Protein AF-A0A6G1IQ28-F1 (afdb_monomer_lite)

Secondary structure (DSSP, 8-state):
-TTSHHHHHHHHHHHHTTS----STTSSSS-----------S---EEEGGGSPPPPHHHHT-TT-S--THHHHHHTEEEEEEEEETTEEEEEEEEEEHHHHS-TT-STTT-GGG-STTTHHHHHHHHHHHHTTSTT---S-TTTTTTS-----------PPPP-S------------------------TTSHHHHHS--GGGTGGGEE-TTT--------TT----GGGGS-TTS--TTT-TT--EEHHHHHHHHT---GGGSSSHHHHHHHHHHHHHH----TTS---TTGGGGS-B--TTEEETTTSPPPP--SS--TTHHHHHHHHHHHEEEEEETTTT-EEEEEEEHHHHHHH--HHHH----HHHHHHHHHHHHHHTTT-TT---PPTTGGGG--BSSTT-B-HHHHH---GGGGSHHHHHHHHHHHHHHEEEEEEE-TTT-SEEEEEEEE-HHHHHTT--TTTTSTTS--SHHHHHHHHHHHHHHHTTSTT---S-TTHHHHTSPPGGGSSSSS--BS--GGGT--S-HHHHHHHSPPPPPHHHHHHHHHHHHHHHHHHHHHHT-HHHHHHHTTTSS--TT-TTHHHHHHHHHHHHHHHHHHHHHHHHTSTT-TT--HHHHHHHGGGS---GGGGGGGGGGGGGGTTTHHHHHHHHHHHHHHHHHHHHHHHHHHHHHHHTTTTSTTTTTSSTTHHHHHHHHHHHHHHHHHHHHHHHHHHHHHHHS-HHHHHHHHHHHHHHHHHHHHHHHHHHHHHHHHHHGGGB--TTHHHHHHHHHHHHHHHHHHHHH-

Sequence (797 aa):
MIFRSSAVFALQSFIVLTTLPQQADGFIQATIWKRQDDGIPSSPPWVGLGAILPAPECMSNSPDCPYEGSTTLDACSAEKCTMTFIGACMQTGTMVDKSCVCKADLNENTCSACTGTKARTPYLYWLNSTCGDIEGWEGLSADWTEELPEISLIEVGNATYIYGYYSYTACTDLWDVDCIISYYSGYNTSSVSDICTGFNSLLWEPNIYNASEAAAVTPQVDAKNYSSEYLAYPSYYDPLTDHGVFLDLHGYCQNAILPNENICATDASHAKLLFWSLTLCNPVSVWGWPDDWESDIPYLDSGFIEQSNWPALPAATEGHSCSAYINNIEGNCTSERCKGELCSEIVKAISLSCYCKEMDISSKCDSDGLDLTADYLLLNSTCTSVAEFPGLPLGWQDKLLIMNSSYGAPSNFTSWPKCANAANCYSALNGSVTNCAQTLCEVDFATSLCNSTITGVKPECFCSPVSYENTCNTNCKLSWEREEYLNWMNTTCSPVYSWGGLPSNWVDLLQVQDTELLPWSWRIQIAEGAQSAQDPALARTEAGHCPSVAQKLAAFAAVNAAMALLTPILGRRDVMKKITFGVFGKRASMMWLLTGPLTVLLHVASNAIAALLIKRTRGFEGVDVGQLILLWCTRPRLAWMVVILIPFQAADEIYFSVASSTLLAEMVLQGIGAYYMGTATNYARRQKFYEAGRLIRTHKGKDAMVMYAGSIIWLCVIFIAVATCIWSLLGMSLIVLFKKIARVSLAGMMGCFVAQWVWWTGYIKVSDETYCPPQLGKITVIWIIFSVSGAMIGGGL

pLDDT: mean 77.01, std 22.05, range [27.58, 98.44]

Structure (mmCIF, N/CA/C/O backbone):
data_AF-A0A6G1IQ28-F1
#
_entry.id   AF-A0A6G1IQ28-F1
#
loop_
_atom_site.group_PDB
_atom_site.id
_atom_site.type_symbol
_atom_site.label_atom_id
_atom_site.label_alt_id
_atom_site.label_comp_id
_atom_site.label_asym_id
_atom_site.label_entity_id
_atom_site.label_seq_id
_atom_site.pdbx_PDB_ins_code
_atom_site.Cartn_x
_atom_site.Cartn_y
_atom_site.Cartn_z
_atom_site.occupancy
_atom_site.B_iso_or_equiv
_atom_site.auth_seq_id
_atom_site.auth_comp_id
_atom_site.auth_asym_id
_atom_site.auth_atom_id
_atom_site.pdbx_PDB_model_num
ATOM 1 N N . MET A 1 1 ? 39.602 -18.583 -6.680 1.00 33.38 1 MET A N 1
ATOM 2 C CA . MET A 1 1 ? 38.551 -19.623 -6.596 1.00 33.38 1 MET A CA 1
ATOM 3 C C . MET A 1 1 ? 37.171 -19.067 -6.235 1.00 33.38 1 MET A C 1
ATOM 5 O O . MET A 1 1 ? 36.205 -19.565 -6.783 1.00 33.38 1 MET A O 1
ATOM 9 N N . ILE A 1 2 ? 37.060 -17.983 -5.456 1.00 30.66 2 ILE A N 1
ATOM 10 C CA . ILE A 1 2 ? 35.771 -17.372 -5.050 1.00 30.66 2 ILE A CA 1
ATOM 11 C C . ILE A 1 2 ? 34.996 -16.671 -6.199 1.00 30.66 2 ILE A C 1
ATOM 13 O O . ILE A 1 2 ? 33.784 -16.532 -6.129 1.00 30.66 2 ILE A O 1
ATOM 17 N N . PHE A 1 3 ? 35.638 -16.322 -7.321 1.00 33.19 3 PHE A N 1
ATOM 18 C CA . PHE A 1 3 ? 34.973 -15.636 -8.449 1.00 33.19 3 PHE A CA 1
ATOM 19 C C . PHE A 1 3 ? 34.426 -16.546 -9.569 1.00 33.19 3 PHE A C 1
ATOM 21 O O . PHE A 1 3 ? 33.796 -16.043 -10.496 1.00 33.19 3 PHE A O 1
ATOM 28 N N . ARG A 1 4 ? 34.634 -17.873 -9.516 1.00 31.20 4 ARG A N 1
ATOM 29 C CA . ARG A 1 4 ? 34.004 -18.797 -10.486 1.00 31.20 4 ARG A CA 1
ATOM 30 C C . ARG A 1 4 ? 32.547 -19.119 -10.128 1.00 31.20 4 ARG A C 1
ATOM 32 O O . ARG A 1 4 ? 31.772 -19.404 -11.034 1.00 31.20 4 ARG A O 1
ATOM 39 N N . SER A 1 5 ? 32.156 -18.999 -8.857 1.00 32.75 5 SER A N 1
ATOM 40 C CA . SER A 1 5 ? 30.804 -19.351 -8.407 1.00 32.75 5 SER A CA 1
ATOM 41 C C . SER A 1 5 ? 29.736 -18.335 -8.814 1.00 32.75 5 SER A C 1
ATOM 43 O O . SER A 1 5 ? 28.630 -18.744 -9.131 1.00 32.75 5 SER A O 1
ATOM 45 N N . SER A 1 6 ? 30.043 -17.037 -8.911 1.00 34.47 6 SER A N 1
ATOM 46 C CA . SER A 1 6 ? 29.025 -16.010 -9.210 1.00 34.47 6 SER A CA 1
ATOM 47 C C . SER A 1 6 ? 28.509 -16.048 -10.656 1.00 34.47 6 SER A C 1
ATOM 49 O O . SER A 1 6 ? 27.338 -15.771 -10.898 1.00 34.47 6 SER A O 1
ATOM 51 N N . ALA A 1 7 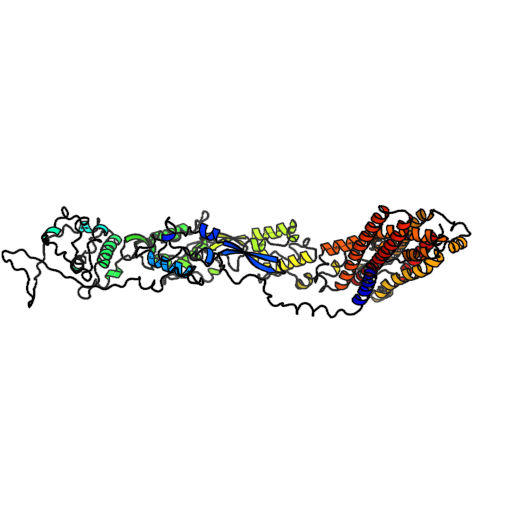? 29.353 -16.435 -11.620 1.00 33.03 7 ALA A N 1
ATOM 52 C CA . ALA A 1 7 ? 28.940 -16.587 -13.019 1.00 33.03 7 ALA A CA 1
ATOM 53 C C . ALA A 1 7 ? 28.144 -17.884 -13.252 1.00 33.03 7 ALA A C 1
ATOM 55 O O . ALA A 1 7 ? 27.224 -17.901 -14.066 1.00 33.03 7 ALA A O 1
ATOM 56 N N . VAL A 1 8 ? 28.461 -18.948 -12.505 1.00 38.06 8 VAL A N 1
ATOM 57 C CA . VAL A 1 8 ? 27.710 -20.214 -12.527 1.00 38.06 8 VAL A CA 1
ATOM 58 C C . VAL A 1 8 ? 26.363 -20.056 -11.822 1.00 38.06 8 VAL A C 1
ATOM 60 O O . VAL A 1 8 ? 25.371 -20.556 -12.336 1.00 38.06 8 VAL A O 1
ATOM 63 N N . PHE A 1 9 ? 26.289 -19.276 -10.738 1.00 35.41 9 PHE A N 1
ATOM 64 C CA . PHE A 1 9 ? 25.026 -18.959 -10.065 1.00 35.41 9 PHE A CA 1
ATOM 65 C C . PHE A 1 9 ? 24.084 -18.154 -10.969 1.00 35.41 9 PHE A C 1
ATOM 67 O O . PHE A 1 9 ? 22.908 -18.474 -11.059 1.00 35.41 9 PHE A O 1
ATOM 74 N N . ALA A 1 10 ? 24.593 -17.165 -11.712 1.00 35.16 10 ALA A N 1
ATOM 75 C CA . ALA A 1 10 ? 23.772 -16.395 -12.650 1.00 35.16 10 ALA A CA 1
ATOM 76 C C . ALA A 1 10 ? 23.247 -17.247 -13.825 1.00 35.16 10 ALA A C 1
ATOM 78 O O . ALA A 1 10 ? 22.113 -17.054 -14.262 1.00 35.16 10 ALA A O 1
ATOM 79 N N . LEU A 1 11 ? 24.038 -18.215 -14.308 1.00 33.91 11 LEU A N 1
ATOM 80 C CA . LEU A 1 11 ? 23.622 -19.138 -15.370 1.00 33.91 11 LEU A CA 1
ATOM 81 C C . LEU A 1 11 ? 22.674 -20.241 -14.857 1.00 33.91 11 LEU A C 1
ATOM 83 O O . LEU A 1 11 ? 21.739 -20.613 -15.559 1.00 33.91 11 LEU A O 1
ATOM 87 N N . GLN A 1 12 ? 22.874 -20.738 -13.629 1.00 33.56 12 GLN A N 1
ATOM 88 C CA . GLN A 1 12 ? 21.980 -21.709 -12.985 1.00 33.56 12 GLN A CA 1
ATOM 89 C C . GLN A 1 12 ? 20.636 -21.081 -12.611 1.00 33.56 12 GLN A C 1
ATOM 91 O O . GLN A 1 12 ? 19.604 -21.700 -12.853 1.00 33.56 12 GLN A O 1
ATOM 96 N N . SER A 1 13 ? 20.613 -19.831 -12.140 1.00 32.72 13 SER A N 1
ATOM 97 C CA . SER A 1 13 ? 19.364 -19.096 -11.910 1.00 32.72 13 SER A CA 1
ATOM 98 C C . SER A 1 13 ? 18.568 -18.883 -13.202 1.00 32.72 13 SER A C 1
ATOM 100 O O . SER A 1 13 ? 17.342 -18.900 -13.168 1.00 32.72 13 SER A O 1
ATOM 102 N N . PHE A 1 14 ? 19.236 -18.755 -14.355 1.00 36.56 14 PHE A N 1
ATOM 103 C CA . PHE A 1 14 ? 18.581 -18.638 -15.664 1.00 36.56 14 PHE A CA 1
ATOM 104 C C . PHE A 1 14 ? 17.910 -19.952 -16.120 1.00 36.56 14 PHE A C 1
ATOM 106 O O . PHE A 1 14 ? 16.869 -19.924 -16.777 1.00 36.56 14 PHE A O 1
ATOM 113 N N . ILE A 1 15 ? 18.464 -21.108 -15.734 1.00 35.69 15 ILE A N 1
ATOM 114 C CA . ILE A 1 15 ? 17.895 -22.434 -16.038 1.00 35.69 15 ILE A CA 1
ATOM 115 C C . ILE A 1 15 ? 16.764 -22.781 -15.056 1.00 35.69 15 ILE A C 1
ATOM 117 O O . ILE A 1 15 ? 15.709 -23.241 -15.477 1.00 35.69 15 ILE A O 1
ATOM 121 N N . VAL A 1 16 ? 16.922 -22.477 -13.764 1.00 35.72 16 VAL A N 1
ATOM 122 C CA . VAL A 1 16 ? 15.906 -22.783 -12.738 1.00 35.72 16 VAL A CA 1
ATOM 123 C C . VAL A 1 16 ? 14.640 -21.926 -12.897 1.00 35.72 16 VAL A C 1
ATOM 125 O O . VAL A 1 16 ? 13.541 -22.419 -12.677 1.00 35.72 16 VAL A O 1
ATOM 128 N N . LEU A 1 17 ? 14.750 -20.676 -13.362 1.00 33.19 17 LEU A N 1
ATOM 129 C CA . LEU A 1 17 ? 13.581 -19.814 -13.608 1.00 33.19 17 LEU A CA 1
ATOM 130 C C . LEU A 1 17 ? 12.795 -20.159 -14.885 1.00 33.19 17 LEU A C 1
ATOM 132 O O . LEU A 1 17 ? 11.683 -19.664 -15.059 1.00 33.19 17 LEU A O 1
ATOM 136 N N . THR A 1 18 ? 13.341 -20.990 -15.779 1.00 36.03 18 THR A N 1
ATOM 137 C CA . THR A 1 18 ? 12.672 -21.365 -17.039 1.00 36.03 18 THR A CA 1
ATOM 138 C C . THR A 1 18 ? 12.049 -22.761 -17.012 1.00 36.03 18 THR A C 1
ATOM 140 O O . THR A 1 18 ? 11.252 -23.080 -17.894 1.00 36.03 18 THR A O 1
ATOM 143 N N . THR A 1 19 ? 12.314 -23.568 -15.978 1.00 33.94 19 THR A N 1
ATOM 144 C CA . THR A 1 19 ? 11.746 -24.914 -15.832 1.00 33.94 19 THR A CA 1
ATOM 145 C C . THR A 1 19 ? 11.196 -25.141 -14.418 1.00 33.94 19 THR A C 1
ATOM 147 O O . THR A 1 19 ? 11.980 -25.318 -13.494 1.00 33.94 19 THR A O 1
ATOM 150 N N . LEU A 1 20 ? 9.860 -25.234 -14.302 1.00 33.59 20 LEU A N 1
ATOM 151 C CA . LEU A 1 20 ? 9.036 -25.709 -13.161 1.00 33.59 20 LEU A CA 1
ATOM 152 C C . LEU A 1 20 ? 8.468 -24.637 -12.194 1.00 33.59 20 LEU A C 1
ATOM 154 O O . LEU A 1 20 ? 9.165 -24.181 -11.295 1.00 33.59 20 LEU A O 1
ATOM 158 N N . PRO A 1 21 ? 7.158 -24.311 -12.288 1.00 31.88 21 PRO A N 1
ATOM 159 C CA . PRO A 1 21 ? 6.468 -23.416 -11.354 1.00 31.88 21 PRO A CA 1
ATOM 160 C C . PRO A 1 21 ? 5.641 -24.135 -10.262 1.00 31.88 21 PRO A C 1
ATOM 162 O O . PRO A 1 21 ? 4.743 -23.521 -9.700 1.00 31.88 21 PRO A O 1
ATOM 165 N N . GLN A 1 22 ? 5.874 -25.421 -9.963 1.00 34.00 22 GLN A N 1
ATOM 166 C CA . GLN A 1 22 ? 4.878 -26.247 -9.248 1.00 34.00 22 GLN A CA 1
ATOM 167 C C . GLN A 1 22 ? 5.291 -26.813 -7.876 1.00 34.00 22 GLN A C 1
ATOM 169 O O . GLN A 1 22 ? 4.616 -27.701 -7.368 1.00 34.00 22 GLN A O 1
ATOM 174 N N . GLN A 1 23 ? 6.369 -26.330 -7.247 1.00 35.47 23 GLN A N 1
ATOM 175 C CA . GLN A 1 23 ? 6.883 -26.958 -6.016 1.00 35.47 23 GLN A CA 1
ATOM 176 C C . GLN A 1 23 ? 7.264 -25.973 -4.897 1.00 35.47 23 GLN A C 1
ATOM 178 O O . GLN A 1 23 ? 8.223 -26.201 -4.167 1.00 35.47 23 GLN A O 1
ATOM 183 N N . ALA A 1 24 ? 6.509 -24.879 -4.752 1.00 33.41 24 ALA A N 1
ATOM 184 C CA . ALA A 1 24 ? 6.680 -23.920 -3.652 1.00 33.41 24 ALA A CA 1
ATOM 185 C C . ALA A 1 24 ? 5.748 -24.183 -2.446 1.00 33.41 24 ALA A C 1
ATOM 187 O O . ALA A 1 24 ? 6.074 -23.777 -1.335 1.00 33.41 24 ALA A O 1
ATOM 188 N N . ASP A 1 25 ? 4.651 -24.929 -2.623 1.00 31.09 25 ASP A N 1
ATOM 189 C CA . ASP A 1 25 ? 3.631 -25.102 -1.571 1.00 31.09 25 ASP A CA 1
ATOM 190 C C . ASP A 1 25 ? 3.946 -26.226 -0.561 1.00 31.09 25 ASP A C 1
ATOM 192 O O . ASP A 1 25 ? 3.363 -26.284 0.517 1.00 31.09 25 ASP A O 1
ATOM 196 N N . GLY A 1 26 ? 4.914 -27.100 -0.857 1.00 31.27 26 GLY A N 1
ATOM 197 C CA . GLY A 1 26 ? 5.258 -28.244 0.001 1.00 31.27 26 GLY A CA 1
ATOM 198 C C . GLY A 1 26 ? 6.251 -27.952 1.134 1.00 31.27 26 GLY A C 1
ATOM 199 O O . GLY A 1 26 ? 6.445 -28.802 1.998 1.00 31.27 26 GLY A O 1
ATOM 200 N N . PHE A 1 27 ? 6.896 -26.781 1.149 1.00 31.62 27 PHE A N 1
ATOM 201 C CA . PHE A 1 27 ? 7.992 -26.495 2.091 1.00 31.62 27 PHE A CA 1
ATOM 202 C C . PHE A 1 27 ? 7.546 -25.735 3.355 1.00 31.62 27 PHE A C 1
ATOM 204 O O . PHE A 1 27 ? 8.325 -25.595 4.293 1.00 31.62 27 PHE A O 1
ATOM 211 N N . ILE A 1 28 ? 6.292 -25.268 3.412 1.00 33.69 28 ILE A N 1
ATOM 212 C CA . ILE A 1 28 ? 5.779 -24.435 4.518 1.00 33.69 28 ILE A CA 1
ATOM 213 C C . ILE A 1 28 ? 5.026 -25.258 5.587 1.00 33.69 28 ILE A C 1
ATOM 215 O O . ILE A 1 28 ? 4.889 -24.802 6.717 1.00 33.69 28 ILE A O 1
ATOM 219 N N . GLN A 1 29 ? 4.622 -26.505 5.308 1.00 30.23 29 GLN A N 1
ATOM 220 C CA . GLN A 1 29 ? 3.875 -27.340 6.271 1.00 30.23 29 GLN A CA 1
ATOM 221 C C . GLN A 1 29 ? 4.706 -28.357 7.080 1.00 30.23 29 GLN A C 1
ATOM 223 O O . GLN A 1 29 ? 4.162 -28.991 7.979 1.00 30.23 29 GLN A O 1
ATOM 228 N N . ALA A 1 30 ? 6.013 -28.510 6.837 1.00 32.44 30 ALA A N 1
ATOM 229 C CA . ALA A 1 30 ? 6.827 -29.558 7.477 1.00 32.44 30 ALA A CA 1
ATOM 230 C C . ALA A 1 30 ? 7.708 -29.080 8.653 1.00 32.44 30 ALA A C 1
ATOM 232 O O . ALA A 1 30 ? 8.622 -29.790 9.070 1.00 32.44 30 ALA A O 1
ATOM 233 N N . THR A 1 31 ? 7.438 -27.898 9.212 1.00 31.27 31 THR A N 1
ATOM 234 C CA . THR A 1 31 ? 8.311 -27.250 10.212 1.00 31.27 31 THR A CA 1
ATOM 235 C C . THR A 1 31 ? 7.554 -26.958 11.513 1.00 31.27 31 THR A C 1
ATOM 237 O O . THR A 1 31 ? 7.715 -25.901 12.110 1.00 31.27 31 THR A O 1
ATOM 240 N N . ILE A 1 32 ? 6.720 -27.899 11.970 1.00 33.06 32 ILE A N 1
ATOM 241 C CA . ILE A 1 32 ? 6.270 -27.959 13.369 1.00 33.06 32 ILE A CA 1
ATOM 242 C C . ILE A 1 32 ? 7.374 -28.696 14.135 1.00 33.06 32 ILE A C 1
ATOM 244 O O . ILE A 1 32 ? 7.412 -29.926 14.172 1.00 33.06 32 ILE A O 1
ATOM 248 N N . TRP A 1 33 ? 8.337 -27.940 14.667 1.00 31.95 33 TRP A N 1
ATOM 249 C CA . TRP A 1 33 ? 9.434 -28.499 15.454 1.00 31.95 33 TRP A CA 1
ATOM 250 C C . TRP A 1 33 ? 9.034 -28.656 16.916 1.00 31.95 33 TRP A C 1
ATOM 252 O O . TRP A 1 33 ? 8.601 -27.717 17.581 1.00 31.95 33 TRP A O 1
ATOM 262 N N . LYS A 1 34 ? 9.220 -29.893 17.382 1.00 32.19 34 LYS A N 1
ATOM 263 C CA . LYS A 1 34 ? 9.357 -30.312 18.776 1.00 32.19 34 LYS A CA 1
ATOM 264 C C . LYS A 1 34 ? 10.107 -29.268 19.611 1.00 32.19 34 LYS A C 1
ATOM 266 O O . LYS A 1 34 ? 11.207 -28.865 19.241 1.00 32.19 34 LYS A O 1
ATOM 271 N N . ARG A 1 35 ? 9.526 -28.936 20.769 1.00 33.06 35 ARG A N 1
ATOM 272 C CA . ARG A 1 35 ? 10.182 -28.288 21.913 1.00 33.06 35 ARG A CA 1
ATOM 273 C C . ARG A 1 35 ? 11.483 -29.049 22.208 1.00 33.06 35 ARG A C 1
ATOM 275 O O . ARG A 1 35 ? 11.436 -30.248 22.481 1.00 33.06 35 ARG A O 1
ATOM 282 N N . GLN A 1 36 ? 12.619 -28.382 22.048 1.00 36.38 36 GLN A N 1
ATOM 283 C CA . GLN A 1 36 ? 13.943 -28.915 22.343 1.00 36.38 36 GLN A CA 1
ATOM 284 C C . GLN A 1 36 ? 14.479 -28.102 23.517 1.00 36.38 36 GLN A C 1
ATOM 286 O O . GLN A 1 36 ? 14.662 -26.900 23.372 1.00 36.38 36 GLN A O 1
ATOM 291 N N . ASP A 1 37 ? 14.637 -28.782 24.654 1.00 42.03 37 ASP A N 1
ATOM 292 C CA . ASP A 1 37 ? 14.897 -28.232 25.986 1.00 42.03 37 ASP A CA 1
ATOM 293 C C . ASP A 1 37 ? 15.917 -27.085 26.007 1.00 42.03 37 ASP A C 1
ATOM 295 O O . ASP A 1 37 ? 17.112 -27.265 25.768 1.00 42.03 37 ASP A O 1
ATOM 299 N N . ASP A 1 38 ? 15.422 -25.904 26.365 1.00 40.91 38 ASP A N 1
ATOM 300 C CA . ASP A 1 38 ? 16.095 -24.606 26.410 1.00 40.91 38 ASP A CA 1
ATOM 301 C C . ASP A 1 38 ? 17.114 -24.476 27.565 1.00 40.91 38 ASP A C 1
ATOM 303 O O . ASP A 1 38 ? 17.585 -23.379 27.860 1.00 40.91 38 ASP A O 1
ATOM 307 N N . GLY A 1 39 ? 17.447 -25.561 28.273 1.00 41.97 39 GLY A N 1
ATOM 308 C CA . GLY A 1 39 ? 18.391 -25.521 29.397 1.00 41.97 39 GLY A CA 1
ATOM 309 C C . GLY A 1 39 ? 17.946 -24.646 30.579 1.00 41.97 39 GLY A C 1
ATOM 310 O O . GLY A 1 39 ? 18.779 -24.278 31.406 1.00 41.97 39 GLY A O 1
ATOM 311 N N . ILE A 1 40 ? 16.653 -24.317 30.677 1.00 41.56 40 ILE A N 1
ATOM 312 C CA . ILE A 1 40 ? 16.066 -23.709 31.875 1.00 41.56 40 ILE A CA 1
ATOM 313 C C . ILE A 1 40 ? 15.956 -24.827 32.924 1.00 41.56 40 ILE A C 1
ATOM 315 O O . ILE A 1 40 ? 15.276 -25.820 32.656 1.00 41.56 40 ILE A O 1
ATOM 319 N N . PRO A 1 41 ? 16.626 -24.724 34.087 1.00 38.00 41 PRO A N 1
ATOM 320 C CA . PRO A 1 41 ? 16.473 -25.713 35.144 1.00 38.00 41 PRO A CA 1
ATOM 321 C C . PRO A 1 41 ? 14.999 -25.806 35.550 1.00 38.00 41 PRO A C 1
ATOM 323 O O . PRO A 1 41 ? 14.304 -24.798 35.675 1.00 38.00 41 PRO A O 1
ATOM 326 N N . SER A 1 42 ? 14.511 -27.028 35.733 1.00 40.00 42 SER A N 1
ATOM 327 C CA . SER A 1 42 ? 13.225 -27.281 36.371 1.00 40.00 42 SER A CA 1
ATOM 328 C C . SER A 1 42 ? 13.241 -26.710 37.800 1.00 40.00 42 SER A C 1
ATOM 330 O O . SER A 1 42 ? 13.909 -27.280 38.657 1.00 40.00 42 SER A O 1
ATOM 332 N N . SER A 1 43 ? 12.475 -25.624 37.994 1.00 45.34 43 SER A N 1
ATOM 333 C CA . SER A 1 43 ? 12.191 -24.841 39.223 1.00 45.34 43 SER A CA 1
ATOM 334 C C . SER A 1 43 ? 13.302 -23.876 39.697 1.00 45.34 43 SER A C 1
ATOM 336 O O . SER A 1 43 ? 14.483 -24.148 39.477 1.00 45.34 43 SER A O 1
ATOM 338 N N . PRO A 1 44 ? 12.955 -22.671 40.218 1.00 54.19 44 PRO A N 1
ATOM 339 C CA . PRO A 1 44 ? 11.990 -22.433 41.308 1.00 54.19 44 PRO A CA 1
ATOM 340 C C . PRO A 1 44 ? 10.536 -22.113 40.880 1.00 54.19 44 PRO A C 1
ATOM 342 O O . PRO A 1 44 ? 10.281 -21.888 39.693 1.00 54.19 44 PRO A O 1
ATOM 345 N N . PRO A 1 45 ? 9.565 -22.133 41.821 1.00 73.88 45 PRO A N 1
ATOM 346 C CA . PRO A 1 45 ? 8.137 -21.908 41.566 1.00 73.88 45 PRO A CA 1
ATOM 347 C C . PRO A 1 45 ? 7.836 -20.425 41.291 1.00 73.88 45 PRO A C 1
ATOM 349 O O . PRO A 1 45 ? 7.472 -19.661 42.186 1.00 73.88 45 PRO A O 1
ATOM 352 N N . TRP A 1 46 ? 7.993 -20.010 40.035 1.00 84.25 46 TRP A N 1
ATOM 353 C CA . TRP A 1 46 ? 7.578 -18.685 39.577 1.00 84.25 46 TRP A CA 1
ATOM 354 C C . TRP A 1 46 ? 6.067 -18.651 39.349 1.00 84.25 46 TRP A C 1
ATOM 356 O O . TRP A 1 46 ? 5.546 -19.419 38.539 1.00 84.25 46 TRP A O 1
ATOM 366 N N . VAL A 1 47 ? 5.372 -17.736 40.020 1.00 87.31 47 VAL A N 1
ATOM 367 C CA . VAL A 1 47 ? 3.933 -17.501 39.834 1.00 87.31 47 VAL A CA 1
ATOM 368 C C . VAL A 1 47 ? 3.661 -16.053 39.434 1.00 87.31 47 VAL A C 1
ATOM 370 O O . VAL A 1 47 ? 4.458 -15.153 39.704 1.00 87.31 47 VAL A O 1
ATOM 373 N N . GLY A 1 48 ? 2.538 -15.811 38.756 1.00 85.44 48 GLY A N 1
ATOM 374 C CA . GLY A 1 48 ? 2.080 -14.447 38.487 1.00 85.44 48 GLY A CA 1
ATOM 375 C C . GLY A 1 48 ? 1.669 -13.740 39.782 1.00 85.44 48 GLY A C 1
ATOM 376 O O . GLY A 1 48 ? 1.200 -14.390 40.713 1.00 85.44 48 GLY A O 1
ATOM 377 N N . LEU A 1 49 ? 1.802 -12.410 39.828 1.00 82.50 49 LEU A N 1
ATOM 378 C CA . LEU A 1 49 ? 1.528 -11.597 41.025 1.00 82.50 49 LEU A CA 1
ATOM 379 C C . LEU A 1 49 ? 0.127 -11.846 41.630 1.00 82.50 49 LEU A C 1
ATOM 381 O O . LEU A 1 49 ? -0.037 -11.823 42.841 1.00 82.50 49 LEU A O 1
ATOM 385 N N . GLY A 1 50 ? -0.873 -12.133 40.787 1.00 80.19 50 GLY A N 1
ATOM 386 C CA . GLY A 1 50 ? -2.255 -12.401 41.210 1.00 80.19 50 GLY A CA 1
ATOM 387 C C . GLY A 1 50 ? -2.516 -13.798 41.789 1.00 80.19 50 GLY A C 1
ATOM 388 O O . GLY A 1 50 ? -3.644 -14.081 42.171 1.00 80.19 50 GLY A O 1
ATOM 389 N N . ALA A 1 51 ? -1.513 -14.679 41.834 1.00 79.38 51 ALA A N 1
ATOM 390 C CA . ALA A 1 51 ? -1.639 -16.019 42.412 1.00 79.38 51 ALA A CA 1
ATOM 391 C C . ALA A 1 51 ? -1.268 -16.079 43.910 1.00 79.38 51 ALA A C 1
ATOM 393 O O . ALA A 1 51 ? -1.373 -17.145 44.510 1.00 79.38 51 ALA A O 1
ATOM 394 N N . ILE A 1 52 ? -0.824 -14.966 44.508 1.00 83.25 52 ILE A N 1
ATOM 395 C CA . ILE A 1 52 ? -0.503 -14.855 45.939 1.00 83.25 52 ILE A CA 1
ATOM 396 C C . ILE A 1 52 ? -1.662 -14.130 46.635 1.00 83.25 52 ILE A C 1
ATOM 398 O O . ILE A 1 52 ? -2.006 -13.011 46.253 1.00 83.25 52 ILE A O 1
ATOM 402 N N . LEU A 1 53 ? -2.279 -14.765 47.638 1.00 81.31 53 LEU A N 1
ATOM 403 C CA . LEU A 1 53 ? -3.365 -14.156 48.413 1.00 81.31 53 LEU A CA 1
ATOM 404 C C . LEU A 1 53 ? -2.840 -12.996 49.285 1.00 81.31 53 LEU A C 1
ATOM 406 O O . LEU A 1 53 ? -1.705 -13.071 49.768 1.00 81.31 53 LEU A O 1
ATOM 410 N N . PRO A 1 54 ? -3.644 -11.942 49.536 1.00 84.50 54 PRO A N 1
ATOM 411 C CA . PRO A 1 54 ? -3.262 -10.862 50.443 1.00 84.50 54 PRO A CA 1
ATOM 412 C C . PRO A 1 54 ? -2.963 -11.401 51.845 1.00 84.50 54 PRO A C 1
ATOM 414 O O . PRO A 1 54 ? -3.705 -12.245 52.351 1.00 84.50 54 PRO A O 1
ATOM 417 N N . ALA A 1 55 ? -1.895 -10.911 52.475 1.00 85.19 55 ALA A N 1
ATOM 418 C CA . ALA A 1 55 ? -1.564 -11.299 53.842 1.00 85.19 55 ALA A CA 1
ATOM 419 C C . ALA A 1 55 ? -2.615 -10.755 54.840 1.00 85.19 55 ALA A C 1
ATOM 421 O O . ALA A 1 55 ? -3.113 -9.643 54.641 1.00 85.19 55 ALA A O 1
ATOM 422 N N . PRO A 1 56 ? -2.957 -11.497 55.911 1.00 83.88 56 PRO A N 1
ATOM 423 C CA . PRO A 1 56 ? -3.866 -11.032 56.957 1.00 83.88 56 PRO A CA 1
ATOM 424 C C . PRO A 1 56 ? -3.376 -9.750 57.640 1.00 83.88 56 PRO A C 1
ATOM 426 O O . PRO A 1 56 ? -2.176 -9.530 57.791 1.00 83.88 56 PRO A O 1
ATOM 429 N N . GLU A 1 57 ? -4.307 -8.941 58.148 1.00 83.75 57 GLU A N 1
ATOM 430 C CA . GLU A 1 57 ? -4.015 -7.636 58.768 1.00 83.75 57 GLU A CA 1
ATOM 431 C C . GLU A 1 57 ? -3.080 -7.729 59.992 1.00 83.75 57 GLU A C 1
ATOM 433 O O . GLU A 1 57 ? -2.311 -6.809 60.276 1.00 83.75 57 GLU A O 1
ATOM 438 N N . CYS A 1 58 ? -3.069 -8.875 60.685 1.00 86.31 58 CYS A N 1
ATOM 439 C CA . CYS A 1 58 ? -2.140 -9.125 61.790 1.00 86.31 58 CYS A CA 1
ATOM 440 C C . CYS A 1 58 ? -0.663 -9.198 61.342 1.00 86.31 58 CYS A C 1
ATOM 442 O O . CYS A 1 58 ? 0.224 -9.033 62.178 1.00 86.31 58 CYS A O 1
ATOM 444 N N . MET A 1 59 ? -0.384 -9.388 60.043 1.00 86.56 59 MET A N 1
ATOM 445 C CA . MET A 1 59 ? 0.971 -9.397 59.477 1.00 86.56 59 MET A CA 1
ATOM 446 C C . MET A 1 59 ? 1.441 -8.018 58.996 1.00 86.56 59 MET A C 1
ATOM 448 O O . MET A 1 59 ? 2.634 -7.744 59.038 1.00 86.56 59 MET A O 1
ATOM 452 N N . SER A 1 60 ? 0.538 -7.136 58.554 1.00 77.69 60 SER A N 1
ATOM 453 C CA . SER A 1 60 ? 0.908 -5.870 57.897 1.00 77.69 60 SER A CA 1
ATOM 454 C C . SER A 1 60 ? 1.418 -4.774 58.840 1.00 77.69 60 SER A C 1
ATOM 456 O O . SER A 1 60 ? 2.008 -3.807 58.369 1.00 77.69 60 SER A O 1
ATOM 458 N N . ASN A 1 61 ? 1.204 -4.908 60.154 1.00 70.69 61 ASN A N 1
ATOM 459 C CA . ASN A 1 61 ? 1.485 -3.854 61.141 1.00 70.69 61 ASN A CA 1
ATOM 460 C C . ASN A 1 61 ? 2.405 -4.293 62.294 1.00 70.69 61 ASN A C 1
ATOM 462 O O . ASN A 1 61 ? 2.584 -3.532 63.247 1.00 70.69 61 ASN A O 1
ATOM 466 N N . SER A 1 62 ? 2.973 -5.504 62.246 1.00 78.06 62 SER A N 1
ATOM 467 C CA . SER A 1 62 ? 3.795 -6.027 63.342 1.00 78.06 62 SER A CA 1
ATOM 468 C C . SER A 1 62 ? 5.289 -6.005 62.999 1.00 78.06 62 SER A C 1
ATOM 470 O O . SER A 1 62 ? 5.680 -6.638 62.018 1.00 78.06 62 SER A O 1
ATOM 472 N N . PRO A 1 63 ? 6.145 -5.351 63.810 1.00 77.88 63 PRO A N 1
ATOM 473 C CA . PRO A 1 63 ? 7.594 -5.326 63.586 1.00 77.88 63 PRO A CA 1
ATOM 474 C C . PRO A 1 63 ? 8.264 -6.702 63.748 1.00 77.88 63 PRO A C 1
ATOM 476 O O . PRO A 1 63 ? 9.404 -6.873 63.324 1.00 77.88 63 PRO A O 1
ATOM 479 N N . ASP A 1 64 ? 7.559 -7.678 64.328 1.00 81.81 64 ASP A N 1
ATOM 480 C CA . ASP A 1 64 ? 8.068 -9.029 64.583 1.00 81.81 64 ASP A CA 1
ATOM 481 C C . ASP A 1 64 ? 7.765 -10.018 63.435 1.00 81.81 64 ASP A C 1
ATOM 483 O O . ASP A 1 64 ? 8.167 -11.177 63.495 1.00 81.81 64 ASP A O 1
ATOM 487 N N . CYS A 1 65 ? 7.063 -9.585 62.381 1.00 86.12 65 CYS A N 1
ATOM 488 C CA . CYS A 1 65 ? 6.759 -10.411 61.212 1.00 86.12 65 CYS A CA 1
ATOM 489 C C . CYS A 1 65 ? 7.784 -10.174 60.084 1.00 86.12 65 CYS A C 1
ATOM 491 O O . CYS A 1 65 ? 7.892 -9.051 59.598 1.00 86.12 65 CYS A O 1
ATOM 493 N N . PRO A 1 66 ? 8.484 -11.204 59.568 1.00 79.19 66 PRO A N 1
ATOM 494 C CA . PRO A 1 66 ? 9.493 -11.064 58.507 1.00 79.19 66 PRO A CA 1
ATOM 495 C C . PRO A 1 66 ? 8.904 -10.816 57.102 1.00 79.19 66 PRO A C 1
ATOM 497 O O . PRO A 1 66 ? 9.589 -11.003 56.096 1.00 79.19 66 PRO A O 1
ATOM 500 N N . TYR A 1 67 ? 7.635 -10.411 57.021 1.00 82.31 67 TYR A N 1
ATOM 501 C CA . T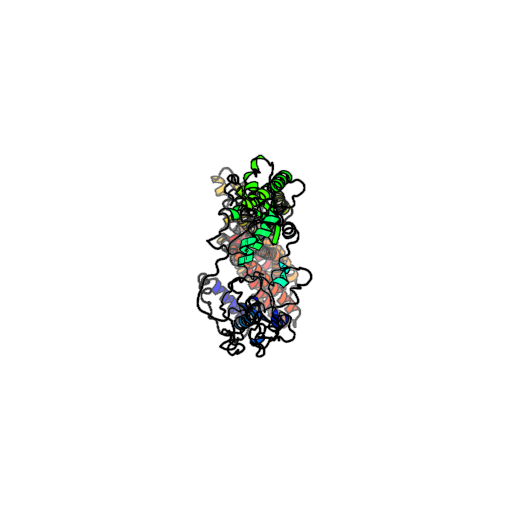YR A 1 67 ? 6.901 -10.167 55.786 1.00 82.31 67 TYR A CA 1
ATOM 502 C C . TYR A 1 67 ? 6.415 -8.713 55.757 1.00 82.31 67 TYR A C 1
ATOM 504 O O . TYR A 1 67 ? 5.456 -8.360 56.436 1.00 82.31 67 TYR A O 1
ATOM 512 N N . GLU A 1 68 ? 7.056 -7.873 54.943 1.00 80.31 68 GLU A N 1
ATOM 513 C CA . GLU A 1 68 ? 6.738 -6.443 54.804 1.00 80.31 68 GLU A CA 1
ATOM 514 C C . GLU A 1 68 ? 5.841 -6.170 53.576 1.00 80.31 68 GLU A C 1
ATOM 516 O O . GLU A 1 68 ? 6.001 -5.186 52.854 1.00 80.31 68 GLU A O 1
ATOM 521 N N . GLY A 1 69 ? 4.888 -7.060 53.283 1.00 77.00 69 GLY A N 1
ATOM 522 C CA . GLY A 1 69 ? 3.917 -6.845 52.206 1.00 77.00 69 GLY A CA 1
ATOM 523 C C . GLY A 1 69 ? 4.571 -6.588 50.840 1.00 77.00 69 GLY A C 1
ATOM 524 O O . GLY A 1 69 ? 5.217 -7.469 50.268 1.00 77.00 69 GLY A O 1
ATOM 525 N N . SER A 1 70 ? 4.390 -5.377 50.301 1.00 74.12 70 SER A N 1
ATOM 526 C CA . SER A 1 70 ? 4.849 -5.003 48.957 1.00 74.12 70 SER A CA 1
ATOM 527 C C . SER A 1 70 ? 6.372 -5.032 48.790 1.00 74.12 70 SER A C 1
ATOM 529 O O . SER A 1 70 ? 6.841 -5.428 47.728 1.00 74.12 70 SER A O 1
ATOM 531 N N . THR A 1 71 ? 7.165 -4.692 49.815 1.00 82.31 71 THR A N 1
ATOM 532 C CA . THR A 1 71 ? 8.639 -4.694 49.701 1.00 82.31 71 THR A CA 1
ATOM 533 C C . THR A 1 71 ? 9.206 -6.106 49.573 1.00 82.31 71 THR A C 1
ATOM 535 O O . THR A 1 71 ? 10.147 -6.325 48.808 1.00 82.31 71 THR A O 1
ATOM 538 N N . THR A 1 72 ? 8.617 -7.088 50.261 1.00 85.38 72 THR A N 1
ATOM 539 C CA . THR A 1 72 ? 9.002 -8.502 50.131 1.00 85.38 72 THR A CA 1
ATOM 540 C C . THR A 1 72 ? 8.624 -9.061 48.756 1.00 85.38 72 THR A C 1
ATOM 542 O O . THR A 1 72 ? 9.419 -9.778 48.149 1.00 85.38 72 THR A O 1
ATOM 545 N N . LEU A 1 73 ? 7.448 -8.704 48.228 1.00 86.81 73 LEU A N 1
ATOM 546 C CA . LEU A 1 73 ? 7.013 -9.129 46.892 1.00 86.81 73 LEU A CA 1
ATOM 547 C C . LEU A 1 73 ? 7.879 -8.527 45.779 1.00 86.81 73 LEU A C 1
ATOM 549 O O . LEU A 1 73 ? 8.287 -9.258 44.877 1.00 86.81 73 LEU A O 1
ATOM 553 N N . ASP A 1 74 ? 8.229 -7.243 45.875 1.00 86.19 74 ASP A N 1
ATOM 554 C CA . ASP A 1 74 ? 9.098 -6.575 44.902 1.00 86.19 74 ASP A CA 1
ATOM 555 C C . ASP A 1 74 ? 10.504 -7.192 44.892 1.00 86.19 74 ASP A C 1
ATOM 557 O O . ASP A 1 74 ? 11.037 -7.504 43.824 1.00 86.19 74 ASP A O 1
ATOM 561 N N . ALA A 1 75 ? 11.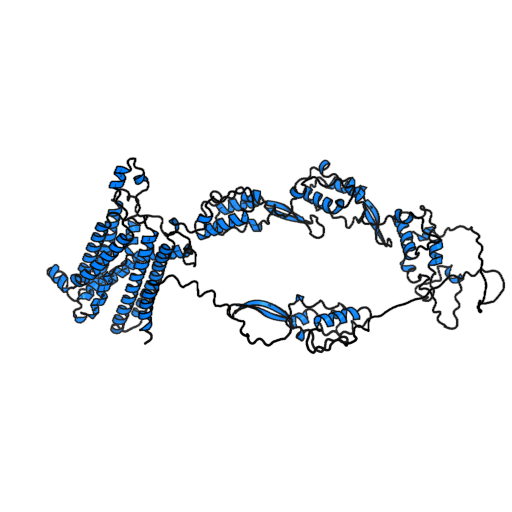077 -7.455 46.074 1.00 88.69 75 ALA A N 1
ATOM 562 C CA . ALA A 1 75 ? 12.396 -8.075 46.220 1.00 88.69 75 ALA A CA 1
ATOM 563 C C . ALA A 1 75 ? 12.459 -9.522 45.695 1.00 88.69 75 ALA A C 1
ATOM 565 O O . ALA A 1 75 ? 13.531 -9.990 45.305 1.00 88.69 75 ALA A O 1
ATOM 566 N N . CYS A 1 76 ? 11.322 -10.221 45.672 1.00 91.75 76 CYS A N 1
ATOM 567 C CA . CYS A 1 76 ? 11.191 -11.591 45.177 1.00 91.75 76 CYS A CA 1
ATOM 568 C C . CYS A 1 76 ? 10.644 -11.680 43.744 1.00 91.75 76 CYS A C 1
ATOM 570 O O . CYS A 1 76 ? 10.390 -12.780 43.244 1.00 91.75 76 CYS A O 1
ATOM 572 N N . SER A 1 77 ? 10.467 -10.541 43.072 1.00 91.31 77 SER A N 1
ATOM 573 C CA . SER A 1 77 ? 9.976 -10.475 41.701 1.00 91.31 77 SER A CA 1
ATOM 574 C C . SER A 1 77 ? 11.115 -10.358 40.683 1.00 91.31 77 SER A C 1
ATOM 576 O O . SER A 1 77 ? 12.165 -9.772 40.945 1.00 91.31 77 SER A O 1
ATOM 578 N N . ALA A 1 78 ? 10.924 -10.923 39.491 1.00 90.69 78 ALA A N 1
ATOM 579 C CA . ALA A 1 78 ? 11.832 -10.729 38.366 1.00 90.69 78 ALA A CA 1
ATOM 580 C C . ALA A 1 78 ? 11.070 -10.684 37.040 1.00 90.69 78 ALA A C 1
ATOM 582 O O . ALA A 1 78 ? 10.087 -11.402 36.837 1.00 90.69 78 ALA A O 1
ATOM 583 N N . GLU A 1 79 ? 11.567 -9.876 36.104 1.00 88.94 79 GLU A N 1
ATOM 584 C CA . GLU A 1 79 ? 11.054 -9.843 34.739 1.00 88.94 79 GLU A CA 1
ATOM 585 C C . GLU A 1 79 ? 11.524 -11.100 33.988 1.00 88.94 79 GLU A C 1
ATOM 587 O O . GLU A 1 79 ? 12.723 -11.351 33.822 1.00 88.94 79 GLU A O 1
ATOM 592 N N . LYS A 1 80 ? 10.572 -11.937 33.568 1.00 86.19 80 LYS A N 1
ATOM 593 C CA . LYS A 1 80 ? 10.830 -13.196 32.861 1.00 86.19 80 LYS A CA 1
ATOM 594 C C . LYS A 1 80 ? 10.189 -13.165 31.484 1.00 86.19 80 LYS A C 1
ATOM 596 O O . LYS A 1 80 ? 9.138 -12.561 31.284 1.00 86.19 80 LYS A O 1
ATOM 601 N N . CYS A 1 81 ? 10.817 -13.846 30.530 1.00 78.56 81 CYS A N 1
ATOM 602 C CA . CYS A 1 81 ? 10.231 -14.015 29.212 1.00 78.56 81 CYS A CA 1
ATOM 603 C C . CYS A 1 81 ? 9.068 -15.007 29.281 1.00 78.56 81 CYS A C 1
ATOM 605 O O . CYS A 1 81 ? 9.275 -16.174 29.605 1.00 78.56 81 CYS A O 1
ATOM 607 N N . THR A 1 82 ? 7.862 -14.551 28.969 1.00 79.31 82 THR A N 1
ATOM 608 C CA . THR A 1 82 ? 6.644 -15.368 28.982 1.00 79.31 82 THR A CA 1
ATOM 609 C C . THR A 1 82 ? 6.288 -15.903 27.590 1.00 79.31 82 THR A C 1
ATOM 611 O O . THR A 1 82 ? 5.511 -16.850 27.489 1.00 79.31 82 THR A O 1
ATOM 614 N N . MET A 1 83 ? 6.896 -15.368 26.516 1.00 62.91 83 MET A N 1
ATOM 615 C CA . MET A 1 83 ? 6.722 -15.847 25.135 1.00 62.91 83 MET A CA 1
ATOM 616 C C . MET A 1 83 ? 7.972 -15.600 24.268 1.00 62.91 83 MET A C 1
ATOM 618 O O . MET A 1 83 ? 8.469 -14.475 24.205 1.00 62.91 83 MET A O 1
ATOM 622 N N . THR A 1 84 ? 8.460 -16.617 23.545 1.00 54.28 84 THR A N 1
ATOM 623 C CA . THR A 1 84 ? 9.612 -16.514 22.620 1.00 54.28 84 THR A CA 1
ATOM 624 C C . THR A 1 84 ? 9.240 -16.847 21.169 1.00 54.28 84 THR A C 1
ATOM 626 O O . THR A 1 84 ? 8.387 -17.693 20.903 1.00 54.28 84 THR A O 1
ATOM 629 N N . PHE A 1 85 ? 9.911 -16.198 20.209 1.00 50.19 85 PHE A N 1
ATOM 630 C CA . PHE A 1 85 ? 9.828 -16.503 18.775 1.00 50.19 85 PHE A CA 1
ATOM 631 C C . PHE A 1 85 ? 11.223 -16.421 18.149 1.00 50.19 85 PHE A C 1
ATOM 633 O O . PHE A 1 85 ? 11.889 -15.390 18.227 1.00 50.19 85 PHE A O 1
ATOM 640 N N . ILE A 1 86 ? 11.678 -17.521 17.539 1.00 48.06 86 ILE A N 1
ATOM 641 C CA . ILE A 1 86 ? 12.992 -17.623 16.871 1.00 48.06 86 ILE A CA 1
ATOM 642 C C . ILE A 1 86 ? 14.140 -17.168 17.798 1.00 48.06 86 ILE A C 1
ATOM 644 O O . ILE A 1 86 ? 14.984 -16.350 17.441 1.00 48.06 86 ILE A O 1
ATOM 648 N N . GLY A 1 87 ? 14.153 -17.668 19.034 1.00 55.03 87 GLY A N 1
ATOM 649 C CA . GLY A 1 87 ? 15.223 -17.382 19.996 1.00 55.03 87 GLY A CA 1
ATOM 650 C C . GLY A 1 87 ? 15.251 -15.952 20.550 1.00 55.03 87 GLY A C 1
ATOM 651 O O . GLY A 1 87 ? 16.156 -15.635 21.317 1.00 55.03 87 GLY A O 1
ATOM 652 N N . ALA A 1 88 ? 14.278 -15.099 20.208 1.00 48.44 88 ALA A N 1
ATOM 653 C CA . ALA A 1 88 ? 14.097 -13.779 20.805 1.00 48.44 88 ALA A CA 1
ATOM 654 C C . ALA A 1 88 ? 12.860 -13.753 21.717 1.00 48.44 88 ALA A C 1
ATOM 656 O O . ALA A 1 88 ? 11.831 -14.359 21.405 1.00 48.44 88 ALA A O 1
ATOM 657 N N . CYS A 1 89 ? 12.958 -13.042 22.843 1.00 73.88 89 CYS A N 1
ATOM 658 C CA . CYS A 1 89 ? 11.828 -12.821 23.740 1.00 73.88 89 CYS A CA 1
ATOM 659 C C . CYS A 1 89 ? 10.847 -11.817 23.125 1.00 73.88 89 CYS A C 1
ATOM 661 O O . CYS A 1 89 ? 11.246 -10.702 22.795 1.00 73.88 89 CYS A O 1
ATOM 663 N N . MET A 1 90 ? 9.583 -12.211 22.956 1.00 62.34 90 MET A N 1
ATOM 664 C CA . MET A 1 90 ? 8.530 -11.355 22.397 1.00 62.34 90 MET A CA 1
ATOM 665 C C . MET A 1 90 ? 7.650 -10.711 23.467 1.00 62.34 90 MET A C 1
ATOM 667 O O . MET A 1 90 ? 7.089 -9.648 23.218 1.00 62.34 90 MET A O 1
ATOM 671 N N . GLN A 1 91 ? 7.531 -11.333 24.641 1.00 75.19 91 GLN A N 1
ATOM 672 C CA . GLN A 1 91 ? 6.738 -10.810 25.748 1.00 75.19 91 GLN A CA 1
ATOM 673 C C . GLN A 1 91 ? 7.436 -11.106 27.074 1.00 75.19 91 GLN A C 1
ATOM 675 O O . GLN A 1 91 ? 7.853 -12.242 27.318 1.00 75.19 91 GLN A O 1
ATOM 680 N N . THR A 1 92 ? 7.562 -10.083 27.914 1.00 84.19 92 THR A N 1
ATOM 681 C CA . THR A 1 92 ? 8.033 -10.197 29.294 1.00 84.19 92 THR A CA 1
ATOM 682 C C . THR A 1 92 ? 6.873 -10.023 30.271 1.00 84.19 92 THR A C 1
ATOM 684 O O . THR A 1 92 ? 5.875 -9.367 29.970 1.00 84.19 92 THR A O 1
ATOM 687 N N . GLY A 1 93 ? 6.979 -10.655 31.437 1.00 84.56 93 GLY A N 1
ATOM 688 C CA . GLY A 1 93 ? 6.054 -10.484 32.551 1.00 84.56 93 GLY A CA 1
ATOM 689 C C . GLY A 1 93 ? 6.792 -10.570 33.882 1.00 84.56 93 GLY A C 1
ATOM 690 O O . GLY A 1 93 ? 7.770 -11.311 34.007 1.00 84.56 93 GLY A O 1
ATOM 691 N N . THR A 1 94 ? 6.332 -9.807 34.871 1.00 90.19 94 THR A N 1
ATOM 692 C CA . THR A 1 94 ? 6.845 -9.876 36.243 1.00 90.19 94 THR A CA 1
ATOM 693 C C . THR A 1 94 ? 6.301 -11.130 36.914 1.00 90.19 94 THR A C 1
ATOM 695 O O . THR A 1 94 ? 5.087 -11.282 37.060 1.00 90.19 94 THR A O 1
ATOM 698 N N . MET A 1 95 ? 7.190 -12.036 37.310 1.00 90.00 95 MET A N 1
ATOM 699 C CA . MET A 1 95 ? 6.835 -13.229 38.080 1.00 90.00 95 MET A CA 1
ATOM 700 C C . MET A 1 95 ? 7.481 -13.168 39.462 1.00 90.00 95 MET A C 1
ATOM 702 O O . MET A 1 95 ? 8.545 -12.570 39.609 1.00 90.00 95 MET A O 1
ATOM 706 N N . VAL A 1 96 ? 6.846 -13.782 40.460 1.00 91.50 96 VAL A N 1
ATOM 707 C CA . VAL A 1 96 ? 7.326 -13.851 41.849 1.00 91.50 96 VAL A CA 1
ATOM 708 C C . VAL A 1 96 ? 7.834 -15.254 42.138 1.00 91.50 96 VAL A C 1
ATOM 710 O O . VAL A 1 96 ? 7.156 -16.233 41.824 1.00 91.50 96 VAL A O 1
ATOM 713 N N . ASP A 1 97 ? 9.015 -15.353 42.737 1.00 91.81 97 ASP A N 1
ATOM 714 C CA . ASP A 1 97 ? 9.568 -16.617 43.214 1.00 91.81 97 ASP A CA 1
ATOM 715 C C . ASP A 1 97 ? 8.962 -16.969 44.584 1.00 91.81 97 ASP A C 1
ATOM 717 O O . ASP A 1 97 ? 9.307 -16.347 45.595 1.00 91.81 97 ASP A O 1
ATOM 721 N N . LYS A 1 98 ? 8.071 -17.975 44.643 1.00 87.62 98 LYS A N 1
ATOM 722 C CA . LYS A 1 98 ? 7.457 -18.384 45.923 1.00 87.62 98 LYS A CA 1
ATOM 723 C C . LYS A 1 98 ? 8.497 -18.849 46.949 1.00 87.62 98 LYS A C 1
ATOM 725 O O . LYS A 1 98 ? 8.286 -18.648 48.138 1.00 87.62 98 LYS A O 1
ATOM 730 N N . SER A 1 99 ? 9.637 -19.403 46.526 1.00 87.50 99 SER A N 1
ATOM 731 C CA . SER A 1 99 ? 10.695 -19.834 47.456 1.00 87.50 99 SER A CA 1
ATOM 732 C C . SER A 1 99 ? 11.429 -18.657 48.110 1.00 87.50 99 SER A C 1
ATOM 734 O O . SER A 1 99 ? 11.918 -18.767 49.233 1.00 87.50 99 SER A O 1
ATOM 736 N N . CYS A 1 100 ? 11.455 -17.501 47.440 1.00 90.38 100 CYS A N 1
ATOM 737 C CA . CYS A 1 100 ? 11.959 -16.256 48.012 1.00 90.38 100 CYS A CA 1
ATOM 738 C C . CYS A 1 100 ? 10.980 -15.656 49.035 1.00 90.38 100 CYS A C 1
ATOM 740 O O . CYS A 1 100 ? 11.425 -15.097 50.039 1.00 90.38 100 CYS A O 1
ATOM 742 N N . VAL A 1 101 ? 9.668 -15.793 48.797 1.00 88.12 101 VAL A N 1
ATOM 743 C CA . VAL A 1 101 ? 8.607 -15.329 49.710 1.00 88.12 101 VAL A CA 1
ATOM 744 C C . VAL A 1 101 ? 8.516 -16.224 50.951 1.00 88.12 101 VAL A C 1
ATOM 746 O O . VAL A 1 101 ? 8.474 -15.730 52.074 1.00 88.12 101 VAL A O 1
ATOM 749 N N . CYS A 1 102 ? 8.550 -17.541 50.761 1.00 89.44 102 CYS A N 1
ATOM 750 C CA . CYS A 1 102 ? 8.403 -18.552 51.807 1.00 89.44 102 CYS A CA 1
ATOM 751 C C . CYS A 1 102 ? 9.757 -18.999 52.377 1.00 89.44 102 CYS A C 1
ATOM 753 O O . CYS A 1 102 ? 10.059 -20.193 52.440 1.00 89.44 102 CYS A O 1
ATOM 755 N N . LYS A 1 103 ? 10.605 -18.039 52.769 1.00 81.69 103 LYS A N 1
ATOM 756 C CA . LYS A 1 103 ? 11.877 -18.343 53.444 1.00 81.69 103 LYS A CA 1
ATOM 757 C C . LYS A 1 103 ? 11.641 -19.167 54.713 1.00 81.69 103 LYS A C 1
ATOM 759 O O . LYS A 1 103 ? 10.592 -19.057 55.340 1.00 81.69 103 LYS A O 1
ATOM 764 N N . ALA A 1 104 ? 12.661 -19.930 55.112 1.00 62.25 104 ALA A N 1
ATOM 765 C CA . ALA A 1 104 ? 12.634 -20.846 56.259 1.00 62.25 104 ALA A CA 1
ATOM 766 C C . ALA A 1 104 ? 12.184 -20.208 57.591 1.00 62.25 104 ALA A C 1
ATOM 768 O O . ALA A 1 104 ? 11.772 -20.917 58.503 1.00 62.25 104 ALA A O 1
ATOM 769 N N . ASP A 1 105 ? 12.226 -18.880 57.693 1.00 79.00 105 ASP A N 1
ATOM 770 C CA . ASP A 1 105 ? 11.845 -18.147 58.897 1.00 79.00 105 ASP A CA 1
ATOM 771 C C . ASP A 1 105 ? 10.330 -17.882 58.999 1.00 79.00 105 ASP A C 1
ATOM 773 O O . ASP A 1 105 ? 9.872 -17.435 60.046 1.00 79.00 105 ASP A O 1
ATOM 777 N N . LEU A 1 106 ? 9.537 -18.152 57.952 1.00 88.69 106 LEU A N 1
ATOM 778 C CA . LEU A 1 106 ? 8.083 -17.947 57.931 1.00 88.69 106 LEU A CA 1
ATOM 779 C C . LEU A 1 106 ? 7.337 -19.258 58.266 1.00 88.69 106 LEU A C 1
ATOM 781 O O . LEU A 1 106 ? 7.251 -20.156 57.429 1.00 88.69 106 LEU A O 1
ATOM 785 N N . ASN A 1 107 ? 6.804 -19.360 59.487 1.00 91.12 107 ASN A N 1
ATOM 786 C CA . ASN A 1 107 ? 6.081 -20.514 60.037 1.00 91.12 107 ASN A CA 1
ATOM 787 C C . ASN A 1 107 ? 4.911 -20.076 60.944 1.00 91.12 107 ASN A C 1
ATOM 789 O O . ASN A 1 107 ? 4.771 -18.896 61.243 1.00 91.12 107 ASN A O 1
ATOM 793 N N . GLU A 1 108 ? 4.098 -21.023 61.415 1.00 89.62 108 GLU A N 1
ATOM 794 C CA . GLU A 1 108 ? 2.904 -20.826 62.263 1.00 89.62 108 GLU A CA 1
ATOM 795 C C . GLU A 1 108 ? 3.117 -20.033 63.568 1.00 89.62 108 GLU A C 1
ATOM 797 O O . GLU A 1 108 ? 2.152 -19.555 64.168 1.00 89.62 108 GLU A O 1
ATOM 802 N N . ASN A 1 109 ? 4.367 -19.869 64.009 1.00 89.12 109 ASN A N 1
ATOM 803 C CA . ASN A 1 109 ? 4.733 -19.175 65.243 1.00 89.12 109 ASN A CA 1
ATOM 804 C C . ASN A 1 109 ? 5.546 -17.896 64.999 1.00 89.12 109 ASN A C 1
ATOM 806 O O . ASN A 1 109 ? 5.838 -17.169 65.948 1.00 89.12 109 ASN A O 1
ATOM 810 N N . THR A 1 110 ? 5.908 -17.598 63.750 1.00 86.56 110 THR A N 1
ATOM 811 C CA . THR A 1 110 ? 6.774 -16.462 63.419 1.00 86.56 110 THR A CA 1
ATOM 812 C C . THR A 1 110 ? 6.113 -15.120 63.738 1.00 86.56 110 THR A C 1
ATOM 814 O O . THR A 1 110 ? 6.781 -14.199 64.196 1.00 86.56 110 THR A O 1
ATOM 817 N N . CYS A 1 111 ? 4.800 -14.995 63.529 1.00 89.00 111 CYS A N 1
ATOM 818 C CA . CYS A 1 111 ? 4.064 -13.753 63.768 1.00 89.00 111 CYS A CA 1
ATOM 819 C C . CYS A 1 111 ? 3.322 -13.761 65.111 1.00 89.00 111 CYS A C 1
ATOM 821 O O . CYS A 1 111 ? 2.158 -14.160 65.198 1.00 89.00 111 CYS A O 1
ATOM 823 N N . SER A 1 112 ? 3.964 -13.230 66.155 1.00 87.44 112 SER A N 1
ATOM 824 C CA . SER A 1 112 ? 3.395 -13.085 67.510 1.00 87.44 112 SER A CA 1
ATOM 825 C C . SER A 1 112 ? 2.070 -12.303 67.542 1.00 87.44 112 SER A C 1
ATOM 827 O O . SER A 1 112 ? 1.177 -12.617 68.331 1.00 87.44 112 SER A O 1
ATOM 829 N N . ALA A 1 113 ? 1.896 -11.334 66.639 1.00 86.38 113 ALA A N 1
ATOM 830 C CA . ALA A 1 113 ? 0.677 -10.536 66.497 1.00 86.38 113 ALA A CA 1
ATOM 831 C C . ALA A 1 113 ? -0.552 -11.343 66.029 1.00 86.38 113 ALA A C 1
ATOM 833 O O . ALA A 1 113 ? -1.682 -10.882 66.179 1.00 86.38 113 ALA A O 1
ATOM 834 N N . CYS A 1 114 ? -0.354 -12.558 65.508 1.00 86.25 114 CYS A N 1
ATOM 835 C CA . CYS A 1 114 ? -1.422 -13.443 65.045 1.00 86.25 114 CYS A CA 1
ATOM 836 C C . CYS A 1 114 ? -1.753 -14.563 66.062 1.00 86.25 114 CYS A C 1
ATOM 838 O O . CYS A 1 114 ? -2.317 -15.583 65.687 1.00 86.25 114 CYS A O 1
ATOM 840 N N . THR A 1 115 ? -1.411 -14.420 67.350 1.00 78.56 115 THR A N 1
ATOM 841 C CA . THR A 1 115 ? -1.567 -15.491 68.368 1.00 78.56 115 THR A CA 1
ATOM 842 C C . THR A 1 115 ? -2.928 -15.541 69.075 1.00 78.56 115 THR A C 1
ATOM 844 O O . THR A 1 115 ? -3.252 -16.552 69.694 1.00 78.56 115 THR A O 1
ATOM 847 N N . GLY A 1 116 ? -3.753 -14.492 68.988 1.00 76.88 116 GLY A N 1
ATOM 848 C CA . GLY A 1 116 ? -5.088 -14.478 69.600 1.00 76.88 116 GLY A CA 1
ATOM 849 C C . GLY A 1 116 ? -6.073 -15.413 68.889 1.00 76.88 116 GLY A C 1
ATOM 850 O O . GLY A 1 116 ? -6.035 -15.531 67.664 1.00 76.88 116 GLY A O 1
ATOM 851 N N . THR A 1 117 ? -7.010 -16.009 69.634 1.00 60.06 117 THR A N 1
ATOM 852 C CA . THR A 1 117 ? -8.029 -16.954 69.117 1.00 60.06 117 THR A CA 1
ATOM 853 C C . THR A 1 117 ? -8.828 -16.412 67.924 1.00 60.06 117 THR A C 1
ATOM 855 O O . THR A 1 117 ? -9.270 -17.183 67.083 1.00 60.06 117 THR A O 1
ATOM 858 N N . LYS A 1 118 ? -8.955 -15.084 67.793 1.00 60.16 118 LYS A N 1
ATOM 859 C CA . LYS A 1 118 ? -9.612 -14.409 66.659 1.00 60.16 118 LYS A CA 1
ATOM 860 C C . LYS A 1 118 ? -8.711 -14.204 65.422 1.00 60.16 118 LYS A C 1
ATOM 862 O O . LYS A 1 118 ? -9.228 -14.140 64.313 1.00 60.16 118 LYS A O 1
ATOM 867 N N . ALA A 1 119 ? -7.390 -14.074 65.589 1.00 73.44 119 ALA A N 1
ATOM 868 C CA . ALA A 1 119 ? -6.438 -13.716 64.520 1.00 73.44 119 ALA A CA 1
ATOM 869 C C . ALA A 1 119 ? -5.588 -14.899 64.014 1.00 73.44 119 ALA A C 1
ATOM 871 O O . ALA A 1 119 ? -5.023 -14.830 62.923 1.00 73.44 119 ALA A O 1
ATOM 872 N N . ARG A 1 120 ? -5.521 -15.989 64.786 1.00 81.25 120 ARG A N 1
ATOM 873 C CA . ARG A 1 120 ? -4.692 -17.169 64.500 1.00 81.25 120 ARG A CA 1
ATOM 874 C C . ARG A 1 120 ? -5.208 -17.995 63.323 1.00 81.25 120 ARG A C 1
ATOM 876 O O . ARG A 1 120 ? -4.442 -18.345 62.432 1.00 81.25 120 ARG A O 1
ATOM 883 N N . THR A 1 121 ? -6.516 -18.215 63.247 1.00 76.44 121 THR A N 1
ATOM 884 C CA . THR A 1 121 ? -7.155 -18.993 62.173 1.00 76.44 121 THR A CA 1
ATOM 885 C C . THR A 1 121 ? -6.894 -18.452 60.751 1.00 76.44 121 THR A C 1
ATOM 887 O O . THR A 1 121 ? -6.448 -19.228 59.905 1.00 76.44 121 THR A O 1
ATOM 890 N N . PRO A 1 122 ? -7.101 -17.152 60.436 1.00 77.38 122 PRO A N 1
ATOM 891 C CA . PRO A 1 122 ? -6.833 -16.630 59.088 1.00 77.38 122 PRO A CA 1
ATOM 892 C C . PRO A 1 122 ? -5.340 -16.626 58.712 1.00 77.38 122 PRO A C 1
ATOM 894 O O . PRO A 1 122 ? -5.004 -16.721 57.532 1.00 77.38 122 PRO A O 1
ATOM 897 N N . TYR A 1 123 ? -4.443 -16.560 59.698 1.00 87.06 123 TYR A N 1
ATOM 898 C CA . TYR A 1 123 ? -2.996 -16.623 59.491 1.00 87.06 123 TYR A CA 1
ATOM 899 C C . TYR A 1 123 ? -2.511 -18.012 59.058 1.00 87.06 123 TYR A C 1
ATOM 901 O O . TYR A 1 123 ? -1.815 -18.128 58.046 1.00 87.06 123 TYR A O 1
ATOM 909 N N . LEU A 1 124 ? -2.942 -19.067 59.757 1.00 86.50 124 LEU A N 1
ATOM 910 C CA . LEU A 1 124 ? -2.594 -20.451 59.409 1.00 86.50 124 LEU A CA 1
ATOM 911 C C . LEU A 1 124 ? -3.134 -20.841 58.022 1.00 86.50 124 LEU A C 1
ATOM 913 O O . LEU A 1 124 ? -2.446 -21.497 57.238 1.00 86.50 124 LEU A O 1
ATOM 917 N N . TYR A 1 125 ? -4.326 -20.351 57.669 1.00 81.00 125 TYR A N 1
ATOM 918 C CA . TYR A 1 125 ? -4.917 -20.564 56.347 1.00 81.00 125 TYR A CA 1
ATOM 919 C C . TYR A 1 125 ? -4.108 -19.896 55.218 1.00 81.00 125 TYR A C 1
ATOM 921 O O . TYR A 1 125 ? -3.833 -20.521 54.189 1.00 81.00 125 TYR A O 1
ATOM 929 N N . TRP A 1 126 ? -3.682 -18.641 55.409 1.00 90.88 126 TRP A N 1
ATOM 930 C CA . TRP A 1 126 ? -2.865 -17.923 54.427 1.00 90.88 126 TRP A CA 1
ATOM 931 C C . TRP A 1 126 ? -1.499 -18.594 54.207 1.00 90.88 126 TRP A C 1
ATOM 933 O O . TRP A 1 126 ? -1.099 -18.791 53.054 1.00 90.88 126 TRP A O 1
ATOM 943 N N . LEU A 1 127 ? -0.831 -19.018 55.288 1.00 88.44 127 LEU A N 1
ATOM 944 C CA . LEU A 1 127 ? 0.445 -19.744 55.241 1.00 88.44 127 LEU A CA 1
ATOM 945 C C . LEU A 1 127 ? 0.348 -21.023 54.398 1.00 88.44 127 LEU A C 1
ATOM 947 O O . LEU A 1 127 ? 1.178 -21.246 53.515 1.00 88.44 127 LEU A O 1
ATOM 951 N N . ASN A 1 128 ? -0.705 -21.817 54.609 1.00 88.56 128 ASN A N 1
ATOM 952 C CA . ASN A 1 128 ? -0.926 -23.056 53.866 1.00 88.56 128 ASN A CA 1
ATOM 953 C C . ASN A 1 128 ? -1.139 -22.785 52.368 1.00 88.56 128 ASN A C 1
ATOM 955 O O . ASN A 1 128 ? -0.535 -23.424 51.512 1.00 88.56 128 ASN A O 1
ATOM 959 N N . SER A 1 129 ? -1.957 -21.782 52.038 1.00 83.75 129 SER A N 1
ATOM 960 C CA . SER A 1 129 ? -2.273 -21.446 50.643 1.00 83.75 129 SER A CA 1
ATOM 961 C C . SER A 1 129 ? -1.089 -20.875 49.847 1.00 83.75 129 SER A C 1
ATOM 963 O O . SER A 1 129 ? -1.000 -21.080 48.635 1.00 83.75 129 SER A O 1
ATOM 965 N N . THR A 1 130 ? -0.180 -20.159 50.514 1.00 86.38 130 THR A N 1
ATOM 966 C CA . THR A 1 130 ? 0.923 -19.441 49.858 1.00 86.38 130 THR A CA 1
ATOM 967 C C . THR A 1 130 ? 2.190 -20.291 49.769 1.00 86.38 130 THR A C 1
ATOM 969 O O . THR A 1 130 ? 2.878 -20.237 48.746 1.00 86.38 130 THR A O 1
ATOM 972 N N . CYS A 1 131 ? 2.477 -21.081 50.810 1.00 91.19 131 CYS A N 1
ATOM 973 C CA . CYS A 1 131 ? 3.739 -21.806 50.973 1.00 91.19 131 CYS A CA 1
ATOM 974 C C . CYS A 1 131 ? 3.589 -23.333 51.052 1.00 91.19 131 CYS A C 1
ATOM 976 O O . CYS A 1 131 ? 4.581 -24.041 50.884 1.00 91.19 131 CYS A O 1
ATOM 978 N N . GLY A 1 132 ? 2.376 -23.854 51.268 1.00 85.25 132 GLY A N 1
ATOM 979 C CA . GLY A 1 132 ? 2.135 -25.286 51.476 1.00 85.25 132 GLY A CA 1
ATOM 980 C C . GLY A 1 132 ? 2.399 -26.171 50.253 1.00 85.25 132 GLY A C 1
ATOM 981 O O . GLY A 1 132 ? 2.514 -27.384 50.395 1.00 85.25 132 GLY A O 1
ATOM 982 N N . ASP A 1 133 ? 2.528 -25.589 49.055 1.00 84.38 133 ASP A N 1
ATOM 983 C CA . ASP A 1 133 ? 2.866 -26.301 47.817 1.00 84.38 133 ASP A CA 1
ATOM 984 C C . ASP A 1 133 ? 4.375 -26.343 47.507 1.00 84.38 133 ASP A C 1
ATOM 986 O O . ASP A 1 133 ? 4.781 -26.935 46.504 1.00 84.38 133 ASP A O 1
ATOM 990 N N . ILE A 1 134 ? 5.222 -25.737 48.347 1.00 86.50 134 ILE A N 1
ATOM 991 C CA . ILE A 1 134 ? 6.676 -25.716 48.157 1.00 86.50 134 ILE A CA 1
ATOM 992 C C . ILE A 1 134 ? 7.295 -26.993 48.729 1.00 86.50 134 ILE A C 1
ATOM 994 O O . ILE A 1 134 ? 7.223 -27.266 49.927 1.00 86.50 134 ILE A O 1
ATOM 998 N N . GLU A 1 135 ? 7.955 -27.765 47.865 1.00 82.56 135 GLU A N 1
ATOM 999 C CA . GLU A 1 135 ? 8.642 -29.000 48.248 1.00 82.56 135 GLU A CA 1
ATOM 1000 C C . GLU A 1 135 ? 9.710 -28.725 49.325 1.00 82.56 135 GLU A C 1
ATOM 1002 O O . GLU A 1 135 ? 10.666 -27.983 49.096 1.00 82.56 135 GLU A O 1
ATOM 1007 N N . GLY A 1 136 ? 9.536 -29.324 50.509 1.00 84.31 136 GLY A N 1
ATOM 1008 C CA . GLY A 1 136 ? 10.453 -29.189 51.647 1.00 84.31 136 GLY A CA 1
ATOM 1009 C C . GLY A 1 136 ? 10.185 -28.007 52.589 1.00 84.31 136 GLY A C 1
ATOM 1010 O O . GLY A 1 136 ? 11.017 -27.744 53.454 1.00 84.31 136 GLY A O 1
ATOM 1011 N N . TRP A 1 137 ? 9.064 -27.290 52.448 1.00 90.38 137 TRP A N 1
ATOM 1012 C CA . TRP A 1 137 ? 8.651 -26.270 53.419 1.00 90.38 137 TRP A CA 1
ATOM 1013 C C . TRP A 1 137 ? 7.895 -26.906 54.604 1.00 90.38 137 TRP A C 1
ATOM 1015 O O . TRP A 1 137 ? 6.882 -27.570 54.412 1.00 90.38 137 TRP A O 1
ATOM 1025 N N . GLU A 1 138 ? 8.386 -26.699 55.832 1.00 88.00 138 GLU A N 1
ATOM 1026 C CA . GLU A 1 138 ? 7.865 -27.302 57.081 1.00 88.00 138 GLU A CA 1
ATOM 1027 C C . GLU A 1 138 ? 7.258 -26.247 58.036 1.00 88.00 138 GLU A C 1
ATOM 1029 O O . GLU A 1 138 ? 7.329 -26.371 59.256 1.00 88.00 138 GLU A O 1
ATOM 1034 N N . GLY A 1 139 ? 6.708 -25.152 57.499 1.00 84.75 139 GLY A N 1
ATOM 1035 C CA . GLY A 1 139 ? 6.266 -24.004 58.303 1.00 84.75 139 GLY A CA 1
ATOM 1036 C C . GLY A 1 139 ? 4.905 -24.147 59.001 1.00 84.75 139 GLY A C 1
ATOM 1037 O O . GLY A 1 139 ? 4.529 -23.248 59.749 1.00 84.75 139 GLY A O 1
ATOM 1038 N N . LEU A 1 140 ? 4.166 -25.238 58.786 1.00 90.00 140 LEU A N 1
ATOM 1039 C CA . LEU A 1 140 ? 2.914 -25.559 59.485 1.00 90.00 140 LEU A CA 1
ATOM 1040 C C . LEU A 1 140 ? 3.043 -26.917 60.177 1.00 90.00 140 LEU A C 1
ATOM 1042 O O . LEU A 1 140 ? 3.542 -27.870 59.575 1.00 90.00 140 LEU A O 1
ATOM 1046 N N . SER A 1 141 ? 2.572 -27.014 61.420 1.00 89.00 141 SER A N 1
ATOM 1047 C CA . SER A 1 141 ? 2.443 -28.292 62.123 1.00 89.00 141 SER A CA 1
ATOM 1048 C C . SER A 1 141 ? 1.438 -29.202 61.413 1.00 89.00 141 SER A C 1
ATOM 1050 O O . SER A 1 141 ? 0.533 -28.731 60.732 1.00 89.00 141 SER A O 1
ATOM 1052 N N . ALA A 1 142 ? 1.573 -30.523 61.558 1.00 81.81 142 ALA A N 1
ATOM 1053 C CA . ALA A 1 142 ? 0.639 -31.475 60.946 1.00 81.81 142 ALA A CA 1
ATOM 1054 C C . ALA A 1 142 ? -0.791 -31.377 61.524 1.00 81.81 142 ALA A C 1
ATOM 1056 O O . ALA A 1 142 ? -1.745 -31.767 60.851 1.00 81.81 142 ALA A O 1
ATOM 1057 N N . ASP A 1 143 ? -0.925 -30.794 62.720 1.00 81.12 143 ASP A N 1
ATOM 1058 C CA . ASP A 1 143 ? -2.138 -30.810 63.544 1.00 81.12 143 ASP A CA 1
ATOM 1059 C C . ASP A 1 143 ? -2.778 -29.412 63.659 1.00 81.12 143 ASP A C 1
ATOM 1061 O O . ASP A 1 143 ? -3.666 -29.188 64.480 1.00 81.12 143 ASP A O 1
ATOM 1065 N N . TRP A 1 144 ? -2.355 -28.453 62.824 1.00 82.81 144 TRP A N 1
ATOM 1066 C CA . TRP A 1 144 ? -2.772 -27.043 62.892 1.00 82.81 144 TRP A CA 1
ATOM 1067 C C . TRP A 1 144 ? -4.298 -26.825 62.834 1.00 82.81 144 TRP A C 1
ATOM 1069 O O . TRP A 1 144 ? -4.795 -25.767 63.218 1.00 82.81 144 TRP A O 1
ATOM 1079 N N . THR A 1 145 ? -5.060 -27.818 62.364 1.00 72.44 145 THR A N 1
ATOM 1080 C CA . THR A 1 145 ? -6.528 -27.804 62.320 1.00 72.44 145 THR A CA 1
ATOM 1081 C C . THR A 1 145 ? -7.210 -28.185 63.642 1.00 72.44 145 THR A C 1
ATOM 1083 O O . THR A 1 145 ? -8.396 -27.908 63.787 1.00 72.44 145 THR A O 1
ATOM 1086 N N . GLU A 1 146 ? -6.508 -28.805 64.599 1.00 68.75 146 GLU A N 1
ATOM 1087 C CA . GLU A 1 146 ? -7.059 -29.215 65.908 1.00 68.75 146 GLU A CA 1
ATOM 1088 C C . GLU A 1 146 ? -7.146 -28.054 66.921 1.00 68.75 146 GLU A C 1
ATOM 1090 O O . GLU A 1 146 ? -7.847 -28.152 67.924 1.00 68.75 146 GLU A O 1
ATOM 1095 N N . GLU A 1 147 ? -6.494 -26.917 66.652 1.00 59.94 147 GLU A N 1
ATOM 1096 C CA . GLU A 1 147 ? -6.507 -25.719 67.512 1.00 59.94 147 GLU A CA 1
ATOM 1097 C C . GLU A 1 147 ? -7.794 -24.859 67.378 1.00 59.94 147 GLU A C 1
ATOM 1099 O O . GLU A 1 147 ? -7.834 -23.708 67.822 1.00 59.94 147 GLU A O 1
ATOM 1104 N N . LEU A 1 148 ? -8.860 -25.389 66.767 1.00 53.44 148 LEU A N 1
ATOM 1105 C CA . LEU A 1 148 ? -10.126 -24.687 66.496 1.00 53.44 148 LEU A CA 1
ATOM 1106 C C . LEU A 1 148 ? -11.231 -25.125 67.514 1.00 53.44 148 LEU A C 1
ATOM 1108 O O . LEU A 1 148 ? -11.499 -26.319 67.592 1.00 53.44 148 LEU A O 1
ATOM 1112 N N . PRO A 1 149 ? -11.873 -24.231 68.317 1.00 44.00 149 PRO A N 1
ATOM 1113 C CA . PRO A 1 149 ? -12.710 -24.618 69.489 1.00 44.00 149 PRO A CA 1
ATOM 1114 C C . PRO A 1 149 ? -14.195 -25.030 69.232 1.00 44.00 149 PRO A C 1
ATOM 1116 O O . PRO A 1 149 ? -14.841 -24.462 68.354 1.00 44.00 149 PRO A O 1
ATOM 1119 N N . GLU A 1 150 ? -14.760 -25.924 70.085 1.00 36.53 150 GLU A N 1
ATOM 1120 C CA . GLU A 1 150 ? -16.180 -26.416 70.149 1.00 36.53 150 GLU A CA 1
ATOM 1121 C C . GLU A 1 150 ? -16.897 -26.106 71.518 1.00 36.53 150 GLU A C 1
ATOM 1123 O O . GLU A 1 150 ? -16.212 -25.966 72.530 1.00 36.53 150 GLU A O 1
ATOM 1128 N N . ILE A 1 151 ? -18.252 -25.984 71.599 1.00 30.83 151 ILE A N 1
ATOM 1129 C CA . ILE A 1 151 ? -19.023 -25.312 72.716 1.00 30.83 151 ILE A CA 1
ATOM 1130 C C . ILE A 1 151 ? -20.352 -26.049 73.170 1.00 30.83 151 ILE A C 1
ATOM 1132 O O . ILE A 1 151 ? -21.018 -26.601 72.298 1.00 30.83 151 ILE A O 1
ATOM 1136 N N . SER A 1 152 ? -20.792 -26.031 74.478 1.00 35.53 152 SER A N 1
ATOM 1137 C CA . SER A 1 152 ? -22.139 -26.512 75.021 1.00 35.53 152 SER A CA 1
ATOM 1138 C C . SER A 1 152 ? -22.586 -26.005 76.467 1.00 35.53 152 SER A C 1
ATOM 1140 O O . SER A 1 152 ? -21.700 -25.551 77.186 1.00 35.53 152 SER A O 1
ATOM 1142 N N . LEU A 1 153 ? -23.891 -26.076 76.918 1.00 31.45 153 LEU A N 1
ATOM 1143 C CA . LEU A 1 153 ? -24.591 -25.142 77.908 1.00 31.45 153 LEU A CA 1
ATOM 1144 C C . LEU A 1 153 ? -25.806 -25.655 78.841 1.00 31.45 153 LEU A C 1
ATOM 1146 O O . LEU A 1 153 ? -26.401 -26.655 78.440 1.00 31.45 153 LEU A O 1
ATOM 1150 N N . ILE A 1 154 ? -26.216 -24.990 80.000 1.00 33.97 154 ILE A N 1
ATOM 1151 C CA . ILE A 1 154 ? -27.425 -25.209 80.947 1.00 33.97 154 ILE A CA 1
ATOM 1152 C C . ILE A 1 154 ? -27.975 -23.925 81.760 1.00 33.97 154 ILE A C 1
ATOM 1154 O O . ILE A 1 154 ? -27.193 -23.004 81.972 1.00 33.97 154 ILE A O 1
ATOM 1158 N N . GLU A 1 155 ? -29.248 -23.938 82.293 1.00 29.52 155 GLU A N 1
ATOM 1159 C CA . GLU A 1 155 ? -30.359 -22.928 82.617 1.00 29.52 155 GLU A CA 1
ATOM 1160 C C . GLU A 1 155 ? -30.775 -22.523 84.119 1.00 29.52 155 GLU A C 1
ATOM 1162 O O . GLU A 1 155 ? -30.467 -23.264 85.055 1.00 29.52 155 GLU A O 1
ATOM 1167 N N . VAL A 1 156 ? -31.541 -21.406 84.365 1.00 32.22 156 VAL A N 1
ATOM 1168 C CA . VAL A 1 156 ? -32.035 -20.730 85.640 1.00 32.22 156 VAL A CA 1
ATOM 1169 C C . VAL A 1 156 ? -33.521 -20.314 85.645 1.00 32.22 156 VAL A C 1
ATOM 1171 O O . VAL A 1 156 ? -34.065 -19.913 84.625 1.00 32.22 156 VAL A O 1
ATOM 1174 N N . GLY A 1 157 ? -34.148 -20.283 86.844 1.00 32.38 157 GLY A N 1
ATOM 1175 C CA . GLY A 1 157 ? -35.475 -19.689 87.116 1.00 32.38 157 GLY A CA 1
ATOM 1176 C C . GLY A 1 157 ? -35.647 -18.966 88.481 1.00 32.38 157 GLY A C 1
ATOM 1177 O O . GLY A 1 157 ? -34.770 -18.998 89.343 1.00 32.38 157 GLY A O 1
ATOM 1178 N N . ASN A 1 158 ? -36.809 -18.307 88.639 1.00 28.48 158 ASN A N 1
ATOM 1179 C CA . ASN A 1 158 ? -37.220 -17.239 89.582 1.00 28.48 158 ASN A CA 1
ATOM 1180 C C . ASN A 1 158 ? -37.514 -17.661 91.054 1.00 28.48 158 ASN A C 1
ATOM 1182 O O . ASN A 1 158 ? -38.252 -18.617 91.293 1.00 28.48 158 ASN A O 1
ATOM 1186 N N . ALA A 1 159 ? -37.037 -16.887 92.048 1.00 30.50 159 ALA A N 1
ATOM 1187 C CA . ALA A 1 159 ? -37.410 -17.008 93.468 1.00 30.50 159 ALA A CA 1
ATOM 1188 C C . ALA A 1 159 ? -37.806 -15.641 94.071 1.00 30.50 159 ALA A C 1
ATOM 1190 O O . ALA A 1 159 ? -36.965 -14.770 94.287 1.00 30.50 159 ALA A O 1
ATOM 1191 N N . THR A 1 160 ? -39.091 -15.451 94.381 1.00 34.50 160 THR A N 1
ATOM 1192 C CA . THR A 1 160 ? -39.628 -14.224 94.999 1.00 34.50 160 THR A CA 1
ATOM 1193 C C . THR A 1 160 ? -39.748 -14.374 96.521 1.00 34.50 160 THR A C 1
ATOM 1195 O O . THR A 1 160 ? -40.418 -15.275 97.020 1.00 34.50 160 THR A O 1
ATOM 1198 N N . TYR A 1 161 ? -39.106 -13.471 97.273 1.00 32.84 161 TYR A N 1
ATOM 1199 C CA . TYR A 1 161 ? -39.119 -13.422 98.742 1.00 32.84 161 TYR A CA 1
ATOM 1200 C C . TYR A 1 161 ? -40.175 -12.410 99.231 1.00 32.84 161 TYR A C 1
ATOM 1202 O O . TYR A 1 161 ? -40.103 -11.229 98.898 1.00 32.84 161 TYR A O 1
ATOM 1210 N N . ILE A 1 162 ? -41.163 -12.860 100.015 1.00 34.66 162 ILE A N 1
ATOM 1211 C CA . ILE A 1 162 ? -42.250 -12.030 100.571 1.00 34.66 162 ILE A CA 1
ATOM 1212 C C . ILE A 1 162 ? -41.966 -11.760 102.058 1.00 34.66 162 ILE A C 1
ATOM 1214 O O . ILE A 1 162 ? -41.837 -12.691 102.851 1.00 34.66 162 ILE A O 1
ATOM 1218 N N . TYR A 1 163 ? -41.889 -10.488 102.464 1.00 35.72 163 TYR A N 1
ATOM 1219 C CA . TYR A 1 163 ? -41.701 -10.102 103.868 1.00 35.72 163 TYR A CA 1
ATOM 1220 C C . TYR A 1 163 ? -42.993 -10.287 104.683 1.00 35.72 163 TYR A C 1
ATOM 1222 O O . TYR A 1 163 ? -43.989 -9.600 104.463 1.00 35.72 163 TYR A O 1
ATOM 1230 N N . GLY A 1 164 ? -42.946 -11.171 105.684 1.00 37.47 164 GLY A N 1
ATOM 1231 C CA . GLY A 1 164 ? -44.022 -11.365 106.656 1.00 37.47 164 GLY A CA 1
ATOM 1232 C C . GLY A 1 164 ? -43.603 -12.202 107.868 1.00 37.47 164 GLY A C 1
ATOM 1233 O O . GLY A 1 164 ? -43.957 -13.364 107.956 1.00 37.47 164 GLY A O 1
ATOM 1234 N N . TYR A 1 165 ? -42.845 -11.588 108.784 1.00 44.28 165 TYR A N 1
ATOM 1235 C CA . TYR A 1 165 ? -42.614 -11.954 110.196 1.00 44.28 165 TYR A CA 1
ATOM 1236 C C . TYR A 1 165 ? -42.360 -13.439 110.581 1.00 44.28 165 TYR A C 1
ATOM 1238 O O . TYR A 1 165 ? -43.276 -14.226 110.788 1.00 44.28 165 TYR A O 1
ATOM 1246 N N . TYR A 1 166 ? -41.075 -13.715 110.862 1.00 40.72 166 TYR A N 1
ATOM 1247 C CA . TYR A 1 166 ? -40.462 -14.866 111.556 1.00 40.72 166 TYR A CA 1
ATOM 1248 C C . TYR A 1 166 ? -40.642 -16.275 110.958 1.00 40.72 166 TYR A C 1
ATOM 1250 O O . TYR A 1 166 ? -41.517 -17.025 111.370 1.00 40.72 166 TYR A O 1
ATOM 1258 N N . SER A 1 167 ? -39.661 -16.708 110.158 1.00 28.50 167 SER A N 1
ATOM 1259 C CA . SER A 1 167 ? -38.964 -17.989 110.370 1.00 28.50 167 SER A CA 1
ATOM 1260 C C . SER A 1 167 ? -37.690 -18.044 109.525 1.00 28.50 167 SER A C 1
ATOM 1262 O O . SER A 1 167 ? -37.740 -17.917 108.306 1.00 28.50 167 SER A O 1
ATOM 1264 N N . TYR A 1 168 ? -36.545 -18.243 110.176 1.00 39.91 168 TYR A N 1
ATOM 1265 C CA . TYR A 1 168 ? -35.353 -18.770 109.521 1.00 39.91 168 TYR A CA 1
ATOM 1266 C C . TYR A 1 168 ? -35.640 -20.212 109.112 1.00 39.91 168 TYR A C 1
ATOM 1268 O O . TYR A 1 168 ? -35.778 -21.054 109.990 1.00 39.91 168 TYR A O 1
ATOM 1276 N N . THR A 1 169 ? -35.645 -20.501 107.818 1.00 32.28 169 THR A N 1
ATOM 1277 C CA . THR A 1 169 ? -35.268 -21.819 107.294 1.00 32.28 169 THR A CA 1
ATOM 1278 C C . THR A 1 169 ? -34.888 -21.631 105.838 1.00 32.28 169 THR A C 1
ATOM 1280 O O . THR A 1 169 ? -35.737 -21.349 104.998 1.00 32.28 169 THR A O 1
ATOM 1283 N N . ALA A 1 170 ? -33.589 -21.740 105.567 1.00 35.56 170 ALA A N 1
ATOM 1284 C CA . ALA A 1 170 ? -33.094 -21.976 104.225 1.00 35.56 170 ALA A CA 1
ATOM 1285 C C . ALA A 1 170 ? -33.762 -23.245 103.681 1.00 35.56 170 ALA A C 1
ATOM 1287 O O . ALA A 1 170 ? -33.900 -24.228 104.412 1.00 35.56 170 ALA A O 1
ATOM 1288 N N . CYS A 1 171 ? -34.151 -23.230 102.408 1.00 32.69 171 CYS A N 1
ATOM 1289 C CA . CYS A 1 171 ? -34.498 -24.439 101.672 1.00 32.69 171 CYS A CA 1
ATOM 1290 C C . CYS A 1 171 ? -33.217 -25.250 101.428 1.00 32.69 171 CYS A C 1
ATOM 1292 O O . CYS A 1 171 ? -32.667 -25.273 100.334 1.00 32.69 171 CYS A O 1
ATOM 1294 N N . THR A 1 172 ? -32.708 -25.873 102.485 1.00 38.25 172 THR A N 1
ATOM 1295 C CA . THR A 1 172 ? -31.718 -26.945 102.434 1.00 38.25 172 THR A CA 1
ATOM 1296 C C . THR A 1 172 ? -32.416 -28.184 102.955 1.00 38.25 172 THR A C 1
ATOM 1298 O O . THR A 1 172 ? -32.308 -28.518 104.128 1.00 38.25 172 THR A O 1
ATOM 1301 N N . ASP A 1 173 ? -33.280 -28.756 102.135 1.00 34.72 173 ASP A N 1
ATOM 1302 C CA . ASP A 1 173 ? -33.203 -30.169 101.799 1.00 34.72 173 ASP A CA 1
ATOM 1303 C C . ASP A 1 173 ? -34.318 -30.503 100.815 1.00 34.72 173 ASP A C 1
ATOM 1305 O O . ASP A 1 173 ? -35.416 -29.951 100.841 1.00 34.72 173 ASP A O 1
ATOM 1309 N N . LEU A 1 174 ? -33.935 -31.363 99.879 1.00 44.03 174 LEU A N 1
ATOM 1310 C CA . LEU A 1 174 ? -34.746 -31.897 98.801 1.00 44.03 174 LEU A CA 1
ATOM 1311 C C . LEU A 1 174 ? -36.021 -32.574 99.353 1.00 44.03 174 LEU A C 1
ATOM 1313 O O . LEU A 1 174 ? -36.099 -32.890 100.539 1.00 44.03 174 LEU A O 1
ATOM 1317 N N . TRP A 1 175 ? -36.927 -32.926 98.438 1.00 37.19 175 TRP A N 1
ATOM 1318 C CA . TRP A 1 175 ? -38.102 -33.796 98.615 1.00 37.19 175 TRP A CA 1
ATOM 1319 C C . TRP A 1 175 ? -39.407 -33.062 99.014 1.00 37.19 175 TRP A C 1
ATOM 1321 O O . TRP A 1 175 ? -39.701 -32.923 100.195 1.00 37.19 175 TRP A O 1
ATOM 1331 N N . ASP A 1 176 ? -40.205 -32.711 97.981 1.00 35.00 176 ASP A N 1
ATOM 1332 C CA . ASP A 1 176 ? -41.648 -32.347 97.989 1.00 35.00 176 ASP A CA 1
ATOM 1333 C C . ASP A 1 176 ? -42.007 -31.022 98.731 1.00 35.00 176 ASP A C 1
ATOM 1335 O O . ASP A 1 176 ? -41.620 -30.819 99.871 1.00 35.00 176 ASP A O 1
ATOM 1339 N N . VAL A 1 177 ? -42.726 -30.008 98.211 1.00 34.06 177 VAL A N 1
ATOM 1340 C CA . VAL A 1 177 ? -44.031 -29.929 97.512 1.00 34.06 177 VAL A CA 1
ATOM 1341 C C . VAL A 1 177 ? -44.237 -28.485 96.967 1.00 34.06 177 VAL A C 1
ATOM 1343 O O . VAL A 1 177 ? -43.654 -27.541 97.495 1.00 34.06 177 VAL A O 1
ATOM 1346 N N . ASP A 1 178 ? -45.111 -28.335 95.961 1.00 40.66 178 ASP A N 1
ATOM 1347 C CA . ASP A 1 178 ? -45.847 -27.141 95.481 1.00 40.66 178 ASP A CA 1
ATOM 1348 C C . ASP A 1 178 ? -45.729 -25.808 96.260 1.00 40.66 178 ASP A C 1
ATOM 1350 O O . ASP A 1 178 ? -46.181 -25.678 97.400 1.00 40.66 178 ASP A O 1
ATOM 1354 N N . CYS A 1 179 ? -45.317 -24.748 95.550 1.00 28.91 179 CYS A N 1
ATOM 1355 C CA . CYS A 1 179 ? -45.515 -23.348 95.945 1.00 28.91 179 CYS A CA 1
ATOM 1356 C C . CYS A 1 179 ? -46.593 -22.697 95.059 1.00 28.91 179 CYS A C 1
ATOM 1358 O O . CYS A 1 179 ? -46.320 -22.257 93.945 1.00 28.91 179 CYS A O 1
ATOM 1360 N N . ILE A 1 180 ? -47.831 -22.622 95.555 1.00 28.44 180 ILE A N 1
ATOM 1361 C CA . ILE A 1 180 ? -48.942 -21.905 94.907 1.00 28.44 180 ILE A CA 1
ATOM 1362 C C . ILE A 1 180 ? -48.892 -20.423 95.317 1.00 28.44 180 ILE A C 1
ATOM 1364 O O . ILE A 1 180 ? -49.048 -20.102 96.495 1.00 28.44 180 ILE A O 1
ATOM 1368 N N . ILE A 1 181 ? -48.732 -19.513 94.348 1.00 28.98 181 ILE A N 1
ATOM 1369 C CA . ILE A 1 181 ? -48.778 -18.051 94.541 1.00 28.98 181 ILE A CA 1
ATOM 1370 C C . ILE A 1 181 ? -50.121 -17.505 94.023 1.00 28.98 181 ILE A C 1
ATOM 1372 O O . ILE A 1 181 ? -50.557 -17.830 92.922 1.00 28.98 181 ILE A O 1
ATOM 1376 N N . SER A 1 182 ? -50.791 -16.677 94.834 1.00 29.78 182 SER A N 1
ATOM 1377 C CA . SER A 1 182 ? -52.095 -16.049 94.548 1.00 29.78 182 SER A CA 1
ATOM 1378 C C . SER A 1 182 ? -51.927 -14.571 94.149 1.00 29.78 182 SER A C 1
ATOM 1380 O O . SER A 1 182 ? -51.191 -13.847 94.814 1.00 29.78 182 SER A O 1
ATOM 1382 N N . TYR A 1 183 ? -52.631 -14.114 93.104 1.00 28.19 183 TYR A N 1
ATOM 1383 C CA . TYR A 1 183 ? -52.579 -12.748 92.543 1.00 28.19 183 TYR A CA 1
ATOM 1384 C C . TYR A 1 183 ? -53.470 -11.733 93.293 1.00 28.19 183 TYR A C 1
ATOM 1386 O O . TYR A 1 183 ? -54.642 -12.012 93.535 1.00 28.19 183 TYR A O 1
ATOM 1394 N N . TYR A 1 184 ? -52.967 -10.514 93.539 1.00 27.58 184 TYR A N 1
ATOM 1395 C CA . TYR A 1 184 ? -53.794 -9.315 93.767 1.00 27.58 184 TYR A CA 1
ATOM 1396 C C . TYR A 1 184 ? -53.167 -8.074 93.111 1.00 27.58 184 TYR A C 1
ATOM 1398 O O . TYR A 1 184 ? -52.015 -7.732 93.365 1.00 27.58 184 TYR A O 1
ATOM 1406 N N . SER A 1 185 ? -53.952 -7.405 92.263 1.00 36.03 185 SER A N 1
ATOM 1407 C CA . SER A 1 185 ? -53.581 -6.242 91.451 1.00 36.03 185 SER A CA 1
ATOM 1408 C C . SER A 1 185 ? -54.058 -4.923 92.066 1.00 36.03 185 SER A C 1
ATOM 1410 O O . SER A 1 185 ? -55.236 -4.802 92.410 1.00 36.03 185 SER A O 1
ATOM 1412 N N . GLY A 1 186 ? -53.196 -3.903 92.055 1.00 37.09 186 GLY A N 1
ATOM 1413 C CA . GLY A 1 186 ? -53.626 -2.505 91.992 1.00 37.09 186 GLY A CA 1
ATOM 1414 C C . GLY A 1 186 ? -52.802 -1.539 92.834 1.00 37.09 186 GLY A C 1
ATOM 1415 O O . GLY A 1 186 ? -53.127 -1.370 93.997 1.00 37.09 186 GLY A O 1
ATOM 1416 N N . TYR A 1 187 ? -51.817 -0.861 92.225 1.00 28.56 187 TYR A N 1
ATOM 1417 C CA . TYR A 1 187 ? -51.405 0.521 92.537 1.00 28.56 187 TYR A CA 1
ATOM 1418 C C . TYR A 1 187 ? -50.627 1.141 91.350 1.00 28.56 187 TYR A C 1
ATOM 1420 O O . TYR A 1 187 ? -49.943 0.440 90.611 1.00 28.56 187 TYR A O 1
ATOM 1428 N N . ASN A 1 188 ? -50.804 2.458 91.171 1.00 34.47 188 ASN A N 1
ATOM 1429 C CA . ASN A 1 188 ? -50.347 3.341 90.081 1.00 34.47 188 ASN A CA 1
ATOM 1430 C C . ASN A 1 188 ? -48.889 3.158 89.604 1.00 34.47 188 ASN A C 1
ATOM 1432 O O . ASN A 1 188 ? -47.953 3.347 90.377 1.00 34.47 188 ASN A O 1
ATOM 1436 N N . THR A 1 189 ? -48.713 2.973 88.291 1.00 38.25 189 THR A N 1
ATOM 1437 C CA . THR A 1 189 ? -47.434 2.961 87.558 1.00 38.25 189 THR A CA 1
ATOM 1438 C C . THR A 1 189 ? -47.124 4.334 86.941 1.00 38.25 189 THR A C 1
ATOM 1440 O O . THR A 1 189 ? -47.164 4.512 85.726 1.00 38.25 189 THR A O 1
ATOM 1443 N N . SER A 1 190 ? -46.816 5.344 87.754 1.00 33.97 190 SER A N 1
ATOM 1444 C CA . SER A 1 190 ? -46.344 6.656 87.265 1.00 33.97 190 SER A CA 1
ATOM 1445 C C . SER A 1 190 ? -44.825 6.704 87.018 1.00 33.97 190 SER A C 1
ATOM 1447 O O . SER A 1 190 ? -44.215 7.754 87.164 1.00 33.97 190 SER A O 1
ATOM 1449 N N . SER A 1 191 ? -44.202 5.575 86.668 1.00 44.78 191 SER A N 1
ATOM 1450 C CA . SER A 1 191 ? -42.747 5.455 86.464 1.00 44.78 191 SER A CA 1
ATOM 1451 C C . SER A 1 191 ? -42.348 4.788 85.138 1.00 44.78 191 SER A C 1
ATOM 1453 O O . SER A 1 191 ? -41.181 4.460 84.962 1.00 44.78 191 SER A O 1
ATOM 1455 N N . VAL A 1 192 ? -43.294 4.564 84.210 1.00 40.00 192 VAL A N 1
ATOM 1456 C CA . VAL A 1 192 ? -43.058 3.770 82.982 1.00 40.00 192 VAL A CA 1
ATOM 1457 C C . VAL A 1 192 ? -42.946 4.627 81.706 1.00 40.00 192 VAL A C 1
ATOM 1459 O O . VAL A 1 192 ? -42.233 4.232 80.790 1.00 40.00 192 VAL A O 1
ATOM 1462 N N . SER A 1 193 ? -43.545 5.828 81.621 1.00 38.97 193 SER A N 1
ATOM 1463 C CA . SER A 1 193 ? -43.442 6.655 80.393 1.00 38.97 193 SER A CA 1
ATOM 1464 C C . SER A 1 193 ? -42.034 7.200 80.127 1.00 38.97 193 SER A C 1
ATOM 1466 O O . SER A 1 193 ? -41.686 7.443 78.976 1.00 38.97 193 SER A O 1
ATOM 1468 N N . ASP A 1 194 ? -41.205 7.342 81.164 1.00 46.53 194 ASP A N 1
ATOM 1469 C CA . ASP A 1 194 ? -39.804 7.770 81.034 1.00 46.53 194 ASP A CA 1
ATOM 1470 C C . ASP A 1 194 ? -38.890 6.660 80.486 1.00 46.53 194 ASP A C 1
ATOM 1472 O O . ASP A 1 194 ? -37.749 6.924 80.108 1.00 46.53 194 ASP A O 1
ATOM 1476 N N . ILE A 1 195 ? -39.389 5.420 80.397 1.00 48.97 195 ILE A N 1
ATOM 1477 C CA . ILE A 1 195 ? -38.629 4.306 79.828 1.00 48.97 195 ILE A CA 1
ATOM 1478 C C . ILE A 1 195 ? -38.462 4.502 78.318 1.00 48.97 195 ILE A C 1
ATOM 1480 O O . ILE A 1 195 ? -37.375 4.270 77.815 1.00 48.97 195 ILE A O 1
ATOM 1484 N N . CYS A 1 196 ? -39.470 4.996 77.589 1.00 49.12 196 CYS A N 1
ATOM 1485 C CA . CYS A 1 196 ? -39.438 5.038 76.118 1.00 49.12 196 CYS A CA 1
ATOM 1486 C C . CYS A 1 196 ? -38.585 6.186 75.550 1.00 49.12 196 CYS A C 1
ATOM 1488 O O . CYS A 1 196 ? -37.932 6.032 74.522 1.00 49.12 196 CYS A O 1
ATOM 1490 N N . THR A 1 197 ? -38.574 7.346 76.210 1.00 44.03 197 THR A N 1
ATOM 1491 C CA . THR A 1 197 ? -37.883 8.564 75.741 1.00 44.03 197 THR A CA 1
ATOM 1492 C C . THR A 1 197 ? -36.416 8.652 76.176 1.00 44.03 197 THR A C 1
ATOM 1494 O O . THR A 1 197 ? -35.699 9.539 75.714 1.00 44.03 197 THR A O 1
ATOM 1497 N N . GLY A 1 198 ? -35.949 7.722 77.017 1.00 46.22 198 GLY A N 1
ATOM 1498 C CA . GLY A 1 198 ? -34.566 7.636 77.505 1.00 46.22 198 GLY A CA 1
ATOM 1499 C C . GLY A 1 198 ? -33.961 6.230 77.450 1.00 46.22 198 GLY A C 1
ATOM 1500 O O . GLY A 1 198 ? -32.913 6.003 78.057 1.00 46.22 198 GLY A O 1
ATOM 1501 N N . PHE A 1 199 ? -34.605 5.287 76.754 1.00 50.12 199 PHE A N 1
ATOM 1502 C CA . PHE A 1 199 ? -34.134 3.910 76.650 1.00 50.12 199 PHE A CA 1
ATOM 1503 C C . PHE A 1 199 ? -32.749 3.841 75.979 1.00 50.12 199 PHE A C 1
ATOM 1505 O O . PHE A 1 199 ? -32.596 4.218 74.816 1.00 50.12 199 PHE A O 1
ATOM 1512 N N . ASN A 1 200 ? -31.736 3.346 76.699 1.00 52.31 200 ASN A N 1
ATOM 1513 C CA . ASN A 1 200 ? -30.393 3.111 76.168 1.00 52.31 200 ASN A CA 1
ATOM 1514 C C . ASN A 1 200 ? -30.006 1.648 76.402 1.00 52.31 200 ASN A C 1
ATOM 1516 O O . ASN A 1 200 ? -29.697 1.258 77.529 1.00 52.31 200 ASN A O 1
ATOM 1520 N N . SER A 1 201 ? -30.020 0.850 75.333 1.00 50.06 201 SER A N 1
ATOM 1521 C CA . SER A 1 201 ? -29.717 -0.585 75.372 1.00 50.06 201 SER A CA 1
ATOM 1522 C C . SER A 1 201 ? -28.337 -0.887 75.969 1.00 50.06 201 SER A C 1
ATOM 1524 O O . SER A 1 201 ? -28.203 -1.851 76.716 1.00 50.06 201 SER A O 1
ATOM 1526 N N . LEU A 1 202 ? -27.348 -0.010 75.754 1.00 45.09 202 LEU A N 1
ATOM 1527 C CA . LEU A 1 202 ? -25.960 -0.188 76.207 1.00 45.09 202 LEU A CA 1
ATOM 1528 C C . LEU A 1 202 ? -25.798 -0.191 77.736 1.00 45.09 202 LEU A C 1
ATOM 1530 O O . LEU A 1 202 ? -24.809 -0.703 78.251 1.00 45.09 202 LEU A O 1
ATOM 1534 N N . LEU A 1 203 ? -26.746 0.402 78.469 1.00 46.03 203 LEU A N 1
ATOM 1535 C CA . LEU A 1 203 ? -26.745 0.411 79.938 1.00 46.03 203 LEU A CA 1
ATOM 1536 C C . LEU A 1 203 ? -27.228 -0.921 80.536 1.00 46.03 203 LEU A C 1
ATOM 1538 O O . LEU A 1 203 ? -26.912 -1.214 81.687 1.00 46.03 203 LEU A O 1
ATOM 1542 N N . TRP A 1 204 ? -27.976 -1.715 79.766 1.00 50.22 204 TRP A N 1
ATOM 1543 C CA . TRP A 1 204 ? -28.667 -2.919 80.239 1.00 50.22 204 TRP A CA 1
ATOM 1544 C C . TRP A 1 204 ? -28.145 -4.212 79.598 1.00 50.22 204 TRP A C 1
ATOM 1546 O O . TRP A 1 204 ? -28.150 -5.250 80.257 1.00 50.22 204 TRP A O 1
ATOM 1556 N N . GLU A 1 205 ? -27.626 -4.145 78.367 1.00 48.81 205 GLU A N 1
ATOM 1557 C CA . GLU A 1 205 ? -27.002 -5.264 77.635 1.00 48.81 205 GLU A CA 1
ATOM 1558 C C . GLU A 1 205 ? -25.965 -6.074 78.436 1.00 48.81 205 GLU A C 1
ATOM 1560 O O . GLU A 1 205 ? -25.987 -7.297 78.325 1.00 48.81 205 GLU A O 1
ATOM 1565 N N . PRO A 1 206 ? -25.093 -5.480 79.280 1.00 43.06 206 PRO A N 1
ATOM 1566 C CA . PRO A 1 206 ? -24.090 -6.262 80.009 1.00 43.06 206 PRO A CA 1
ATOM 1567 C C . PRO A 1 206 ? -24.664 -7.223 81.067 1.00 43.06 206 PRO A C 1
ATOM 1569 O O . PRO A 1 206 ? -23.942 -8.105 81.536 1.00 43.06 206 PRO A O 1
ATOM 1572 N N . ASN A 1 207 ? -25.933 -7.045 81.466 1.00 42.19 207 ASN A N 1
ATOM 1573 C CA . ASN A 1 207 ? -26.512 -7.653 82.672 1.00 42.19 207 ASN A CA 1
ATOM 1574 C C . ASN A 1 207 ? -27.792 -8.481 82.428 1.00 42.19 207 ASN A C 1
ATOM 1576 O O . ASN A 1 207 ? -28.360 -9.008 83.389 1.00 42.19 207 ASN A O 1
ATOM 1580 N N . ILE A 1 208 ? -28.261 -8.613 81.181 1.00 44.94 208 ILE A N 1
ATOM 1581 C CA . ILE A 1 208 ? -29.444 -9.415 80.819 1.00 44.94 208 ILE A CA 1
ATOM 1582 C C . ILE A 1 208 ? -28.978 -10.718 80.168 1.00 44.94 208 ILE A C 1
ATOM 1584 O O . ILE A 1 208 ? -28.270 -10.689 79.167 1.00 44.94 208 ILE A O 1
ATOM 1588 N N . TYR A 1 209 ? -29.372 -11.859 80.734 1.00 42.81 209 TYR A N 1
ATOM 1589 C CA . TYR A 1 209 ? -28.950 -13.178 80.262 1.00 42.81 209 TYR A CA 1
ATOM 1590 C C . TYR A 1 209 ? -30.180 -14.014 79.952 1.00 42.81 209 TYR A C 1
ATOM 1592 O O . TYR A 1 209 ? -31.152 -13.993 80.708 1.00 42.81 209 TYR A O 1
ATOM 1600 N N . ASN A 1 210 ? -30.144 -14.765 78.849 1.00 39.59 210 ASN A N 1
ATOM 1601 C CA . ASN A 1 210 ? -31.197 -15.723 78.554 1.00 39.59 210 ASN A CA 1
ATOM 1602 C C . ASN A 1 210 ? -31.249 -16.733 79.691 1.00 39.59 210 ASN A C 1
ATOM 1604 O O . ASN A 1 210 ? -30.214 -17.267 80.081 1.00 39.59 210 ASN A O 1
ATOM 1608 N N . ALA A 1 211 ? -32.430 -16.962 80.258 1.00 40.66 211 ALA A N 1
ATOM 1609 C CA . ALA A 1 211 ? -32.587 -17.822 81.423 1.00 40.66 211 ALA A CA 1
ATOM 1610 C C . ALA A 1 211 ? -32.066 -19.248 81.156 1.00 40.66 211 ALA A C 1
ATOM 1612 O O . ALA A 1 211 ? -31.792 -19.966 82.098 1.00 40.66 211 ALA A O 1
ATOM 1613 N N . SER A 1 212 ? -31.813 -19.635 79.899 1.00 36.69 212 SER A N 1
ATOM 1614 C CA . SER A 1 212 ? -31.112 -20.875 79.538 1.00 36.69 212 SER A CA 1
ATOM 1615 C C . SER A 1 212 ? -29.572 -20.849 79.645 1.00 36.69 212 SER A C 1
ATOM 1617 O O . SER A 1 212 ? -28.988 -21.921 79.746 1.00 36.69 212 SER A O 1
ATOM 1619 N N . GLU A 1 213 ? -28.923 -19.676 79.682 1.00 33.56 213 GLU A N 1
ATOM 1620 C CA . GLU A 1 213 ? -27.465 -19.448 79.868 1.00 33.56 213 GLU A CA 1
ATOM 1621 C C . GLU A 1 213 ? -27.116 -18.873 81.252 1.00 33.56 213 GLU A C 1
ATOM 1623 O O . GLU A 1 213 ? -26.008 -19.038 81.767 1.00 33.56 213 GLU A O 1
ATOM 1628 N N . ALA A 1 214 ? -28.083 -18.205 81.870 1.00 34.03 214 ALA A N 1
ATOM 1629 C CA . ALA A 1 214 ? -28.160 -17.993 83.300 1.00 34.03 214 ALA A CA 1
ATOM 1630 C C . ALA A 1 214 ? -28.118 -19.326 84.048 1.00 34.03 214 ALA A C 1
ATOM 1632 O O . ALA A 1 214 ? -29.160 -19.933 84.104 1.00 34.03 214 ALA A O 1
ATOM 1633 N N . ALA A 1 215 ? -27.008 -19.817 84.598 1.00 30.30 215 ALA A N 1
ATOM 1634 C CA . ALA A 1 215 ? -27.001 -20.776 85.717 1.00 30.30 215 ALA A CA 1
ATOM 1635 C C . ALA A 1 215 ? -25.703 -20.707 86.495 1.00 30.30 215 ALA A C 1
ATOM 1637 O O . ALA A 1 215 ? -24.832 -21.561 86.397 1.00 30.30 215 ALA A O 1
ATOM 1638 N N . ALA A 1 216 ? -25.617 -19.623 87.264 1.00 35.22 216 ALA A N 1
ATOM 1639 C CA . ALA A 1 216 ? -24.860 -19.472 88.497 1.00 35.22 216 ALA A CA 1
ATOM 1640 C C . ALA A 1 216 ? -23.613 -20.364 88.652 1.00 35.22 216 ALA A C 1
ATOM 1642 O O . ALA A 1 216 ? -23.677 -21.485 89.152 1.00 35.22 216 ALA A O 1
ATOM 1643 N N . VAL A 1 217 ? -22.441 -19.767 88.437 1.00 32.50 217 VAL A N 1
ATOM 1644 C CA . VAL A 1 217 ? -21.344 -19.982 89.385 1.00 32.50 217 VAL A CA 1
ATOM 1645 C C . VAL A 1 217 ? -21.417 -18.838 90.388 1.00 32.50 217 VAL A C 1
ATOM 1647 O O . VAL A 1 217 ? -20.974 -17.729 90.107 1.00 32.50 217 VAL A O 1
ATOM 1650 N N . THR A 1 218 ? -21.971 -19.088 91.575 1.00 33.12 218 THR A N 1
ATOM 1651 C CA . THR A 1 218 ? -21.591 -18.273 92.732 1.00 33.12 218 THR A CA 1
ATOM 1652 C C . THR A 1 218 ? -20.119 -18.556 93.005 1.00 33.12 218 THR A C 1
ATOM 1654 O O . THR A 1 218 ? -19.768 -19.726 93.200 1.00 33.12 218 THR A O 1
ATOM 1657 N N . PRO A 1 219 ? -19.243 -17.545 93.083 1.00 30.89 219 PRO A N 1
ATOM 1658 C CA . PRO A 1 219 ? -17.970 -17.747 93.738 1.00 30.89 219 PRO A CA 1
ATOM 1659 C C . PRO A 1 219 ? -18.282 -18.188 95.168 1.00 30.89 219 PRO A C 1
ATOM 1661 O O . PRO A 1 219 ? -18.973 -17.479 95.900 1.00 30.89 219 PRO A O 1
ATOM 1664 N N . GLN A 1 220 ? -17.774 -19.346 95.583 1.00 34.94 220 GLN A N 1
ATOM 1665 C CA . GLN A 1 220 ? -17.630 -19.645 97.002 1.00 34.94 220 GLN A CA 1
ATOM 1666 C C . GLN A 1 220 ? -16.525 -18.720 97.535 1.00 34.94 220 GLN A C 1
ATOM 1668 O O . GLN A 1 220 ? -15.375 -19.111 97.705 1.00 34.94 220 GLN A O 1
ATOM 1673 N N . VAL A 1 221 ? -16.858 -17.441 97.691 1.00 36.19 221 VAL A N 1
ATOM 1674 C CA . VAL A 1 221 ? -16.067 -16.471 98.433 1.00 36.19 221 VAL A CA 1
ATOM 1675 C C . VAL A 1 221 ? -16.877 -16.197 99.681 1.00 36.19 221 VAL A C 1
ATOM 1677 O O . VAL A 1 221 ? -17.971 -15.636 99.623 1.00 36.19 221 VAL A O 1
ATOM 1680 N N . ASP A 1 222 ? -16.351 -16.653 100.809 1.00 41.88 222 ASP A N 1
ATOM 1681 C CA . ASP A 1 222 ? -16.926 -16.392 102.116 1.00 41.88 222 ASP A CA 1
ATOM 1682 C C . ASP A 1 222 ? -17.222 -14.880 102.269 1.00 41.88 222 ASP A C 1
ATOM 1684 O O . ASP A 1 222 ? -16.318 -14.049 102.173 1.00 41.88 222 ASP A O 1
ATOM 1688 N N . ALA A 1 223 ? -18.496 -14.547 102.534 1.00 39.59 223 ALA A N 1
ATOM 1689 C CA . ALA A 1 223 ? -19.004 -13.276 103.085 1.00 39.59 223 ALA A CA 1
ATOM 1690 C C . ALA A 1 223 ? -19.616 -12.171 102.180 1.00 39.59 223 ALA A C 1
ATOM 1692 O O . ALA A 1 223 ? -19.552 -10.999 102.557 1.00 39.59 223 ALA A O 1
ATOM 1693 N N . LYS A 1 224 ? -20.347 -12.481 101.096 1.00 36.78 224 LYS A N 1
ATOM 1694 C CA . LYS A 1 224 ? -21.347 -11.528 100.546 1.00 36.78 224 LYS A CA 1
ATOM 1695 C C . LYS A 1 224 ? -22.686 -12.200 100.214 1.00 36.78 224 LYS A C 1
ATOM 1697 O O . LYS A 1 224 ? -22.813 -12.862 99.194 1.00 36.78 224 LYS A O 1
ATOM 1702 N N . ASN A 1 225 ? -23.693 -11.985 101.064 1.00 36.94 225 ASN A N 1
ATOM 1703 C CA . ASN A 1 225 ? -25.087 -12.334 100.775 1.00 36.94 225 ASN A CA 1
ATOM 1704 C C . ASN A 1 225 ? -25.769 -11.126 100.120 1.00 36.94 225 ASN A C 1
ATOM 1706 O O . ASN A 1 225 ? -25.939 -10.098 100.774 1.00 36.94 225 ASN A O 1
ATOM 1710 N N . TYR A 1 226 ? -26.170 -11.248 98.859 1.00 37.47 226 TYR A N 1
ATOM 1711 C CA . TYR A 1 226 ? -27.025 -10.267 98.191 1.00 37.47 226 TYR A CA 1
ATOM 1712 C C . TYR A 1 226 ? -28.498 -10.628 98.454 1.00 37.47 226 TYR A C 1
ATOM 1714 O O . TYR A 1 226 ? -28.881 -11.787 98.302 1.00 37.47 226 TYR A O 1
ATOM 1722 N N . SER A 1 227 ? -29.320 -9.656 98.872 1.00 38.53 227 SER A N 1
ATOM 1723 C CA . SER A 1 227 ? -30.785 -9.797 98.944 1.00 38.53 227 SER A CA 1
ATOM 1724 C C . SER A 1 227 ? -31.445 -9.014 97.804 1.00 38.53 227 SER A C 1
ATOM 1726 O O . SER A 1 227 ? -30.908 -8.009 97.334 1.00 38.53 227 SER A O 1
ATOM 1728 N N . SER A 1 228 ? -32.630 -9.449 97.373 1.00 38.88 228 SER A N 1
ATOM 1729 C CA . SER A 1 228 ? -33.396 -8.848 96.270 1.00 38.88 228 SER A CA 1
ATOM 1730 C C . SER A 1 228 ? -33.848 -7.398 96.513 1.00 38.88 228 SER A C 1
ATOM 1732 O O . SER A 1 228 ? -34.280 -6.733 95.576 1.00 38.88 228 SER A O 1
ATOM 1734 N N . GLU A 1 229 ? -33.741 -6.873 97.739 1.00 37.22 229 GLU A N 1
ATOM 1735 C CA . GLU A 1 229 ? -34.113 -5.486 98.072 1.00 37.22 229 GLU A CA 1
ATOM 1736 C C . GLU A 1 229 ? -33.114 -4.437 97.549 1.00 37.22 229 GLU A C 1
ATOM 1738 O O . GLU A 1 229 ? -33.458 -3.261 97.448 1.00 37.22 229 GLU A O 1
ATOM 1743 N N . TYR A 1 230 ? -31.895 -4.835 97.166 1.00 39.12 230 TYR A N 1
ATOM 1744 C CA . TYR A 1 230 ? -30.841 -3.896 96.755 1.00 39.12 230 TYR A CA 1
ATOM 1745 C C . TYR A 1 230 ? -31.005 -3.311 95.336 1.00 39.12 230 TYR A C 1
ATOM 1747 O O . TYR A 1 230 ? -30.351 -2.323 95.014 1.00 39.12 230 TYR A O 1
ATOM 1755 N N . LEU A 1 231 ? -31.895 -3.864 94.501 1.00 39.97 231 LEU A N 1
ATOM 1756 C CA . LEU A 1 231 ? -32.096 -3.449 93.099 1.00 39.97 231 LEU A CA 1
ATOM 1757 C C . LEU A 1 231 ? -33.157 -2.343 92.900 1.00 39.97 231 LEU A C 1
ATOM 1759 O O . LEU A 1 231 ? -33.297 -1.821 91.799 1.00 39.97 231 LEU A O 1
ATOM 1763 N N . ALA A 1 232 ? -33.899 -1.948 93.941 1.00 38.62 232 ALA A N 1
ATOM 1764 C CA . ALA A 1 232 ? -35.028 -1.011 93.819 1.00 38.62 232 ALA A CA 1
ATOM 1765 C C . ALA A 1 232 ? -34.659 0.489 93.933 1.00 38.62 232 ALA A C 1
ATOM 1767 O O . ALA A 1 232 ? -35.535 1.345 93.800 1.00 38.62 232 ALA A O 1
ATOM 1768 N N . TYR A 1 233 ? -33.386 0.834 94.170 1.00 40.81 233 TYR A N 1
ATOM 1769 C CA . TYR A 1 233 ? -32.924 2.222 94.322 1.00 40.81 233 TYR A CA 1
ATOM 1770 C C . TYR A 1 233 ? -31.823 2.561 93.291 1.00 40.81 233 TYR A C 1
ATOM 1772 O O . TYR A 1 233 ? -30.682 2.132 93.466 1.00 40.81 233 TYR A O 1
ATOM 1780 N N . PRO A 1 234 ? -32.107 3.377 92.248 1.00 40.34 234 PRO A N 1
ATOM 1781 C CA . PRO A 1 234 ? -31.189 3.615 91.120 1.00 40.34 234 PRO A CA 1
ATOM 1782 C C . PRO A 1 234 ? -29.866 4.308 91.479 1.00 40.34 234 PRO A C 1
ATOM 1784 O O . PRO A 1 234 ? -28.959 4.370 90.661 1.00 40.34 234 PRO A O 1
ATOM 1787 N N . SER A 1 235 ? -29.747 4.883 92.679 1.00 40.25 235 SER A N 1
ATOM 1788 C CA . SER A 1 235 ? -28.609 5.728 93.057 1.00 40.25 235 SER A CA 1
ATOM 1789 C C . SER A 1 235 ? -27.425 4.980 93.680 1.00 40.25 235 SER A C 1
ATOM 1791 O O . SER A 1 235 ? -26.442 5.627 94.028 1.00 40.25 235 SER A O 1
ATOM 1793 N N . TYR A 1 236 ? -27.516 3.660 93.880 1.00 42.16 236 TYR A N 1
ATOM 1794 C CA . TYR A 1 236 ? -26.479 2.871 94.568 1.00 42.16 236 TYR A CA 1
ATOM 1795 C C . TYR A 1 236 ? -26.035 1.604 93.824 1.00 42.16 236 TYR A C 1
ATOM 1797 O O . TYR A 1 236 ? -25.141 0.912 94.306 1.00 42.16 236 TYR A O 1
ATOM 1805 N N . TYR A 1 237 ? -26.612 1.323 92.657 1.00 42.38 237 TYR A N 1
ATOM 1806 C CA . TYR A 1 237 ? -26.186 0.237 91.781 1.00 42.38 237 TYR A CA 1
ATOM 1807 C C . TYR A 1 237 ? -25.429 0.828 90.587 1.00 42.38 237 TYR A C 1
ATOM 1809 O O . TYR A 1 237 ? -26.023 1.513 89.757 1.00 42.38 237 TYR A O 1
ATOM 1817 N N . ASP A 1 238 ? -24.114 0.600 90.535 1.00 46.62 238 ASP A N 1
ATOM 1818 C CA . ASP A 1 238 ? -23.272 0.937 89.384 1.00 46.62 238 ASP A CA 1
ATOM 1819 C C . ASP A 1 238 ? -22.895 -0.365 88.651 1.00 46.62 238 ASP A C 1
ATOM 1821 O O . ASP A 1 238 ? -22.007 -1.093 89.119 1.00 46.62 238 ASP A O 1
ATOM 1825 N N . PRO A 1 239 ? -23.555 -0.676 87.519 1.00 44.75 239 PRO A N 1
ATOM 1826 C CA . PRO A 1 239 ? -23.337 -1.913 86.772 1.00 44.75 239 PRO A CA 1
ATOM 1827 C C . PRO A 1 239 ? -21.911 -2.056 86.218 1.00 44.75 239 PRO A C 1
ATOM 1829 O O . PRO A 1 239 ? -21.525 -3.153 85.827 1.00 44.75 239 PRO A O 1
ATOM 1832 N N . LEU A 1 240 ? -21.099 -0.990 86.210 1.00 40.41 240 LEU A N 1
ATOM 1833 C CA . LEU A 1 240 ? -19.687 -1.064 85.822 1.00 40.41 240 LEU A CA 1
ATOM 1834 C C . LEU A 1 240 ? -18.777 -1.605 86.939 1.00 40.41 240 LEU A C 1
ATOM 1836 O O . LEU A 1 240 ? -17.608 -1.885 86.675 1.00 40.41 240 LEU A O 1
ATOM 1840 N N . THR A 1 241 ? -19.277 -1.744 88.174 1.00 41.22 241 THR A N 1
ATOM 1841 C CA . THR A 1 241 ? -18.455 -2.084 89.354 1.00 41.22 241 THR A CA 1
ATOM 1842 C C . THR A 1 241 ? -18.848 -3.375 90.079 1.00 41.22 241 THR A C 1
ATOM 1844 O O . THR A 1 241 ? -18.083 -3.827 90.933 1.00 41.22 241 THR A O 1
ATOM 1847 N N . ASP A 1 242 ? -19.980 -4.005 89.739 1.00 45.69 242 ASP A N 1
ATOM 1848 C CA . ASP A 1 242 ? -20.459 -5.235 90.392 1.00 45.69 242 ASP A CA 1
ATOM 1849 C C . ASP A 1 242 ? -20.678 -6.361 89.361 1.00 45.69 242 ASP A C 1
ATOM 1851 O O . ASP A 1 242 ? -21.739 -6.503 88.761 1.00 45.69 242 ASP A O 1
ATOM 1855 N N . HIS A 1 243 ? -19.635 -7.165 89.131 1.00 39.25 243 HIS A N 1
ATOM 1856 C CA . HIS A 1 243 ? -19.539 -8.169 88.056 1.00 39.25 243 HIS A CA 1
ATOM 1857 C C . HIS A 1 243 ? -20.363 -9.462 88.275 1.00 39.25 243 HIS A C 1
ATOM 1859 O O . HIS A 1 243 ? -19.983 -10.515 87.764 1.00 39.25 243 HIS A O 1
ATOM 1865 N N . GLY A 1 244 ? -21.436 -9.435 89.075 1.00 39.78 244 GLY A N 1
ATOM 1866 C CA . GLY A 1 244 ? -22.049 -10.665 89.605 1.00 39.78 244 GLY A CA 1
ATOM 1867 C C . GLY A 1 244 ? -23.574 -10.742 89.659 1.00 39.78 244 GLY A C 1
ATOM 1868 O O . GLY A 1 244 ? -24.077 -11.656 90.309 1.00 39.78 244 GLY A O 1
ATOM 1869 N N . VAL A 1 245 ? -24.321 -9.826 89.032 1.00 39.69 245 VAL A N 1
ATOM 1870 C CA . VAL A 1 245 ? -25.798 -9.846 89.062 1.00 39.69 245 VAL A CA 1
ATOM 1871 C C . VAL A 1 245 ? -26.359 -9.936 87.647 1.00 39.69 245 VAL A C 1
ATOM 1873 O O . VAL A 1 245 ? -26.032 -9.114 86.799 1.00 39.69 245 VAL A O 1
ATOM 1876 N N . PHE A 1 246 ? -27.233 -10.918 87.422 1.00 44.62 246 PHE A N 1
ATOM 1877 C CA . PHE A 1 246 ? -27.825 -11.223 86.121 1.00 44.62 246 PHE A CA 1
ATOM 1878 C C . PHE A 1 246 ? -29.356 -11.232 86.218 1.00 44.62 246 PHE A C 1
ATOM 1880 O O . PHE A 1 246 ? -29.913 -11.766 87.179 1.00 44.62 246 PHE A O 1
ATOM 1887 N N . LEU A 1 247 ? -30.031 -10.613 85.245 1.00 43.50 247 LEU A N 1
ATOM 1888 C CA . LEU A 1 247 ? -31.493 -10.511 85.170 1.00 43.50 247 LEU A CA 1
ATOM 1889 C C . LEU A 1 247 ? -32.107 -11.704 84.422 1.00 43.50 247 LEU A C 1
ATOM 1891 O O . LEU A 1 247 ? -31.678 -12.020 83.313 1.00 43.50 247 LEU A O 1
ATOM 1895 N N . ASP A 1 248 ? -33.139 -12.315 85.022 1.00 44.28 248 ASP A N 1
ATOM 1896 C CA . ASP A 1 248 ? -33.966 -13.365 84.412 1.00 44.28 248 ASP A CA 1
ATOM 1897 C C . ASP A 1 248 ? -34.838 -12.775 83.298 1.00 44.28 248 ASP A C 1
ATOM 1899 O O . ASP A 1 248 ? -35.796 -12.027 83.532 1.00 44.28 248 ASP A O 1
ATOM 1903 N N . LEU A 1 249 ? -34.485 -13.161 82.078 1.00 48.72 249 LEU A N 1
ATOM 1904 C CA . LEU A 1 249 ? -35.158 -12.811 80.842 1.00 48.72 249 LEU A CA 1
ATOM 1905 C C . LEU A 1 249 ? -36.672 -13.071 80.891 1.00 48.72 249 LEU A C 1
ATOM 1907 O O . LEU A 1 249 ? -37.455 -12.245 80.434 1.00 48.72 249 LEU A O 1
ATOM 1911 N N . HIS A 1 250 ? -37.116 -14.171 81.506 1.00 47.22 250 HIS A N 1
ATOM 1912 C CA . HIS A 1 250 ? -38.517 -14.595 81.458 1.00 47.22 250 HIS A CA 1
ATOM 1913 C C . HIS A 1 250 ? -39.459 -13.640 82.214 1.00 47.22 250 HIS A C 1
ATOM 1915 O O . HIS A 1 250 ? -40.560 -13.334 81.749 1.00 47.22 250 HIS A O 1
ATOM 1921 N N . GLY A 1 251 ? -39.016 -13.120 83.364 1.00 49.84 251 GLY A N 1
ATOM 1922 C CA . GLY A 1 251 ? -39.785 -12.168 84.175 1.00 49.84 251 GLY A CA 1
ATOM 1923 C C . GLY A 1 251 ? -39.861 -10.761 83.571 1.00 49.84 251 GLY A C 1
ATOM 1924 O O . GLY A 1 251 ? -40.873 -10.071 83.734 1.00 49.84 251 GLY A O 1
ATOM 1925 N N . TYR A 1 252 ? -38.819 -10.348 82.842 1.00 57.06 252 TYR A N 1
ATOM 1926 C CA . TYR A 1 252 ? -38.823 -9.117 82.048 1.00 57.06 252 TYR A CA 1
ATOM 1927 C C . TYR A 1 252 ? -39.852 -9.215 80.908 1.00 57.06 252 TYR A C 1
ATOM 1929 O O . TYR A 1 252 ? -40.705 -8.338 80.743 1.00 57.06 252 TYR A O 1
ATOM 1937 N N . CYS A 1 253 ? -39.859 -10.350 80.210 1.00 57.62 253 CYS A N 1
ATOM 1938 C CA . CYS A 1 253 ? -40.723 -10.592 79.062 1.00 57.62 253 CYS A CA 1
ATOM 1939 C C . CYS A 1 253 ? -42.214 -10.651 79.377 1.00 57.62 253 CYS A C 1
ATOM 1941 O O . CYS A 1 253 ? -43.016 -10.151 78.597 1.00 57.62 253 CYS A O 1
ATOM 1943 N N . GLN A 1 254 ? -42.612 -11.172 80.539 1.00 51.59 254 GLN A N 1
ATOM 1944 C CA . GLN A 1 254 ? -44.023 -11.155 80.944 1.00 51.59 254 GLN A CA 1
ATOM 1945 C C . GLN A 1 254 ? -44.597 -9.743 81.175 1.00 51.59 254 GLN A C 1
ATOM 1947 O O . GLN A 1 254 ? -45.809 -9.568 81.068 1.00 51.59 254 GLN A O 1
ATOM 1952 N N . ASN A 1 255 ? -43.768 -8.743 81.501 1.00 50.84 255 ASN A N 1
ATOM 1953 C CA . ASN A 1 255 ? -44.230 -7.401 81.887 1.00 50.84 255 ASN A CA 1
ATOM 1954 C C . ASN A 1 255 ? -43.988 -6.323 80.818 1.00 50.84 255 ASN A C 1
ATOM 1956 O O . ASN A 1 255 ? -44.676 -5.303 80.827 1.00 50.84 255 ASN A O 1
ATOM 1960 N N . ALA A 1 256 ? -43.049 -6.537 79.890 1.00 52.41 256 ALA A N 1
ATOM 1961 C CA . ALA A 1 256 ? -42.776 -5.613 78.784 1.00 52.41 256 ALA A CA 1
ATOM 1962 C C . ALA A 1 256 ? -43.925 -5.536 77.748 1.00 52.41 256 ALA A C 1
ATOM 1964 O O . ALA A 1 256 ? -44.014 -4.564 77.004 1.00 52.41 256 ALA A O 1
ATOM 1965 N N . ILE A 1 257 ? -44.831 -6.524 77.736 1.00 55.06 257 ILE A N 1
ATOM 1966 C CA . ILE A 1 257 ? -45.845 -6.763 76.684 1.00 55.06 257 ILE A CA 1
ATOM 1967 C C . ILE A 1 257 ? -47.171 -5.993 76.909 1.00 55.06 257 ILE A C 1
ATOM 1969 O O . ILE A 1 257 ? -48.137 -6.164 76.174 1.00 55.06 257 ILE A O 1
ATOM 1973 N N . LEU A 1 258 ? -47.247 -5.081 77.884 1.00 49.06 258 LEU A N 1
ATOM 1974 C CA . LEU A 1 258 ? -48.434 -4.229 78.066 1.00 49.06 258 LEU A CA 1
ATOM 1975 C C . LEU A 1 258 ? -48.142 -2.722 77.966 1.00 49.06 258 LEU A C 1
ATOM 1977 O O . LEU A 1 258 ? -48.337 -2.001 78.950 1.00 49.06 258 LEU A O 1
ATOM 1981 N N . PRO A 1 259 ? -47.799 -2.182 76.781 1.00 49.03 259 PRO A N 1
ATOM 1982 C CA . PRO A 1 259 ? -48.127 -0.812 76.462 1.00 49.03 259 PRO A CA 1
ATOM 1983 C C . PRO A 1 259 ? -49.354 -0.769 75.541 1.00 49.03 259 PRO A C 1
ATOM 1985 O O . PRO A 1 259 ? -49.348 -1.231 74.409 1.00 49.03 259 PRO A O 1
ATOM 1988 N N . ASN A 1 260 ? -50.427 -0.167 76.039 1.00 52.34 260 ASN A N 1
ATOM 1989 C CA . ASN A 1 260 ? -51.500 0.381 75.214 1.00 52.34 260 ASN A CA 1
ATOM 1990 C C . ASN A 1 260 ? -50.864 1.295 74.131 1.00 52.34 260 ASN A C 1
ATOM 1992 O O . ASN A 1 260 ? -50.018 2.114 74.493 1.00 52.34 260 ASN A O 1
ATOM 1996 N N . GLU A 1 261 ? -51.259 1.192 72.853 1.00 51.56 261 GLU A N 1
ATOM 1997 C CA . GLU A 1 261 ? -50.646 1.859 71.670 1.00 51.56 261 GLU A CA 1
ATOM 1998 C C . GLU A 1 261 ? -50.378 3.375 71.820 1.00 51.56 261 GLU A C 1
ATOM 2000 O O . GLU A 1 261 ? -49.555 3.952 71.120 1.00 51.56 261 GLU A O 1
ATOM 2005 N N . ASN A 1 262 ? -51.022 4.039 72.782 1.00 54.84 262 ASN A N 1
ATOM 2006 C CA . ASN A 1 262 ? -50.914 5.478 73.032 1.00 54.84 262 ASN A CA 1
ATOM 2007 C C . ASN A 1 262 ? -49.729 5.911 73.924 1.00 54.84 262 ASN A C 1
ATOM 2009 O O . ASN A 1 262 ? -49.681 7.069 74.342 1.00 54.84 262 ASN A O 1
ATOM 2013 N N . ILE A 1 263 ? -48.812 5.009 74.293 1.00 56.44 263 ILE A N 1
ATOM 2014 C CA . ILE A 1 263 ? -47.736 5.311 75.262 1.00 56.44 263 ILE A CA 1
ATOM 2015 C C . ILE A 1 263 ? -46.452 5.835 74.583 1.00 56.44 263 ILE A C 1
ATOM 2017 O O . ILE A 1 263 ? -45.683 6.554 75.223 1.00 56.44 263 ILE A O 1
ATOM 2021 N N . CYS A 1 264 ? -46.236 5.559 73.290 1.00 52.41 264 CYS A N 1
ATOM 2022 C CA . CYS A 1 264 ? -45.063 6.011 72.525 1.00 52.41 264 CYS A CA 1
ATOM 2023 C C . CYS A 1 264 ? -45.416 7.155 71.549 1.00 52.41 264 CYS A C 1
ATOM 2025 O O . CYS A 1 264 ? -46.475 7.146 70.935 1.00 52.41 264 CYS A O 1
ATOM 2027 N N . ALA A 1 265 ? -44.535 8.154 71.393 1.00 54.44 265 ALA A N 1
ATOM 2028 C CA . ALA A 1 265 ? -44.829 9.390 70.645 1.00 54.44 265 ALA A CA 1
ATOM 2029 C C . ALA A 1 265 ? -44.790 9.261 69.104 1.00 54.44 265 ALA A C 1
ATOM 2031 O O . ALA A 1 265 ? -45.340 10.120 68.416 1.00 54.44 265 ALA A O 1
ATOM 2032 N N . THR A 1 266 ? -44.125 8.232 68.566 1.00 63.75 266 THR A N 1
ATOM 2033 C CA . THR A 1 266 ? -44.067 7.912 67.127 1.00 63.75 266 THR A CA 1
ATOM 2034 C C . THR A 1 266 ? -44.059 6.395 66.926 1.00 63.75 266 THR A C 1
ATOM 2036 O O . THR A 1 266 ? -43.495 5.678 67.760 1.00 63.75 266 THR A O 1
ATOM 2039 N N . ASP A 1 267 ? -44.617 5.908 65.811 1.00 65.81 267 ASP A N 1
ATOM 2040 C CA . ASP A 1 267 ? -44.681 4.472 65.470 1.00 65.81 267 ASP A CA 1
ATOM 2041 C C . ASP A 1 267 ? -43.290 3.813 65.474 1.00 65.81 267 ASP A C 1
ATOM 2043 O O . ASP A 1 267 ? -43.110 2.673 65.895 1.00 65.81 267 ASP A O 1
ATOM 2047 N N . ALA A 1 268 ? -42.264 4.573 65.093 1.00 60.91 268 ALA A N 1
ATOM 2048 C CA . ALA A 1 268 ? -40.881 4.118 65.081 1.00 60.91 268 ALA A CA 1
ATOM 2049 C C . ALA A 1 268 ? -40.256 4.012 66.491 1.00 60.91 268 ALA A C 1
ATOM 2051 O O . ALA A 1 268 ? -39.450 3.119 66.752 1.00 60.91 268 ALA A O 1
ATOM 2052 N N . SER A 1 269 ? -40.654 4.873 67.436 1.00 61.94 269 SER A N 1
ATOM 2053 C CA . SER A 1 269 ? -40.218 4.764 68.841 1.00 61.94 269 SER A CA 1
ATOM 2054 C C . SER A 1 269 ? -40.894 3.586 69.547 1.00 61.94 269 SER A C 1
ATOM 2056 O O . SER A 1 269 ? -40.277 2.920 70.377 1.00 61.94 269 SER A O 1
ATOM 2058 N N . HIS A 1 270 ? -42.147 3.307 69.177 1.00 69.00 270 HIS A N 1
ATOM 2059 C CA . HIS A 1 270 ? -42.892 2.140 69.638 1.00 69.00 270 HIS A CA 1
ATOM 2060 C C . HIS A 1 270 ? -42.242 0.840 69.147 1.00 69.00 270 HIS A C 1
ATOM 2062 O O . HIS A 1 270 ? -41.938 -0.045 69.946 1.00 69.00 270 HIS A O 1
ATOM 2068 N N . ALA A 1 271 ? -41.926 0.772 67.852 1.00 67.25 271 ALA A N 1
ATOM 2069 C CA . ALA A 1 271 ? -41.239 -0.362 67.253 1.00 67.25 271 ALA A CA 1
ATOM 2070 C C . ALA A 1 271 ? -39.840 -0.597 67.849 1.00 67.25 271 ALA A C 1
ATOM 2072 O O . ALA A 1 271 ? -39.460 -1.744 68.050 1.00 67.25 271 ALA A O 1
ATOM 2073 N N . LYS A 1 272 ? -39.090 0.452 68.218 1.00 64.81 272 LYS A N 1
ATOM 2074 C CA . LYS A 1 272 ? -37.782 0.308 68.886 1.00 64.81 272 LYS A CA 1
ATOM 2075 C C . LYS A 1 272 ? -37.864 -0.359 70.257 1.00 64.81 272 LYS A C 1
ATOM 2077 O O . LYS A 1 272 ? -37.030 -1.202 70.581 1.00 64.81 272 LYS A O 1
ATOM 2082 N N . LEU A 1 273 ? -38.880 -0.015 71.043 1.00 66.38 273 LEU A N 1
ATOM 2083 C CA . LEU A 1 273 ? -39.138 -0.670 72.322 1.00 66.38 273 LEU A CA 1
ATOM 2084 C C . LEU A 1 273 ? -39.585 -2.128 72.126 1.00 66.38 273 LEU A C 1
ATOM 2086 O O . LEU A 1 273 ? -39.091 -3.011 72.826 1.00 66.38 273 LEU A O 1
ATOM 2090 N N . LEU A 1 274 ? -40.477 -2.379 71.161 1.00 66.69 274 LEU A N 1
ATOM 2091 C CA . LEU A 1 274 ? -40.967 -3.717 70.809 1.00 66.69 274 LEU A CA 1
ATOM 2092 C C . LEU A 1 274 ? -39.835 -4.630 70.322 1.00 66.69 274 LEU A C 1
ATOM 2094 O O . LEU A 1 274 ? -39.719 -5.749 70.802 1.00 66.69 274 LEU A O 1
ATOM 2098 N N . PHE A 1 275 ? -38.955 -4.142 69.446 1.00 64.88 275 PHE A N 1
ATOM 2099 C CA . PHE A 1 275 ? -37.813 -4.893 68.921 1.00 64.88 275 PHE A CA 1
ATOM 2100 C C . PHE A 1 275 ? -36.737 -5.190 69.954 1.00 64.88 275 PHE A C 1
ATOM 2102 O O . PHE A 1 275 ? -36.260 -6.322 70.040 1.00 64.88 275 PHE A O 1
ATOM 2109 N N . TRP A 1 276 ? -36.382 -4.208 70.780 1.00 67.19 276 TRP A N 1
ATOM 2110 C CA . TRP A 1 276 ? -35.486 -4.480 71.896 1.00 67.19 276 TRP A CA 1
ATOM 2111 C C . TRP A 1 276 ? -36.096 -5.527 72.843 1.00 67.19 276 TRP A C 1
ATOM 2113 O O . TRP A 1 276 ? -35.421 -6.483 73.223 1.00 67.19 276 TRP A O 1
ATOM 2123 N N . SER A 1 277 ? -37.401 -5.427 73.118 1.00 64.81 277 SER A N 1
ATOM 2124 C CA . SER A 1 277 ? -38.125 -6.439 73.893 1.00 64.81 277 SER A CA 1
ATOM 2125 C C . SER A 1 277 ? -38.129 -7.804 73.192 1.00 64.81 277 SER A C 1
ATOM 2127 O O . SER A 1 277 ? -37.910 -8.801 73.858 1.00 64.81 277 SER A O 1
ATOM 2129 N N . LEU A 1 278 ? -38.281 -7.883 71.865 1.00 61.47 278 LEU A N 1
ATOM 2130 C CA . LEU A 1 278 ? -38.244 -9.128 71.076 1.00 61.47 278 LEU A CA 1
ATOM 2131 C C . LEU A 1 278 ? -36.907 -9.850 71.129 1.00 61.47 278 LEU A C 1
ATOM 2133 O O . LEU A 1 278 ? -36.880 -11.069 71.273 1.00 61.47 278 LEU A O 1
ATOM 2137 N N . THR A 1 279 ? -35.798 -9.115 71.050 1.00 57.44 279 THR A N 1
ATOM 2138 C CA . THR A 1 279 ? -34.467 -9.739 71.161 1.00 57.44 279 THR A CA 1
ATOM 2139 C C . THR A 1 279 ? -34.190 -10.329 72.525 1.00 57.44 279 THR A C 1
ATOM 2141 O O . THR A 1 279 ? -33.360 -11.224 72.664 1.00 57.44 279 THR A O 1
ATOM 2144 N N . LEU A 1 280 ? -34.915 -9.846 73.525 1.00 58.16 280 LEU A N 1
ATOM 2145 C CA . LEU A 1 280 ? -34.873 -10.378 74.864 1.00 58.16 280 LEU A CA 1
ATOM 2146 C C . LEU A 1 280 ? -35.991 -11.412 75.076 1.00 58.16 280 LEU A C 1
ATOM 2148 O O . LEU A 1 280 ? -35.845 -12.311 75.877 1.00 58.16 280 LEU A O 1
ATOM 2152 N N . CYS A 1 281 ? -37.099 -11.385 74.348 1.00 60.84 281 CYS A N 1
ATOM 2153 C CA . CYS A 1 281 ? -38.287 -12.164 74.686 1.00 60.84 281 CYS A CA 1
ATOM 2154 C C . CYS A 1 281 ? -38.656 -13.149 73.593 1.00 60.84 281 CYS A C 1
ATOM 2156 O O . CYS A 1 281 ? -39.472 -12.860 72.722 1.00 60.84 281 CYS A O 1
ATOM 2158 N N . ASN A 1 282 ? -38.083 -14.352 73.671 1.00 55.06 282 ASN A N 1
ATOM 2159 C CA . ASN A 1 282 ? -38.428 -15.426 72.747 1.00 55.06 282 ASN A CA 1
ATOM 2160 C C . ASN A 1 282 ? -39.901 -15.846 72.972 1.00 55.06 282 ASN A C 1
ATOM 2162 O O . ASN A 1 282 ? -40.262 -16.171 74.110 1.00 55.06 282 ASN A O 1
ATOM 2166 N N . PRO A 1 283 ? -40.777 -15.840 71.949 1.00 50.28 283 PRO A N 1
ATOM 2167 C CA . PRO A 1 283 ? -42.196 -16.123 72.130 1.00 50.28 283 PRO A CA 1
ATOM 2168 C C . PRO A 1 283 ? -42.444 -17.560 72.590 1.00 50.28 283 PRO A C 1
ATOM 2170 O O . PRO A 1 283 ? -42.285 -18.517 71.834 1.00 50.28 283 PRO A O 1
ATOM 2173 N N . VAL A 1 284 ? -42.888 -17.728 73.836 1.00 44.38 284 VAL A N 1
ATOM 2174 C CA . VAL A 1 284 ? -43.342 -19.023 74.354 1.00 44.38 284 VAL A CA 1
ATOM 2175 C C . VAL A 1 284 ? -44.835 -19.179 74.073 1.00 44.38 284 VAL A C 1
ATOM 2177 O O . VAL A 1 284 ? -45.641 -18.334 74.454 1.00 44.38 284 VAL A O 1
ATOM 2180 N N . SER A 1 285 ? -45.205 -20.304 73.456 1.00 48.25 285 SER A N 1
ATOM 2181 C CA . SER A 1 285 ? -46.560 -20.683 72.996 1.00 48.25 285 SER A CA 1
ATOM 2182 C C . SER A 1 285 ? -47.716 -20.615 74.016 1.00 48.25 285 SER A C 1
ATOM 2184 O O . SER A 1 285 ? -48.858 -20.885 73.656 1.00 48.25 285 SER A O 1
ATOM 2186 N N . VAL A 1 286 ? -47.459 -20.258 75.276 1.00 46.09 286 VAL A N 1
ATOM 2187 C CA . VAL A 1 286 ? -48.474 -20.185 76.341 1.00 46.09 286 VAL A CA 1
ATOM 2188 C C . VAL A 1 286 ? -48.981 -18.746 76.565 1.00 46.09 286 VAL A C 1
ATOM 2190 O O . VAL A 1 286 ? -50.069 -18.573 77.104 1.00 46.09 286 VAL A O 1
ATOM 2193 N N . TRP A 1 287 ? -48.247 -17.726 76.092 1.00 47.56 287 TRP A N 1
ATOM 2194 C CA . TRP A 1 287 ? -48.584 -16.292 76.201 1.00 47.56 287 TRP A CA 1
ATOM 2195 C C . TRP A 1 287 ? -48.159 -15.513 74.943 1.00 47.56 287 TRP A C 1
ATOM 2197 O O . TRP A 1 287 ? -47.573 -14.438 75.043 1.00 47.56 287 TRP A O 1
ATOM 2207 N N . GLY A 1 288 ? -48.369 -16.112 73.767 1.00 48.97 288 GLY A N 1
ATOM 2208 C CA . GLY A 1 288 ? -47.893 -15.588 72.487 1.00 48.97 288 GLY A CA 1
ATOM 2209 C C . GLY A 1 288 ? -48.321 -14.143 72.234 1.00 48.97 288 GLY A C 1
ATOM 2210 O O . GLY A 1 288 ? -49.393 -13.714 72.663 1.00 48.97 288 GLY A O 1
ATOM 2211 N N . TRP A 1 289 ? -47.454 -13.411 71.538 1.00 50.38 289 TRP A N 1
ATOM 2212 C CA . TRP A 1 289 ? -47.773 -12.116 70.955 1.00 50.38 289 TRP A CA 1
ATOM 2213 C C . TRP A 1 289 ? -49.142 -12.163 70.240 1.00 50.38 289 TRP A C 1
ATOM 2215 O O . TRP A 1 289 ? -49.489 -13.221 69.710 1.00 50.38 289 TRP A O 1
ATOM 2225 N N . PRO A 1 290 ? -49.927 -11.068 70.214 1.00 55.12 290 PRO A N 1
ATOM 2226 C CA . PRO A 1 290 ? -51.158 -11.003 69.416 1.00 55.12 290 PRO A CA 1
ATOM 2227 C C . PRO A 1 290 ? -50.865 -11.458 67.988 1.00 55.12 290 PRO A C 1
ATOM 2229 O O . PRO A 1 290 ? -49.891 -10.972 67.451 1.00 55.12 290 PRO A O 1
ATOM 2232 N N . ASP A 1 291 ? -51.633 -12.364 67.375 1.00 50.97 291 ASP A N 1
ATOM 2233 C CA . ASP A 1 291 ? -51.266 -13.013 66.093 1.00 50.97 291 ASP A CA 1
ATOM 2234 C C . ASP A 1 291 ? -50.937 -12.040 64.923 1.00 50.97 291 ASP A C 1
ATOM 2236 O O . ASP A 1 291 ? -50.409 -12.465 63.897 1.00 50.97 291 ASP A O 1
ATOM 2240 N N . ASP A 1 292 ? -51.233 -10.745 65.060 1.00 58.19 292 ASP A N 1
ATOM 2241 C CA . ASP A 1 292 ? -51.023 -9.652 64.107 1.00 58.19 292 ASP A CA 1
ATOM 2242 C C . ASP A 1 292 ? -49.935 -8.630 64.499 1.00 58.19 292 ASP A C 1
ATOM 2244 O O . ASP A 1 292 ? -49.635 -7.736 63.708 1.00 58.19 292 ASP A O 1
ATOM 2248 N N . TRP A 1 293 ? -49.279 -8.772 65.652 1.00 63.03 293 TRP A N 1
ATOM 2249 C CA . TRP A 1 293 ? -48.302 -7.797 66.162 1.00 63.03 293 TRP A CA 1
ATOM 2250 C C . TRP A 1 293 ? -47.146 -7.480 65.196 1.00 63.03 293 TRP A C 1
ATOM 2252 O O . TRP A 1 293 ? -46.685 -6.341 65.135 1.00 63.03 293 TRP A O 1
ATOM 2262 N N . GLU A 1 294 ? -46.681 -8.467 64.421 1.00 54.81 294 GLU A N 1
ATOM 2263 C CA . GLU A 1 294 ? -45.618 -8.291 63.417 1.00 54.81 294 GLU A CA 1
ATOM 2264 C C . GLU A 1 294 ? -46.058 -7.371 62.272 1.00 54.81 294 GLU A C 1
ATOM 2266 O O . GLU A 1 294 ? -45.224 -6.704 61.663 1.00 54.81 294 GLU A O 1
ATOM 2271 N N . SER A 1 295 ? -47.363 -7.316 61.982 1.00 57.34 295 SER A N 1
ATOM 2272 C CA . SER A 1 295 ? -47.915 -6.520 60.882 1.00 57.34 295 SER A CA 1
ATOM 2273 C C . SER A 1 295 ? -48.040 -5.028 61.203 1.00 57.34 295 SER A C 1
ATOM 2275 O O . SER A 1 295 ? -48.053 -4.209 60.283 1.00 57.34 295 SER A O 1
ATOM 2277 N N . ASP A 1 296 ? -48.040 -4.672 62.491 1.00 59.56 296 ASP A N 1
ATOM 2278 C CA . ASP A 1 296 ? -48.121 -3.288 62.967 1.00 59.56 296 ASP A CA 1
ATOM 2279 C C . ASP A 1 296 ? -46.750 -2.636 63.178 1.00 59.56 296 ASP A C 1
ATOM 2281 O O . ASP A 1 296 ? -46.661 -1.435 63.441 1.00 59.56 296 ASP A O 1
ATOM 2285 N N . ILE A 1 297 ? -45.655 -3.390 63.037 1.00 64.31 297 ILE A N 1
ATOM 2286 C CA . ILE A 1 297 ? -44.308 -2.835 63.150 1.00 64.31 297 ILE A CA 1
ATOM 2287 C C . ILE A 1 297 ? -43.902 -2.232 61.801 1.00 64.31 297 ILE A C 1
ATOM 2289 O O . ILE A 1 297 ? -43.710 -2.960 60.824 1.00 64.31 297 ILE A O 1
ATOM 2293 N N . PRO A 1 298 ? -43.676 -0.907 61.720 1.00 70.12 298 PRO A N 1
ATOM 2294 C CA . PRO A 1 298 ? -43.202 -0.258 60.508 1.00 70.12 298 PRO A CA 1
ATOM 2295 C C . PRO A 1 298 ? -41.710 -0.550 60.268 1.00 70.12 298 PRO A C 1
ATOM 2297 O O . PRO A 1 298 ? -40.848 0.321 60.413 1.00 70.12 298 PRO A O 1
ATOM 2300 N N . TYR A 1 299 ? -41.391 -1.788 59.894 1.00 78.81 299 TYR A N 1
ATOM 2301 C CA . TYR A 1 299 ? -40.046 -2.210 59.521 1.00 78.81 299 TYR A CA 1
ATOM 2302 C C . TYR A 1 299 ? -39.686 -1.768 58.097 1.00 78.81 299 TYR A C 1
ATOM 2304 O O . TYR A 1 299 ? -40.554 -1.620 57.234 1.00 78.81 299 TYR A O 1
ATOM 2312 N N . LEU A 1 300 ? -38.394 -1.552 57.848 1.00 80.69 300 LEU A N 1
ATOM 2313 C CA . LEU A 1 300 ? -37.835 -1.409 56.506 1.00 80.69 300 LEU A CA 1
ATOM 2314 C C . LEU A 1 300 ? -37.741 -2.794 55.840 1.00 80.69 300 LEU A C 1
ATOM 2316 O O . LEU A 1 300 ? -36.680 -3.417 55.822 1.00 80.69 300 LEU A O 1
ATOM 2320 N N . ASP A 1 301 ? -38.871 -3.303 55.353 1.00 84.00 301 ASP A N 1
ATOM 2321 C CA . ASP A 1 301 ? -38.932 -4.563 54.606 1.00 84.00 301 ASP A CA 1
ATOM 2322 C C . ASP A 1 301 ? -38.618 -4.365 53.107 1.00 84.00 301 ASP A C 1
ATOM 2324 O O . ASP A 1 301 ? -38.304 -3.265 52.650 1.00 84.00 301 ASP A O 1
ATOM 2328 N N . SER A 1 302 ? -38.704 -5.437 52.313 1.00 82.75 302 SER A N 1
ATOM 2329 C CA . SER A 1 302 ? -38.438 -5.397 50.866 1.00 82.75 302 SER A CA 1
ATOM 2330 C C . SER A 1 302 ? -39.384 -4.494 50.058 1.00 82.75 302 SER A C 1
ATOM 2332 O O . SER A 1 302 ? -39.113 -4.225 48.890 1.00 82.75 302 SER A O 1
ATOM 2334 N N . GLY A 1 303 ? -40.503 -4.057 50.636 1.00 87.69 303 GLY A N 1
ATOM 2335 C CA . GLY A 1 303 ? -41.443 -3.103 50.053 1.00 87.69 303 GLY A CA 1
ATOM 2336 C C . GLY A 1 303 ? -41.061 -1.638 50.279 1.00 87.69 303 GLY A C 1
ATOM 2337 O O . GLY A 1 303 ? -41.749 -0.754 49.759 1.00 87.69 303 GLY A O 1
ATOM 2338 N N . PHE A 1 304 ? -39.981 -1.361 51.018 1.00 90.38 304 PHE A N 1
ATOM 2339 C CA . PHE A 1 304 ? -39.494 -0.014 51.303 1.00 90.38 304 PHE A CA 1
ATOM 2340 C C . PHE A 1 304 ? -38.017 0.157 50.934 1.00 90.38 304 PHE A C 1
ATOM 2342 O O . PHE A 1 304 ? -37.205 -0.753 51.069 1.00 90.38 304 PHE A O 1
ATOM 2349 N N . ILE A 1 305 ? -37.649 1.367 50.508 1.00 90.25 305 ILE A N 1
ATOM 2350 C CA . ILE A 1 305 ? -36.251 1.759 50.284 1.00 90.25 305 ILE A CA 1
ATOM 2351 C C . ILE A 1 305 ? -35.942 2.977 51.145 1.00 90.25 305 ILE A C 1
ATOM 2353 O O . ILE A 1 305 ? -36.685 3.955 51.140 1.00 90.25 305 ILE A O 1
ATOM 2357 N N . GLU A 1 306 ? -34.842 2.925 51.892 1.00 91.88 306 GLU A N 1
ATOM 2358 C CA . GLU A 1 306 ? -34.359 4.062 52.675 1.00 91.88 306 GLU A CA 1
ATOM 2359 C C . GLU A 1 306 ? -34.089 5.265 51.758 1.00 91.88 306 GLU A C 1
ATOM 2361 O O . GLU A 1 306 ? -33.401 5.128 50.752 1.00 91.88 306 GLU A O 1
ATOM 2366 N N . GLN A 1 307 ? -34.586 6.453 52.105 1.00 90.75 307 GLN A N 1
ATOM 2367 C CA . GLN A 1 307 ? -34.480 7.654 51.270 1.00 90.75 307 GLN A CA 1
ATOM 2368 C C . GLN A 1 307 ? -33.019 8.056 50.999 1.00 90.75 307 GLN A C 1
ATOM 2370 O O . GLN A 1 307 ? -32.711 8.590 49.941 1.00 90.75 307 GLN A O 1
ATOM 2375 N N . SER A 1 308 ? -32.102 7.769 51.927 1.00 88.56 308 SER A N 1
ATOM 2376 C CA . SER A 1 308 ? -30.657 7.983 51.749 1.00 88.56 308 SER A CA 1
ATOM 2377 C C . SER A 1 308 ? -30.032 7.046 50.704 1.00 88.56 308 SER A C 1
ATOM 2379 O O . SER A 1 308 ? -29.043 7.413 50.073 1.00 88.56 308 SER A O 1
ATOM 2381 N N . ASN A 1 309 ? -30.624 5.864 50.509 1.00 88.44 309 ASN A N 1
ATOM 2382 C CA . ASN A 1 309 ? -30.253 4.879 49.494 1.00 88.44 309 ASN A CA 1
ATOM 2383 C C . ASN A 1 309 ? -31.131 4.994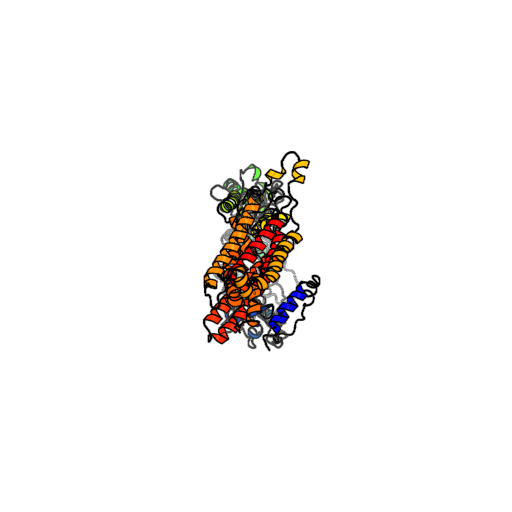 48.240 1.00 88.44 309 ASN A C 1
ATOM 2385 O O . ASN A 1 309 ? -30.926 4.247 47.281 1.00 88.44 309 ASN A O 1
ATOM 2389 N N . TRP A 1 310 ? -32.122 5.895 48.246 1.00 87.75 310 TRP A N 1
ATOM 2390 C CA . TRP A 1 310 ? -32.932 6.164 47.074 1.00 87.75 310 TRP A CA 1
ATOM 2391 C C . TRP A 1 310 ? -32.020 6.729 45.993 1.00 87.75 310 TRP A C 1
ATOM 2393 O O . TRP A 1 310 ? -31.236 7.644 46.276 1.00 87.75 310 TRP A O 1
ATOM 2403 N N . PRO A 1 311 ? -32.067 6.191 44.768 1.00 81.81 311 PRO A N 1
ATOM 2404 C CA . PRO A 1 311 ? -31.158 6.655 43.752 1.00 81.81 311 PRO A CA 1
ATOM 2405 C C . PRO A 1 311 ? -31.408 8.129 43.486 1.00 81.81 311 PRO A C 1
ATOM 2407 O O . PRO A 1 311 ? -32.528 8.532 43.165 1.00 81.81 311 PRO A O 1
ATOM 2410 N N . ALA A 1 312 ? -30.361 8.939 43.635 1.00 76.50 312 ALA A N 1
ATOM 2411 C CA . ALA A 1 312 ? -30.452 10.341 43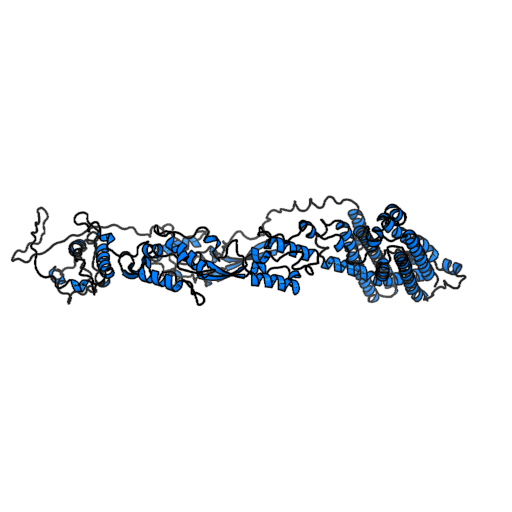.286 1.00 76.50 312 ALA A CA 1
ATOM 2412 C C . ALA A 1 312 ? -30.887 10.423 41.821 1.00 76.50 312 ALA A C 1
ATOM 2414 O O . ALA A 1 312 ? -30.256 9.813 40.952 1.00 76.50 312 ALA A O 1
ATOM 2415 N N . LEU A 1 313 ? -31.967 11.162 41.552 1.00 70.88 313 LEU A N 1
ATOM 2416 C CA . LEU A 1 313 ? -32.336 11.472 40.178 1.00 70.88 313 LEU A CA 1
ATOM 2417 C C . LEU A 1 313 ? -31.097 12.080 39.510 1.00 70.88 313 LEU A C 1
ATOM 2419 O O . LEU A 1 313 ? -30.502 12.994 40.099 1.00 70.88 313 LEU A O 1
ATOM 2423 N N . PRO A 1 314 ? -30.665 11.560 38.344 1.00 63.97 314 PRO A N 1
ATOM 2424 C CA . PRO A 1 314 ? -29.474 12.060 37.680 1.00 63.97 314 PRO A CA 1
ATOM 2425 C C . PRO A 1 314 ? -29.582 13.576 37.587 1.00 63.97 314 PRO A C 1
ATOM 2427 O O . PRO A 1 314 ? -30.639 14.099 37.234 1.00 63.97 314 PRO A O 1
ATOM 2430 N N . ALA A 1 315 ? -28.517 14.270 38.003 1.00 58.03 315 ALA A N 1
ATOM 2431 C CA . ALA A 1 315 ? -28.477 15.723 38.074 1.00 58.03 315 ALA A CA 1
ATOM 2432 C C . ALA A 1 315 ? -28.748 16.283 36.676 1.00 58.03 315 ALA A C 1
ATOM 2434 O O . ALA A 1 315 ? -27.857 16.380 35.834 1.00 58.03 315 ALA A O 1
ATOM 2435 N N . ALA A 1 316 ? -30.018 16.571 36.425 1.00 50.81 316 ALA A N 1
ATOM 2436 C CA . ALA A 1 316 ? -30.502 16.976 35.134 1.00 50.81 316 ALA A CA 1
ATOM 2437 C C . ALA A 1 316 ? -29.777 18.242 34.705 1.00 50.81 316 ALA A C 1
ATOM 2439 O O . ALA A 1 316 ? -29.714 19.223 35.451 1.00 50.81 316 ALA A O 1
ATOM 2440 N N . THR A 1 317 ? -29.273 18.238 33.478 1.00 54.41 317 THR A N 1
ATOM 2441 C CA . THR A 1 317 ? -28.995 19.475 32.758 1.00 54.41 317 THR A CA 1
ATOM 2442 C C . THR A 1 317 ? -30.258 20.333 32.818 1.00 54.41 317 THR A C 1
ATOM 2444 O O . THR A 1 317 ? -31.308 19.887 32.372 1.00 54.41 317 THR A O 1
ATOM 2447 N N . GLU A 1 318 ? -30.162 21.493 33.470 1.00 50.41 318 GLU A N 1
ATOM 2448 C CA . GLU A 1 318 ? -31.228 22.463 33.766 1.00 50.41 318 GLU A CA 1
ATOM 2449 C C . GLU A 1 318 ? -32.520 22.288 32.934 1.00 50.41 318 GLU A C 1
ATOM 2451 O O . GLU A 1 318 ? -32.588 22.745 31.794 1.00 50.41 318 GLU A O 1
ATOM 2456 N N . GLY A 1 319 ? -33.558 21.654 33.506 1.00 59.81 319 GLY A N 1
ATOM 2457 C CA . GLY A 1 319 ? -34.890 21.608 32.879 1.00 59.81 319 GLY A CA 1
ATOM 2458 C C . GLY A 1 319 ? -35.651 20.277 32.846 1.00 59.81 319 GLY A C 1
ATOM 2459 O O . GLY A 1 319 ? -36.614 20.206 32.090 1.00 59.81 319 GLY A O 1
ATOM 2460 N N . HIS A 1 320 ? -35.296 19.254 33.640 1.00 65.12 320 HIS A N 1
ATOM 2461 C CA . HIS A 1 320 ? -36.030 17.972 33.665 1.00 65.12 320 HIS A CA 1
ATOM 2462 C C . HIS A 1 320 ? -37.531 18.190 33.922 1.00 65.12 320 HIS A C 1
ATOM 2464 O O . HIS A 1 320 ? -37.942 18.529 35.042 1.00 65.12 320 HIS A O 1
ATOM 2470 N N . SER A 1 321 ? -38.356 17.953 32.901 1.00 71.00 321 SER A N 1
ATOM 2471 C CA . SER A 1 321 ? -39.804 18.202 32.943 1.00 71.00 321 SER A CA 1
ATOM 2472 C C . SER A 1 321 ? -40.526 17.387 34.027 1.00 71.00 321 SER A C 1
ATOM 2474 O O . SER A 1 321 ? -41.595 17.797 34.478 1.00 71.00 321 SER A O 1
ATOM 2476 N N . CYS A 1 322 ? -39.965 16.249 34.454 1.00 81.94 322 CYS A N 1
ATOM 2477 C CA . CYS A 1 322 ? -40.592 15.336 35.420 1.00 81.94 322 CYS A CA 1
ATOM 2478 C C . CYS A 1 322 ? -40.147 15.515 36.867 1.00 81.94 322 CYS A C 1
ATOM 2480 O O . CYS A 1 322 ? -40.790 14.970 37.762 1.00 81.94 322 CYS A O 1
ATOM 2482 N N . SER A 1 323 ? -39.064 16.252 37.121 1.00 83.00 323 SER A N 1
ATOM 2483 C CA . SER A 1 323 ? -38.440 16.310 38.451 1.00 83.00 323 SER A CA 1
ATOM 2484 C C . SER A 1 323 ? -39.430 16.720 39.549 1.00 83.00 323 SER A C 1
ATOM 2486 O O . SER A 1 323 ? -39.503 16.085 40.596 1.00 83.00 323 SER A O 1
ATOM 2488 N N . ALA A 1 324 ? -40.274 17.721 39.283 1.00 85.06 324 ALA A N 1
ATOM 2489 C CA . ALA A 1 324 ? -41.303 18.166 40.222 1.00 85.06 324 ALA A CA 1
ATOM 2490 C C . ALA A 1 324 ? -42.394 17.109 40.481 1.00 85.06 324 ALA A C 1
ATOM 2492 O O . ALA A 1 324 ? -42.871 16.993 41.608 1.00 85.06 324 ALA A O 1
ATOM 2493 N N . TYR A 1 325 ? -42.789 16.341 39.460 1.00 88.88 325 TYR A N 1
ATOM 2494 C CA . TYR A 1 325 ? -43.791 15.280 39.594 1.00 88.88 325 TYR A CA 1
ATOM 2495 C C . TYR A 1 325 ? -43.233 14.091 40.385 1.00 88.88 325 TYR A C 1
ATOM 2497 O O . TYR A 1 325 ? -43.876 13.647 41.337 1.00 88.88 325 TYR A O 1
ATOM 2505 N N . ILE A 1 326 ? -42.012 13.653 40.063 1.00 88.12 326 ILE A N 1
ATOM 2506 C CA . ILE A 1 326 ? -41.340 12.548 40.754 1.00 88.12 326 ILE A CA 1
ATOM 2507 C C . ILE A 1 326 ? -41.090 12.902 42.225 1.00 88.12 326 ILE A C 1
ATOM 2509 O O . ILE A 1 326 ? -41.489 12.137 43.099 1.00 88.12 326 ILE A O 1
ATOM 2513 N N . ASN A 1 327 ? -40.536 14.085 42.512 1.00 88.88 327 ASN A N 1
ATOM 2514 C CA . ASN A 1 327 ? -40.276 14.528 43.888 1.00 88.88 327 ASN A CA 1
ATOM 2515 C C . ASN A 1 327 ? -41.567 14.663 44.714 1.00 88.88 327 ASN A C 1
ATOM 2517 O O . ASN A 1 327 ? -41.564 14.422 45.920 1.00 88.88 327 ASN A O 1
ATOM 2521 N N . ASN A 1 328 ? -42.683 15.049 44.084 1.00 91.62 328 ASN A N 1
ATOM 2522 C CA . ASN A 1 328 ? -43.979 15.122 44.758 1.00 91.62 328 ASN A CA 1
ATOM 2523 C C . ASN A 1 328 ? -44.505 13.726 45.135 1.00 91.62 328 ASN A C 1
ATOM 2525 O O . ASN A 1 328 ? -45.003 13.545 46.243 1.00 91.62 328 ASN A O 1
ATOM 2529 N N . ILE A 1 329 ? -44.376 12.732 44.248 1.00 91.06 329 ILE A N 1
ATOM 2530 C CA . ILE A 1 329 ? -44.748 11.343 44.570 1.00 91.06 329 ILE A CA 1
ATOM 2531 C C . ILE A 1 329 ? -43.812 10.771 45.637 1.00 91.06 329 ILE A C 1
ATOM 2533 O O . ILE A 1 329 ? -44.295 10.177 46.598 1.00 91.06 329 ILE A O 1
ATOM 2537 N N . GLU A 1 330 ? -42.500 10.997 45.519 1.00 92.00 330 GLU A N 1
ATOM 2538 C CA . GLU A 1 330 ? -41.514 10.582 46.524 1.00 92.00 330 GLU A CA 1
ATOM 2539 C C . GLU A 1 330 ? -41.894 11.115 47.912 1.00 92.00 330 GLU A C 1
ATOM 2541 O O . GLU A 1 330 ? -42.010 10.343 48.864 1.00 92.00 330 GLU A O 1
ATOM 2546 N N . GLY A 1 331 ? -42.186 12.416 48.015 1.00 90.25 331 GLY A N 1
ATOM 2547 C CA . GLY A 1 331 ? -42.618 13.043 49.263 1.00 90.25 331 GLY A CA 1
ATOM 2548 C C . GLY A 1 331 ? -43.920 12.460 49.820 1.00 90.25 331 GLY A C 1
ATOM 2549 O O . GLY A 1 331 ? -44.009 12.226 51.023 1.00 90.25 331 GLY A O 1
ATOM 2550 N N . ASN A 1 332 ? -44.904 12.174 48.961 1.00 92.00 332 ASN A N 1
ATOM 2551 C CA . ASN A 1 332 ? -46.189 11.597 49.376 1.00 92.00 332 ASN A CA 1
ATOM 2552 C C . ASN A 1 332 ? -46.086 10.124 49.804 1.00 92.00 332 ASN A C 1
ATOM 2554 O O . ASN A 1 332 ? -46.908 9.666 50.593 1.00 92.00 332 ASN A O 1
ATOM 2558 N N . CYS A 1 333 ? -45.092 9.391 49.299 1.00 93.50 333 CYS A N 1
ATOM 2559 C CA . CYS A 1 333 ? -44.878 7.975 49.599 1.00 93.50 333 CYS A CA 1
ATOM 2560 C C . CYS A 1 333 ? -43.768 7.722 50.637 1.00 93.50 333 CYS A C 1
ATOM 2562 O O . CYS A 1 333 ? -43.454 6.562 50.918 1.00 93.50 333 CYS A O 1
ATOM 2564 N N . THR A 1 334 ? -43.175 8.773 51.215 1.00 93.19 334 THR A N 1
ATOM 2565 C CA . THR A 1 334 ? -42.147 8.664 52.261 1.00 93.19 334 THR A CA 1
ATOM 2566 C C . THR A 1 334 ? -42.782 8.557 53.650 1.00 93.19 334 THR A C 1
ATOM 2568 O O . THR A 1 334 ? -43.632 9.362 54.022 1.00 93.19 334 THR A O 1
ATOM 2571 N N . SER A 1 335 ? -42.327 7.594 54.451 1.00 90.31 335 SER A N 1
ATOM 2572 C CA . SER A 1 335 ? -42.713 7.400 55.858 1.00 90.31 335 SER A CA 1
ATOM 2573 C C . SER A 1 335 ? -41.486 7.071 56.718 1.00 90.31 335 SER A C 1
ATOM 2575 O O . SER A 1 335 ? -40.462 6.648 56.187 1.00 90.31 335 SER A O 1
ATOM 2577 N N . GLU A 1 336 ? -41.546 7.283 58.033 1.00 87.62 336 GLU A N 1
ATOM 2578 C CA . GLU A 1 336 ? -40.468 6.870 58.947 1.00 87.62 336 GLU A CA 1
ATOM 2579 C C . GLU A 1 336 ? -40.576 5.368 59.250 1.00 87.62 336 GLU A C 1
ATOM 2581 O O . GLU A 1 336 ? -41.663 4.867 59.536 1.00 87.62 336 GLU A O 1
ATOM 2586 N N . ARG A 1 337 ? -39.455 4.645 59.156 1.00 85.19 337 ARG A N 1
ATOM 2587 C CA . ARG A 1 337 ? -39.361 3.188 59.319 1.00 85.19 337 ARG A CA 1
ATOM 2588 C C . ARG A 1 337 ? -38.175 2.801 60.194 1.00 85.19 337 ARG A C 1
ATOM 2590 O O . ARG A 1 337 ? -37.169 3.506 60.262 1.00 85.19 337 ARG A O 1
ATOM 2597 N N . CYS A 1 338 ? -38.292 1.650 60.837 1.00 81.81 338 CYS A N 1
ATOM 2598 C CA . CYS A 1 338 ? -37.232 1.035 61.625 1.00 81.81 338 CYS A CA 1
ATOM 2599 C C . CYS A 1 338 ? -36.240 0.269 60.741 1.00 81.81 338 CYS A C 1
ATOM 2601 O O . CYS A 1 338 ? -36.650 -0.595 59.967 1.00 81.81 338 CYS A O 1
ATOM 2603 N N . LYS A 1 339 ? -34.938 0.552 60.876 1.00 83.06 339 LYS A N 1
ATOM 2604 C CA . LYS A 1 339 ? -33.856 -0.115 60.133 1.00 83.06 339 LYS A CA 1
ATOM 2605 C C . LYS A 1 339 ? -33.159 -1.175 60.995 1.00 83.06 339 LYS A C 1
ATOM 2607 O O . LYS A 1 339 ? -32.650 -0.861 62.071 1.00 83.06 339 LYS A O 1
ATOM 2612 N N . GLY A 1 340 ? -33.097 -2.408 60.485 1.00 77.00 340 GLY A N 1
ATOM 2613 C CA . GLY A 1 340 ? -32.494 -3.566 61.162 1.00 77.00 340 GLY A CA 1
ATOM 2614 C C . GLY A 1 340 ? -33.424 -4.190 62.205 1.00 77.00 340 GLY A C 1
ATOM 2615 O O . GLY A 1 340 ? -34.211 -3.462 62.803 1.00 77.00 340 GLY A O 1
ATOM 2616 N N . GLU A 1 341 ? -33.314 -5.507 62.446 1.00 67.56 341 GLU A N 1
ATOM 2617 C CA . GLU A 1 341 ? -34.196 -6.363 63.291 1.00 67.56 341 GLU A CA 1
ATOM 2618 C C . GLU A 1 341 ? -34.372 -5.888 64.745 1.00 67.56 341 GLU A C 1
ATOM 2620 O O . GLU A 1 341 ? -35.088 -6.491 65.529 1.00 67.56 341 GLU A O 1
ATOM 2625 N N . LEU A 1 342 ? -33.697 -4.803 65.111 1.00 70.69 342 LEU A N 1
ATOM 2626 C CA . LEU A 1 342 ? -33.674 -4.193 66.428 1.00 70.69 342 LEU A CA 1
ATOM 2627 C C . LEU A 1 342 ? -34.159 -2.734 66.452 1.00 70.69 342 LEU A C 1
ATOM 2629 O O . LEU A 1 342 ? -34.143 -2.096 67.502 1.00 70.69 342 LEU A O 1
ATOM 2633 N N . CYS A 1 343 ? -34.530 -2.176 65.294 1.00 76.31 343 CYS A N 1
ATOM 2634 C CA . CYS A 1 343 ? -34.771 -0.747 65.086 1.00 76.31 343 CYS A CA 1
ATOM 2635 C C . CYS A 1 343 ? -33.682 0.127 65.736 1.00 76.31 343 CYS A C 1
ATOM 2637 O O . CYS A 1 343 ? -33.940 1.059 66.508 1.00 76.31 343 CYS A O 1
ATOM 2639 N N . SER A 1 344 ? -32.419 -0.198 65.456 1.00 74.88 344 SER A N 1
ATOM 2640 C CA . SER A 1 344 ? -31.285 0.564 65.985 1.00 74.88 344 SER A CA 1
ATOM 2641 C C . SER A 1 344 ? -31.343 2.026 65.520 1.00 74.88 344 SER A C 1
ATOM 2643 O O . SER A 1 344 ? -31.029 2.935 66.298 1.00 74.88 344 SER A O 1
ATOM 2645 N N . GLU A 1 345 ? -31.860 2.249 64.308 1.00 83.12 345 GLU A N 1
ATOM 2646 C CA . GLU A 1 345 ? -32.017 3.541 63.645 1.00 83.12 345 GLU A CA 1
ATOM 2647 C C . GLU A 1 345 ? -33.443 3.720 63.080 1.00 83.12 345 GLU A C 1
ATOM 2649 O O . GLU A 1 345 ? -34.032 2.784 62.533 1.00 83.12 345 GLU A O 1
ATOM 2654 N N . ILE A 1 346 ? -33.988 4.937 63.201 1.00 81.19 346 ILE A N 1
ATOM 2655 C CA . ILE A 1 346 ? -35.224 5.357 62.526 1.00 81.19 346 ILE A CA 1
ATOM 2656 C C . ILE A 1 346 ? -34.816 6.116 61.268 1.00 81.19 346 ILE A C 1
ATOM 2658 O O . ILE A 1 346 ? -34.118 7.127 61.356 1.00 81.19 346 ILE A O 1
ATOM 2662 N N . VAL A 1 347 ? -35.264 5.646 60.110 1.00 89.19 347 VAL A N 1
ATOM 2663 C CA . VAL A 1 347 ? -34.911 6.216 58.808 1.00 89.19 347 VAL A CA 1
ATOM 2664 C C . VAL A 1 347 ? -36.159 6.612 58.032 1.00 89.19 347 VAL A C 1
ATOM 2666 O O . VAL A 1 347 ? -37.217 6.005 58.173 1.00 89.19 347 VAL A O 1
ATOM 2669 N N . LYS A 1 348 ? -36.052 7.630 57.176 1.00 91.44 348 LYS A N 1
ATOM 2670 C CA . LYS A 1 348 ? -37.097 7.904 56.183 1.00 91.44 348 LYS A CA 1
ATOM 2671 C C . LYS A 1 348 ? -36.995 6.871 55.075 1.00 91.44 348 LYS A C 1
ATOM 2673 O O . LYS A 1 348 ? -35.905 6.652 54.554 1.00 91.44 348 LYS A O 1
ATOM 2678 N N . ALA A 1 349 ? -38.110 6.261 54.707 1.00 90.44 349 ALA A N 1
ATOM 2679 C CA . ALA A 1 349 ? -38.169 5.253 53.664 1.00 90.44 349 ALA A CA 1
ATOM 2680 C C . ALA A 1 349 ? -39.380 5.458 52.752 1.00 90.44 349 ALA A C 1
ATOM 2682 O O . ALA A 1 349 ? -40.463 5.842 53.198 1.00 90.44 349 ALA A O 1
ATOM 2683 N N . ILE A 1 350 ? -39.186 5.186 51.468 1.00 93.44 350 ILE A N 1
ATOM 2684 C CA . ILE A 1 350 ? -40.187 5.329 50.415 1.00 93.44 350 ILE A CA 1
ATOM 2685 C C . ILE A 1 350 ? -40.879 3.981 50.223 1.00 93.44 350 ILE A C 1
ATOM 2687 O O . ILE A 1 350 ? -40.214 2.966 50.021 1.00 93.44 350 ILE A O 1
ATOM 2691 N N . SER A 1 351 ? -42.212 3.970 50.280 1.00 93.69 351 SER A N 1
ATOM 2692 C CA . SER A 1 351 ? -43.022 2.791 49.955 1.00 93.69 351 SER A CA 1
ATOM 2693 C C . SER A 1 351 ? -43.015 2.540 48.445 1.00 93.69 351 SER A C 1
ATOM 2695 O O . SER A 1 351 ? -43.535 3.358 47.682 1.00 93.69 351 SER A O 1
ATOM 2697 N N . LEU A 1 352 ? -42.477 1.396 48.012 1.00 91.81 352 LEU A N 1
ATOM 2698 C CA . LEU A 1 352 ? -42.420 1.011 46.598 1.00 91.81 352 LEU A CA 1
ATOM 2699 C C . LEU A 1 352 ? -43.816 0.804 46.004 1.00 91.81 352 LEU A C 1
ATOM 2701 O O . LEU A 1 352 ? -44.079 1.253 44.893 1.00 91.81 352 LEU A O 1
ATOM 2705 N N . SER A 1 353 ? -44.740 0.187 46.746 1.00 91.44 353 SER A N 1
ATOM 2706 C CA . SER A 1 353 ? -46.116 -0.025 46.275 1.00 91.44 353 SER A CA 1
ATOM 2707 C C . SER A 1 353 ? -46.880 1.288 46.093 1.00 91.44 353 SER A C 1
ATOM 2709 O O . SER A 1 353 ? -47.566 1.453 45.087 1.00 91.44 353 SER A O 1
ATOM 2711 N N . CYS A 1 354 ? -46.721 2.253 47.007 1.00 93.75 354 CYS A N 1
ATOM 2712 C CA . CYS A 1 354 ? -47.265 3.605 46.849 1.00 93.75 354 CYS A CA 1
ATOM 2713 C C . CYS A 1 354 ? -46.650 4.308 45.634 1.00 93.75 354 CYS A C 1
ATOM 2715 O O . CYS A 1 354 ? -47.372 4.781 44.755 1.00 93.75 354 CYS A O 1
ATOM 2717 N N . TYR A 1 355 ? -45.316 4.332 45.568 1.00 93.69 355 TYR A N 1
ATOM 2718 C CA . TYR A 1 355 ? -44.576 5.064 44.547 1.00 93.69 355 TYR A CA 1
ATOM 2719 C C . TYR A 1 355 ? -44.875 4.527 43.144 1.00 93.69 355 TYR A C 1
ATOM 2721 O O . TYR A 1 355 ? -45.294 5.279 42.269 1.00 93.69 355 TYR A O 1
ATOM 2729 N N . CYS A 1 356 ? -44.736 3.217 42.937 1.00 93.75 356 CYS A N 1
ATOM 2730 C CA . CYS A 1 356 ? -44.890 2.584 41.629 1.00 93.75 356 CYS A CA 1
ATOM 2731 C C . CYS A 1 356 ? -46.341 2.563 41.133 1.00 93.75 356 CYS A C 1
ATOM 2733 O O . CYS A 1 356 ? -46.572 2.599 39.928 1.00 93.75 356 CYS A O 1
ATOM 2735 N N . LYS A 1 357 ? -47.327 2.537 42.036 1.00 92.50 357 LYS A N 1
ATOM 2736 C CA . LYS A 1 357 ? -48.748 2.599 41.669 1.00 92.50 357 LYS A CA 1
ATOM 2737 C C . LYS A 1 357 ? -49.165 3.980 41.159 1.00 92.50 357 LYS A C 1
ATOM 2739 O O . LYS A 1 357 ? -49.964 4.070 40.231 1.00 92.50 357 LYS A O 1
ATOM 2744 N N . GLU A 1 358 ? -48.659 5.044 41.777 1.00 90.12 358 GLU A N 1
ATOM 2745 C CA . GLU A 1 358 ? -49.003 6.433 41.427 1.00 90.12 358 GLU A CA 1
ATOM 2746 C C . GLU A 1 358 ? -48.173 6.981 40.254 1.00 90.12 358 GLU A C 1
ATOM 2748 O O . GLU A 1 358 ? -48.477 8.050 39.715 1.00 90.12 358 GLU A O 1
ATOM 2753 N N . MET A 1 359 ? -47.124 6.261 39.853 1.00 88.88 359 MET A N 1
ATOM 2754 C CA . MET A 1 359 ? -46.197 6.698 38.821 1.00 88.88 359 MET A CA 1
ATOM 2755 C C . MET A 1 359 ? -46.723 6.421 37.408 1.00 88.88 359 MET A C 1
ATOM 2757 O O . MET A 1 359 ? -46.723 5.286 36.936 1.00 88.88 359 MET A O 1
ATOM 2761 N N . ASP A 1 360 ? -47.093 7.485 36.691 1.00 86.81 360 ASP A N 1
ATOM 2762 C CA . ASP A 1 360 ? -47.459 7.431 35.271 1.00 86.81 360 ASP A CA 1
ATOM 2763 C C . ASP A 1 360 ? -46.714 8.504 34.468 1.00 86.81 360 ASP A C 1
ATOM 2765 O O . ASP A 1 360 ? -47.248 9.554 34.101 1.00 86.81 360 ASP A O 1
ATOM 2769 N N . ILE A 1 361 ? -45.444 8.218 34.176 1.00 83.75 361 ILE A N 1
ATOM 2770 C CA . ILE A 1 361 ? -44.574 9.117 33.404 1.00 83.75 361 ILE A CA 1
ATOM 2771 C C . ILE A 1 361 ? -45.144 9.345 31.999 1.00 83.75 361 ILE A C 1
ATOM 2773 O O . ILE A 1 361 ? -45.111 10.460 31.491 1.00 83.75 361 ILE A O 1
ATOM 2777 N N . SER A 1 362 ? -45.741 8.319 31.386 1.00 80.12 362 SER A N 1
ATOM 2778 C CA . SER A 1 362 ? -46.189 8.377 29.992 1.00 80.12 362 SER A CA 1
ATOM 2779 C C . SER A 1 362 ? -47.321 9.373 29.730 1.00 80.12 362 SER A C 1
ATOM 2781 O O . SER A 1 362 ? -47.415 9.903 28.624 1.00 80.12 362 SER A O 1
ATOM 2783 N N . SER A 1 363 ? -48.180 9.628 30.725 1.00 83.19 363 SER A N 1
ATOM 2784 C CA . SER A 1 363 ? -49.312 10.551 30.585 1.00 83.19 363 SER A CA 1
ATOM 2785 C C . SER A 1 363 ? -49.099 11.904 31.266 1.00 83.19 363 SER A C 1
ATOM 2787 O O . SER A 1 363 ? -49.814 12.862 30.956 1.00 83.19 363 SER A O 1
ATOM 2789 N N . LYS A 1 364 ? -48.149 11.993 32.206 1.00 85.56 364 LYS A N 1
ATOM 2790 C CA . LYS A 1 364 ? -47.928 13.183 33.046 1.00 85.56 364 LYS A CA 1
ATOM 2791 C C . LYS A 1 364 ? -46.668 13.961 32.702 1.00 85.56 364 LYS A C 1
ATOM 2793 O O . LYS A 1 364 ? -46.576 15.123 33.094 1.00 85.56 364 LYS A O 1
ATOM 2798 N N . CYS A 1 365 ? -45.749 13.357 31.956 1.00 84.69 365 CYS A N 1
ATOM 2799 C CA . CYS A 1 365 ? -44.519 13.987 31.520 1.00 84.69 365 CYS A CA 1
ATOM 2800 C C . CYS A 1 365 ? -44.411 14.068 30.001 1.00 84.69 365 CYS A C 1
ATOM 2802 O O . CYS A 1 365 ? -44.666 13.095 29.299 1.00 84.69 365 CYS A O 1
ATOM 2804 N N . ASP A 1 366 ? -43.938 15.213 29.513 1.00 81.75 366 ASP A N 1
ATOM 2805 C CA . ASP A 1 366 ? -43.456 15.381 28.140 1.00 81.75 366 ASP A CA 1
ATOM 2806 C C . ASP A 1 366 ? -41.924 15.246 28.138 1.00 81.75 366 ASP A C 1
ATOM 2808 O O . ASP A 1 366 ? -41.199 16.174 27.787 1.00 81.75 366 ASP A O 1
ATOM 2812 N N . SER A 1 367 ? -41.416 14.130 28.679 1.00 80.62 367 SER A N 1
ATOM 2813 C CA . SER A 1 367 ? -39.981 13.840 28.670 1.00 80.62 367 SER A CA 1
ATOM 2814 C C . SER A 1 367 ? -39.590 13.160 27.361 1.00 80.62 367 SER A C 1
ATOM 2816 O O . SER A 1 367 ? -40.238 12.218 26.897 1.00 80.62 367 SER A O 1
ATOM 2818 N N . ASP A 1 368 ? -38.503 13.632 26.757 1.00 83.75 368 ASP A N 1
ATOM 2819 C CA . ASP A 1 368 ? -37.890 13.032 25.583 1.00 83.75 368 ASP A CA 1
ATOM 2820 C C . ASP A 1 368 ? -36.400 12.740 25.820 1.00 83.75 368 ASP A C 1
ATOM 2822 O O . ASP A 1 368 ? -35.798 13.106 26.830 1.00 83.75 368 ASP A O 1
ATOM 2826 N N . GLY A 1 369 ? -35.813 11.963 24.909 1.00 88.19 369 GLY A N 1
ATOM 2827 C CA . GLY A 1 369 ? -34.381 11.685 24.893 1.00 88.19 369 GLY A CA 1
ATOM 2828 C C . GLY A 1 369 ? -33.816 11.062 26.178 1.00 88.19 369 GLY A C 1
ATOM 2829 O O . GLY A 1 369 ? -34.147 9.929 26.541 1.00 88.19 369 GLY A O 1
ATOM 2830 N N . LEU A 1 370 ? -32.864 11.767 26.797 1.00 88.19 370 LEU A N 1
ATOM 2831 C CA . LEU A 1 370 ? -32.063 11.257 27.912 1.00 88.19 370 LEU A CA 1
ATOM 2832 C C . LEU A 1 370 ? -32.868 11.217 29.215 1.00 88.19 370 LEU A C 1
ATOM 2834 O O . LEU A 1 370 ? -32.768 10.237 29.949 1.00 88.19 370 LEU A O 1
ATOM 2838 N N . ASP A 1 371 ? -33.707 12.225 29.443 1.00 86.81 371 ASP A N 1
ATOM 2839 C CA . ASP A 1 371 ? -34.566 12.332 30.622 1.00 86.81 371 ASP A CA 1
ATOM 2840 C C . ASP A 1 371 ? -35.539 11.147 30.671 1.00 86.81 371 ASP A C 1
ATOM 2842 O O . ASP A 1 371 ? -35.618 10.428 31.666 1.00 86.81 371 ASP A O 1
ATOM 2846 N N . LEU A 1 372 ? -36.176 10.845 29.532 1.00 89.19 372 LEU A N 1
ATOM 2847 C CA . LEU A 1 372 ? -37.048 9.676 29.384 1.00 89.19 372 LEU A CA 1
ATOM 2848 C C . LEU A 1 372 ? -36.295 8.350 29.596 1.00 89.19 372 LEU A C 1
ATOM 2850 O O . LEU A 1 372 ? -36.846 7.391 30.133 1.00 89.19 372 LEU A O 1
ATOM 2854 N N . THR A 1 373 ? -35.030 8.285 29.169 1.00 90.50 373 THR A N 1
ATOM 2855 C CA . THR A 1 373 ? -34.179 7.098 29.343 1.00 90.50 373 THR A CA 1
ATOM 2856 C C . THR A 1 373 ? -33.852 6.870 30.817 1.00 90.50 373 THR A C 1
ATOM 2858 O O . THR A 1 373 ? -33.989 5.747 31.299 1.00 90.50 373 THR A O 1
ATOM 2861 N N . ALA A 1 374 ? -33.445 7.919 31.535 1.00 89.62 374 ALA A N 1
ATOM 2862 C CA . ALA A 1 374 ? -33.158 7.852 32.963 1.00 89.62 374 ALA A CA 1
ATOM 2863 C C . ALA A 1 374 ? -34.402 7.450 33.767 1.00 89.62 374 ALA A C 1
ATOM 2865 O O . ALA A 1 374 ? -34.328 6.546 34.599 1.00 89.62 374 ALA A O 1
ATOM 2866 N N . ASP A 1 375 ? -35.547 8.051 33.443 1.00 89.19 375 ASP A N 1
ATOM 2867 C CA . ASP A 1 375 ? -36.840 7.760 34.054 1.00 89.19 375 ASP A CA 1
ATOM 2868 C C . ASP A 1 375 ? -37.260 6.292 33.837 1.00 89.19 375 ASP A C 1
ATOM 2870 O O . ASP A 1 375 ? -37.616 5.591 34.784 1.00 89.19 375 ASP A O 1
ATOM 2874 N N . TYR A 1 376 ? -37.171 5.776 32.605 1.00 92.38 376 TYR A N 1
ATOM 2875 C CA . TYR A 1 376 ? -37.496 4.373 32.320 1.00 92.38 376 TYR A CA 1
ATOM 2876 C C . TYR A 1 376 ? -36.535 3.383 32.980 1.00 92.38 376 TYR A C 1
ATOM 2878 O O . TYR A 1 376 ? -36.985 2.332 33.436 1.00 92.38 376 TYR A O 1
ATOM 2886 N N . LEU A 1 377 ? -35.237 3.692 33.058 1.00 92.00 377 LEU A N 1
ATOM 2887 C CA . LEU A 1 377 ? -34.271 2.846 33.764 1.00 92.00 377 LEU A CA 1
ATOM 2888 C C . LEU A 1 377 ? -34.550 2.812 35.269 1.00 92.00 377 LEU A C 1
ATOM 2890 O O . LEU A 1 377 ? -34.534 1.728 35.851 1.00 92.00 377 LEU A O 1
ATOM 2894 N N . LEU A 1 378 ? -34.875 3.962 35.871 1.00 90.81 378 LEU A N 1
ATOM 2895 C CA . LEU A 1 378 ? -35.269 4.052 37.276 1.00 90.81 378 LEU A CA 1
ATOM 2896 C C . LEU A 1 378 ? -36.515 3.210 37.558 1.00 90.81 378 LEU A C 1
ATOM 2898 O O . LEU A 1 378 ? -36.513 2.402 38.484 1.00 90.81 378 LEU A O 1
ATOM 2902 N N . LEU A 1 379 ? -37.568 3.340 36.747 1.00 91.69 379 LEU A N 1
ATOM 2903 C CA . LEU A 1 379 ? -38.783 2.540 36.931 1.00 91.69 379 LEU A CA 1
ATOM 2904 C C . LEU A 1 379 ? -38.551 1.053 36.679 1.00 91.69 379 LEU A C 1
ATOM 2906 O O . LEU A 1 379 ? -39.099 0.219 37.395 1.00 91.69 379 LEU A O 1
ATOM 2910 N N . ASN A 1 380 ? -37.724 0.698 35.696 1.00 93.69 380 ASN A N 1
ATOM 2911 C CA . ASN A 1 380 ? -37.410 -0.699 35.433 1.00 93.69 380 ASN A CA 1
ATOM 2912 C C . ASN A 1 380 ? -36.624 -1.340 36.590 1.00 93.69 380 ASN A C 1
ATOM 2914 O O . ASN A 1 380 ? -36.852 -2.510 36.899 1.00 93.69 380 ASN A O 1
ATOM 2918 N N . SER A 1 381 ? -35.712 -0.605 37.232 1.00 90.69 381 SER A N 1
ATOM 2919 C CA . SER A 1 381 ? -34.929 -1.130 38.356 1.00 90.69 381 SER A CA 1
ATOM 2920 C C . SER A 1 381 ? -35.717 -1.166 39.667 1.00 90.69 381 SER A C 1
ATOM 2922 O O . SER A 1 381 ? -35.533 -2.094 40.450 1.00 90.69 381 SER A O 1
ATOM 2924 N N . THR A 1 382 ? -36.619 -0.204 39.894 1.00 90.75 382 THR A N 1
ATOM 2925 C CA . THR A 1 382 ? -37.340 -0.059 41.173 1.00 90.75 382 THR A CA 1
ATOM 2926 C C . THR A 1 382 ? -38.736 -0.684 41.183 1.00 90.75 382 THR A C 1
ATOM 2928 O O . THR A 1 382 ? -39.129 -1.263 42.192 1.00 90.75 382 THR A O 1
ATOM 2931 N N . CYS A 1 383 ? -39.490 -0.606 40.081 1.00 93.50 383 CYS A N 1
ATOM 2932 C CA . CYS A 1 383 ? -40.925 -0.910 40.069 1.00 93.50 383 CYS A CA 1
ATOM 2933 C C . CYS A 1 383 ? -41.308 -2.232 39.400 1.00 93.50 383 CYS A C 1
ATOM 2935 O O . CYS A 1 383 ? -42.427 -2.702 39.587 1.00 93.50 383 CYS A O 1
ATOM 2937 N N . THR A 1 384 ? -40.413 -2.873 38.645 1.00 90.50 384 THR A N 1
ATOM 2938 C CA . THR A 1 384 ? -40.750 -4.098 37.888 1.00 90.50 384 THR A CA 1
ATOM 2939 C C . THR A 1 384 ? -41.120 -5.289 38.781 1.00 90.50 384 THR A C 1
ATOM 2941 O O . THR A 1 384 ? -41.827 -6.191 38.337 1.00 90.50 384 THR A O 1
ATOM 2944 N N . SER A 1 385 ? -40.667 -5.304 40.037 1.00 89.50 385 SER A N 1
ATOM 2945 C CA . SER A 1 385 ? -41.019 -6.329 41.030 1.00 89.50 385 SER A CA 1
ATOM 2946 C C . SER A 1 385 ? -42.337 -6.054 41.767 1.00 89.50 385 SER A C 1
ATOM 2948 O O . SER A 1 385 ? -42.822 -6.934 42.477 1.00 89.50 385 SER A O 1
ATOM 2950 N N . VAL A 1 386 ? -42.924 -4.864 41.610 1.00 93.06 386 VAL A N 1
ATOM 2951 C CA . VAL A 1 386 ? -44.138 -4.439 42.318 1.00 93.06 386 VAL A CA 1
ATOM 2952 C C . VAL A 1 386 ? -45.371 -4.853 41.516 1.00 93.06 386 VAL A C 1
ATOM 2954 O O . VAL A 1 386 ? -45.537 -4.452 40.365 1.00 93.06 386 VAL A O 1
ATOM 2957 N N . ALA A 1 387 ? -46.258 -5.645 42.121 1.00 90.69 387 ALA A N 1
ATOM 2958 C CA . ALA A 1 387 ? -47.418 -6.222 41.437 1.00 90.69 387 ALA A CA 1
ATOM 2959 C C . ALA A 1 387 ? -48.414 -5.165 40.921 1.00 90.69 387 ALA A C 1
ATOM 2961 O O . ALA A 1 387 ? -49.102 -5.391 39.927 1.00 90.69 387 ALA A O 1
ATOM 2962 N N . GLU A 1 388 ? -48.490 -4.011 41.585 1.00 90.81 388 GLU A N 1
ATOM 2963 C CA . GLU A 1 388 ? -49.377 -2.897 41.249 1.00 90.81 388 GLU A CA 1
ATOM 2964 C C . GLU A 1 388 ? -48.801 -1.943 40.192 1.00 90.81 388 GLU A C 1
ATOM 2966 O O . GLU A 1 388 ? -49.500 -1.016 39.776 1.00 90.81 388 GLU A O 1
ATOM 2971 N N . PHE A 1 389 ? -47.553 -2.140 39.751 1.00 92.12 389 PHE A N 1
ATOM 2972 C CA . PHE A 1 389 ? -46.953 -1.303 38.718 1.00 92.12 389 PHE A CA 1
ATOM 2973 C C . PHE A 1 389 ? -47.644 -1.570 37.366 1.00 92.12 389 PHE A C 1
ATOM 2975 O O . PHE A 1 389 ? -47.623 -2.708 36.888 1.00 92.12 389 PHE A O 1
ATOM 2982 N N . PRO A 1 390 ? -48.233 -0.554 36.697 1.00 87.44 390 PRO A N 1
ATOM 2983 C CA . PRO A 1 390 ? -48.928 -0.734 35.415 1.00 87.44 390 PRO A CA 1
ATOM 2984 C C . PRO A 1 390 ? -48.015 -1.219 34.275 1.00 87.44 390 PRO A C 1
ATOM 2986 O O . PRO A 1 390 ? -48.506 -1.614 33.216 1.00 87.44 390 PRO A O 1
ATOM 2989 N N . GLY A 1 391 ? -46.698 -1.220 34.501 1.00 87.94 391 GLY A N 1
ATOM 2990 C CA . GLY A 1 391 ? -45.685 -1.633 33.546 1.00 87.94 391 GLY A CA 1
ATOM 2991 C C . GLY A 1 391 ? -45.194 -0.476 32.681 1.00 87.94 391 GLY A C 1
ATOM 2992 O O . GLY A 1 391 ? -45.811 0.585 32.583 1.00 87.94 391 GLY A O 1
ATOM 2993 N N . LEU A 1 392 ? -44.053 -0.692 32.030 1.00 92.12 392 LEU A N 1
ATOM 2994 C CA . LEU A 1 392 ? -43.512 0.252 31.056 1.00 92.12 392 LEU A CA 1
ATOM 2995 C C . LEU A 1 392 ? -44.218 0.101 29.694 1.00 92.12 392 LEU A C 1
ATOM 2997 O O . LEU A 1 392 ? -44.664 -1.000 29.353 1.00 92.12 392 LEU A O 1
ATOM 3001 N N . PRO A 1 393 ? -44.306 1.171 28.878 1.00 91.00 393 PRO A N 1
ATOM 3002 C CA . PRO A 1 393 ? -44.926 1.101 27.556 1.00 91.00 393 PRO A CA 1
ATOM 3003 C C . PRO A 1 393 ? -44.302 0.019 26.663 1.00 91.00 393 PRO A C 1
ATOM 3005 O O . PRO A 1 393 ? -43.092 -0.197 26.683 1.00 91.00 393 PRO A O 1
ATOM 3008 N N . LEU A 1 394 ? -45.104 -0.634 25.817 1.00 89.44 394 LEU A N 1
ATOM 3009 C CA . LEU A 1 394 ? -44.590 -1.609 24.846 1.00 89.44 394 LEU A CA 1
ATOM 3010 C C . LEU A 1 394 ? -43.501 -0.978 23.956 1.00 89.44 394 LEU A C 1
ATOM 3012 O O . LEU A 1 394 ? -43.721 0.074 23.356 1.00 89.44 394 LEU A O 1
ATOM 3016 N N . GLY A 1 395 ? -42.336 -1.631 23.870 1.00 87.44 395 GLY A N 1
ATOM 3017 C CA . GLY A 1 395 ? -41.184 -1.150 23.095 1.00 87.44 395 GLY A CA 1
ATOM 3018 C C . GLY A 1 395 ? -40.404 -0.004 23.751 1.00 87.44 395 GLY A C 1
ATOM 3019 O O . GLY A 1 395 ? -39.668 0.702 23.066 1.00 87.44 395 GLY A O 1
ATOM 3020 N N . TRP A 1 396 ? -40.554 0.223 25.061 1.00 90.56 396 TRP A N 1
ATOM 3021 C CA . TRP A 1 396 ? -39.793 1.258 25.772 1.00 90.56 396 TRP A CA 1
ATOM 3022 C C . TRP A 1 396 ? -38.272 1.076 25.641 1.00 90.56 396 TRP A C 1
ATOM 3024 O O . TRP A 1 396 ? -37.562 2.075 25.551 1.00 90.56 396 TRP A O 1
ATOM 3034 N N . GLN A 1 397 ? -37.775 -0.168 25.551 1.00 90.00 397 GLN A N 1
ATOM 3035 C CA . GLN A 1 397 ? -36.343 -0.440 25.378 1.00 90.00 397 GLN A CA 1
ATOM 3036 C C . GLN A 1 397 ? -35.780 0.151 24.079 1.00 90.00 397 GLN A C 1
ATOM 3038 O O . GLN A 1 397 ? -34.637 0.601 24.057 1.00 90.00 397 GLN A O 1
ATOM 3043 N N . ASP A 1 398 ? -36.589 0.217 23.018 1.00 86.31 398 ASP A N 1
ATOM 3044 C CA . ASP A 1 398 ? -36.180 0.769 21.720 1.00 86.31 398 ASP A CA 1
ATOM 3045 C C . ASP A 1 398 ? -36.024 2.298 21.758 1.00 86.31 398 ASP A C 1
ATOM 3047 O O . ASP A 1 398 ? -35.416 2.892 20.865 1.00 86.31 398 ASP A O 1
ATOM 3051 N N . LYS A 1 399 ? -36.579 2.943 22.792 1.00 88.12 399 LYS A N 1
ATOM 3052 C CA . LYS A 1 399 ? -36.477 4.388 23.028 1.00 88.12 399 LYS A CA 1
ATOM 3053 C C . LYS A 1 399 ? -35.318 4.764 23.953 1.00 88.12 399 LYS A C 1
ATOM 3055 O O . LYS A 1 399 ? -35.055 5.954 24.101 1.00 88.12 399 LYS A O 1
ATOM 3060 N N . LEU A 1 400 ? -34.639 3.790 24.567 1.00 90.88 400 LEU A N 1
ATOM 3061 C CA . LEU A 1 400 ? -33.526 4.059 25.473 1.00 90.88 400 LEU A CA 1
ATOM 3062 C C . LEU A 1 400 ? -32.309 4.580 24.710 1.00 90.88 400 LEU A C 1
ATOM 3064 O O . LEU A 1 400 ? -31.782 3.924 23.808 1.00 90.88 400 LEU A O 1
ATOM 3068 N N . LEU A 1 401 ? -31.806 5.731 25.142 1.00 92.50 401 LEU A N 1
ATOM 3069 C CA . LEU A 1 401 ? -30.540 6.297 24.694 1.00 92.50 401 LEU A CA 1
ATOM 3070 C C . LEU A 1 401 ? -29.382 5.721 25.514 1.00 92.50 401 LEU A C 1
ATOM 3072 O O . LEU A 1 401 ? -28.732 6.440 26.263 1.00 92.50 401 LEU A O 1
ATOM 3076 N N . ILE A 1 402 ? -29.128 4.419 25.398 1.00 92.06 402 ILE A N 1
ATOM 3077 C CA . ILE A 1 402 ? -28.013 3.727 26.068 1.00 92.06 402 ILE A CA 1
ATOM 3078 C C . ILE A 1 402 ? -27.022 3.181 25.039 1.00 92.06 402 ILE A C 1
ATOM 3080 O O . ILE A 1 402 ? -27.381 2.930 23.888 1.00 92.06 402 ILE A O 1
ATOM 3084 N N . MET A 1 403 ? -25.771 2.960 25.448 1.00 88.00 403 MET A N 1
ATOM 3085 C CA . MET A 1 403 ? -24.790 2.287 24.593 1.00 88.00 403 MET A CA 1
ATOM 3086 C C . MET A 1 403 ? -25.205 0.822 24.392 1.00 88.00 403 MET A C 1
ATOM 3088 O O . MET A 1 403 ? -25.145 0.010 25.313 1.00 88.00 403 MET A O 1
ATOM 3092 N N . ASN A 1 404 ? -25.660 0.485 23.190 1.00 87.25 404 ASN A N 1
ATOM 3093 C CA . ASN A 1 404 ? -26.151 -0.843 22.825 1.00 87.25 404 ASN A CA 1
ATOM 3094 C C . ASN A 1 404 ? -25.830 -1.136 21.348 1.00 87.25 404 ASN A C 1
ATOM 3096 O O . ASN A 1 404 ? -24.997 -0.471 20.744 1.00 87.25 404 ASN A O 1
ATOM 3100 N N . SER A 1 405 ? -26.487 -2.115 20.723 1.00 82.00 405 SER A N 1
ATOM 3101 C CA . SER A 1 405 ? -26.292 -2.398 19.291 1.00 82.00 405 SER A CA 1
ATOM 3102 C C . SER A 1 405 ? -26.681 -1.242 18.356 1.00 82.00 405 SER A C 1
ATOM 3104 O O . SER A 1 405 ? -26.219 -1.208 17.219 1.00 82.00 405 SER A O 1
ATOM 3106 N N . SER A 1 406 ? -27.516 -0.309 18.817 1.00 87.62 406 SER A N 1
ATOM 3107 C CA . SER A 1 406 ? -28.019 0.842 18.056 1.00 87.62 406 SER A CA 1
ATOM 3108 C C . SER A 1 406 ? -27.113 2.074 18.153 1.00 87.62 406 SER A C 1
ATOM 3110 O O . SER A 1 406 ? -27.342 3.050 17.441 1.00 87.62 406 SER A O 1
ATOM 3112 N N . TYR A 1 407 ? -26.091 2.055 19.016 1.00 92.38 407 TYR A N 1
ATOM 3113 C CA . TYR A 1 407 ? -25.146 3.158 19.193 1.00 92.38 407 TYR A CA 1
ATOM 3114 C C . TYR A 1 407 ? -23.716 2.642 19.347 1.00 92.38 407 TYR A C 1
ATOM 3116 O O . TYR A 1 407 ? -23.444 1.754 20.144 1.00 92.38 407 TYR A O 1
ATOM 3124 N N . GLY A 1 408 ? -22.768 3.224 18.613 1.00 91.50 408 GLY A N 1
ATOM 3125 C CA . GLY A 1 408 ? -21.349 2.906 18.774 1.00 91.50 408 GLY A CA 1
ATOM 3126 C C . GLY A 1 408 ? -20.564 4.045 19.421 1.00 91.50 408 GLY A C 1
ATOM 3127 O O . GLY A 1 408 ? -20.929 5.217 19.310 1.00 91.50 408 GLY A O 1
ATOM 3128 N N . ALA A 1 409 ? -19.437 3.709 20.049 1.00 92.44 409 ALA A N 1
ATOM 3129 C CA . ALA A 1 409 ? -18.502 4.707 20.558 1.00 92.44 409 ALA A CA 1
ATOM 3130 C C . ALA A 1 409 ? -17.961 5.593 19.410 1.00 92.44 409 ALA A C 1
ATOM 3132 O O . ALA A 1 409 ? -17.644 5.066 18.340 1.00 92.44 409 ALA A O 1
ATOM 3133 N N . PRO A 1 410 ? -17.772 6.913 19.608 1.00 92.50 410 PRO A N 1
ATOM 3134 C CA . PRO A 1 410 ? -17.262 7.819 18.575 1.00 92.50 410 PRO A CA 1
ATOM 3135 C C . PRO A 1 410 ? -15.912 7.385 17.987 1.00 92.50 410 PRO A C 1
ATOM 3137 O O . PRO A 1 410 ? -15.649 7.595 16.805 1.00 92.50 410 PRO A O 1
ATOM 3140 N N . SER A 1 411 ? -15.065 6.730 18.785 1.00 92.06 411 SER A N 1
ATOM 3141 C CA . SER A 1 411 ? -13.784 6.152 18.353 1.00 92.06 411 SER A CA 1
ATOM 3142 C C . SER A 1 411 ? -13.926 5.096 17.246 1.00 92.06 411 SER A C 1
ATOM 3144 O O . SER A 1 411 ? -13.051 4.984 16.383 1.00 92.06 411 SER A O 1
ATOM 3146 N N . ASN A 1 412 ? -15.045 4.367 17.208 1.00 90.94 412 ASN A N 1
ATOM 3147 C CA . ASN A 1 412 ? -15.327 3.376 16.165 1.00 90.94 412 ASN A CA 1
ATOM 3148 C C . ASN A 1 412 ? -15.630 4.034 14.810 1.00 90.94 412 ASN A C 1
ATOM 3150 O O . ASN A 1 412 ? -15.482 3.399 13.768 1.00 90.94 412 ASN A O 1
ATOM 3154 N N . PHE A 1 413 ? -16.023 5.312 14.816 1.00 91.44 413 PHE A N 1
ATOM 3155 C CA . PHE A 1 413 ? -16.364 6.070 13.613 1.00 91.44 413 PHE A CA 1
ATOM 3156 C C . PHE A 1 413 ? -15.287 7.070 13.203 1.00 91.44 413 PHE A C 1
ATOM 3158 O O . PHE A 1 413 ? -15.302 7.497 12.058 1.00 91.44 413 PHE A O 1
ATOM 3165 N N . THR A 1 414 ? -14.345 7.420 14.085 1.00 90.44 414 THR A N 1
ATOM 3166 C CA . THR A 1 414 ? -13.238 8.356 13.797 1.00 90.44 414 THR A CA 1
ATOM 3167 C C . THR A 1 414 ? -11.929 7.670 13.388 1.00 90.44 414 THR A C 1
ATOM 3169 O O . THR A 1 414 ? -10.964 8.338 13.021 1.00 90.44 414 THR A O 1
ATOM 3172 N N . SER A 1 415 ? -11.887 6.336 13.398 1.00 91.19 415 SER A N 1
ATOM 3173 C CA . SER A 1 415 ? -10.726 5.513 13.028 1.00 91.19 415 SER A CA 1
ATOM 3174 C C . SER A 1 415 ? -10.694 5.140 11.536 1.00 91.19 415 SER A C 1
ATOM 3176 O O . SER A 1 415 ? -10.420 4.001 11.163 1.00 91.19 415 SER A O 1
ATOM 3178 N N . TRP A 1 416 ? -10.971 6.101 10.653 1.00 91.62 416 TRP A N 1
ATOM 3179 C CA . TRP A 1 416 ? -10.898 5.881 9.206 1.00 91.62 416 TRP A CA 1
ATOM 3180 C C . TRP A 1 416 ? -9.449 5.875 8.673 1.00 91.62 416 TRP A C 1
ATOM 3182 O O . TRP A 1 416 ? -8.534 6.417 9.306 1.00 91.62 416 TRP A O 1
ATOM 3192 N N . PRO A 1 417 ? -9.215 5.309 7.473 1.00 93.94 417 PRO A N 1
ATOM 3193 C CA . PRO A 1 417 ? -7.893 5.248 6.853 1.00 93.94 417 PRO A CA 1
ATOM 3194 C C . PRO A 1 417 ? -7.238 6.615 6.667 1.00 93.94 417 PRO A C 1
ATOM 3196 O O . PRO A 1 417 ? -7.902 7.625 6.430 1.00 93.94 417 PRO A O 1
ATOM 3199 N N . LYS A 1 418 ? -5.901 6.656 6.651 1.00 92.88 418 LYS A N 1
ATOM 3200 C CA . LYS A 1 418 ? -5.149 7.920 6.494 1.00 92.88 418 LYS A CA 1
ATOM 3201 C C . LYS A 1 418 ? -5.510 8.685 5.221 1.00 92.88 418 LYS A C 1
ATOM 3203 O O . LYS A 1 418 ? -5.478 9.913 5.224 1.00 92.88 418 LYS A O 1
ATOM 3208 N N . CYS A 1 419 ? -5.860 7.981 4.149 1.00 91.75 419 CYS A N 1
ATOM 3209 C CA . CYS A 1 419 ? -6.273 8.598 2.893 1.00 91.75 419 CYS A CA 1
ATOM 3210 C C . CYS A 1 419 ? -7.599 9.379 3.017 1.00 91.75 419 CYS A C 1
ATOM 3212 O O . CYS A 1 419 ? -7.818 10.321 2.256 1.00 91.75 419 CYS A O 1
ATOM 3214 N N . ALA A 1 420 ? -8.442 9.051 4.003 1.00 92.00 420 ALA A N 1
ATOM 3215 C CA . ALA A 1 420 ? -9.691 9.748 4.295 1.00 92.00 420 ALA A CA 1
ATOM 3216 C C . ALA A 1 420 ? -9.489 11.056 5.090 1.00 92.00 420 ALA A C 1
ATOM 3218 O O . ALA A 1 420 ? -10.382 11.898 5.126 1.00 92.00 420 ALA A O 1
ATOM 3219 N N . ASN A 1 421 ? -8.289 11.305 5.636 1.00 89.19 421 ASN A N 1
ATOM 3220 C CA . ASN A 1 421 ? -7.961 12.554 6.346 1.00 89.19 421 ASN A CA 1
ATOM 3221 C C . ASN A 1 421 ? -7.751 13.769 5.426 1.00 89.19 421 ASN A C 1
ATOM 3223 O O . ASN A 1 421 ? -7.444 14.865 5.895 1.00 89.19 421 ASN A O 1
ATOM 3227 N N . ALA A 1 422 ? -7.886 13.608 4.111 1.00 86.94 422 ALA A N 1
ATOM 3228 C CA . ALA A 1 422 ? -7.860 14.739 3.194 1.00 86.94 422 ALA A CA 1
ATOM 3229 C C . ALA A 1 422 ? -9.061 15.670 3.447 1.00 86.94 422 ALA A C 1
ATOM 3231 O O . ALA A 1 422 ? -10.177 15.202 3.670 1.00 86.94 422 ALA A O 1
ATOM 3232 N N . ALA A 1 423 ? -8.836 16.988 3.368 1.00 77.06 423 ALA A N 1
ATOM 3233 C CA . ALA A 1 423 ? -9.740 18.025 3.885 1.00 77.06 423 ALA A CA 1
ATOM 3234 C C . ALA A 1 423 ? -11.225 17.860 3.501 1.00 77.06 423 ALA A C 1
ATOM 3236 O O . ALA A 1 423 ? -12.090 18.083 4.341 1.00 77.06 423 ALA A O 1
ATOM 3237 N N . ASN A 1 424 ? -11.523 17.430 2.269 1.00 84.44 424 ASN A N 1
ATOM 3238 C CA . ASN A 1 424 ? -12.901 17.267 1.785 1.00 84.44 424 ASN A CA 1
ATOM 3239 C C . ASN A 1 424 ? -13.597 15.997 2.311 1.00 84.44 424 ASN A C 1
ATOM 3241 O O . ASN A 1 424 ? -14.804 16.002 2.504 1.00 84.44 424 ASN A O 1
ATOM 3245 N N . CYS A 1 425 ? -12.851 14.909 2.520 1.00 91.06 425 CYS A N 1
ATOM 3246 C CA . CYS A 1 425 ? -13.398 13.647 3.032 1.00 91.06 425 CYS A CA 1
ATOM 3247 C C . CYS A 1 425 ? -13.498 13.702 4.560 1.00 91.06 425 CYS A C 1
ATOM 3249 O O . CYS A 1 425 ? -14.533 13.360 5.125 1.00 91.06 425 CYS A O 1
ATOM 3251 N N . TYR A 1 426 ? -12.473 14.253 5.216 1.00 92.19 426 TYR A N 1
ATOM 3252 C CA . TYR A 1 426 ? -12.467 14.468 6.658 1.00 92.19 426 TYR A CA 1
ATOM 3253 C C . TYR A 1 426 ? -13.639 15.342 7.113 1.00 92.19 426 TYR A C 1
ATOM 3255 O O . TYR A 1 426 ? -14.320 14.990 8.068 1.00 92.19 426 TYR A O 1
ATOM 3263 N N . SER A 1 427 ? -13.913 16.462 6.434 1.00 90.94 427 SER A N 1
ATOM 3264 C CA . SER A 1 427 ? -15.024 17.342 6.813 1.00 90.94 427 SER A CA 1
ATOM 3265 C C . SER A 1 427 ? -16.388 16.665 6.661 1.00 90.94 427 SER A C 1
ATOM 3267 O O . SER A 1 427 ? -17.241 16.837 7.528 1.00 90.94 427 SER A O 1
ATOM 3269 N N . ALA A 1 428 ? -16.581 15.856 5.614 1.00 91.75 428 ALA A N 1
ATOM 3270 C CA . ALA A 1 428 ? -17.812 15.099 5.397 1.00 91.75 428 ALA A CA 1
ATOM 3271 C C . ALA A 1 428 ? -18.010 13.997 6.454 1.00 91.75 428 ALA A C 1
ATOM 3273 O O . ALA A 1 428 ? -19.094 13.881 7.030 1.00 91.75 428 ALA A O 1
ATOM 3274 N N . LEU A 1 429 ? -16.963 13.217 6.744 1.00 94.69 429 LEU A N 1
ATOM 3275 C CA . LEU A 1 429 ? -17.013 12.144 7.740 1.00 94.69 429 LEU A CA 1
ATOM 3276 C C . LEU A 1 429 ? -17.150 12.701 9.158 1.00 94.69 429 LEU A C 1
ATOM 3278 O O . LEU A 1 429 ? -18.058 12.305 9.881 1.00 94.69 429 LEU A O 1
ATOM 3282 N N . ASN A 1 430 ? -16.318 13.672 9.536 1.00 94.88 430 ASN A N 1
ATOM 3283 C CA . ASN A 1 430 ? -16.379 14.298 10.853 1.00 94.88 430 ASN A CA 1
ATOM 3284 C C . ASN A 1 430 ? -17.695 15.058 11.057 1.00 94.88 430 ASN A C 1
ATOM 3286 O O . ASN A 1 430 ? -18.293 14.958 12.120 1.00 94.88 430 ASN A O 1
ATOM 3290 N N . GLY A 1 431 ? -18.190 15.753 10.027 1.00 94.38 431 GLY A N 1
ATOM 3291 C CA . GLY A 1 431 ? -19.515 16.370 10.057 1.00 94.38 431 GLY A CA 1
ATOM 3292 C C . GLY A 1 431 ? -20.624 15.342 10.278 1.00 94.38 431 GLY A C 1
ATOM 3293 O O . GLY A 1 431 ? -21.527 15.587 11.070 1.00 94.38 431 GLY A O 1
ATOM 3294 N N . SER A 1 432 ? -20.526 14.162 9.657 1.00 94.94 432 SER A N 1
ATOM 3295 C CA . SER A 1 432 ? -21.473 13.062 9.888 1.00 94.94 432 SER A CA 1
ATOM 3296 C C . SER A 1 432 ? -21.375 12.517 11.315 1.00 94.94 432 SER A C 1
ATOM 3298 O O . SER A 1 432 ? -22.405 12.318 11.948 1.00 94.94 432 SER A O 1
ATOM 3300 N N . VAL A 1 433 ? -20.164 12.344 11.865 1.00 95.94 433 VAL A N 1
ATOM 3301 C CA . VAL A 1 433 ? -19.973 11.954 13.276 1.00 95.94 433 VAL A CA 1
ATOM 3302 C C . VAL A 1 433 ? -20.614 12.977 14.209 1.00 95.94 433 VAL A C 1
ATOM 3304 O O . VAL A 1 433 ? -21.381 12.590 15.079 1.00 95.94 433 VAL A O 1
ATOM 3307 N N . THR A 1 434 ? -20.347 14.273 14.023 1.00 95.12 434 THR A N 1
ATOM 3308 C CA . THR A 1 434 ? -20.901 15.333 14.881 1.00 95.12 434 THR A CA 1
ATOM 3309 C C . THR A 1 434 ? -22.422 15.431 14.767 1.00 95.12 434 THR A C 1
ATOM 3311 O O . THR A 1 434 ? -23.094 15.545 15.784 1.00 95.12 434 THR A O 1
ATOM 3314 N N . ASN A 1 435 ? -22.978 15.338 13.556 1.00 96.00 435 ASN A N 1
ATOM 3315 C CA . ASN A 1 435 ? -24.425 15.428 13.334 1.00 96.00 435 ASN A CA 1
ATOM 3316 C C . ASN A 1 435 ? -25.189 14.197 13.843 1.00 96.00 435 ASN A C 1
ATOM 3318 O O . ASN A 1 435 ? -26.378 14.292 14.131 1.00 96.00 435 ASN A O 1
ATOM 3322 N N . CYS A 1 436 ? -24.520 13.046 13.922 1.00 96.25 436 CYS A N 1
ATOM 3323 C CA . CYS A 1 436 ? -25.102 11.784 14.378 1.00 96.25 436 CYS A CA 1
ATOM 3324 C C . CYS A 1 436 ? -24.694 11.404 15.805 1.00 96.25 436 CYS A C 1
ATOM 3326 O O . CYS A 1 436 ? -25.085 10.336 16.285 1.00 96.25 436 CYS A O 1
ATOM 3328 N N . ALA A 1 437 ? -23.902 12.250 16.466 1.00 96.00 437 ALA A N 1
ATOM 3329 C CA . ALA A 1 437 ? -23.560 12.105 17.865 1.00 96.00 437 ALA A CA 1
ATOM 3330 C C . ALA A 1 437 ? -24.777 12.458 18.724 1.00 96.00 437 ALA A C 1
ATOM 3332 O O . ALA A 1 437 ? -25.417 13.491 18.535 1.00 96.00 437 ALA A O 1
ATOM 3333 N N . GLN A 1 438 ? -25.080 11.594 19.681 1.00 94.62 438 GLN A N 1
ATOM 3334 C CA . GLN A 1 438 ? -26.089 11.809 20.703 1.00 94.62 438 GLN A CA 1
ATOM 3335 C C . GLN A 1 438 ? -25.466 11.586 22.075 1.00 94.62 438 GLN A C 1
ATOM 3337 O O . GLN A 1 438 ? -24.576 10.750 22.251 1.00 94.62 438 GLN A O 1
ATOM 3342 N N . THR A 1 439 ? -25.938 12.354 23.048 1.00 93.44 439 THR A N 1
ATOM 3343 C CA . THR A 1 439 ? -25.637 12.109 24.454 1.00 93.44 439 THR A CA 1
ATOM 3344 C C . THR A 1 439 ? -26.460 10.910 24.904 1.00 93.44 439 THR A C 1
ATOM 3346 O O . THR A 1 439 ? -27.683 10.914 24.793 1.00 93.44 439 THR A O 1
ATOM 3349 N N . LEU A 1 440 ? -25.771 9.876 25.362 1.00 93.81 440 LEU A N 1
ATOM 3350 C CA . LEU A 1 440 ? -26.331 8.633 25.854 1.00 93.81 440 LEU A CA 1
ATOM 3351 C C . LEU A 1 440 ? -26.115 8.529 27.353 1.00 93.81 440 LEU A C 1
ATOM 3353 O O . LEU A 1 440 ? -25.196 9.116 27.922 1.00 93.81 440 LEU A O 1
ATOM 3357 N N . CYS A 1 441 ? -26.951 7.713 27.956 1.00 92.38 441 CYS A N 1
ATOM 3358 C CA . CYS A 1 441 ? -26.854 7.286 29.322 1.00 92.38 441 CYS A CA 1
ATOM 3359 C C . CYS A 1 441 ? -25.828 6.149 29.467 1.00 92.38 441 CYS A C 1
ATOM 3361 O O . CYS A 1 441 ? -25.907 5.128 28.775 1.00 92.38 441 CYS A O 1
ATOM 3363 N N . GLU A 1 442 ? -24.872 6.318 30.376 1.00 92.62 442 GLU A N 1
ATOM 3364 C CA . GLU A 1 442 ? -23.973 5.262 30.831 1.00 92.62 442 GLU A CA 1
ATOM 3365 C C . GLU A 1 442 ? -24.632 4.530 32.002 1.00 92.62 442 GLU A C 1
ATOM 3367 O O . GLU A 1 442 ? -24.792 5.074 33.098 1.00 92.62 442 GLU A O 1
ATOM 3372 N N . VAL A 1 443 ? -25.068 3.301 31.723 1.00 90.88 443 VAL A N 1
ATOM 3373 C CA . VAL A 1 443 ? -25.765 2.461 32.694 1.00 90.88 443 VAL A CA 1
ATOM 3374 C C . VAL A 1 443 ? -24.744 1.841 33.640 1.00 90.88 443 VAL A C 1
ATOM 3376 O O . VAL A 1 443 ? -23.846 1.122 33.202 1.00 90.88 443 VAL A O 1
ATOM 3379 N N . ASP A 1 444 ? -24.897 2.086 34.936 1.00 88.88 444 ASP A N 1
ATOM 3380 C CA . ASP A 1 444 ? -24.135 1.384 35.961 1.00 88.88 444 ASP A CA 1
ATOM 3381 C C . ASP A 1 444 ? -24.639 -0.061 36.074 1.00 88.88 444 ASP A C 1
ATOM 3383 O O . ASP A 1 444 ? -25.812 -0.307 36.347 1.00 88.88 444 ASP A O 1
ATOM 3387 N N . PHE A 1 445 ? -23.751 -1.035 35.868 1.00 86.81 445 PHE A N 1
ATOM 3388 C CA . PHE A 1 445 ? -24.096 -2.456 35.922 1.00 86.81 445 PHE A CA 1
ATOM 3389 C C . PHE A 1 445 ? -24.580 -2.914 37.304 1.00 86.81 445 PHE A C 1
ATOM 3391 O O . PHE A 1 445 ? -25.315 -3.897 37.374 1.00 86.81 445 PHE A O 1
ATOM 3398 N N . ALA A 1 446 ? -24.183 -2.237 38.388 1.00 87.56 446 ALA A N 1
ATOM 3399 C CA . ALA A 1 446 ? -24.607 -2.601 39.737 1.00 87.56 446 ALA A CA 1
ATOM 3400 C C . ALA A 1 446 ? -26.049 -2.160 40.024 1.00 87.56 446 ALA A C 1
ATOM 3402 O O . ALA A 1 446 ? -26.818 -2.906 40.625 1.00 87.56 446 ALA A O 1
ATOM 3403 N N . THR A 1 447 ? -26.422 -0.961 39.577 1.00 86.25 447 THR A N 1
ATOM 3404 C CA . THR A 1 447 ? -27.718 -0.341 39.900 1.00 86.25 447 THR A CA 1
ATOM 3405 C C . THR A 1 447 ? -28.723 -0.379 38.748 1.00 86.25 447 THR A C 1
ATOM 3407 O O . THR A 1 447 ? -29.917 -0.185 38.962 1.00 86.25 447 THR A O 1
ATOM 3410 N N . SER A 1 448 ? -28.270 -0.658 37.522 1.00 88.62 448 SER A N 1
ATOM 3411 C CA . SER A 1 448 ? -29.031 -0.500 36.272 1.00 88.62 448 SER A CA 1
ATOM 3412 C C . SER A 1 448 ? -29.544 0.928 36.031 1.00 88.62 448 SER A C 1
ATOM 3414 O O . SER A 1 448 ? -30.517 1.122 35.302 1.00 88.62 448 SER A O 1
ATOM 3416 N N . LEU A 1 449 ? -28.894 1.932 36.627 1.00 89.19 449 LEU A N 1
ATOM 3417 C CA . LEU A 1 449 ? -29.288 3.338 36.546 1.00 89.19 449 LEU A CA 1
ATOM 3418 C C . LEU A 1 449 ? -28.351 4.162 35.675 1.00 89.19 449 LEU A C 1
ATOM 3420 O O . LEU A 1 449 ? -27.218 3.775 35.395 1.00 89.19 449 LEU A O 1
ATOM 3424 N N . CYS A 1 450 ? -28.834 5.341 35.291 1.00 88.44 450 CYS A N 1
ATOM 3425 C CA . CYS A 1 450 ? -28.048 6.328 34.574 1.00 88.44 450 CYS A CA 1
ATOM 3426 C C . CYS A 1 450 ? -27.116 7.094 35.513 1.00 88.44 450 CYS A C 1
ATOM 3428 O O . CYS A 1 450 ? -27.563 8.009 36.201 1.00 88.44 450 CYS A O 1
ATOM 3430 N N . ASN A 1 451 ? -25.833 6.735 35.548 1.00 86.00 451 ASN A N 1
ATOM 3431 C CA . ASN A 1 451 ? -24.877 7.378 36.455 1.00 86.00 451 ASN A CA 1
ATOM 3432 C C . ASN A 1 451 ? -24.170 8.576 35.799 1.00 86.00 451 ASN A C 1
ATOM 3434 O O . ASN A 1 451 ? -23.996 9.636 36.399 1.00 86.00 451 ASN A O 1
ATOM 3438 N N . SER A 1 452 ? -23.788 8.420 34.534 1.00 88.12 452 SER A N 1
ATOM 3439 C CA . SER A 1 452 ? -23.058 9.419 33.751 1.00 88.12 452 SER A CA 1
ATOM 3440 C C . SER A 1 452 ? -23.602 9.502 32.331 1.00 88.12 452 SER A C 1
ATOM 3442 O O . SER A 1 452 ? -24.374 8.657 31.876 1.00 88.12 452 SER A O 1
ATOM 3444 N N . THR A 1 453 ? -23.210 10.557 31.618 1.00 90.94 453 THR A N 1
ATOM 3445 C CA . THR A 1 453 ? -23.506 10.690 30.194 1.00 90.94 453 THR A CA 1
ATOM 3446 C C . THR A 1 453 ? -22.257 10.458 29.363 1.00 90.94 453 THR A C 1
ATOM 3448 O O . THR A 1 453 ? -21.170 10.933 29.692 1.00 90.94 453 THR A O 1
ATOM 3451 N N . ILE A 1 454 ? -22.420 9.739 28.259 1.00 93.62 454 ILE A N 1
ATOM 3452 C CA . ILE A 1 454 ? -21.368 9.469 27.281 1.00 93.62 454 ILE A CA 1
ATOM 3453 C C . ILE A 1 454 ? -21.858 9.850 25.892 1.00 93.62 454 ILE A C 1
ATOM 3455 O O . ILE A 1 454 ? -23.041 9.774 25.589 1.00 93.62 454 ILE A O 1
ATOM 3459 N N . THR A 1 455 ? -20.960 10.264 25.007 1.00 94.69 455 THR A N 1
ATOM 3460 C CA . THR A 1 455 ? -21.334 10.508 23.610 1.00 94.69 455 THR A CA 1
ATOM 3461 C C . THR A 1 455 ? -21.308 9.192 22.845 1.00 94.69 455 THR A C 1
ATOM 3463 O O . THR A 1 455 ? -20.283 8.515 22.832 1.00 94.69 455 THR A O 1
ATOM 3466 N N . GLY A 1 456 ? -22.401 8.845 22.170 1.00 95.00 456 GLY A N 1
ATOM 3467 C CA . GLY A 1 456 ? -22.454 7.744 21.209 1.00 95.00 456 GLY A CA 1
ATOM 3468 C C . GLY A 1 456 ? -22.903 8.226 19.836 1.00 95.00 456 GLY A C 1
ATOM 3469 O O . GLY A 1 456 ? -23.483 9.297 19.697 1.00 95.00 456 GLY A O 1
ATOM 3470 N N . VAL A 1 457 ? -22.610 7.452 18.798 1.00 96.38 457 VAL A N 1
ATOM 3471 C CA . VAL A 1 457 ? -22.968 7.771 17.412 1.00 96.38 457 VAL A CA 1
ATOM 3472 C C . VAL A 1 457 ? -23.932 6.714 16.906 1.00 96.38 457 VAL A C 1
ATOM 3474 O O . VAL A 1 457 ? -23.648 5.519 17.003 1.00 96.38 457 VAL A O 1
ATOM 3477 N N . LYS A 1 458 ? -25.059 7.154 16.343 1.00 94.88 458 LYS A N 1
ATOM 3478 C CA . LYS A 1 458 ? -26.044 6.250 15.746 1.00 94.88 458 LYS A CA 1
ATOM 3479 C C . LYS A 1 458 ? -25.546 5.740 14.380 1.00 94.88 458 LYS A C 1
ATOM 3481 O O . LYS A 1 458 ? -25.431 6.564 13.461 1.00 94.88 458 LYS A O 1
ATOM 3486 N N . PRO A 1 459 ? -25.268 4.431 14.202 1.00 94.94 459 PRO A N 1
ATOM 3487 C CA . PRO A 1 459 ? -24.709 3.888 12.966 1.00 94.94 459 PRO A CA 1
ATOM 3488 C C . PRO A 1 459 ? -25.587 4.169 11.744 1.00 94.94 459 PRO A C 1
ATOM 3490 O O . PRO A 1 459 ? -25.063 4.544 10.699 1.00 94.94 459 PRO A O 1
ATOM 3493 N N . GLU A 1 460 ? -26.918 4.073 11.865 1.00 94.50 460 GLU A N 1
ATOM 3494 C CA . GLU A 1 460 ? -27.842 4.321 10.747 1.00 94.50 460 GLU A CA 1
ATOM 3495 C C . GLU A 1 460 ? -27.729 5.761 10.236 1.00 94.50 460 GLU A C 1
ATOM 3497 O O . GLU A 1 460 ? -27.708 6.001 9.029 1.00 94.50 460 GLU A O 1
ATOM 3502 N N . CYS A 1 461 ? -27.621 6.720 11.160 1.00 95.88 461 CYS A N 1
ATOM 3503 C CA . CYS A 1 461 ? -27.454 8.132 10.831 1.00 95.88 461 CYS A CA 1
ATOM 3504 C C . CYS A 1 461 ? -26.100 8.373 10.158 1.00 95.88 461 CYS A C 1
ATOM 3506 O O . CYS A 1 461 ? -26.044 9.016 9.110 1.00 95.88 461 CYS A O 1
ATOM 3508 N N . PHE A 1 462 ? -25.019 7.830 10.730 1.00 96.44 462 PHE A N 1
ATOM 3509 C CA . PHE A 1 462 ? -23.665 8.025 10.213 1.00 96.44 462 PHE A CA 1
ATOM 3510 C C . PHE A 1 462 ? -23.476 7.382 8.836 1.00 96.44 462 PHE A C 1
ATOM 3512 O O . PHE A 1 462 ? -22.905 7.998 7.940 1.00 96.44 462 PHE A O 1
ATOM 3519 N N . CYS A 1 463 ? -23.967 6.156 8.646 1.00 96.88 463 CYS A N 1
ATOM 3520 C CA . CYS A 1 463 ? -23.751 5.387 7.426 1.00 96.88 463 CYS A CA 1
ATOM 3521 C C . CYS A 1 463 ? -24.658 5.822 6.268 1.00 96.88 463 CYS A C 1
ATOM 3523 O O . CYS A 1 463 ? -24.275 5.657 5.113 1.00 96.88 463 CYS A O 1
ATOM 3525 N N . SER A 1 464 ? -25.822 6.424 6.537 1.00 95.19 464 SER A N 1
ATOM 3526 C CA . SER A 1 464 ? -26.754 6.895 5.499 1.00 95.19 464 SER A CA 1
ATOM 3527 C C . SER A 1 464 ? -26.113 7.824 4.442 1.00 95.19 464 SER A C 1
ATOM 3529 O O . SER A 1 464 ? -26.302 7.574 3.251 1.00 95.19 464 SER A O 1
ATOM 3531 N N . PRO A 1 465 ? -25.353 8.881 4.801 1.00 94.38 465 PRO A N 1
ATOM 3532 C CA . PRO A 1 465 ? -24.662 9.732 3.825 1.00 94.38 465 PRO A CA 1
ATOM 3533 C C . PRO A 1 465 ? -23.324 9.155 3.325 1.00 94.38 465 PRO A C 1
ATOM 3535 O O . PRO A 1 465 ? -22.724 9.707 2.397 1.00 94.38 465 PRO A O 1
ATOM 3538 N N . VAL A 1 466 ? -22.824 8.075 3.934 1.00 94.56 466 VAL A N 1
ATOM 3539 C CA . VAL A 1 466 ? -21.502 7.512 3.640 1.00 94.56 466 VAL A CA 1
ATOM 3540 C C . VAL A 1 466 ? -21.601 6.513 2.488 1.00 94.56 466 VAL A C 1
ATOM 3542 O O . VAL A 1 466 ? -22.137 5.417 2.622 1.00 94.56 466 VAL A O 1
ATOM 3545 N N . SER A 1 467 ? -21.048 6.876 1.334 1.00 94.88 467 SER A N 1
ATOM 3546 C CA . SER A 1 467 ? -20.994 6.026 0.142 1.00 94.88 467 SER A CA 1
ATOM 3547 C C . SER A 1 467 ? -19.655 6.166 -0.573 1.00 94.88 467 SER A C 1
ATOM 3549 O O . SER A 1 467 ? -19.050 7.242 -0.594 1.00 94.88 467 SER A O 1
ATOM 3551 N N . TYR A 1 468 ? -19.202 5.070 -1.182 1.00 92.44 468 TYR A N 1
ATOM 3552 C CA . TYR A 1 468 ? -17.907 5.004 -1.854 1.00 92.44 468 TYR A CA 1
ATOM 3553 C C . TYR A 1 468 ? -17.798 6.041 -2.985 1.00 92.44 468 TYR A C 1
ATOM 3555 O O . TYR A 1 468 ? -16.758 6.676 -3.157 1.00 92.44 468 TYR A O 1
ATOM 3563 N N . GLU A 1 469 ? -18.891 6.264 -3.720 1.00 88.69 469 GLU A N 1
ATOM 3564 C CA . GLU A 1 469 ? -18.914 7.168 -4.873 1.00 88.69 469 GLU A CA 1
ATOM 3565 C C . GLU A 1 469 ? -19.027 8.652 -4.509 1.00 88.69 469 GLU A C 1
ATOM 3567 O O . GLU A 1 469 ? -18.531 9.485 -5.266 1.00 88.69 469 GLU A O 1
ATOM 3572 N N . ASN A 1 470 ? -19.651 9.005 -3.377 1.00 90.00 470 ASN A N 1
ATOM 3573 C CA . ASN A 1 470 ? -19.986 10.405 -3.084 1.00 90.00 470 ASN A CA 1
ATOM 3574 C C . ASN A 1 470 ? -19.175 11.014 -1.937 1.00 90.00 470 ASN A C 1
ATOM 3576 O O . ASN A 1 470 ? -18.897 12.210 -1.970 1.00 90.00 470 ASN A O 1
ATOM 3580 N N . THR A 1 471 ? -18.769 10.230 -0.935 1.00 89.94 471 THR A N 1
ATOM 3581 C CA . THR A 1 471 ? -18.169 10.793 0.287 1.00 89.94 471 THR A CA 1
ATOM 3582 C C . THR A 1 471 ? -16.698 11.154 0.096 1.00 89.94 471 THR A C 1
ATOM 3584 O O . THR A 1 471 ? -16.266 12.235 0.492 1.00 89.94 471 THR A O 1
ATOM 3587 N N . CYS A 1 472 ? -15.914 10.276 -0.539 1.00 88.19 472 CYS A N 1
ATOM 3588 C CA . CYS A 1 472 ? -14.459 10.440 -0.667 1.00 88.19 472 CYS A CA 1
ATOM 3589 C C . CYS A 1 472 ? -13.956 10.185 -2.097 1.00 88.19 472 CYS A C 1
ATOM 3591 O O . CYS A 1 472 ? -12.849 9.695 -2.297 1.00 88.19 472 CYS A O 1
ATOM 3593 N N . ASN A 1 473 ? -14.744 10.586 -3.098 1.00 81.50 473 ASN A N 1
ATOM 3594 C CA . ASN A 1 473 ? -14.545 10.305 -4.530 1.00 81.50 473 ASN A CA 1
ATOM 3595 C C . ASN A 1 473 ? -13.179 10.703 -5.133 1.00 81.50 473 ASN A C 1
ATOM 3597 O O . ASN A 1 473 ? -12.768 10.210 -6.185 1.00 81.50 473 ASN A O 1
ATOM 3601 N N . THR A 1 474 ? -12.472 11.631 -4.495 1.00 83.19 474 THR A N 1
ATOM 3602 C CA . THR A 1 474 ? -11.186 12.164 -4.957 1.00 83.19 474 THR A CA 1
ATOM 3603 C C . THR A 1 474 ? -9.999 11.622 -4.170 1.00 83.19 474 THR A C 1
ATOM 3605 O O . THR A 1 474 ? -8.865 11.762 -4.637 1.00 83.19 474 THR A O 1
ATOM 3608 N N . ASN A 1 475 ? -10.250 10.967 -3.038 1.00 87.31 475 ASN A N 1
ATOM 3609 C CA . ASN A 1 475 ? -9.241 10.473 -2.110 1.00 87.31 475 ASN A CA 1
ATOM 3610 C C . ASN A 1 475 ? -9.135 8.943 -2.186 1.00 87.31 475 ASN A C 1
ATOM 3612 O O . ASN A 1 475 ? -9.924 8.297 -2.867 1.00 87.31 475 ASN A O 1
ATOM 3616 N N . CYS A 1 476 ? -8.127 8.364 -1.528 1.00 89.38 476 CYS A N 1
ATOM 3617 C CA . CYS A 1 476 ? -7.921 6.909 -1.475 1.00 89.38 476 CYS A CA 1
ATOM 3618 C C . CYS A 1 476 ? -7.788 6.234 -2.856 1.00 89.38 476 CYS A C 1
ATOM 3620 O O . CYS A 1 476 ? -8.304 5.144 -3.089 1.00 89.38 476 CYS A O 1
ATOM 3622 N N . LYS A 1 477 ? -7.108 6.896 -3.803 1.00 85.75 477 LYS A N 1
ATOM 3623 C CA . LYS A 1 477 ? -6.978 6.405 -5.187 1.00 85.75 477 LYS A CA 1
ATOM 3624 C C . LYS A 1 477 ? -5.920 5.323 -5.359 1.00 85.75 477 LYS A C 1
ATOM 3626 O O . LYS A 1 477 ? -5.923 4.652 -6.386 1.00 85.75 477 LYS A O 1
ATOM 3631 N N . LEU A 1 478 ? -4.976 5.189 -4.426 1.00 90.19 478 LEU A N 1
ATOM 3632 C CA . LEU A 1 478 ? -4.007 4.099 -4.503 1.00 90.19 478 LEU A CA 1
ATOM 3633 C C . LEU A 1 478 ? -4.725 2.777 -4.239 1.00 90.19 478 LEU A C 1
ATOM 3635 O O . LEU A 1 478 ? -5.618 2.710 -3.402 1.00 90.19 478 LEU A O 1
ATOM 3639 N N . SER A 1 479 ? -4.305 1.715 -4.920 1.00 90.94 479 SER A N 1
ATOM 3640 C CA . SER A 1 479 ? -4.989 0.419 -4.836 1.00 90.94 479 SER A CA 1
ATOM 3641 C C . SER A 1 479 ? -5.104 -0.113 -3.399 1.00 90.94 479 SER A C 1
ATOM 3643 O O . SER A 1 479 ? -6.118 -0.700 -3.039 1.00 90.94 479 SER A O 1
ATOM 3645 N N . TRP A 1 480 ? -4.089 0.119 -2.563 1.00 90.06 480 TRP A N 1
ATOM 3646 C CA . TRP A 1 480 ? -4.091 -0.280 -1.152 1.00 90.06 480 TRP A CA 1
ATOM 3647 C C . TRP A 1 480 ? -4.871 0.679 -0.246 1.00 90.06 480 TRP A C 1
ATOM 3649 O O . TRP A 1 480 ? -5.470 0.230 0.722 1.00 90.06 480 TRP A O 1
ATOM 3659 N N . GLU A 1 481 ? -4.909 1.975 -0.567 1.00 93.62 481 GLU A N 1
ATOM 3660 C CA . GLU A 1 481 ? -5.740 2.948 0.156 1.00 93.62 481 GLU A CA 1
ATOM 3661 C C . GLU A 1 481 ? -7.225 2.684 -0.100 1.00 93.62 481 GLU A C 1
ATOM 3663 O O . GLU A 1 481 ? -8.035 2.751 0.819 1.00 93.62 481 GLU A O 1
ATOM 3668 N N . ARG A 1 482 ? -7.576 2.349 -1.348 1.00 92.88 482 ARG A N 1
ATOM 3669 C CA . ARG A 1 482 ? -8.928 1.949 -1.735 1.00 92.88 482 ARG A CA 1
ATOM 3670 C C . ARG A 1 482 ? -9.368 0.701 -0.983 1.00 92.88 482 ARG A C 1
ATOM 3672 O O . ARG A 1 482 ? -10.484 0.668 -0.487 1.00 92.88 482 ARG A O 1
ATOM 3679 N N . GLU A 1 483 ? -8.509 -0.309 -0.899 1.00 93.38 483 GLU A N 1
ATOM 3680 C CA . GLU A 1 483 ? -8.798 -1.525 -0.136 1.00 93.38 483 GLU A CA 1
ATOM 3681 C C . GLU A 1 483 ? -9.025 -1.227 1.351 1.00 93.38 483 GLU A C 1
ATOM 3683 O O . GLU A 1 483 ? -10.014 -1.686 1.913 1.00 93.38 483 GLU A O 1
ATOM 3688 N N . GLU A 1 484 ? -8.155 -0.427 1.978 1.00 93.50 484 GLU A N 1
ATOM 3689 C CA . GLU A 1 484 ? -8.305 -0.011 3.380 1.00 93.50 484 GLU A CA 1
ATOM 3690 C C . GLU A 1 484 ? -9.627 0.743 3.593 1.00 93.50 484 GLU A C 1
ATOM 3692 O O . GLU A 1 484 ? -10.352 0.475 4.549 1.00 93.50 484 GLU A O 1
ATOM 3697 N N . TYR A 1 485 ? -9.979 1.632 2.660 1.00 94.44 485 TYR A N 1
ATOM 3698 C CA . TYR A 1 485 ? -11.225 2.395 2.681 1.00 94.44 485 TYR A CA 1
ATOM 3699 C C . TYR A 1 485 ? -12.466 1.519 2.511 1.00 94.44 485 TYR A C 1
ATOM 3701 O O . TYR A 1 485 ? -13.394 1.627 3.305 1.00 94.44 485 TYR A O 1
ATOM 3709 N N . LEU A 1 486 ? -12.475 0.612 1.533 1.00 95.06 486 LEU A N 1
ATOM 3710 C CA . LEU A 1 486 ? -13.581 -0.321 1.309 1.00 95.06 486 LEU A CA 1
ATOM 3711 C C . LEU A 1 486 ? -13.764 -1.277 2.490 1.00 95.06 486 LEU A C 1
ATOM 3713 O O . LEU A 1 486 ? -14.895 -1.505 2.913 1.00 95.06 486 LEU A O 1
ATOM 3717 N N . ASN A 1 487 ? -12.667 -1.801 3.045 1.00 95.19 487 ASN A N 1
ATOM 3718 C CA . ASN A 1 487 ? -12.716 -2.658 4.226 1.00 95.19 487 ASN A CA 1
ATOM 3719 C C . ASN A 1 487 ? -13.258 -1.897 5.432 1.00 95.19 487 ASN A C 1
ATOM 3721 O O . ASN A 1 487 ? -14.161 -2.409 6.080 1.00 95.19 487 ASN A O 1
ATOM 3725 N N . TRP A 1 488 ? -12.778 -0.675 5.684 1.00 95.38 488 TRP A N 1
ATOM 3726 C CA . TRP A 1 488 ? -13.302 0.180 6.749 1.00 95.38 488 TRP A CA 1
ATOM 3727 C C . TRP A 1 488 ? -14.802 0.449 6.573 1.00 95.38 488 TRP A C 1
ATOM 3729 O O . TRP A 1 488 ? -15.577 0.183 7.487 1.00 95.38 488 TRP A O 1
ATOM 3739 N N . MET A 1 489 ? -15.238 0.887 5.384 1.00 95.19 489 MET A N 1
ATOM 3740 C CA . MET A 1 489 ? -16.660 1.122 5.102 1.00 95.19 489 MET A CA 1
ATOM 3741 C C . MET A 1 489 ? -17.488 -0.141 5.344 1.00 95.19 489 MET A C 1
ATOM 3743 O O . MET A 1 489 ? -18.531 -0.079 5.988 1.00 95.19 489 MET A O 1
ATOM 3747 N N . ASN A 1 490 ? -17.016 -1.294 4.864 1.00 95.88 490 ASN A N 1
ATOM 3748 C CA . ASN A 1 490 ? -17.688 -2.569 5.074 1.00 95.88 490 ASN A CA 1
ATOM 3749 C C . ASN A 1 490 ? -17.760 -2.916 6.568 1.00 95.88 490 ASN A C 1
ATOM 3751 O O . ASN A 1 490 ? -18.833 -3.221 7.069 1.00 95.88 490 ASN A O 1
ATOM 3755 N N . THR A 1 491 ? -16.666 -2.822 7.321 1.00 94.69 491 THR A N 1
ATOM 3756 C CA . THR A 1 491 ? -16.673 -3.151 8.755 1.00 94.69 491 THR A CA 1
ATOM 3757 C C . THR A 1 491 ? -17.521 -2.192 9.584 1.00 94.69 491 THR A C 1
ATOM 3759 O O . THR A 1 491 ? -18.175 -2.626 10.525 1.00 94.69 491 THR A O 1
ATOM 3762 N N . THR A 1 492 ? -17.535 -0.905 9.234 1.00 94.94 492 THR A N 1
ATOM 3763 C CA . THR A 1 492 ? -18.231 0.136 10.001 1.00 94.94 492 THR A CA 1
ATOM 3764 C C . THR A 1 492 ? -19.716 0.211 9.654 1.00 94.94 492 THR A C 1
ATOM 3766 O O . THR A 1 492 ? -20.528 0.426 10.547 1.00 94.94 492 THR A O 1
ATOM 3769 N N . CYS A 1 493 ? -20.085 0.024 8.383 1.00 96.19 493 CYS A N 1
ATOM 3770 C CA . CYS A 1 493 ? -21.444 0.281 7.908 1.00 96.19 493 CYS A CA 1
ATOM 3771 C C . CYS A 1 493 ? -22.206 -0.943 7.386 1.00 96.19 493 CYS A C 1
ATOM 3773 O O . CYS A 1 493 ? -23.428 -0.868 7.299 1.00 96.19 493 CYS A O 1
ATOM 3775 N N . SER A 1 494 ? -21.562 -2.084 7.099 1.00 94.06 494 SER A N 1
ATOM 3776 C CA . SER A 1 494 ? -22.304 -3.299 6.699 1.00 94.06 494 SER A CA 1
ATOM 3777 C C . SER A 1 494 ? -23.280 -3.853 7.744 1.00 94.06 494 SER A C 1
ATOM 3779 O O . SER A 1 494 ? -24.266 -4.459 7.322 1.00 94.06 494 SER A O 1
ATOM 3781 N N . PRO A 1 495 ? -23.097 -3.642 9.069 1.00 94.00 495 PRO A N 1
ATOM 3782 C CA . PRO A 1 495 ? -24.112 -4.041 10.044 1.00 94.00 495 PRO A CA 1
ATOM 3783 C C . PRO A 1 495 ? -25.439 -3.279 9.896 1.00 94.00 495 PRO A C 1
ATOM 3785 O O . PRO A 1 495 ? -26.473 -3.753 10.362 1.00 94.00 495 PRO A O 1
ATOM 3788 N N . VAL A 1 496 ? -25.435 -2.114 9.237 1.00 95.00 496 VAL A N 1
ATOM 3789 C CA . VAL A 1 496 ? -26.629 -1.292 9.022 1.00 95.00 496 VAL A CA 1
ATOM 3790 C C . VAL A 1 496 ? -27.430 -1.849 7.844 1.00 95.00 496 VAL A C 1
ATOM 3792 O O . VAL A 1 496 ? -27.051 -1.684 6.687 1.00 95.00 496 VAL A O 1
ATOM 3795 N N . TYR A 1 497 ? -28.580 -2.470 8.123 1.00 93.12 497 TYR A N 1
ATOM 3796 C CA . TYR A 1 497 ? -29.406 -3.166 7.121 1.00 93.12 497 TYR A CA 1
ATOM 3797 C C . TYR A 1 497 ? -29.800 -2.304 5.907 1.00 93.12 497 TYR A C 1
ATOM 3799 O O . TYR A 1 497 ? -29.889 -2.803 4.787 1.00 93.12 497 TYR A O 1
ATOM 3807 N N . SER A 1 498 ? -30.035 -1.005 6.108 1.00 93.06 498 SER A N 1
ATOM 3808 C CA . SER A 1 498 ? -30.433 -0.074 5.044 1.00 93.06 498 SER A CA 1
ATOM 3809 C C . SER A 1 498 ? -29.258 0.526 4.268 1.00 93.06 498 SER A C 1
ATOM 3811 O O . SER A 1 498 ? -29.473 1.350 3.377 1.00 93.06 498 SER A O 1
ATOM 3813 N N . TRP A 1 499 ? -28.016 0.183 4.614 1.00 95.81 499 TRP A N 1
ATOM 3814 C CA . TRP A 1 499 ? -26.846 0.789 4.000 1.00 95.81 499 TRP A CA 1
ATOM 3815 C C . TRP A 1 499 ? -26.465 0.097 2.687 1.00 95.81 499 TRP A C 1
ATOM 3817 O O . TRP A 1 499 ? -26.086 -1.069 2.650 1.00 95.81 499 TRP A O 1
ATOM 3827 N N . GLY A 1 500 ? -26.530 0.858 1.593 1.00 93.62 500 GLY A N 1
ATOM 3828 C CA . GLY A 1 500 ? -26.123 0.446 0.245 1.00 93.62 500 GLY A CA 1
ATOM 3829 C C . GLY A 1 500 ? -24.958 1.271 -0.303 1.00 93.62 500 GLY A C 1
ATOM 3830 O O . GLY A 1 500 ? -24.919 1.556 -1.496 1.00 93.62 500 GLY A O 1
ATOM 3831 N N . GLY A 1 501 ? -24.046 1.735 0.560 1.00 94.12 501 GLY A N 1
ATOM 3832 C CA . GLY A 1 501 ? -22.979 2.667 0.174 1.00 94.12 501 GLY A CA 1
ATOM 3833 C C . GLY A 1 501 ? -21.834 2.055 -0.644 1.00 94.12 501 GLY A C 1
ATOM 3834 O O . GLY A 1 501 ? -21.018 2.806 -1.184 1.00 94.12 501 GLY A O 1
ATOM 3835 N N . LEU A 1 502 ? -21.760 0.722 -0.738 1.00 95.81 502 LEU A N 1
ATOM 3836 C CA . LEU A 1 502 ? -20.789 -0.002 -1.562 1.00 95.81 502 LEU A CA 1
ATOM 3837 C C . LEU A 1 502 ? -21.412 -0.428 -2.900 1.00 95.81 502 LEU A C 1
ATOM 3839 O O . LEU A 1 502 ? -22.538 -0.927 -2.915 1.00 95.81 502 LEU A O 1
ATOM 3843 N N . PRO A 1 503 ? -20.686 -0.302 -4.025 1.00 94.12 503 PRO A N 1
ATOM 3844 C CA . PRO A 1 503 ? -21.162 -0.802 -5.310 1.00 94.12 503 PRO A CA 1
ATOM 3845 C C . PRO A 1 503 ? -21.240 -2.335 -5.304 1.00 94.12 503 PRO A C 1
ATOM 3847 O O . PRO A 1 503 ? -20.495 -3.005 -4.591 1.00 94.12 503 PRO A O 1
ATOM 3850 N N . SER A 1 504 ? -22.094 -2.927 -6.141 1.00 93.81 504 SER A N 1
ATOM 3851 C CA . SER A 1 504 ? -22.302 -4.388 -6.171 1.00 93.81 504 SER A CA 1
ATOM 3852 C C . SER A 1 504 ? -21.034 -5.196 -6.485 1.00 93.81 504 SER A C 1
ATOM 3854 O O . SER A 1 504 ? -20.937 -6.360 -6.110 1.00 93.81 504 SER A O 1
ATOM 3856 N N . ASN A 1 505 ? -20.056 -4.586 -7.155 1.00 92.88 505 ASN A N 1
ATOM 3857 C CA . ASN A 1 505 ? -18.757 -5.166 -7.496 1.00 92.88 505 ASN A CA 1
ATOM 3858 C C . ASN A 1 505 ? -17.614 -4.671 -6.586 1.00 92.88 505 ASN A C 1
ATOM 3860 O O . ASN A 1 505 ? -16.452 -4.695 -6.987 1.00 92.88 505 ASN A O 1
ATOM 3864 N N . TRP A 1 506 ? -17.900 -4.198 -5.369 1.00 93.81 506 TRP A N 1
ATOM 3865 C CA . TRP A 1 506 ? -16.867 -3.649 -4.479 1.00 93.81 506 TRP A CA 1
ATOM 3866 C C . TRP A 1 506 ? -15.748 -4.650 -4.146 1.00 93.81 506 TRP A C 1
ATOM 3868 O O . TRP A 1 506 ? -14.604 -4.247 -3.953 1.00 93.81 506 TRP A O 1
ATOM 3878 N N . VAL A 1 507 ? -16.044 -5.953 -4.142 1.00 92.88 507 VAL A N 1
ATOM 3879 C CA . VAL A 1 507 ? -15.040 -7.011 -3.938 1.00 92.88 507 VAL A CA 1
ATOM 3880 C C . VAL A 1 507 ? -13.997 -7.014 -5.060 1.00 92.88 507 VAL A C 1
ATOM 3882 O O . VAL A 1 507 ? -12.815 -7.244 -4.804 1.00 92.88 507 VAL A O 1
ATOM 3885 N N . ASP A 1 508 ? -14.397 -6.692 -6.292 1.00 91.50 508 ASP A N 1
ATOM 3886 C CA . ASP A 1 508 ? -13.459 -6.534 -7.407 1.00 91.50 508 ASP A CA 1
ATOM 3887 C C . ASP A 1 508 ? -12.603 -5.280 -7.218 1.00 91.50 508 ASP A C 1
ATOM 3889 O O . ASP A 1 508 ? -11.416 -5.292 -7.540 1.00 91.50 508 ASP A O 1
ATOM 3893 N N . LEU A 1 509 ? -13.165 -4.219 -6.625 1.00 91.94 509 LEU A N 1
ATOM 3894 C CA . LEU A 1 509 ? -12.432 -2.995 -6.292 1.00 91.94 509 LEU A CA 1
ATOM 3895 C C . LEU A 1 509 ? -11.378 -3.207 -5.194 1.00 91.94 509 LEU A C 1
ATOM 3897 O O . LEU A 1 509 ? -10.419 -2.438 -5.142 1.00 91.94 509 LEU A O 1
ATOM 3901 N N . LEU A 1 510 ? -11.483 -4.248 -4.359 1.00 92.44 510 LEU A N 1
ATOM 3902 C CA . LEU A 1 510 ? -10.402 -4.616 -3.429 1.00 92.44 510 LEU A CA 1
ATOM 3903 C C . LEU A 1 510 ? -9.128 -5.044 -4.170 1.00 92.44 510 LEU A C 1
ATOM 3905 O O . LEU A 1 510 ? -8.026 -4.957 -3.630 1.00 92.44 510 LEU A O 1
ATOM 3909 N N . GLN A 1 511 ? -9.262 -5.510 -5.412 1.00 93.56 511 GLN A N 1
ATOM 3910 C CA . GLN A 1 511 ? -8.131 -5.930 -6.225 1.00 93.56 511 GLN A CA 1
ATOM 3911 C C . GLN A 1 511 ? -7.503 -4.735 -6.949 1.00 93.56 511 GLN A C 1
ATOM 3913 O O . GLN A 1 511 ? -8.156 -3.727 -7.252 1.00 93.56 511 GLN A O 1
ATOM 3918 N N . VAL A 1 512 ? -6.205 -4.856 -7.248 1.00 95.25 512 VAL A N 1
ATOM 3919 C CA . VAL A 1 512 ? -5.523 -3.921 -8.152 1.00 95.25 512 VAL A CA 1
ATOM 3920 C C . VAL A 1 512 ? -6.177 -4.052 -9.525 1.00 95.25 512 VAL A C 1
ATOM 3922 O O . VAL A 1 512 ? -6.328 -5.169 -10.020 1.00 95.25 512 VAL A O 1
ATOM 3925 N N . GLN A 1 513 ? -6.567 -2.929 -10.119 1.00 94.12 513 GLN A N 1
ATOM 3926 C CA . GLN A 1 513 ? -7.208 -2.891 -11.430 1.00 94.12 513 GLN A CA 1
ATOM 3927 C C . GLN A 1 513 ? -6.159 -2.867 -12.543 1.00 94.12 513 GLN A C 1
ATOM 3929 O O . GLN A 1 513 ? -5.078 -2.298 -12.383 1.00 94.12 513 GLN A O 1
ATOM 3934 N N . ASP A 1 514 ? -6.503 -3.393 -13.718 1.00 93.06 514 ASP A N 1
ATOM 3935 C CA . ASP A 1 514 ? -5.621 -3.396 -14.896 1.00 93.06 514 ASP A CA 1
ATOM 3936 C C . ASP A 1 514 ? -5.142 -1.984 -15.272 1.00 93.06 514 ASP A C 1
ATOM 3938 O O . ASP A 1 514 ? -3.998 -1.780 -15.688 1.00 93.06 514 ASP A O 1
ATOM 3942 N N . THR A 1 515 ? -6.001 -0.981 -15.081 1.00 92.06 515 THR A N 1
ATOM 3943 C CA . THR A 1 515 ? -5.699 0.429 -15.364 1.00 92.06 515 THR A CA 1
ATOM 3944 C C . THR A 1 515 ? -4.646 1.019 -14.420 1.00 92.06 515 THR A C 1
ATOM 3946 O O . THR A 1 515 ? -4.008 2.013 -14.777 1.00 92.06 515 THR A O 1
ATOM 3949 N N . GLU A 1 516 ? -4.413 0.385 -13.269 1.00 94.56 516 GLU A N 1
ATOM 3950 C CA . GLU A 1 516 ? -3.450 0.775 -12.233 1.00 94.56 516 GLU A CA 1
ATOM 3951 C C . GLU A 1 516 ? -2.108 0.044 -12.350 1.00 94.56 516 GLU A C 1
ATOM 3953 O O . GLU A 1 516 ? -1.167 0.349 -11.624 1.00 94.56 516 GLU A O 1
ATOM 3958 N N . LEU A 1 517 ? -1.981 -0.929 -13.256 1.00 96.44 517 LEU A N 1
ATOM 3959 C CA . LEU A 1 517 ? -0.734 -1.683 -13.426 1.00 96.44 517 LEU A CA 1
ATOM 3960 C C . LEU A 1 517 ? 0.351 -0.904 -14.176 1.00 96.44 517 LEU A C 1
ATOM 3962 O O . LEU A 1 517 ? 1.502 -1.336 -14.224 1.00 96.44 517 LEU A O 1
ATOM 3966 N N . LEU A 1 518 ? 0.003 0.225 -14.799 1.00 96.81 518 LEU A N 1
ATOM 3967 C CA . LEU A 1 518 ? 0.937 1.044 -15.564 1.00 96.81 518 LEU A CA 1
ATOM 3968 C C . LEU A 1 518 ? 1.253 2.358 -14.832 1.00 96.81 518 LEU A C 1
ATOM 3970 O O . LEU A 1 518 ? 0.332 3.051 -14.405 1.00 96.81 518 LEU A O 1
ATOM 3974 N N . PRO A 1 519 ? 2.536 2.766 -14.735 1.00 96.12 519 PRO A N 1
ATOM 3975 C CA . PRO A 1 519 ? 2.924 3.959 -13.971 1.00 96.12 519 PRO A CA 1
ATOM 3976 C C . PRO A 1 519 ? 2.479 5.290 -14.579 1.00 96.12 519 PRO A C 1
ATOM 3978 O O . PRO A 1 519 ? 2.535 6.328 -13.923 1.00 96.12 519 PRO A O 1
ATOM 3981 N N . TRP A 1 520 ? 2.135 5.284 -15.861 1.00 95.31 520 TRP A N 1
ATOM 3982 C CA . TRP A 1 520 ? 1.786 6.468 -16.634 1.00 95.31 520 TRP A CA 1
ATOM 3983 C C . TRP A 1 520 ? 0.347 6.374 -17.122 1.00 95.31 520 TRP A C 1
ATOM 3985 O O . TRP A 1 520 ? -0.210 5.283 -17.190 1.00 95.31 520 TRP A O 1
ATOM 3995 N N . SER A 1 521 ? -0.259 7.511 -17.467 1.00 93.12 521 SER A N 1
ATOM 3996 C CA . SER A 1 521 ? -1.651 7.609 -17.938 1.00 93.12 521 SER A CA 1
ATOM 3997 C C . SER A 1 521 ? -1.794 7.577 -19.462 1.00 93.12 521 SER A C 1
ATOM 3999 O O . SER A 1 521 ? -2.850 7.215 -19.969 1.00 93.12 521 SER A O 1
ATOM 4001 N N . TRP A 1 522 ? -0.742 7.909 -20.214 1.00 94.00 522 TRP A N 1
ATOM 4002 C CA . TRP A 1 522 ? -0.778 7.874 -21.677 1.00 94.00 522 TRP A CA 1
ATOM 4003 C C . TRP A 1 522 ? -0.793 6.430 -22.203 1.00 94.00 522 TRP A C 1
ATOM 4005 O O . TRP A 1 522 ? -0.270 5.520 -21.554 1.00 94.00 522 TRP A O 1
ATOM 4015 N N . ARG A 1 523 ? -1.396 6.207 -23.375 1.00 93.69 523 ARG A N 1
ATOM 4016 C CA . ARG A 1 523 ? -1.502 4.899 -24.049 1.00 93.69 523 ARG A CA 1
ATOM 4017 C C . ARG A 1 523 ? -1.191 5.049 -25.539 1.00 93.69 523 ARG A C 1
ATOM 4019 O O . ARG A 1 523 ? -1.359 6.129 -26.101 1.00 93.69 523 ARG A O 1
ATOM 4026 N N . ILE A 1 524 ? -0.742 3.972 -26.179 1.00 93.50 524 ILE A N 1
ATOM 4027 C CA . ILE A 1 524 ? -0.594 3.883 -27.639 1.00 93.50 524 ILE A CA 1
ATOM 4028 C C . ILE A 1 524 ? -1.747 3.028 -28.149 1.00 93.50 524 ILE A C 1
ATOM 4030 O O . ILE A 1 524 ? -1.564 1.868 -28.501 1.00 93.50 524 ILE A O 1
ATOM 4034 N N . GLN A 1 525 ? -2.946 3.591 -28.137 1.00 92.06 525 GLN A N 1
ATOM 4035 C CA . GLN A 1 525 ? -4.157 2.920 -28.595 1.00 92.06 525 GLN A CA 1
ATOM 4036 C C . GLN A 1 525 ? -4.893 3.807 -29.591 1.00 92.06 525 GLN A C 1
ATOM 4038 O O . GLN A 1 525 ? -4.675 5.020 -29.629 1.00 92.06 525 GLN A O 1
ATOM 4043 N N . ILE A 1 526 ? -5.754 3.189 -30.393 1.00 87.25 526 ILE A N 1
ATOM 4044 C CA . ILE A 1 526 ? -6.630 3.907 -31.316 1.00 87.25 526 ILE A CA 1
ATOM 4045 C C . ILE A 1 526 ? -7.613 4.731 -30.473 1.00 87.25 526 ILE A C 1
ATOM 4047 O O . ILE A 1 526 ? -8.242 4.184 -29.568 1.00 87.25 526 ILE A O 1
ATOM 4051 N N . ALA A 1 527 ? -7.735 6.032 -30.742 1.00 84.44 527 ALA A N 1
ATOM 4052 C CA . ALA A 1 527 ? -8.661 6.914 -30.037 1.00 84.44 527 ALA A CA 1
ATOM 4053 C C . ALA A 1 527 ? -10.094 6.357 -30.103 1.00 84.44 527 ALA A C 1
ATOM 4055 O O . ALA A 1 527 ? -10.583 6.034 -31.186 1.00 84.44 527 ALA A O 1
ATOM 4056 N N . GLU A 1 528 ? -10.773 6.267 -28.957 1.00 78.50 528 GLU A N 1
ATOM 4057 C CA . GLU A 1 528 ? -12.087 5.612 -28.817 1.00 78.50 528 GLU A CA 1
ATOM 4058 C C . GLU A 1 528 ? -13.141 6.173 -29.789 1.00 78.50 528 GLU A C 1
ATOM 4060 O O . GLU A 1 528 ? -13.928 5.425 -30.367 1.00 78.50 528 GLU A O 1
ATOM 4065 N N . GLY A 1 529 ? -13.087 7.478 -30.085 1.00 69.31 529 GLY A N 1
ATOM 4066 C CA . GLY A 1 529 ? -13.980 8.127 -31.052 1.00 69.31 529 GLY A CA 1
ATOM 4067 C C . GLY A 1 529 ? -13.830 7.642 -32.502 1.00 69.31 529 GLY A C 1
ATOM 4068 O O . GLY A 1 529 ? -14.758 7.795 -33.292 1.00 69.31 529 GLY A O 1
ATOM 4069 N N . ALA A 1 530 ? -12.707 7.016 -32.867 1.00 62.78 530 ALA A N 1
ATOM 4070 C CA . ALA A 1 530 ? -12.513 6.451 -34.202 1.00 62.78 530 ALA A CA 1
ATOM 4071 C C . ALA A 1 530 ? -13.239 5.105 -34.396 1.00 62.78 530 ALA A C 1
ATOM 4073 O O . ALA A 1 530 ? -13.454 4.697 -35.535 1.00 62.78 530 ALA A O 1
ATOM 4074 N N . GLN A 1 531 ? -13.645 4.430 -33.312 1.00 61.44 531 GLN A N 1
ATOM 4075 C CA . GLN A 1 531 ? -14.356 3.144 -33.375 1.00 61.44 531 GLN A CA 1
ATOM 4076 C C . GLN A 1 531 ? -15.876 3.300 -33.539 1.00 61.44 531 GLN A C 1
ATOM 4078 O O . GLN A 1 531 ? -16.544 2.361 -33.961 1.00 61.44 531 GLN A O 1
ATOM 4083 N N . SER A 1 532 ? -16.425 4.486 -33.254 1.00 62.22 532 SER A N 1
ATOM 4084 C CA . SER A 1 532 ? -17.868 4.772 -33.323 1.00 62.22 532 SER A CA 1
ATOM 4085 C C . SER A 1 532 ? -18.348 5.228 -34.716 1.00 62.22 532 SER A C 1
ATOM 4087 O O . SER A 1 532 ? -19.517 5.561 -34.902 1.00 62.22 532 SER A O 1
ATOM 4089 N N . ALA A 1 533 ? -17.470 5.242 -35.727 1.00 60.34 533 ALA A N 1
ATOM 4090 C CA . ALA A 1 533 ? -17.871 5.571 -37.094 1.00 60.34 533 ALA A CA 1
ATOM 4091 C C . ALA A 1 533 ? -18.901 4.545 -37.617 1.00 60.34 533 ALA A C 1
ATOM 4093 O O . ALA A 1 533 ? -18.647 3.342 -37.600 1.00 60.34 533 ALA A O 1
ATOM 4094 N N . GLN A 1 534 ? -20.049 5.048 -38.089 1.00 62.38 534 GLN A N 1
ATOM 4095 C CA . GLN A 1 534 ? -21.314 4.349 -38.397 1.00 62.38 534 GLN A CA 1
ATOM 4096 C C . GLN A 1 534 ? -21.259 3.199 -39.420 1.00 62.38 534 GLN A C 1
ATOM 4098 O O . GLN A 1 534 ? -22.296 2.601 -39.699 1.00 62.38 534 GLN A O 1
ATOM 4103 N N . ASP A 1 535 ? -20.088 2.851 -39.951 1.00 66.06 535 ASP A N 1
ATOM 4104 C CA . ASP A 1 535 ? -19.935 1.741 -40.888 1.00 66.06 535 ASP A CA 1
ATOM 4105 C C . ASP A 1 535 ? -18.875 0.735 -40.388 1.00 66.06 535 ASP A C 1
ATOM 4107 O O . ASP A 1 535 ? -17.692 0.809 -40.754 1.00 66.06 535 ASP A O 1
ATOM 4111 N N . PRO A 1 536 ? -19.264 -0.212 -39.508 1.00 62.50 536 PRO A N 1
ATOM 4112 C CA . PRO A 1 536 ? -18.349 -1.181 -38.903 1.00 62.50 536 PRO A CA 1
ATOM 4113 C C . PRO A 1 536 ? -17.709 -2.129 -39.928 1.00 62.50 536 PRO A C 1
ATOM 4115 O O . PRO A 1 536 ? -16.727 -2.796 -39.600 1.00 62.50 536 PRO A O 1
ATOM 4118 N N . ALA A 1 537 ? -18.230 -2.192 -41.160 1.00 65.25 537 ALA A N 1
ATOM 4119 C CA . ALA A 1 537 ? -17.646 -2.972 -42.244 1.00 65.25 537 ALA A CA 1
ATOM 4120 C C . ALA A 1 537 ? -16.447 -2.258 -42.890 1.00 65.25 537 ALA A C 1
ATOM 4122 O O . ALA A 1 537 ? -15.429 -2.898 -43.145 1.00 65.25 537 ALA A O 1
ATOM 4123 N N . LEU A 1 538 ? -16.512 -0.936 -43.095 1.00 59.75 538 LEU A N 1
ATOM 4124 C CA . LEU A 1 538 ? -15.414 -0.184 -43.712 1.00 59.75 538 LEU A CA 1
ATOM 4125 C C . LEU A 1 538 ? -14.281 0.095 -42.708 1.00 59.75 538 LEU A C 1
ATOM 4127 O O . LEU A 1 538 ? -13.107 -0.078 -43.036 1.00 59.75 538 LEU A O 1
ATOM 4131 N N . ALA A 1 539 ? -14.626 0.431 -41.458 1.00 56.28 539 ALA A N 1
ATOM 4132 C CA . ALA A 1 539 ? -13.653 0.738 -40.404 1.00 56.28 539 ALA A CA 1
ATOM 4133 C C . ALA A 1 539 ? -12.779 -0.470 -40.011 1.00 56.28 539 ALA A C 1
ATOM 4135 O O . ALA A 1 539 ? -11.604 -0.311 -39.678 1.00 56.28 539 ALA A O 1
ATOM 4136 N N . ARG A 1 540 ? -13.319 -1.693 -40.100 1.00 56.47 540 ARG A N 1
ATOM 4137 C CA . ARG A 1 540 ? -12.611 -2.929 -39.724 1.00 56.47 540 ARG A CA 1
ATOM 4138 C C . ARG A 1 540 ? -11.550 -3.356 -40.749 1.00 56.47 540 ARG A C 1
ATOM 4140 O O . ARG A 1 540 ? -10.658 -4.125 -40.404 1.00 56.47 540 ARG A O 1
ATOM 4147 N N . THR A 1 541 ? -11.611 -2.838 -41.977 1.00 57.62 541 THR A N 1
ATOM 4148 C CA . THR A 1 541 ? -10.641 -3.160 -43.042 1.00 57.62 541 THR A CA 1
ATOM 4149 C C . THR A 1 541 ? -9.414 -2.242 -43.036 1.00 57.62 541 THR A C 1
ATOM 4151 O O . THR A 1 541 ? -8.357 -2.650 -43.511 1.00 57.62 541 THR A O 1
ATOM 4154 N N . GLU A 1 542 ? -9.516 -1.033 -42.468 1.00 57.78 542 GLU A N 1
ATOM 4155 C CA . GLU A 1 542 ? -8.404 -0.065 -42.410 1.00 57.78 542 GLU A CA 1
ATOM 4156 C C . GLU A 1 542 ? -7.805 0.137 -41.010 1.00 57.78 542 GLU A C 1
ATOM 4158 O O . GLU A 1 542 ? -6.638 0.528 -40.902 1.00 57.78 542 GLU A O 1
ATOM 4163 N N . ALA A 1 543 ? -8.541 -0.159 -39.931 1.00 61.28 543 ALA A N 1
ATOM 4164 C CA . ALA A 1 543 ? -7.988 -0.155 -38.579 1.00 61.28 543 ALA A CA 1
ATOM 4165 C C . ALA A 1 543 ? -7.064 -1.372 -38.403 1.00 61.28 543 ALA A C 1
ATOM 4167 O O . ALA A 1 543 ? -7.486 -2.451 -37.991 1.00 61.28 543 ALA A O 1
ATOM 4168 N N . GLY A 1 544 ? -5.798 -1.208 -38.800 1.00 70.19 544 GLY A N 1
ATOM 4169 C CA . GLY A 1 544 ? -4.790 -2.263 -38.790 1.00 70.19 544 GLY A CA 1
ATOM 4170 C C . GLY A 1 544 ? -4.756 -3.027 -37.464 1.00 70.19 544 GLY A C 1
ATOM 4171 O O . GLY A 1 544 ? -4.647 -2.429 -36.396 1.00 70.19 544 GLY A O 1
ATOM 4172 N N . HIS A 1 545 ? -4.841 -4.355 -37.558 1.00 86.56 545 HIS A N 1
ATOM 4173 C CA . HIS A 1 545 ? -4.790 -5.272 -36.422 1.00 86.56 545 HIS A CA 1
ATOM 4174 C C . HIS A 1 545 ? -3.580 -4.986 -35.522 1.00 86.56 545 HIS A C 1
ATOM 4176 O O . HIS A 1 545 ? -2.457 -4.808 -36.013 1.00 86.56 545 HIS A O 1
ATOM 4182 N N . CYS A 1 546 ? -3.805 -4.957 -34.205 1.00 92.44 546 CYS A N 1
ATOM 4183 C CA . CYS A 1 546 ? -2.734 -4.709 -33.255 1.00 92.44 546 CYS A CA 1
ATOM 4184 C C . CYS A 1 546 ? -1.671 -5.810 -33.341 1.00 92.44 546 CYS A C 1
ATOM 4186 O O . CYS A 1 546 ? -2.030 -6.986 -33.292 1.00 92.44 546 CYS A O 1
ATOM 4188 N N . PRO A 1 547 ? -0.367 -5.485 -33.444 1.00 95.94 547 PRO A N 1
ATOM 4189 C CA . PRO A 1 547 ? 0.657 -6.518 -33.452 1.00 95.94 547 PRO A CA 1
ATOM 4190 C C . PRO A 1 547 ? 0.569 -7.383 -32.190 1.00 95.94 547 PRO A C 1
ATOM 4192 O O . PRO A 1 547 ? 0.428 -6.866 -31.081 1.00 95.94 547 PRO A O 1
ATOM 4195 N N . SER A 1 548 ? 0.708 -8.697 -32.343 1.00 96.56 548 SER A N 1
ATOM 4196 C CA . SER A 1 548 ? 0.763 -9.610 -31.197 1.00 96.56 548 SER A CA 1
ATOM 4197 C C . SER A 1 548 ? 1.970 -9.309 -30.297 1.00 96.56 548 SER A C 1
ATOM 4199 O O . SER A 1 548 ? 2.989 -8.770 -30.745 1.00 96.56 548 SER A O 1
ATOM 4201 N N . VAL A 1 549 ? 1.900 -9.711 -29.022 1.00 96.25 549 VAL A N 1
ATOM 4202 C CA . VAL A 1 549 ? 3.022 -9.623 -28.063 1.00 96.25 549 VAL A CA 1
ATOM 4203 C C . VAL A 1 549 ? 4.313 -10.208 -28.653 1.00 96.25 549 VAL A C 1
ATOM 4205 O O . VAL A 1 549 ? 5.376 -9.591 -28.563 1.00 96.25 549 VAL A O 1
ATOM 4208 N N . ALA A 1 550 ? 4.217 -11.361 -29.323 1.00 96.75 550 ALA A N 1
ATOM 4209 C CA . ALA A 1 550 ? 5.354 -12.012 -29.966 1.00 96.75 550 ALA A CA 1
ATOM 4210 C C . ALA A 1 550 ? 5.952 -11.160 -31.097 1.00 96.75 550 ALA A C 1
ATOM 4212 O O . ALA A 1 550 ? 7.170 -11.028 -31.171 1.00 96.75 550 ALA A O 1
ATOM 4213 N N . GLN A 1 551 ? 5.126 -10.525 -31.938 1.00 97.38 551 GLN A N 1
ATOM 4214 C CA . GLN A 1 551 ? 5.603 -9.627 -32.999 1.00 97.38 551 GLN A CA 1
ATOM 4215 C C . GLN A 1 551 ? 6.306 -8.386 -32.431 1.00 97.38 551 GLN A C 1
ATOM 4217 O O . GLN A 1 551 ? 7.355 -7.993 -32.946 1.00 97.38 551 GLN A O 1
ATOM 4222 N N . LYS A 1 552 ? 5.776 -7.794 -31.349 1.00 97.00 552 LYS A N 1
ATOM 4223 C CA . LYS A 1 552 ? 6.395 -6.652 -30.648 1.00 97.00 552 LYS A CA 1
ATOM 4224 C C . LYS A 1 552 ? 7.790 -7.011 -30.118 1.00 97.00 552 LYS A C 1
ATOM 4226 O O . LYS A 1 552 ? 8.742 -6.268 -30.350 1.00 97.00 552 LYS A O 1
ATOM 4231 N N . LEU A 1 553 ? 7.934 -8.169 -29.471 1.00 96.62 553 LEU A N 1
ATOM 4232 C CA . LEU A 1 553 ? 9.227 -8.651 -28.963 1.00 96.62 553 LEU A CA 1
ATOM 4233 C C . LEU A 1 553 ? 10.179 -9.080 -30.092 1.00 96.62 553 LEU A C 1
ATOM 4235 O O . LEU A 1 553 ? 11.373 -8.780 -30.039 1.00 96.62 553 LEU A O 1
ATOM 4239 N N . ALA A 1 554 ? 9.658 -9.716 -31.144 1.00 97.19 554 ALA A N 1
ATOM 4240 C CA . ALA A 1 554 ? 10.433 -10.111 -32.317 1.00 97.19 554 ALA A CA 1
ATOM 4241 C C . ALA A 1 554 ? 11.035 -8.900 -33.042 1.00 97.19 554 ALA A C 1
ATOM 4243 O O . ALA A 1 554 ? 12.175 -8.972 -33.491 1.00 97.19 554 ALA A O 1
ATOM 4244 N N . ALA A 1 555 ? 10.329 -7.766 -33.095 1.00 97.31 555 ALA A N 1
ATOM 4245 C CA . ALA A 1 555 ? 10.873 -6.518 -33.627 1.00 97.31 555 ALA A CA 1
ATOM 4246 C C . ALA A 1 555 ? 12.129 -6.063 -32.860 1.00 97.31 555 ALA A C 1
ATOM 4248 O O . ALA A 1 555 ? 13.138 -5.715 -33.475 1.00 97.31 555 ALA A O 1
ATOM 4249 N N . PHE A 1 556 ? 12.123 -6.120 -31.523 1.00 96.44 556 PHE A N 1
ATOM 4250 C CA . PHE A 1 556 ? 13.311 -5.796 -30.721 1.00 96.44 556 PHE A CA 1
ATOM 4251 C C . PHE A 1 556 ? 14.443 -6.802 -30.914 1.00 96.44 556 PHE A C 1
ATOM 4253 O O . PHE A 1 556 ? 15.610 -6.410 -30.997 1.00 96.44 556 PHE A O 1
ATOM 4260 N N . ALA A 1 557 ? 14.113 -8.090 -31.012 1.00 96.75 557 ALA A N 1
ATOM 4261 C CA . ALA A 1 557 ? 15.095 -9.133 -31.275 1.00 96.75 557 ALA A CA 1
ATOM 4262 C C . ALA A 1 557 ? 15.741 -8.944 -32.656 1.00 96.75 557 ALA A C 1
ATOM 4264 O O . ALA A 1 557 ? 16.959 -9.039 -32.773 1.00 96.75 557 ALA A O 1
ATOM 4265 N N . ALA A 1 558 ? 14.956 -8.583 -33.676 1.00 97.06 558 ALA A N 1
ATOM 4266 C CA . ALA A 1 558 ? 15.435 -8.323 -35.029 1.00 97.06 558 ALA A CA 1
ATOM 4267 C C . ALA A 1 558 ? 16.405 -7.134 -35.087 1.00 97.06 558 ALA A C 1
ATOM 4269 O O . ALA A 1 558 ? 17.467 -7.253 -35.697 1.00 97.06 558 ALA A O 1
ATOM 4270 N N . VAL A 1 559 ? 16.098 -6.017 -34.409 1.00 96.00 559 VAL A N 1
ATOM 4271 C CA . VAL A 1 559 ? 17.030 -4.874 -34.308 1.00 96.00 559 VAL A CA 1
ATOM 4272 C C . VAL A 1 559 ? 18.344 -5.313 -33.662 1.00 96.00 559 VAL A C 1
ATOM 4274 O O . VAL A 1 559 ? 19.419 -5.020 -34.180 1.00 96.00 559 VAL A O 1
ATOM 4277 N N . ASN A 1 560 ? 18.270 -6.047 -32.552 1.00 95.88 560 ASN A N 1
ATOM 4278 C CA . ASN A 1 560 ? 19.450 -6.506 -31.824 1.00 95.88 560 ASN A CA 1
ATOM 4279 C C . ASN A 1 560 ? 20.286 -7.524 -32.613 1.00 95.88 560 ASN A C 1
ATOM 4281 O O . ASN A 1 560 ? 21.511 -7.428 -32.609 1.00 95.88 560 ASN A O 1
ATOM 4285 N N . ALA A 1 561 ? 19.648 -8.449 -33.332 1.00 96.12 561 ALA A N 1
ATOM 4286 C CA . ALA A 1 561 ? 20.324 -9.402 -34.208 1.00 96.12 561 ALA A CA 1
ATOM 4287 C C . ALA A 1 561 ? 21.019 -8.693 -35.379 1.00 96.12 561 ALA A C 1
ATOM 4289 O O . ALA A 1 561 ? 22.188 -8.962 -35.653 1.00 96.12 561 ALA A O 1
ATOM 4290 N N . ALA A 1 562 ? 20.341 -7.736 -36.023 1.00 95.69 562 ALA A N 1
ATOM 4291 C CA . ALA A 1 562 ? 20.938 -6.924 -37.079 1.00 95.69 562 ALA A CA 1
ATOM 4292 C C . ALA A 1 562 ? 22.169 -6.161 -36.566 1.00 95.69 562 ALA A C 1
ATOM 4294 O O . ALA A 1 562 ? 23.208 -6.166 -37.221 1.00 95.69 562 ALA A O 1
ATOM 4295 N N . MET A 1 563 ? 22.094 -5.573 -35.369 1.00 94.50 563 MET A N 1
ATOM 4296 C CA . MET A 1 563 ? 23.234 -4.891 -34.749 1.00 94.50 563 MET A CA 1
ATOM 4297 C C . MET A 1 563 ? 24.382 -5.847 -34.415 1.00 94.50 563 MET A C 1
ATOM 4299 O O . MET A 1 563 ? 25.529 -5.560 -34.751 1.00 94.50 563 MET A O 1
ATOM 4303 N N . ALA A 1 564 ? 24.092 -7.011 -33.831 1.00 92.81 564 ALA A N 1
ATOM 4304 C CA . ALA A 1 564 ? 25.110 -8.011 -33.516 1.00 92.81 564 ALA A CA 1
ATOM 4305 C C . ALA A 1 564 ? 25.857 -8.516 -34.766 1.00 92.81 564 ALA A C 1
ATOM 4307 O O . ALA A 1 564 ? 27.049 -8.806 -34.686 1.00 92.81 564 ALA A O 1
ATOM 4308 N N . LEU A 1 565 ? 25.184 -8.583 -35.921 1.00 94.44 565 LEU A N 1
ATOM 4309 C CA . LEU A 1 565 ? 25.777 -9.009 -37.193 1.00 94.44 565 LEU A CA 1
ATOM 4310 C C . LEU A 1 565 ? 26.518 -7.880 -37.921 1.00 94.44 565 LEU A C 1
ATOM 4312 O O . LEU A 1 565 ? 27.622 -8.083 -38.427 1.00 94.44 565 LEU A O 1
ATOM 4316 N N . LEU A 1 566 ? 25.921 -6.688 -37.995 1.00 94.62 566 LEU A N 1
ATOM 4317 C CA . LEU A 1 566 ? 26.424 -5.595 -38.827 1.00 94.62 566 LEU A CA 1
ATOM 4318 C C . LEU A 1 566 ? 27.492 -4.754 -38.123 1.00 94.62 566 LEU A C 1
ATOM 4320 O O . LEU A 1 566 ? 28.422 -4.291 -38.783 1.00 94.62 566 LEU A O 1
ATOM 4324 N N . THR A 1 567 ? 27.416 -4.570 -36.802 1.00 92.94 567 THR A N 1
ATOM 4325 C CA . THR A 1 567 ? 28.382 -3.746 -36.056 1.00 92.94 567 THR A CA 1
ATOM 4326 C C . THR A 1 567 ? 29.817 -4.285 -36.109 1.00 92.94 567 THR A C 1
ATOM 4328 O O . THR A 1 567 ? 30.712 -3.473 -36.327 1.00 92.94 567 THR A O 1
ATOM 4331 N N . PRO A 1 568 ? 30.102 -5.598 -35.992 1.00 92.06 568 PRO A N 1
ATOM 4332 C CA . PRO A 1 568 ? 31.465 -6.113 -36.163 1.00 92.06 568 PRO A CA 1
ATOM 4333 C C . PRO A 1 568 ? 32.059 -5.833 -37.551 1.00 92.06 568 PRO A C 1
ATOM 4335 O O . PRO A 1 568 ? 33.256 -5.591 -37.678 1.00 92.06 568 PRO A O 1
ATOM 4338 N N . ILE A 1 569 ? 31.224 -5.844 -38.594 1.00 93.50 569 ILE A N 1
ATOM 4339 C CA . ILE A 1 569 ? 31.654 -5.639 -39.983 1.00 93.50 569 ILE A CA 1
ATOM 4340 C C . ILE A 1 569 ? 31.858 -4.147 -40.256 1.00 93.50 569 ILE A C 1
ATOM 4342 O O . ILE A 1 569 ? 32.923 -3.727 -40.703 1.00 93.50 569 ILE A O 1
ATOM 4346 N N . LEU A 1 570 ? 30.833 -3.343 -39.977 1.00 92.62 570 LEU A N 1
ATOM 4347 C CA . LEU A 1 570 ? 30.786 -1.920 -40.312 1.00 92.62 570 LEU A CA 1
ATOM 4348 C C . LEU A 1 570 ? 31.491 -1.039 -39.279 1.00 92.62 570 LEU A C 1
ATOM 4350 O O . LEU A 1 570 ? 31.958 0.040 -39.613 1.00 92.62 570 LEU A O 1
ATOM 4354 N N . GLY A 1 571 ? 31.617 -1.499 -38.037 1.00 90.19 571 GLY A N 1
ATOM 4355 C CA . GLY A 1 571 ? 32.406 -0.838 -36.999 1.00 90.19 571 GLY A CA 1
ATOM 4356 C C . GLY A 1 571 ? 33.913 -1.025 -37.178 1.00 90.19 571 GLY A C 1
ATOM 4357 O O . GLY A 1 571 ? 34.697 -0.369 -36.494 1.00 90.19 571 GLY A O 1
ATOM 4358 N N . ARG A 1 572 ? 34.343 -1.905 -38.095 1.00 91.88 572 ARG A N 1
ATOM 4359 C CA . ARG A 1 572 ? 35.758 -2.121 -38.391 1.00 91.88 572 ARG A CA 1
ATOM 4360 C C . ARG A 1 572 ? 36.331 -0.912 -39.129 1.00 91.88 572 ARG A C 1
ATOM 4362 O O . ARG A 1 572 ? 35.920 -0.590 -40.245 1.00 91.88 572 ARG A O 1
ATOM 4369 N N . ARG A 1 573 ? 37.366 -0.302 -38.551 1.00 89.88 573 ARG A N 1
ATOM 4370 C CA . ARG A 1 573 ? 38.018 0.896 -39.100 1.00 89.88 573 ARG A CA 1
ATOM 4371 C C . ARG A 1 573 ? 38.498 0.744 -40.553 1.00 89.88 573 ARG A C 1
ATOM 4373 O O . ARG A 1 573 ? 38.337 1.674 -41.336 1.00 89.88 573 ARG A O 1
ATOM 4380 N N . ASP A 1 574 ? 39.033 -0.417 -40.943 1.00 91.44 574 ASP A N 1
ATOM 4381 C CA . ASP A 1 574 ? 39.494 -0.672 -42.324 1.00 91.44 574 ASP A CA 1
ATOM 4382 C C . ASP A 1 574 ? 38.351 -0.626 -43.344 1.00 91.44 574 ASP A C 1
ATOM 4384 O O . ASP A 1 574 ? 38.497 -0.089 -44.446 1.00 91.44 574 ASP A O 1
ATOM 4388 N N . VAL A 1 575 ? 37.202 -1.190 -42.961 1.00 92.38 575 VAL A N 1
ATOM 4389 C CA . VAL A 1 575 ? 35.992 -1.203 -43.784 1.00 92.38 575 VAL A CA 1
ATOM 4390 C C . VAL A 1 575 ? 35.494 0.226 -43.940 1.00 92.38 575 VAL A C 1
ATOM 4392 O O . VAL A 1 575 ? 35.256 0.664 -45.064 1.00 92.38 575 VAL A O 1
ATOM 4395 N N . MET A 1 576 ? 35.453 0.989 -42.846 1.00 91.62 576 MET A N 1
ATOM 4396 C CA . MET A 1 576 ? 35.065 2.396 -42.896 1.00 91.62 576 MET A CA 1
ATOM 4397 C C . MET A 1 576 ? 36.018 3.235 -43.738 1.00 91.62 576 MET A C 1
ATOM 4399 O O . MET A 1 576 ? 35.550 3.959 -44.609 1.00 91.62 576 MET A O 1
ATOM 4403 N N . LYS A 1 577 ? 37.336 3.065 -43.589 1.00 91.44 577 LYS A N 1
ATOM 4404 C CA . LYS A 1 577 ? 38.337 3.741 -44.426 1.00 91.44 577 LYS A CA 1
ATOM 4405 C C . LYS A 1 577 ? 38.091 3.487 -45.913 1.00 91.44 577 LYS A C 1
ATOM 4407 O O . LYS A 1 577 ? 38.218 4.410 -46.716 1.00 91.44 577 LYS A O 1
ATOM 4412 N N . LYS A 1 578 ? 37.722 2.257 -46.283 1.00 93.50 578 LYS A N 1
ATOM 4413 C CA . LYS A 1 578 ? 37.405 1.893 -47.669 1.00 93.50 578 LYS A CA 1
ATOM 4414 C C . LYS A 1 578 ? 36.089 2.517 -48.143 1.00 93.50 578 LYS A C 1
ATOM 4416 O O . LYS A 1 578 ? 36.060 3.071 -49.235 1.00 93.50 578 LYS A O 1
ATOM 4421 N N . ILE A 1 579 ? 35.035 2.461 -47.327 1.00 91.81 579 ILE A N 1
ATOM 4422 C CA . ILE A 1 579 ? 33.716 3.037 -47.645 1.00 91.81 579 ILE A CA 1
ATOM 4423 C C . ILE A 1 579 ? 33.800 4.561 -47.794 1.00 91.81 579 ILE A C 1
ATOM 4425 O O . ILE A 1 579 ? 33.149 5.139 -48.657 1.00 91.81 579 ILE A O 1
ATOM 4429 N N . THR A 1 580 ? 34.622 5.221 -46.980 1.00 90.38 580 THR A N 1
ATOM 4430 C CA . THR A 1 580 ? 34.703 6.686 -46.914 1.00 90.38 580 THR A CA 1
ATOM 4431 C C . THR A 1 580 ? 35.860 7.245 -47.738 1.00 90.38 580 THR A C 1
ATOM 4433 O O . THR A 1 580 ? 36.283 8.371 -47.497 1.00 90.38 580 THR A O 1
ATOM 4436 N N . PHE A 1 581 ? 36.446 6.444 -48.637 1.00 92.75 581 PHE A N 1
ATOM 4437 C CA . PHE A 1 581 ? 37.585 6.827 -49.484 1.00 92.75 581 PHE A CA 1
ATOM 4438 C C . PHE A 1 581 ? 38.752 7.475 -48.709 1.00 92.75 581 PHE A C 1
ATOM 4440 O O . PHE A 1 581 ? 39.390 8.416 -49.170 1.00 92.75 581 PHE A O 1
ATOM 4447 N N . GLY A 1 582 ? 39.029 6.984 -47.498 1.00 86.81 582 GLY A N 1
ATOM 4448 C CA . GLY A 1 582 ? 40.113 7.468 -46.641 1.00 86.81 582 GLY A CA 1
ATOM 4449 C C . GLY A 1 582 ? 39.842 8.766 -45.872 1.00 86.81 582 GLY A C 1
ATOM 4450 O O . GLY A 1 582 ? 40.719 9.192 -45.119 1.00 86.81 582 GLY A O 1
ATOM 4451 N N . VAL A 1 583 ? 38.657 9.375 -46.015 1.00 86.75 583 VAL A N 1
ATOM 4452 C CA . VAL A 1 583 ? 38.263 10.571 -45.247 1.00 86.75 583 VAL A CA 1
ATOM 4453 C C . VAL A 1 583 ? 38.150 10.240 -43.757 1.00 86.75 583 VAL A C 1
ATOM 4455 O O . VAL A 1 583 ? 38.702 10.954 -42.918 1.00 86.75 583 VAL A O 1
ATOM 4458 N N . PHE A 1 584 ? 37.506 9.117 -43.439 1.00 87.12 584 PHE A N 1
ATOM 4459 C CA . PHE A 1 584 ? 37.391 8.574 -42.091 1.00 87.12 584 PHE A CA 1
ATOM 4460 C C . PHE A 1 584 ? 38.271 7.319 -41.927 1.00 87.12 584 PHE A C 1
ATOM 4462 O O . PHE A 1 584 ? 38.786 6.751 -42.892 1.00 87.12 584 PHE A O 1
ATOM 4469 N N . GLY A 1 585 ? 38.498 6.902 -40.686 1.00 81.44 585 GLY A N 1
ATOM 4470 C CA . GLY A 1 585 ? 39.194 5.668 -40.322 1.00 81.44 585 GLY A CA 1
ATOM 4471 C C . GLY A 1 585 ? 40.689 5.840 -40.055 1.00 81.44 585 GLY A C 1
ATOM 4472 O O . GLY A 1 585 ? 41.459 4.885 -40.187 1.00 81.44 585 GLY A O 1
ATOM 4473 N N . LYS A 1 586 ? 41.134 7.053 -39.702 1.00 85.38 586 LYS A N 1
ATOM 4474 C CA . LYS A 1 586 ? 42.534 7.316 -39.337 1.00 85.38 586 LYS A CA 1
ATOM 4475 C C . LYS A 1 586 ? 42.853 6.696 -37.972 1.00 85.38 586 LYS A C 1
ATOM 4477 O O . LYS A 1 586 ? 42.069 6.814 -37.032 1.00 85.38 586 LYS A O 1
ATOM 4482 N N . ARG A 1 587 ? 44.011 6.033 -37.861 1.00 84.06 587 ARG A N 1
ATOM 4483 C CA . ARG A 1 587 ? 44.510 5.480 -36.588 1.00 84.06 587 ARG A CA 1
ATOM 4484 C C . ARG A 1 587 ? 44.721 6.608 -35.568 1.00 84.06 587 ARG A C 1
ATOM 4486 O O . ARG A 1 587 ? 45.032 7.725 -35.970 1.00 84.06 587 ARG A O 1
ATOM 4493 N N . ALA A 1 588 ? 44.521 6.312 -34.282 1.00 79.00 588 ALA A N 1
ATOM 4494 C CA . ALA A 1 588 ? 44.637 7.264 -33.168 1.00 79.00 588 ALA A CA 1
ATOM 4495 C C . ALA A 1 588 ? 43.730 8.523 -33.232 1.00 79.00 588 ALA A C 1
ATOM 4497 O O . ALA A 1 588 ? 43.976 9.503 -32.533 1.00 79.00 588 ALA A O 1
ATOM 4498 N N . SER A 1 589 ? 42.663 8.515 -34.043 1.00 82.50 589 SER A N 1
ATOM 4499 C CA . SER A 1 589 ? 41.660 9.592 -34.050 1.00 82.50 589 SER A CA 1
ATOM 4500 C C . SER A 1 589 ? 40.915 9.672 -32.706 1.00 82.50 589 SER A C 1
ATOM 4502 O O . SER A 1 589 ? 40.335 8.681 -32.262 1.00 82.50 589 SER A O 1
ATOM 4504 N N . MET A 1 590 ? 40.891 10.857 -32.083 1.00 85.12 590 MET A N 1
ATOM 4505 C CA . MET A 1 590 ? 40.092 11.162 -30.879 1.00 85.12 590 MET A CA 1
ATOM 4506 C C . MET A 1 590 ? 38.624 11.491 -31.194 1.00 85.12 590 MET A C 1
ATOM 4508 O O . MET A 1 590 ? 37.863 11.874 -30.306 1.00 85.12 590 MET A O 1
ATOM 4512 N N . MET A 1 591 ? 38.194 11.351 -32.451 1.00 86.12 591 MET A N 1
ATOM 4513 C CA . MET A 1 591 ? 36.828 11.701 -32.846 1.00 86.12 591 MET A CA 1
ATOM 4514 C C . MET A 1 591 ? 35.764 10.789 -32.223 1.00 86.12 591 MET A C 1
ATOM 4516 O O . MET A 1 591 ? 34.586 11.132 -32.287 1.00 86.12 591 MET A O 1
ATOM 4520 N N . TRP A 1 592 ? 36.148 9.703 -31.541 1.00 85.69 592 TRP A N 1
ATOM 4521 C CA . TRP A 1 592 ? 35.232 8.900 -30.729 1.00 85.69 592 TRP A CA 1
ATOM 4522 C C . TRP A 1 592 ? 34.446 9.737 -29.694 1.00 85.69 592 TRP A C 1
ATOM 4524 O O . TRP A 1 592 ? 33.277 9.457 -29.422 1.00 85.69 592 TRP A O 1
ATOM 4534 N N . LEU A 1 593 ? 35.041 10.831 -29.190 1.00 89.00 593 LEU A N 1
ATOM 4535 C CA . LEU A 1 593 ? 34.376 11.799 -28.305 1.00 89.00 593 LEU A CA 1
ATOM 4536 C C . LEU A 1 593 ? 33.233 12.565 -28.986 1.00 89.00 593 LEU A C 1
ATOM 4538 O O . LEU A 1 593 ? 32.277 12.951 -28.320 1.00 89.00 593 LEU A O 1
ATOM 4542 N N . LEU A 1 594 ? 33.315 12.780 -30.301 1.00 92.06 594 LEU A N 1
ATOM 4543 C CA . LEU A 1 594 ? 32.268 13.428 -31.096 1.00 92.06 594 LEU A CA 1
ATOM 4544 C C . LEU A 1 594 ? 31.236 12.409 -31.597 1.00 92.06 594 LEU A C 1
ATOM 4546 O O . LEU A 1 594 ? 30.037 12.693 -31.645 1.00 92.06 594 LEU A O 1
ATOM 4550 N N . THR A 1 595 ? 31.682 11.206 -31.960 1.00 92.12 595 THR A N 1
ATOM 4551 C CA . THR A 1 595 ? 30.805 10.175 -32.526 1.00 92.12 595 THR A CA 1
ATOM 4552 C C . THR A 1 595 ? 29.906 9.516 -31.499 1.00 92.12 595 THR A C 1
ATOM 4554 O O . THR A 1 595 ? 28.813 9.093 -31.867 1.00 92.12 595 THR A O 1
ATOM 4557 N N . GLY A 1 596 ? 30.304 9.452 -30.225 1.00 92.94 596 GLY A N 1
ATOM 4558 C CA . GLY A 1 596 ? 29.422 9.007 -29.143 1.00 92.94 596 GLY A CA 1
ATOM 4559 C C . GLY A 1 596 ? 28.154 9.869 -29.047 1.00 92.94 596 GLY A C 1
ATOM 4560 O O . GLY A 1 596 ? 27.063 9.347 -29.279 1.00 92.94 596 GLY A O 1
ATOM 4561 N N . PRO A 1 597 ? 28.260 11.191 -28.807 1.00 95.31 597 PRO A N 1
ATOM 4562 C CA . PRO A 1 597 ? 27.118 12.106 -28.824 1.00 95.31 597 PRO A CA 1
ATOM 4563 C C . PRO A 1 597 ? 26.326 12.072 -30.135 1.00 95.31 597 PRO A C 1
ATOM 4565 O O . PRO A 1 597 ? 25.098 12.062 -30.108 1.00 95.31 597 PRO A O 1
ATOM 4568 N N . LEU A 1 598 ? 26.996 11.983 -31.288 1.00 95.00 598 LEU A N 1
ATOM 4569 C CA . LEU A 1 598 ? 26.306 11.861 -32.575 1.00 95.00 598 LEU A CA 1
ATOM 4570 C C . LEU A 1 598 ? 25.497 10.555 -32.682 1.00 95.00 598 LEU A C 1
ATOM 4572 O O . LEU A 1 598 ? 24.387 10.554 -33.208 1.00 95.00 598 LEU A O 1
ATOM 4576 N N . THR A 1 599 ? 26.009 9.456 -32.126 1.00 94.69 599 THR A N 1
ATOM 4577 C CA . THR A 1 599 ? 25.290 8.176 -32.036 1.00 94.69 599 THR A CA 1
ATOM 4578 C C . THR A 1 599 ? 24.064 8.301 -31.128 1.00 94.69 599 THR A C 1
ATOM 4580 O O . THR A 1 599 ? 22.990 7.823 -31.489 1.00 94.69 599 THR A O 1
ATOM 4583 N N . VAL A 1 600 ? 24.174 9.010 -29.996 1.00 96.31 600 VAL A N 1
ATOM 4584 C CA . VAL A 1 600 ? 23.017 9.342 -29.140 1.00 96.31 600 VAL A CA 1
ATOM 4585 C C . VAL A 1 600 ? 21.969 10.121 -29.932 1.00 96.31 600 VAL A C 1
ATOM 4587 O O . VAL A 1 600 ? 20.799 9.739 -29.925 1.00 96.31 600 VAL A O 1
ATOM 4590 N N . LEU A 1 601 ? 22.381 11.172 -30.650 1.00 97.06 601 LEU A N 1
ATOM 4591 C CA . LEU A 1 601 ? 21.485 11.986 -31.474 1.00 97.06 601 LEU A CA 1
ATOM 4592 C C . LEU A 1 601 ? 20.773 11.144 -32.533 1.00 97.06 601 LEU A C 1
ATOM 4594 O O . LEU A 1 601 ? 19.569 11.297 -32.710 1.00 97.06 601 LEU A O 1
ATOM 4598 N N . LEU A 1 602 ? 21.475 10.217 -33.191 1.00 96.19 602 LEU A N 1
ATOM 4599 C CA . LEU A 1 602 ? 20.861 9.304 -34.155 1.00 96.19 602 LEU A CA 1
ATOM 4600 C C . LEU A 1 602 ? 19.847 8.362 -33.508 1.00 96.19 602 LEU A C 1
ATOM 4602 O O . LEU A 1 602 ? 18.768 8.164 -34.063 1.00 96.19 602 LEU A O 1
ATOM 4606 N N . HIS A 1 603 ? 20.138 7.804 -32.333 1.00 96.12 603 HIS A N 1
ATOM 4607 C CA . HIS A 1 603 ? 19.175 6.956 -31.628 1.00 96.12 603 HIS A CA 1
ATOM 4608 C C . HIS A 1 603 ? 17.930 7.735 -31.190 1.00 96.12 603 HIS A C 1
ATOM 4610 O O . HIS A 1 603 ? 16.810 7.259 -31.385 1.00 96.12 603 HIS A O 1
ATOM 4616 N N . VAL A 1 604 ? 18.107 8.944 -30.652 1.00 97.56 604 VAL A N 1
ATOM 4617 C CA . VAL A 1 604 ? 16.992 9.819 -30.263 1.00 97.56 604 VAL A CA 1
ATOM 4618 C C . VAL A 1 604 ? 16.191 10.252 -31.493 1.00 97.56 604 VAL A C 1
ATOM 4620 O O . VAL A 1 604 ? 14.965 10.182 -31.468 1.00 97.56 604 VAL A O 1
ATOM 4623 N N . ALA A 1 605 ? 16.852 10.611 -32.597 1.00 97.88 605 ALA A N 1
ATOM 4624 C CA . ALA A 1 605 ? 16.197 10.949 -33.859 1.00 97.88 605 ALA A CA 1
ATOM 4625 C C . ALA A 1 605 ? 15.410 9.762 -34.431 1.00 97.88 605 ALA A C 1
ATOM 4627 O O . ALA A 1 605 ? 14.277 9.930 -34.872 1.00 97.88 605 ALA A O 1
ATOM 4628 N N . SER A 1 606 ? 15.966 8.551 -34.365 1.00 97.69 606 SER A N 1
ATOM 4629 C CA . SER A 1 606 ? 15.286 7.320 -34.775 1.00 97.69 606 SER A CA 1
ATOM 4630 C C . SER A 1 606 ? 14.000 7.092 -33.973 1.00 97.69 606 SER A C 1
ATOM 4632 O O . SER A 1 606 ? 12.941 6.837 -34.550 1.00 97.69 606 SER A O 1
ATOM 4634 N N . ASN A 1 607 ? 14.065 7.263 -32.648 1.00 97.75 607 ASN A N 1
ATOM 4635 C CA . ASN A 1 607 ? 12.891 7.208 -31.777 1.00 97.75 607 ASN A CA 1
ATOM 4636 C C . ASN A 1 607 ? 11.884 8.322 -32.115 1.00 97.75 607 ASN A C 1
ATOM 4638 O O . ASN A 1 607 ? 10.687 8.061 -32.169 1.00 97.75 607 ASN A O 1
ATOM 4642 N N . ALA A 1 608 ? 12.348 9.542 -32.397 1.00 98.31 608 ALA A N 1
ATOM 4643 C CA . ALA A 1 608 ? 11.484 10.670 -32.739 1.00 98.31 608 ALA A CA 1
ATOM 4644 C C . ALA A 1 608 ? 10.744 10.457 -34.064 1.00 98.31 608 ALA A C 1
ATOM 4646 O O . ALA A 1 608 ? 9.535 10.659 -34.129 1.00 98.31 608 ALA A O 1
ATOM 4647 N N . ILE A 1 609 ? 11.437 9.988 -35.104 1.00 98.31 609 ILE A N 1
ATOM 4648 C CA . ILE A 1 609 ? 10.828 9.677 -36.404 1.00 98.31 609 ILE A CA 1
ATOM 4649 C C . ILE A 1 609 ? 9.788 8.567 -36.247 1.00 98.31 609 ILE A C 1
ATOM 4651 O O . ILE A 1 609 ? 8.678 8.696 -36.759 1.00 98.31 609 ILE A O 1
ATOM 4655 N N . ALA A 1 610 ? 10.113 7.501 -35.511 1.00 97.94 610 ALA A N 1
ATOM 4656 C CA . ALA A 1 610 ? 9.168 6.424 -35.240 1.00 97.94 610 ALA A CA 1
ATOM 4657 C C . ALA A 1 610 ? 7.932 6.918 -34.463 1.00 97.94 610 ALA A C 1
ATOM 4659 O O . ALA A 1 610 ? 6.812 6.540 -34.793 1.00 97.94 610 ALA A O 1
ATOM 4660 N N . ALA A 1 611 ? 8.103 7.809 -33.484 1.00 97.69 611 ALA A N 1
ATOM 4661 C CA . ALA A 1 611 ? 7.000 8.330 -32.680 1.00 97.69 611 ALA A CA 1
ATOM 4662 C C . ALA A 1 611 ? 6.114 9.284 -33.495 1.00 97.69 611 ALA A C 1
ATOM 4664 O O . ALA A 1 611 ? 4.889 9.223 -33.412 1.00 97.69 611 ALA A O 1
ATOM 4665 N N . LEU A 1 612 ? 6.721 10.111 -34.352 1.00 98.06 612 LEU A N 1
ATOM 4666 C CA . LEU A 1 612 ? 6.004 10.957 -35.307 1.00 98.06 612 LEU A CA 1
ATOM 4667 C C . LEU A 1 612 ? 5.256 10.133 -36.360 1.00 98.06 612 LEU A C 1
ATOM 4669 O O . LEU A 1 612 ? 4.168 10.530 -36.767 1.00 98.06 612 LEU A O 1
ATOM 4673 N N . LEU A 1 613 ? 5.803 8.991 -36.788 1.00 97.69 613 LEU A N 1
ATOM 4674 C CA . LEU A 1 613 ? 5.112 8.066 -37.688 1.00 97.69 613 LEU A CA 1
ATOM 4675 C C . LEU A 1 613 ? 3.847 7.496 -37.029 1.00 97.69 613 LEU A C 1
ATOM 4677 O O . LEU A 1 613 ? 2.799 7.449 -37.672 1.00 97.69 613 LEU A O 1
ATOM 4681 N N . ILE A 1 614 ? 3.927 7.126 -35.746 1.00 96.31 614 ILE A N 1
ATOM 4682 C CA . ILE A 1 614 ? 2.759 6.684 -34.971 1.00 96.31 614 ILE A CA 1
ATOM 4683 C C . ILE A 1 614 ? 1.742 7.816 -34.861 1.00 96.31 614 ILE A C 1
ATOM 4685 O O . ILE A 1 614 ? 0.608 7.631 -35.278 1.00 96.31 614 ILE A O 1
ATOM 4689 N N . LYS A 1 615 ? 2.153 9.006 -34.408 1.00 96.38 615 LYS A N 1
ATOM 4690 C CA . LYS A 1 615 ? 1.246 10.153 -34.242 1.00 96.38 615 LYS A CA 1
ATOM 4691 C C . LYS A 1 615 ? 0.562 10.594 -35.542 1.00 96.38 615 LYS A C 1
ATOM 4693 O O . LYS A 1 615 ? -0.546 11.114 -35.506 1.00 96.38 615 LYS A O 1
ATOM 4698 N N . ARG A 1 616 ? 1.219 10.410 -36.693 1.00 96.62 616 ARG A N 1
ATOM 4699 C CA . ARG A 1 616 ? 0.653 10.695 -38.026 1.00 96.62 616 ARG A CA 1
ATOM 4700 C C . ARG A 1 616 ? -0.266 9.592 -38.554 1.00 96.62 616 ARG A C 1
ATOM 4702 O O . ARG A 1 616 ? -0.898 9.791 -39.587 1.00 96.62 616 ARG A O 1
ATOM 4709 N N . THR A 1 617 ? -0.314 8.430 -37.908 1.00 94.31 617 THR A N 1
ATOM 4710 C CA . THR A 1 617 ? -1.243 7.364 -38.286 1.00 94.31 617 THR A CA 1
ATOM 4711 C C . THR A 1 617 ? -2.635 7.717 -37.765 1.00 94.31 617 THR A C 1
ATOM 4713 O O . THR A 1 617 ? -2.784 8.049 -36.591 1.00 94.31 617 THR A O 1
ATOM 4716 N N . ARG A 1 618 ? -3.647 7.644 -38.639 1.00 91.62 618 ARG A N 1
ATOM 4717 C CA . ARG A 1 618 ? -5.040 7.971 -38.302 1.00 91.62 618 ARG A CA 1
ATOM 4718 C C . ARG A 1 618 ? -5.499 7.174 -37.075 1.00 91.62 618 ARG A C 1
ATOM 4720 O O . ARG A 1 618 ? -5.342 5.955 -37.051 1.00 91.62 618 ARG A O 1
ATOM 4727 N N . GLY A 1 619 ? -6.050 7.862 -36.079 1.00 89.56 619 GLY A N 1
ATOM 4728 C CA . GLY A 1 619 ? -6.488 7.283 -34.806 1.00 89.56 619 GLY A CA 1
ATOM 4729 C C . GLY A 1 619 ? -5.434 7.288 -33.689 1.00 89.56 619 GLY A C 1
ATOM 4730 O O . GLY A 1 619 ? -5.776 6.943 -32.563 1.00 89.56 619 GLY A O 1
ATOM 4731 N N . PHE A 1 620 ? -4.182 7.679 -33.953 1.00 93.81 620 PHE A N 1
ATOM 4732 C CA . PHE A 1 620 ? -3.101 7.774 -32.954 1.00 93.81 620 PHE A CA 1
ATOM 4733 C C . PHE A 1 620 ? -2.650 9.224 -32.694 1.00 93.81 620 PHE A C 1
ATOM 4735 O O . PHE A 1 620 ? -1.559 9.469 -32.173 1.00 93.81 620 PHE A O 1
ATOM 4742 N N . GLU A 1 621 ? -3.477 10.214 -33.031 1.00 94.06 621 GLU A N 1
ATOM 4743 C CA . GLU A 1 621 ? -3.133 11.639 -32.955 1.00 94.06 621 GLU A CA 1
ATOM 4744 C C . GLU A 1 621 ? -2.846 12.104 -31.513 1.00 94.06 621 GLU A C 1
ATOM 4746 O O . GLU A 1 621 ? -2.052 13.027 -31.301 1.00 94.06 621 GLU A O 1
ATOM 4751 N N . GLY A 1 622 ? -3.459 11.440 -30.525 1.00 93.31 622 GLY A N 1
ATOM 4752 C CA . GLY A 1 622 ? -3.311 11.721 -29.094 1.00 93.31 622 GLY A CA 1
ATOM 4753 C C . GLY A 1 622 ? -2.025 11.193 -28.446 1.00 93.31 622 GLY A C 1
ATOM 4754 O O . GLY A 1 622 ? -1.791 11.461 -27.271 1.00 93.31 622 GLY A O 1
ATOM 4755 N N . VAL A 1 623 ? -1.179 10.453 -29.174 1.00 95.00 623 VAL A N 1
ATOM 4756 C CA . VAL A 1 623 ? 0.057 9.884 -28.612 1.00 95.00 623 VAL A CA 1
ATOM 4757 C C . VAL A 1 623 ? 1.064 10.990 -28.267 1.00 95.00 623 VAL A C 1
ATOM 4759 O O . VAL A 1 623 ? 1.410 11.838 -29.099 1.00 95.00 623 VAL A O 1
ATOM 4762 N N . ASP A 1 624 ? 1.588 10.953 -27.038 1.00 96.50 624 ASP A N 1
ATOM 4763 C CA . ASP A 1 624 ? 2.667 11.835 -26.595 1.00 96.50 624 ASP A CA 1
ATOM 4764 C C . ASP A 1 624 ? 4.013 11.371 -27.178 1.00 96.50 624 ASP A C 1
ATOM 4766 O O . ASP A 1 624 ? 4.596 10.358 -26.784 1.00 96.50 624 ASP A O 1
ATOM 4770 N N . VAL A 1 625 ? 4.511 12.142 -28.145 1.00 97.31 625 VAL A N 1
ATOM 4771 C CA . VAL A 1 625 ? 5.769 11.871 -28.852 1.00 97.31 625 VAL A CA 1
ATOM 4772 C C . VAL A 1 625 ? 6.969 11.937 -27.909 1.00 97.31 625 VAL A C 1
ATOM 4774 O O . VAL A 1 625 ? 7.878 11.121 -28.037 1.00 97.31 625 VAL A O 1
ATOM 4777 N N . GLY A 1 626 ? 6.987 12.883 -26.967 1.00 96.75 626 GLY A N 1
ATOM 4778 C CA . GLY A 1 626 ? 8.110 13.072 -26.050 1.00 96.75 626 GLY A CA 1
ATOM 4779 C C . GLY A 1 626 ? 8.247 11.894 -25.092 1.00 96.75 626 GLY A C 1
ATOM 4780 O O . GLY A 1 626 ? 9.331 11.324 -24.956 1.00 96.75 626 GLY A O 1
ATOM 4781 N N . GLN A 1 627 ? 7.124 11.475 -24.507 1.00 97.19 627 GLN A N 1
ATOM 4782 C CA . GLN A 1 627 ? 7.053 10.286 -23.657 1.00 97.19 627 GLN A CA 1
ATOM 4783 C C . GLN A 1 627 ? 7.507 9.037 -24.424 1.00 97.19 627 GLN A C 1
ATOM 4785 O O . GLN A 1 627 ? 8.339 8.269 -23.943 1.00 97.19 627 GLN A O 1
ATOM 4790 N N . LEU A 1 628 ? 7.060 8.871 -25.670 1.00 96.94 628 LEU A N 1
ATOM 4791 C CA . LEU A 1 628 ? 7.422 7.701 -26.465 1.00 96.94 628 LEU A CA 1
ATOM 4792 C C . LEU A 1 628 ? 8.910 7.661 -26.852 1.00 96.94 628 LEU A C 1
ATOM 4794 O O . LEU A 1 628 ? 9.530 6.595 -26.816 1.00 96.94 628 LEU A O 1
ATOM 4798 N N . ILE A 1 629 ? 9.507 8.817 -27.166 1.00 97.62 629 ILE A N 1
ATOM 4799 C CA . ILE A 1 629 ? 10.950 8.933 -27.423 1.00 97.62 629 ILE A CA 1
ATOM 4800 C C . ILE A 1 629 ? 11.750 8.464 -26.208 1.00 97.62 629 ILE A C 1
ATOM 4802 O O . ILE A 1 629 ? 12.668 7.651 -26.352 1.00 97.62 629 ILE A O 1
ATOM 4806 N N . LEU A 1 630 ? 11.386 8.968 -25.027 1.00 96.50 630 LEU A N 1
ATOM 4807 C CA . LEU A 1 630 ? 12.030 8.638 -23.761 1.00 96.50 630 LEU A CA 1
ATOM 4808 C C . LEU A 1 630 ? 11.805 7.164 -23.383 1.00 96.50 630 LEU A C 1
ATOM 4810 O O . LEU A 1 630 ? 12.748 6.499 -22.952 1.00 96.50 630 LEU A O 1
ATOM 4814 N N . LEU A 1 631 ? 10.602 6.619 -23.613 1.00 97.25 631 LEU A N 1
ATOM 4815 C CA . LEU A 1 631 ? 10.290 5.213 -23.351 1.00 97.25 631 LEU A CA 1
ATOM 4816 C C . LEU A 1 631 ? 11.214 4.325 -24.179 1.00 97.25 631 LEU A C 1
ATOM 4818 O O . LEU A 1 631 ? 11.859 3.422 -23.653 1.00 97.25 631 LEU A O 1
ATOM 4822 N N . TRP A 1 632 ? 11.358 4.609 -25.472 1.00 98.00 632 TRP A N 1
ATOM 4823 C CA . TRP A 1 632 ? 12.200 3.813 -26.360 1.00 98.00 632 TRP A CA 1
ATOM 4824 C C . TRP A 1 632 ? 13.707 3.967 -26.131 1.00 98.00 632 TRP A C 1
ATOM 4826 O O . TRP A 1 632 ? 14.475 3.187 -26.703 1.00 98.00 632 TRP A O 1
ATOM 4836 N N . CYS A 1 633 ? 14.154 4.903 -25.288 1.00 97.44 633 CYS A N 1
ATOM 4837 C CA . CYS A 1 633 ? 15.541 4.945 -24.815 1.00 97.44 633 CYS A CA 1
ATOM 4838 C C . CYS A 1 633 ? 15.868 3.812 -23.826 1.00 97.44 633 CYS A C 1
ATOM 4840 O O . CYS A 1 633 ? 17.041 3.480 -23.673 1.00 97.44 633 CYS A O 1
ATOM 4842 N N . THR A 1 634 ? 14.855 3.180 -23.218 1.00 97.31 634 THR A N 1
ATOM 4843 C CA . THR A 1 634 ? 15.008 2.027 -22.307 1.00 97.31 634 THR A CA 1
ATOM 4844 C C . THR A 1 634 ? 15.158 0.678 -23.013 1.00 97.31 634 THR A C 1
ATOM 4846 O O . THR A 1 634 ? 15.303 -0.349 -22.350 1.00 97.31 634 THR A O 1
ATOM 4849 N N . ARG A 1 635 ? 15.048 0.640 -24.349 1.00 96.56 635 ARG A N 1
ATOM 4850 C CA . ARG A 1 635 ? 15.072 -0.615 -25.114 1.00 96.56 635 ARG A CA 1
ATOM 4851 C C . ARG A 1 635 ? 16.389 -1.364 -24.914 1.00 96.56 635 ARG A C 1
ATOM 4853 O O . ARG A 1 635 ? 17.440 -0.721 -24.917 1.00 96.56 635 ARG A O 1
ATOM 4860 N N . PRO A 1 636 ? 16.351 -2.705 -24.811 1.00 95.25 636 PRO A N 1
ATOM 4861 C CA . PRO A 1 636 ? 17.567 -3.494 -24.752 1.00 95.25 636 PRO A CA 1
ATOM 4862 C C . PRO A 1 636 ? 18.334 -3.332 -26.064 1.00 95.25 636 PRO A C 1
ATOM 4864 O O . PRO A 1 636 ? 17.781 -3.557 -27.144 1.00 95.25 636 PRO A O 1
ATOM 4867 N N . ARG A 1 637 ? 19.605 -2.937 -25.970 1.00 92.25 637 ARG A N 1
ATOM 4868 C CA . ARG A 1 637 ? 20.514 -2.773 -27.113 1.00 92.25 637 ARG A CA 1
ATOM 4869 C C . ARG A 1 637 ? 21.739 -3.664 -26.948 1.00 92.25 637 ARG A C 1
ATOM 4871 O O . ARG A 1 637 ? 22.316 -3.722 -25.867 1.00 92.25 637 ARG A O 1
ATOM 4878 N N . LEU A 1 638 ? 22.154 -4.321 -28.031 1.00 91.62 638 LEU A N 1
ATOM 4879 C CA . LEU A 1 638 ? 23.380 -5.130 -28.113 1.00 91.62 638 LEU A CA 1
ATOM 4880 C C . LEU A 1 638 ? 24.584 -4.374 -28.697 1.00 91.62 638 LEU A C 1
ATOM 4882 O O . LEU A 1 638 ? 25.633 -4.977 -28.909 1.00 91.62 638 LEU A O 1
ATOM 4886 N N . ALA A 1 639 ? 24.478 -3.066 -28.953 1.00 85.56 639 ALA A N 1
ATOM 4887 C CA . ALA A 1 639 ? 25.558 -2.293 -29.578 1.00 85.56 639 ALA A CA 1
ATOM 4888 C C . ALA A 1 639 ? 26.878 -2.347 -28.779 1.00 85.56 639 ALA A C 1
ATOM 4890 O O . ALA A 1 639 ? 27.960 -2.361 -29.364 1.00 85.56 639 ALA A O 1
ATOM 4891 N N . TRP A 1 640 ? 26.797 -2.477 -27.451 1.00 88.62 640 TRP A N 1
ATOM 4892 C CA . TRP A 1 640 ? 27.954 -2.627 -26.563 1.00 88.62 640 TRP A CA 1
ATOM 4893 C C . TRP A 1 640 ? 28.723 -3.946 -26.751 1.00 88.62 640 TRP A C 1
ATOM 4895 O O . TRP A 1 640 ? 29.860 -4.044 -26.295 1.00 88.62 640 TRP A O 1
ATOM 4905 N N . MET A 1 641 ? 28.174 -4.959 -27.438 1.00 89.56 641 MET A N 1
ATOM 4906 C CA . MET A 1 641 ? 28.885 -6.227 -27.673 1.00 89.56 641 MET A CA 1
ATOM 4907 C C . MET A 1 641 ? 30.186 -6.051 -28.457 1.00 89.56 641 MET A C 1
ATOM 4909 O O . MET A 1 641 ? 31.085 -6.880 -28.332 1.00 89.56 641 MET A O 1
ATOM 4913 N N . VAL A 1 642 ? 30.336 -4.961 -29.215 1.00 88.50 642 VAL A N 1
ATOM 4914 C CA . VAL A 1 642 ? 31.587 -4.640 -29.917 1.00 88.50 642 VAL A CA 1
ATOM 4915 C C . VAL A 1 642 ? 32.786 -4.528 -28.956 1.00 88.50 642 VAL A C 1
ATOM 4917 O O . VAL A 1 642 ? 33.921 -4.781 -29.352 1.00 88.50 642 VAL A O 1
ATOM 4920 N N . VAL A 1 643 ? 32.545 -4.255 -27.666 1.00 87.50 643 VAL A N 1
ATOM 4921 C CA . VAL A 1 643 ? 33.565 -4.252 -26.602 1.00 87.50 643 VAL A CA 1
ATOM 4922 C C . VAL A 1 643 ? 34.243 -5.620 -26.455 1.00 87.50 643 VAL A C 1
ATOM 4924 O O . VAL A 1 643 ? 35.435 -5.687 -26.155 1.00 87.50 643 VAL A O 1
ATOM 4927 N N . ILE A 1 644 ? 33.529 -6.717 -26.735 1.00 88.62 644 ILE A N 1
ATOM 4928 C CA . ILE A 1 644 ? 34.070 -8.087 -26.703 1.00 88.62 644 ILE A CA 1
ATOM 4929 C C . ILE A 1 644 ? 35.152 -8.281 -27.775 1.00 88.62 644 ILE A C 1
ATOM 4931 O O . ILE A 1 644 ? 36.023 -9.132 -27.615 1.00 88.62 644 ILE A O 1
ATOM 4935 N N . LEU A 1 645 ? 35.140 -7.480 -28.846 1.00 87.69 645 LEU A N 1
ATOM 4936 C CA . LEU A 1 645 ? 36.115 -7.565 -29.936 1.00 87.69 645 LEU A CA 1
ATOM 4937 C C . LEU A 1 645 ? 37.415 -6.806 -29.644 1.00 87.69 645 LEU A C 1
ATOM 4939 O O . LEU A 1 645 ? 38.416 -7.057 -30.316 1.00 87.69 645 LEU A O 1
ATOM 4943 N N . ILE A 1 646 ? 37.443 -5.929 -28.629 1.00 85.88 646 ILE A N 1
ATOM 4944 C CA . ILE A 1 646 ? 38.644 -5.158 -28.263 1.00 85.88 646 ILE A CA 1
ATOM 4945 C C . ILE A 1 646 ? 39.862 -6.073 -28.025 1.00 85.88 646 ILE A C 1
ATOM 4947 O O . ILE A 1 646 ? 40.913 -5.792 -28.599 1.00 85.88 646 ILE A O 1
ATOM 4951 N N . PRO A 1 647 ? 39.777 -7.180 -27.255 1.00 83.62 647 PRO A N 1
ATOM 4952 C CA . PRO A 1 647 ? 40.933 -8.039 -26.995 1.00 83.62 647 PRO A CA 1
ATOM 4953 C C . PRO A 1 647 ? 41.472 -8.758 -28.238 1.00 83.62 647 PRO A C 1
ATOM 4955 O O . PRO A 1 647 ? 42.662 -9.054 -28.284 1.00 83.62 647 PRO A O 1
ATOM 4958 N N . PHE A 1 648 ? 40.627 -9.038 -29.237 1.00 82.75 648 PHE A N 1
ATOM 4959 C CA . PHE A 1 648 ? 41.011 -9.826 -30.414 1.00 82.75 648 PHE A CA 1
ATOM 4960 C C . PHE A 1 648 ? 41.877 -9.046 -31.415 1.00 82.75 648 PHE A C 1
ATOM 4962 O O . PHE A 1 648 ? 42.586 -9.665 -32.202 1.00 82.75 648 PHE A O 1
ATOM 4969 N N . GLN A 1 649 ? 41.850 -7.707 -31.387 1.00 83.12 649 GLN A N 1
ATOM 4970 C CA . GLN A 1 649 ? 42.641 -6.840 -32.278 1.00 83.12 649 GLN A CA 1
ATOM 4971 C C . GLN A 1 649 ? 43.162 -5.584 -31.560 1.00 83.12 649 GLN A C 1
ATOM 4973 O O . GLN A 1 649 ? 43.235 -4.498 -32.137 1.00 83.12 649 GLN A O 1
ATOM 4978 N N . ALA A 1 650 ? 43.522 -5.729 -30.281 1.00 74.00 650 ALA A N 1
ATOM 4979 C CA . ALA A 1 650 ? 43.964 -4.615 -29.443 1.00 74.00 650 ALA A CA 1
ATOM 4980 C C . ALA A 1 650 ? 45.220 -3.912 -29.988 1.00 74.00 650 ALA A C 1
ATOM 4982 O O . ALA A 1 650 ? 45.331 -2.699 -29.856 1.00 74.00 650 ALA A O 1
ATOM 4983 N N . ALA A 1 651 ? 46.135 -4.656 -30.625 1.00 76.69 651 ALA A N 1
ATOM 4984 C CA . ALA A 1 651 ? 47.403 -4.126 -31.137 1.00 76.69 651 ALA A CA 1
ATOM 4985 C C . ALA A 1 651 ? 47.230 -3.090 -32.263 1.00 76.69 651 ALA A C 1
ATOM 4987 O O . ALA A 1 651 ? 48.049 -2.188 -32.392 1.00 76.69 651 ALA A O 1
ATOM 4988 N N . ASP A 1 652 ? 46.156 -3.202 -33.050 1.00 82.00 652 ASP A N 1
ATOM 4989 C CA . ASP A 1 652 ? 45.882 -2.315 -34.185 1.00 82.00 652 ASP A CA 1
ATOM 4990 C C . ASP A 1 652 ? 44.794 -1.269 -33.879 1.00 82.00 652 ASP A C 1
ATOM 4992 O O . ASP A 1 652 ? 44.407 -0.499 -34.763 1.00 82.00 652 ASP A O 1
ATOM 4996 N N . GLU A 1 653 ? 44.263 -1.259 -32.647 1.00 84.69 653 GLU A N 1
ATOM 4997 C CA . GLU A 1 653 ? 43.190 -0.362 -32.185 1.00 84.69 653 GLU A CA 1
ATOM 4998 C C . GLU A 1 653 ? 41.962 -0.327 -33.123 1.00 84.69 653 GLU A C 1
ATOM 5000 O O . GLU A 1 653 ? 41.238 0.672 -33.200 1.00 84.69 653 GLU A O 1
ATOM 5005 N N . ILE A 1 654 ? 41.708 -1.419 -33.856 1.00 88.31 654 ILE A N 1
ATOM 5006 C CA . ILE A 1 654 ? 40.747 -1.454 -34.975 1.00 88.31 654 ILE A CA 1
ATOM 5007 C C . ILE A 1 654 ? 39.314 -1.171 -34.512 1.00 88.31 654 ILE A C 1
ATOM 5009 O O . ILE A 1 654 ? 38.578 -0.469 -35.204 1.00 88.31 654 ILE A O 1
ATOM 5013 N N . TYR A 1 655 ? 38.930 -1.691 -33.342 1.00 89.12 655 TYR A N 1
ATOM 5014 C CA . TYR A 1 655 ? 37.588 -1.530 -32.768 1.00 89.12 655 TYR A CA 1
ATOM 5015 C C . TYR A 1 655 ? 37.528 -0.521 -31.618 1.00 89.12 655 TYR A C 1
ATOM 5017 O O . TYR A 1 655 ? 36.468 -0.331 -31.028 1.00 89.12 655 TYR A O 1
ATOM 5025 N N . PHE A 1 656 ? 38.644 0.131 -31.277 1.00 87.75 656 PHE A N 1
ATOM 5026 C CA . PHE A 1 656 ? 38.698 0.996 -30.098 1.00 87.75 656 PHE A CA 1
ATOM 5027 C C . PHE A 1 656 ? 37.753 2.202 -30.217 1.00 87.75 656 PHE A C 1
ATOM 5029 O O . PHE A 1 656 ? 37.019 2.489 -29.271 1.00 87.75 656 PHE A O 1
ATOM 5036 N N . SER A 1 657 ? 37.723 2.858 -31.388 1.00 88.12 657 SER A N 1
ATOM 5037 C CA . SER A 1 657 ? 36.849 4.018 -31.651 1.00 88.12 657 SER A CA 1
ATOM 5038 C C . SER A 1 657 ? 35.377 3.633 -31.497 1.00 88.12 657 SER A C 1
ATOM 5040 O O . SER A 1 657 ? 34.688 4.151 -30.622 1.00 88.12 657 SER A O 1
ATOM 5042 N N . VAL A 1 658 ? 34.923 2.618 -32.248 1.00 91.12 658 VAL A N 1
ATOM 5043 C CA . VAL A 1 658 ? 33.520 2.176 -32.225 1.00 91.12 658 VAL A CA 1
ATOM 5044 C C . VAL A 1 658 ? 33.097 1.679 -30.848 1.00 91.12 658 VAL A C 1
ATOM 5046 O O . VAL A 1 658 ? 31.998 1.997 -30.399 1.00 91.12 658 VAL A O 1
ATOM 5049 N N . ALA A 1 659 ? 33.959 0.945 -30.142 1.00 90.75 659 ALA A N 1
ATOM 5050 C CA . ALA A 1 659 ? 33.637 0.454 -28.811 1.00 90.75 659 ALA A CA 1
ATOM 5051 C C . ALA A 1 659 ? 33.541 1.584 -27.780 1.00 90.75 659 ALA A C 1
ATOM 5053 O O . ALA A 1 659 ? 32.628 1.578 -26.959 1.00 90.75 659 ALA A O 1
ATOM 5054 N N . SER A 1 660 ? 34.416 2.587 -27.856 1.00 89.56 660 SER A N 1
ATOM 5055 C CA . SER A 1 660 ? 34.366 3.745 -26.956 1.00 89.56 660 SER A CA 1
ATOM 5056 C C . SER A 1 660 ? 33.133 4.612 -27.223 1.00 89.56 660 SER A C 1
ATOM 5058 O O . SER A 1 660 ? 32.415 4.968 -26.290 1.00 89.56 660 SER A O 1
ATOM 5060 N N . SER A 1 661 ? 32.826 4.892 -28.492 1.00 91.19 661 SER A N 1
ATOM 5061 C CA . SER A 1 661 ? 31.656 5.688 -28.883 1.00 91.19 661 SER A CA 1
ATOM 5062 C C . SER A 1 661 ? 30.337 5.008 -28.544 1.00 91.19 661 SER A C 1
ATOM 5064 O O . SER A 1 661 ? 29.418 5.669 -28.067 1.00 91.19 661 SER A O 1
ATOM 5066 N N . THR A 1 662 ? 30.235 3.692 -28.759 1.00 91.81 662 THR A N 1
ATOM 5067 C CA . THR A 1 662 ? 29.036 2.918 -28.397 1.00 91.81 662 THR A CA 1
ATOM 5068 C C . THR A 1 662 ? 28.863 2.832 -26.886 1.00 91.81 662 THR A C 1
ATOM 5070 O O . THR A 1 662 ? 27.752 3.031 -26.411 1.00 91.81 662 THR A O 1
ATOM 5073 N N . LEU A 1 663 ? 29.937 2.629 -26.111 1.00 90.00 663 LEU A N 1
ATOM 5074 C CA . LEU A 1 663 ? 29.872 2.684 -24.647 1.00 90.00 663 LEU A CA 1
ATOM 5075 C C . LEU A 1 663 ? 29.417 4.056 -24.137 1.00 90.00 663 LEU A C 1
ATOM 5077 O O . LEU A 1 663 ? 28.544 4.122 -23.272 1.00 90.00 663 LEU A O 1
ATOM 5081 N N . LEU A 1 664 ? 29.972 5.144 -24.684 1.00 91.12 664 LEU A N 1
ATOM 5082 C CA . LEU A 1 664 ? 29.565 6.506 -24.333 1.00 91.12 664 LEU A CA 1
ATOM 5083 C C . LEU A 1 664 ? 28.092 6.749 -24.684 1.00 91.12 664 LEU A C 1
ATOM 5085 O O . LEU A 1 664 ? 27.334 7.257 -23.858 1.00 91.12 664 LEU A O 1
ATOM 5089 N N . ALA A 1 665 ? 27.670 6.349 -25.885 1.00 93.94 665 ALA A N 1
ATOM 5090 C CA . ALA A 1 665 ? 26.288 6.497 -26.315 1.00 93.94 665 ALA A CA 1
ATOM 5091 C C . ALA A 1 665 ? 25.324 5.696 -25.434 1.00 93.94 665 ALA A C 1
ATOM 5093 O O . ALA A 1 665 ? 24.291 6.220 -25.019 1.00 93.94 665 ALA A O 1
ATOM 5094 N N . GLU A 1 666 ? 25.674 4.455 -25.095 1.00 92.94 666 GLU A N 1
ATOM 5095 C CA . GLU A 1 666 ? 24.883 3.636 -24.185 1.00 92.94 666 GLU A CA 1
ATOM 5096 C C . GLU A 1 666 ? 24.796 4.262 -22.797 1.00 92.94 666 GLU A C 1
ATOM 5098 O O . GLU A 1 666 ? 23.700 4.341 -22.260 1.00 92.94 666 GLU A O 1
ATOM 5103 N N . MET A 1 667 ? 25.889 4.779 -22.232 1.00 92.12 667 MET A N 1
ATOM 5104 C CA . MET A 1 667 ? 25.850 5.453 -20.930 1.00 92.12 667 MET A CA 1
ATOM 5105 C C . MET A 1 667 ? 24.853 6.621 -20.922 1.00 92.12 667 MET A C 1
ATOM 5107 O O . MET A 1 667 ? 24.023 6.718 -20.018 1.00 92.12 667 MET A O 1
ATOM 5111 N N . VAL A 1 668 ? 24.883 7.472 -21.953 1.00 94.94 668 VAL A N 1
ATOM 5112 C CA . VAL A 1 668 ? 23.949 8.602 -22.077 1.00 94.94 668 VAL A CA 1
ATOM 5113 C C . VAL A 1 668 ? 22.511 8.113 -22.251 1.00 94.94 668 VAL A C 1
ATOM 5115 O O . VAL A 1 668 ? 21.604 8.600 -21.579 1.00 94.94 668 VAL A O 1
ATOM 5118 N N . LEU A 1 669 ? 22.278 7.127 -23.118 1.00 95.06 669 LEU A N 1
ATOM 5119 C CA . LEU A 1 669 ? 20.935 6.613 -23.380 1.00 95.06 669 LEU A CA 1
ATOM 5120 C C . LEU A 1 669 ? 20.359 5.832 -22.186 1.00 95.06 669 LEU A C 1
ATOM 5122 O O . LEU A 1 669 ? 19.152 5.889 -21.968 1.00 95.06 669 LEU A O 1
ATOM 5126 N N . GLN A 1 670 ? 21.193 5.141 -21.402 1.00 95.06 670 GLN A N 1
ATOM 5127 C CA . GLN A 1 670 ? 20.822 4.535 -20.117 1.00 95.06 670 GLN A CA 1
ATOM 5128 C C . GLN A 1 670 ? 20.455 5.622 -19.100 1.00 95.06 670 GLN A C 1
ATOM 5130 O O . GLN A 1 670 ? 19.463 5.474 -18.394 1.00 95.06 670 GLN A O 1
ATOM 5135 N N . GLY A 1 671 ? 21.184 6.744 -19.080 1.00 95.69 671 GLY A N 1
ATOM 5136 C CA . GLY A 1 671 ? 20.840 7.917 -18.273 1.00 95.69 671 GLY A CA 1
ATOM 5137 C C . GLY A 1 671 ? 19.481 8.519 -18.644 1.00 95.69 671 GLY A C 1
ATOM 5138 O O . GLY A 1 671 ? 18.664 8.780 -17.768 1.00 95.69 671 GLY A O 1
ATOM 5139 N N . ILE A 1 672 ? 19.191 8.664 -19.940 1.00 96.62 672 ILE A N 1
ATOM 5140 C CA . ILE A 1 672 ? 17.882 9.138 -20.421 1.00 96.62 672 ILE A CA 1
ATOM 5141 C C . ILE A 1 672 ? 16.777 8.117 -20.090 1.00 96.62 672 ILE A C 1
ATOM 5143 O O . ILE A 1 672 ? 15.709 8.485 -19.602 1.00 96.62 672 ILE A O 1
ATOM 5147 N N . GLY A 1 673 ? 17.034 6.824 -20.314 1.00 96.19 673 GLY A N 1
ATOM 5148 C CA . GLY A 1 673 ? 16.100 5.736 -20.009 1.00 96.19 673 GLY A CA 1
ATOM 5149 C C . GLY A 1 673 ? 15.849 5.528 -18.509 1.00 96.19 673 GLY A C 1
ATOM 5150 O O . GLY A 1 673 ? 14.795 5.011 -18.129 1.00 96.19 673 GLY A O 1
ATOM 5151 N N . ALA A 1 674 ? 16.765 5.985 -17.648 1.00 97.12 674 ALA A N 1
ATOM 5152 C CA . ALA A 1 674 ? 16.638 5.909 -16.195 1.00 97.12 674 ALA A CA 1
ATOM 5153 C C . ALA A 1 674 ? 15.336 6.542 -15.691 1.00 97.12 674 ALA A C 1
ATOM 5155 O O . ALA A 1 674 ? 14.779 6.070 -14.703 1.00 97.12 674 ALA A O 1
ATOM 5156 N N . TYR A 1 675 ? 14.818 7.557 -16.394 1.00 97.31 675 TYR A N 1
ATOM 5157 C CA . TYR A 1 675 ? 13.546 8.195 -16.065 1.00 97.31 675 TYR A CA 1
ATOM 5158 C C . TYR A 1 675 ? 12.393 7.183 -15.972 1.00 97.31 675 TYR A C 1
ATOM 5160 O O . TYR A 1 675 ? 11.692 7.155 -14.961 1.00 97.31 675 TYR A O 1
ATOM 5168 N N . TYR A 1 676 ? 12.222 6.300 -16.963 1.00 97.81 676 TYR A N 1
ATOM 5169 C CA . TYR A 1 676 ? 11.121 5.325 -16.966 1.00 97.81 676 TYR A CA 1
ATOM 5170 C C . TYR A 1 676 ? 11.370 4.141 -16.040 1.00 97.81 676 TYR A C 1
ATOM 5172 O O . TYR A 1 676 ? 10.444 3.708 -15.359 1.00 97.81 676 TYR A O 1
ATOM 5180 N N . MET A 1 677 ? 12.609 3.648 -15.964 1.00 98.00 677 MET A N 1
ATOM 5181 C CA . MET A 1 677 ? 12.961 2.572 -15.028 1.00 98.00 677 MET A CA 1
ATOM 5182 C C . MET A 1 677 ? 12.782 3.024 -13.570 1.00 98.00 677 MET A C 1
ATOM 5184 O O . MET A 1 677 ? 12.191 2.316 -12.751 1.00 98.00 677 MET A O 1
ATOM 5188 N N . GLY A 1 678 ? 13.231 4.241 -13.258 1.00 97.94 678 GLY A N 1
ATOM 5189 C CA . GLY A 1 678 ? 13.038 4.891 -11.966 1.00 97.94 678 GLY A CA 1
ATOM 5190 C C . GLY A 1 678 ? 11.566 5.148 -11.660 1.00 97.94 678 GLY A C 1
ATOM 5191 O O . GLY A 1 678 ? 11.096 4.791 -10.580 1.00 97.94 678 GLY A O 1
ATOM 5192 N N . THR A 1 679 ? 10.815 5.692 -12.623 1.00 97.75 679 THR A N 1
ATOM 5193 C CA . THR A 1 679 ? 9.367 5.923 -12.485 1.00 97.75 679 THR A CA 1
ATOM 5194 C C . THR A 1 679 ? 8.614 4.625 -12.214 1.00 97.75 679 THR A C 1
ATOM 5196 O O . THR A 1 679 ? 7.845 4.572 -11.258 1.00 97.75 679 THR A O 1
ATOM 5199 N N . ALA A 1 680 ? 8.874 3.562 -12.981 1.00 98.19 680 ALA A N 1
ATOM 5200 C CA . ALA A 1 680 ? 8.255 2.255 -12.775 1.00 98.19 680 ALA A CA 1
ATOM 5201 C C . ALA A 1 680 ? 8.569 1.691 -11.382 1.00 98.19 680 ALA A C 1
ATOM 5203 O O . ALA A 1 680 ? 7.664 1.262 -10.668 1.00 98.19 680 ALA A O 1
ATOM 5204 N N . THR A 1 681 ? 9.830 1.775 -10.953 1.00 98.00 681 THR A N 1
ATOM 5205 C CA . THR A 1 681 ? 10.248 1.263 -9.642 1.00 98.00 681 THR A CA 1
ATOM 5206 C C . THR A 1 681 ? 9.603 2.041 -8.497 1.00 98.00 681 THR A C 1
ATOM 5208 O O . THR A 1 681 ? 9.080 1.440 -7.557 1.00 98.00 681 THR A O 1
ATOM 5211 N N . ASN A 1 682 ? 9.608 3.375 -8.567 1.00 97.69 682 ASN A N 1
ATOM 5212 C CA . ASN A 1 682 ? 8.998 4.220 -7.543 1.00 97.69 682 ASN A CA 1
ATOM 5213 C C . ASN A 1 682 ? 7.472 4.064 -7.511 1.00 97.69 682 ASN A C 1
ATOM 5215 O O . ASN A 1 682 ? 6.885 4.092 -6.432 1.00 97.69 682 ASN A O 1
ATOM 5219 N N . TYR A 1 683 ? 6.837 3.867 -8.667 1.00 97.00 683 TYR A N 1
ATOM 5220 C CA . TYR A 1 683 ? 5.407 3.601 -8.756 1.00 97.00 683 TYR A CA 1
ATOM 5221 C C . TYR A 1 683 ? 5.034 2.283 -8.070 1.00 97.00 683 TYR A C 1
ATOM 5223 O O . TYR A 1 683 ? 4.204 2.297 -7.165 1.00 97.00 683 TYR A O 1
ATOM 5231 N N . ALA A 1 684 ? 5.713 1.176 -8.395 1.00 97.06 684 ALA A N 1
ATOM 5232 C CA . ALA A 1 684 ? 5.492 -0.109 -7.726 1.00 97.06 684 ALA A CA 1
ATOM 5233 C C . ALA A 1 684 ? 5.732 -0.044 -6.215 1.00 97.06 684 ALA A C 1
ATOM 5235 O O . ALA A 1 684 ? 4.964 -0.617 -5.446 1.00 97.06 684 ALA A O 1
ATOM 5236 N N . ARG A 1 685 ? 6.750 0.708 -5.774 1.00 97.00 685 ARG A N 1
ATOM 5237 C CA . ARG A 1 685 ? 6.996 0.954 -4.346 1.00 97.00 685 ARG A CA 1
ATOM 5238 C C . ARG A 1 685 ? 5.819 1.676 -3.685 1.00 97.00 685 ARG A C 1
ATOM 5240 O O . ARG A 1 685 ? 5.396 1.272 -2.611 1.00 97.00 685 ARG A O 1
ATOM 5247 N N . ARG A 1 686 ? 5.291 2.738 -4.308 1.00 94.88 686 ARG A N 1
ATOM 5248 C CA . ARG A 1 686 ? 4.149 3.508 -3.775 1.00 94.88 686 ARG A CA 1
ATOM 5249 C C . ARG A 1 686 ? 2.842 2.712 -3.773 1.00 94.88 686 ARG A C 1
ATOM 5251 O O . ARG A 1 686 ? 2.033 2.899 -2.874 1.00 94.88 686 ARG A O 1
ATOM 5258 N N . GLN A 1 687 ? 2.659 1.829 -4.750 1.00 94.38 687 GLN A N 1
ATOM 5259 C CA . GLN A 1 687 ? 1.496 0.946 -4.853 1.00 94.38 687 GLN A CA 1
ATOM 5260 C C . GLN A 1 687 ? 1.634 -0.355 -4.046 1.00 94.38 687 GLN A C 1
ATOM 5262 O O . GLN A 1 687 ? 0.724 -1.177 -4.073 1.00 94.38 687 GLN A O 1
ATOM 5267 N N . LYS A 1 688 ? 2.761 -0.563 -3.348 1.00 95.06 688 LYS A N 1
ATOM 5268 C CA . LYS A 1 688 ? 3.068 -1.801 -2.610 1.00 95.06 688 LYS A CA 1
ATOM 5269 C C . LYS A 1 688 ? 3.048 -3.069 -3.478 1.00 95.06 688 LYS A C 1
ATOM 5271 O O . LYS A 1 688 ? 2.831 -4.173 -2.998 1.00 95.06 688 LYS A O 1
ATOM 5276 N N . PHE A 1 689 ? 3.351 -2.944 -4.768 1.00 95.81 689 PHE A N 1
ATOM 5277 C CA . PHE A 1 689 ? 3.369 -4.078 -5.701 1.00 95.81 689 PHE A CA 1
ATOM 5278 C C . PHE A 1 689 ? 4.510 -5.074 -5.461 1.00 95.81 689 PHE A C 1
ATOM 5280 O O . PHE A 1 689 ? 4.481 -6.172 -6.008 1.00 95.81 689 PHE A O 1
ATOM 5287 N N . TYR A 1 690 ? 5.505 -4.709 -4.648 1.00 95.31 690 TYR A N 1
ATOM 5288 C CA . TYR A 1 690 ? 6.559 -5.626 -4.211 1.00 95.31 690 TYR A CA 1
ATOM 5289 C C . TYR A 1 690 ? 6.148 -6.505 -3.015 1.00 95.31 690 TYR A C 1
ATOM 5291 O O . TYR A 1 690 ? 6.901 -7.409 -2.661 1.00 95.31 690 TYR A O 1
ATOM 5299 N N . GLU A 1 691 ? 4.989 -6.264 -2.388 1.00 95.12 691 GLU A N 1
ATOM 5300 C CA . GLU A 1 691 ? 4.473 -7.126 -1.319 1.00 95.12 691 GLU A CA 1
ATOM 5301 C C . GLU A 1 691 ? 3.979 -8.462 -1.896 1.00 95.12 691 GLU A C 1
ATOM 5303 O O . GLU A 1 691 ? 3.278 -8.513 -2.913 1.00 95.12 691 GLU A O 1
ATOM 5308 N N . ALA A 1 692 ? 4.356 -9.565 -1.245 1.00 92.12 692 ALA A N 1
ATOM 5309 C CA . ALA A 1 692 ? 3.968 -10.902 -1.674 1.00 92.12 692 ALA A CA 1
ATOM 5310 C C . ALA A 1 692 ? 2.437 -11.046 -1.671 1.00 92.12 692 ALA A C 1
ATOM 5312 O O . ALA A 1 692 ? 1.765 -10.632 -0.733 1.00 92.12 692 ALA A O 1
ATOM 5313 N N . GLY A 1 693 ? 1.872 -11.626 -2.732 1.00 89.94 693 GLY A N 1
ATOM 5314 C CA . GLY A 1 693 ? 0.423 -11.822 -2.849 1.00 89.94 693 GLY A CA 1
ATOM 5315 C C . GLY A 1 693 ? -0.341 -10.684 -3.528 1.00 89.94 693 GLY A C 1
ATOM 5316 O O . GLY A 1 693 ? -1.372 -10.955 -4.143 1.00 89.94 693 GLY A O 1
ATOM 5317 N N . ARG A 1 694 ? 0.184 -9.449 -3.518 1.00 92.69 694 ARG A N 1
ATOM 5318 C CA . ARG A 1 694 ? -0.546 -8.246 -3.964 1.00 92.69 694 ARG A CA 1
ATOM 5319 C C . ARG A 1 694 ? -1.088 -8.344 -5.393 1.00 92.69 694 ARG A C 1
ATOM 5321 O O . ARG A 1 694 ? -2.234 -7.999 -5.645 1.00 92.69 694 ARG A O 1
ATOM 5328 N N . LEU A 1 695 ? -0.264 -8.824 -6.325 1.00 96.00 695 LEU A N 1
ATOM 5329 C CA . LEU A 1 695 ? -0.592 -8.905 -7.754 1.00 96.00 695 LEU A CA 1
ATOM 5330 C C . LEU A 1 695 ? -1.079 -10.295 -8.201 1.00 96.00 695 LEU A C 1
ATOM 5332 O O . LEU A 1 695 ? -1.261 -10.518 -9.395 1.00 96.00 695 LEU A O 1
ATOM 5336 N N . ILE A 1 696 ? -1.263 -11.258 -7.288 1.00 93.88 696 ILE A N 1
ATOM 5337 C CA . ILE A 1 696 ? -1.569 -12.651 -7.671 1.00 93.88 696 ILE A CA 1
ATOM 5338 C C . ILE A 1 696 ? -2.980 -12.785 -8.255 1.00 93.88 696 ILE A C 1
ATOM 5340 O O . ILE A 1 696 ? -3.180 -13.575 -9.177 1.00 93.88 696 ILE A O 1
ATOM 5344 N N . ARG A 1 697 ? -3.945 -12.031 -7.716 1.00 92.56 697 ARG A N 1
ATOM 5345 C CA . ARG A 1 697 ? -5.362 -12.104 -8.114 1.00 92.56 697 ARG A CA 1
ATOM 5346 C C . ARG A 1 697 ? -5.716 -11.174 -9.274 1.00 92.56 697 ARG A C 1
ATOM 5348 O O . ARG A 1 697 ? -6.691 -11.417 -9.971 1.00 92.56 697 ARG A O 1
ATOM 5355 N N . THR A 1 698 ? -4.889 -10.164 -9.516 1.00 94.12 698 THR A N 1
ATOM 5356 C CA . THR A 1 698 ? -5.102 -9.186 -10.579 1.00 94.12 698 THR A CA 1
ATOM 5357 C C . THR A 1 698 ? -4.830 -9.785 -11.951 1.00 94.12 698 THR A C 1
ATOM 5359 O O . THR A 1 698 ? -3.784 -10.401 -12.195 1.00 94.12 698 THR A O 1
ATOM 5362 N N . HIS A 1 699 ? -5.756 -9.556 -12.877 1.00 94.12 699 HIS A N 1
ATOM 5363 C CA . HIS A 1 699 ? -5.554 -9.868 -14.283 1.00 94.12 699 HIS A CA 1
ATOM 5364 C C . HIS A 1 699 ? -4.298 -9.134 -14.795 1.00 94.12 699 HIS A C 1
ATOM 5366 O O . HIS A 1 699 ? -4.045 -7.989 -14.452 1.00 94.12 699 HIS A O 1
ATOM 5372 N N . LYS A 1 700 ? -3.402 -9.830 -15.509 1.00 96.38 700 LYS A N 1
ATOM 5373 C CA . LYS A 1 700 ? -2.059 -9.326 -15.901 1.00 96.38 700 LYS A CA 1
ATOM 5374 C C . LYS A 1 700 ? -1.108 -8.955 -14.745 1.00 96.38 700 LYS A C 1
ATOM 5376 O O . LYS A 1 700 ? 0.008 -8.494 -14.997 1.00 96.38 700 LYS A O 1
ATOM 5381 N N . GLY A 1 701 ? -1.456 -9.231 -13.486 1.00 96.62 701 GLY A N 1
ATOM 5382 C CA . GLY A 1 701 ? -0.607 -8.930 -12.329 1.00 96.62 701 GLY A CA 1
ATOM 5383 C C . GLY A 1 701 ? 0.751 -9.645 -12.363 1.00 96.62 701 GLY A C 1
ATOM 5384 O O . GLY A 1 701 ? 1.777 -9.054 -12.022 1.00 96.62 701 GLY A O 1
ATOM 5385 N N . LYS A 1 702 ? 0.803 -10.880 -12.887 1.00 96.94 702 LYS A N 1
ATOM 5386 C CA . LYS A 1 702 ? 2.068 -11.610 -13.118 1.00 96.94 702 LYS A CA 1
ATOM 5387 C C . LYS A 1 702 ? 2.989 -10.887 -14.105 1.00 96.94 702 LYS A C 1
ATOM 5389 O O . LYS A 1 702 ? 4.196 -10.830 -13.885 1.00 96.94 702 LYS A O 1
ATOM 5394 N N . ASP A 1 703 ? 2.436 -10.314 -15.169 1.00 97.75 703 ASP A N 1
ATOM 5395 C CA . ASP A 1 703 ? 3.214 -9.591 -16.177 1.00 97.75 703 ASP A CA 1
ATOM 5396 C C . ASP A 1 703 ? 3.696 -8.233 -15.650 1.00 97.75 703 ASP A C 1
ATOM 5398 O O . ASP A 1 703 ? 4.846 -7.849 -15.882 1.00 97.75 703 ASP A O 1
ATOM 5402 N N . ALA A 1 704 ? 2.866 -7.548 -14.856 1.00 97.88 704 ALA A N 1
ATOM 5403 C CA . ALA A 1 704 ? 3.263 -6.345 -14.128 1.00 97.88 704 ALA A CA 1
ATOM 5404 C C . ALA A 1 704 ? 4.420 -6.630 -13.156 1.00 97.88 704 ALA A C 1
ATOM 5406 O O . ALA A 1 704 ? 5.400 -5.887 -13.119 1.00 97.88 704 ALA A O 1
ATOM 5407 N N . MET A 1 705 ? 4.367 -7.747 -12.422 1.00 97.31 705 MET A N 1
ATOM 5408 C CA . MET A 1 705 ? 5.452 -8.173 -11.534 1.00 97.31 705 MET A CA 1
ATOM 5409 C C . MET A 1 705 ? 6.767 -8.370 -12.301 1.00 97.31 705 MET A C 1
ATOM 5411 O O . MET A 1 705 ? 7.809 -7.896 -11.854 1.00 97.31 705 MET A O 1
ATOM 5415 N N . VAL A 1 706 ? 6.726 -9.001 -13.482 1.00 97.81 706 VAL A N 1
ATOM 5416 C CA . VAL A 1 706 ? 7.902 -9.148 -14.361 1.00 97.81 706 VAL A CA 1
ATOM 5417 C C . VAL A 1 706 ? 8.436 -7.782 -14.802 1.00 97.81 706 VAL A C 1
ATOM 5419 O O . VAL A 1 706 ? 9.646 -7.559 -14.763 1.00 97.81 706 VAL A O 1
ATOM 5422 N N . MET A 1 707 ? 7.555 -6.842 -15.162 1.00 98.31 707 MET A N 1
ATOM 5423 C CA . MET A 1 707 ? 7.950 -5.476 -15.514 1.00 98.31 707 MET A CA 1
ATOM 5424 C C . MET A 1 707 ? 8.705 -4.816 -14.354 1.00 98.31 707 MET A C 1
ATOM 5426 O O . MET A 1 707 ? 9.851 -4.405 -14.521 1.00 98.31 707 MET A O 1
ATOM 5430 N N . TYR A 1 708 ? 8.106 -4.756 -13.164 1.00 98.38 708 TYR A N 1
ATOM 5431 C CA . TYR A 1 708 ? 8.707 -4.085 -12.009 1.00 98.38 708 TYR A CA 1
ATOM 5432 C C . TYR A 1 708 ? 9.967 -4.786 -11.485 1.00 98.38 708 TYR A C 1
ATOM 5434 O O . TYR A 1 708 ? 10.918 -4.117 -11.075 1.00 98.38 708 TYR A O 1
ATOM 5442 N N . ALA A 1 709 ? 10.031 -6.118 -11.577 1.00 97.50 709 ALA A N 1
ATOM 5443 C CA . ALA A 1 709 ? 11.250 -6.877 -11.312 1.00 97.50 709 ALA A CA 1
ATOM 5444 C C . ALA A 1 709 ? 12.383 -6.454 -12.262 1.00 97.50 709 ALA A C 1
ATOM 5446 O O . ALA A 1 709 ? 13.506 -6.203 -11.828 1.00 97.50 709 ALA A O 1
ATOM 5447 N N . GLY A 1 710 ? 12.090 -6.293 -13.555 1.00 97.94 710 GLY A N 1
ATOM 5448 C CA . GLY A 1 710 ? 13.062 -5.792 -14.525 1.00 97.94 710 GLY A CA 1
ATOM 5449 C C . GLY A 1 710 ? 13.585 -4.393 -14.182 1.00 97.94 710 GLY A C 1
ATOM 5450 O O . GLY A 1 710 ? 14.794 -4.164 -14.241 1.00 97.94 710 GLY A O 1
ATOM 5451 N N . SER A 1 711 ? 12.712 -3.467 -13.763 1.00 98.31 711 SER A N 1
ATOM 5452 C CA . SER A 1 711 ? 13.140 -2.098 -13.434 1.00 98.31 711 SER A CA 1
ATOM 5453 C C . SER A 1 711 ? 13.988 -2.021 -12.165 1.00 98.31 711 SER A C 1
ATOM 5455 O O . SER A 1 711 ? 14.977 -1.284 -12.149 1.00 98.31 711 SER A O 1
ATOM 5457 N N . ILE A 1 712 ? 13.653 -2.789 -11.120 1.00 98.06 712 ILE A N 1
ATOM 5458 C CA . ILE A 1 712 ? 14.444 -2.795 -9.881 1.00 98.06 712 ILE A CA 1
ATOM 5459 C C . ILE A 1 712 ? 15.799 -3.485 -10.083 1.00 98.06 712 ILE A C 1
ATOM 5461 O O . ILE A 1 712 ? 16.816 -2.946 -9.649 1.00 98.06 712 ILE A O 1
ATOM 5465 N N . ILE A 1 713 ? 15.851 -4.603 -10.825 1.00 97.50 713 ILE A N 1
ATOM 5466 C CA . ILE A 1 713 ? 17.117 -5.262 -11.187 1.00 97.50 713 ILE A CA 1
ATOM 5467 C C . ILE A 1 713 ? 18.001 -4.287 -11.967 1.00 97.50 713 ILE A C 1
ATOM 5469 O O . ILE A 1 713 ? 19.188 -4.164 -11.668 1.00 97.50 713 ILE A O 1
ATOM 5473 N N . TRP A 1 714 ? 17.430 -3.554 -12.929 1.00 98.19 714 TRP A N 1
ATOM 5474 C CA . TRP A 1 714 ? 18.172 -2.558 -13.700 1.00 98.19 714 TRP A CA 1
ATOM 5475 C C . TRP A 1 714 ? 18.775 -1.469 -12.800 1.00 98.19 714 TRP A C 1
ATOM 5477 O O . TRP A 1 714 ? 19.964 -1.179 -12.927 1.00 98.19 714 TRP A O 1
ATOM 5487 N N . LEU A 1 715 ? 18.002 -0.919 -11.852 1.00 97.00 715 LEU A N 1
ATOM 5488 C CA . LEU A 1 715 ? 18.487 0.093 -10.901 1.00 97.00 715 LEU A CA 1
ATOM 5489 C C . LEU A 1 715 ? 19.616 -0.431 -10.005 1.00 97.00 715 LEU A C 1
ATOM 5491 O O . LEU A 1 715 ? 20.607 0.268 -9.787 1.00 97.00 715 LEU A O 1
ATOM 5495 N N . CYS A 1 716 ? 19.502 -1.666 -9.515 1.00 96.75 716 CYS A N 1
ATOM 5496 C CA . CYS A 1 716 ? 20.563 -2.293 -8.731 1.00 96.75 716 CYS A CA 1
ATOM 5497 C C . CYS A 1 716 ? 21.839 -2.472 -9.565 1.00 96.75 716 CYS A C 1
ATOM 5499 O O . CYS A 1 716 ? 22.928 -2.110 -9.117 1.00 96.75 716 CYS A O 1
ATOM 5501 N N . VAL A 1 717 ? 21.715 -2.991 -10.792 1.00 95.69 717 VAL A N 1
ATOM 5502 C CA . VAL A 1 717 ? 22.865 -3.232 -11.673 1.00 95.69 717 VAL A CA 1
ATOM 5503 C C . VAL A 1 717 ? 23.542 -1.924 -12.073 1.00 95.69 717 VAL A C 1
ATOM 5505 O O . VAL A 1 717 ? 24.767 -1.848 -11.994 1.00 95.69 717 VAL A O 1
ATOM 5508 N N . ILE A 1 718 ? 22.791 -0.888 -12.463 1.00 94.06 718 ILE A N 1
ATOM 5509 C CA . ILE A 1 718 ? 23.389 0.388 -12.877 1.00 94.06 718 ILE A CA 1
ATOM 5510 C C . ILE A 1 718 ? 24.084 1.086 -11.703 1.00 94.06 718 ILE A C 1
ATOM 5512 O O . ILE A 1 718 ? 25.177 1.619 -11.882 1.00 94.06 718 ILE A O 1
ATOM 5516 N N . PHE A 1 719 ? 23.520 1.017 -10.490 1.00 93.81 719 PHE A N 1
ATOM 5517 C CA . PHE A 1 719 ? 24.157 1.559 -9.289 1.00 93.81 719 PHE A CA 1
ATOM 5518 C C . PHE A 1 719 ? 25.486 0.855 -8.995 1.00 93.81 719 PHE A C 1
ATOM 5520 O O . PHE A 1 719 ? 26.512 1.514 -8.826 1.00 93.81 719 PHE A O 1
ATOM 5527 N N . ILE A 1 720 ? 25.497 -0.484 -9.018 1.00 90.62 720 ILE A N 1
ATOM 5528 C CA . ILE A 1 720 ? 26.718 -1.279 -8.832 1.00 90.62 720 ILE A CA 1
ATOM 5529 C C . ILE A 1 720 ? 27.732 -0.972 -9.941 1.00 90.62 720 ILE A C 1
ATOM 5531 O O . ILE A 1 720 ? 28.913 -0.779 -9.655 1.00 90.62 720 ILE A O 1
ATOM 5535 N N . ALA A 1 721 ? 27.298 -0.888 -11.200 1.00 89.25 721 ALA A N 1
ATOM 5536 C CA . ALA A 1 721 ? 28.167 -0.580 -12.333 1.00 89.25 721 ALA A CA 1
ATOM 5537 C C . ALA A 1 721 ? 28.811 0.812 -12.199 1.00 89.25 721 ALA A C 1
ATOM 5539 O O . ALA A 1 721 ? 30.015 0.952 -12.391 1.00 89.25 721 ALA A O 1
ATOM 5540 N N . VAL A 1 722 ? 28.048 1.836 -11.806 1.00 88.69 722 VAL A N 1
ATOM 5541 C CA . VAL A 1 722 ? 28.576 3.190 -11.576 1.00 88.69 722 VAL A CA 1
ATOM 5542 C C . VAL A 1 722 ? 29.536 3.211 -10.385 1.00 88.69 722 VAL A C 1
ATOM 5544 O O . VAL A 1 722 ? 30.644 3.729 -10.513 1.00 88.69 722 VAL A O 1
ATOM 5547 N N . ALA A 1 723 ? 29.167 2.600 -9.256 1.00 88.31 723 ALA A N 1
ATOM 5548 C CA . ALA A 1 723 ? 30.016 2.542 -8.067 1.00 88.31 723 ALA A CA 1
ATOM 5549 C C . ALA A 1 723 ? 31.346 1.825 -8.345 1.00 88.31 723 ALA A C 1
ATOM 5551 O O . ALA A 1 723 ? 32.414 2.309 -7.972 1.00 88.31 723 ALA A O 1
ATOM 5552 N N . THR A 1 724 ? 31.303 0.701 -9.060 1.00 85.00 724 THR A N 1
ATOM 5553 C CA . THR A 1 724 ? 32.502 -0.055 -9.447 1.00 85.00 724 THR A CA 1
ATOM 5554 C C . THR A 1 724 ? 33.353 0.681 -10.485 1.00 85.00 724 THR A C 1
ATOM 5556 O O . THR A 1 724 ? 34.584 0.600 -10.422 1.00 85.00 724 THR A O 1
ATOM 5559 N N . CYS A 1 725 ? 32.742 1.450 -11.393 1.00 83.50 725 CYS A N 1
ATOM 5560 C CA . CYS A 1 725 ? 33.456 2.366 -12.283 1.00 83.50 725 CYS A CA 1
ATOM 5561 C C . CYS A 1 725 ? 34.183 3.467 -11.495 1.00 83.50 725 CYS A C 1
ATOM 5563 O O . CYS A 1 725 ? 35.383 3.645 -11.688 1.00 83.50 725 CYS A O 1
ATOM 5565 N N . ILE A 1 726 ? 33.504 4.152 -10.567 1.00 86.19 726 ILE A N 1
ATOM 5566 C CA . ILE A 1 726 ? 34.102 5.197 -9.713 1.00 86.19 726 ILE A CA 1
ATOM 5567 C C . ILE A 1 726 ? 35.244 4.617 -8.873 1.00 86.19 726 ILE A C 1
ATOM 5569 O O . ILE A 1 726 ? 36.347 5.159 -8.869 1.00 86.19 726 ILE A O 1
ATOM 5573 N N . TRP A 1 727 ? 35.014 3.476 -8.218 1.00 84.25 727 TRP A N 1
ATOM 5574 C CA . TRP A 1 727 ? 36.031 2.795 -7.416 1.00 84.25 727 TRP A CA 1
ATOM 5575 C C . TRP A 1 727 ? 37.262 2.422 -8.243 1.00 84.25 727 TRP A C 1
ATOM 5577 O O . TRP A 1 727 ? 38.396 2.553 -7.786 1.00 84.25 727 TRP A O 1
ATOM 5587 N N . SER A 1 728 ? 37.045 1.978 -9.484 1.00 78.44 728 SER A N 1
ATOM 5588 C CA . SER A 1 728 ? 38.141 1.688 -10.402 1.00 78.44 728 SER A CA 1
ATOM 5589 C C . SER A 1 728 ? 38.945 2.956 -10.695 1.00 78.44 728 SER A C 1
ATOM 5591 O O . SER A 1 728 ? 40.162 2.931 -10.536 1.00 78.44 728 SER A O 1
ATOM 5593 N N . LEU A 1 729 ? 38.284 4.067 -11.044 1.00 78.75 729 LEU A N 1
ATOM 5594 C CA . LEU A 1 729 ? 38.938 5.343 -11.367 1.00 78.75 729 LEU A CA 1
ATOM 5595 C C . LEU A 1 729 ? 39.783 5.912 -10.215 1.00 78.75 729 LEU A C 1
ATOM 5597 O O . LEU A 1 729 ? 40.804 6.540 -10.478 1.00 78.75 729 LEU A O 1
ATOM 5601 N N . LEU A 1 730 ? 39.395 5.673 -8.959 1.00 84.69 730 LEU A N 1
ATOM 5602 C CA . LEU A 1 730 ? 40.092 6.198 -7.779 1.00 84.69 730 LEU A CA 1
ATOM 5603 C C . LEU A 1 730 ? 41.302 5.354 -7.322 1.00 84.69 730 LEU A C 1
ATOM 5605 O O . LEU A 1 730 ? 42.104 5.842 -6.530 1.00 84.69 730 LEU A O 1
ATOM 5609 N N . GLY A 1 731 ? 41.440 4.095 -7.764 1.00 68.00 731 GLY A N 1
ATOM 5610 C CA . GLY A 1 731 ? 42.206 3.095 -7.003 1.00 68.00 731 GLY A CA 1
ATOM 5611 C C . GLY A 1 731 ? 43.480 2.477 -7.601 1.00 68.00 731 GLY A C 1
ATOM 5612 O O . GLY A 1 731 ? 44.136 1.735 -6.873 1.00 68.00 731 GLY A O 1
ATOM 5613 N N . MET A 1 732 ? 43.858 2.657 -8.879 1.00 58.16 732 MET A N 1
ATOM 5614 C CA . MET A 1 732 ? 44.954 1.849 -9.477 1.00 58.16 732 MET A CA 1
ATOM 5615 C C . MET A 1 732 ? 45.750 2.500 -10.621 1.00 58.16 732 MET A C 1
ATOM 5617 O O . MET A 1 732 ? 45.271 3.382 -11.325 1.00 58.16 732 MET A O 1
ATOM 5621 N N . SER A 1 733 ? 46.960 1.963 -10.853 1.00 61.00 733 SER A N 1
ATOM 5622 C CA . SER A 1 733 ? 47.818 2.244 -12.012 1.00 61.00 733 SER A CA 1
ATOM 5623 C C . SER A 1 733 ? 47.117 1.953 -13.350 1.00 61.00 733 SER A C 1
ATOM 5625 O O . SER A 1 733 ? 46.383 0.969 -13.498 1.00 61.00 733 SER A O 1
ATOM 5627 N N . LEU A 1 734 ? 47.381 2.808 -14.347 1.00 66.31 734 LEU A N 1
ATOM 5628 C CA . LEU A 1 734 ? 46.632 2.936 -15.607 1.00 66.31 734 LEU A CA 1
ATOM 5629 C C . LEU A 1 734 ? 46.373 1.607 -16.353 1.00 66.31 734 LEU A C 1
ATOM 5631 O O . LEU A 1 734 ? 45.328 1.437 -16.965 1.00 66.31 734 LEU A O 1
ATOM 5635 N N . ILE A 1 735 ? 47.291 0.636 -16.302 1.00 65.50 735 ILE A N 1
ATOM 5636 C CA . ILE A 1 735 ? 47.203 -0.611 -17.091 1.00 65.50 735 ILE A CA 1
ATOM 5637 C C . ILE A 1 735 ? 46.342 -1.687 -16.406 1.00 65.50 735 ILE A C 1
ATOM 5639 O O . ILE A 1 735 ? 45.559 -2.378 -17.065 1.00 65.50 735 ILE A O 1
ATOM 5643 N N . VAL A 1 736 ? 46.453 -1.843 -15.081 1.00 71.25 736 VAL A N 1
ATOM 5644 C CA . VAL A 1 736 ? 45.612 -2.784 -14.309 1.00 71.25 736 VAL A CA 1
ATOM 5645 C C . VAL A 1 736 ? 44.165 -2.283 -14.263 1.00 71.25 736 VAL A C 1
ATOM 5647 O O . VAL A 1 736 ? 43.224 -3.084 -14.253 1.00 71.25 736 VAL A O 1
ATOM 5650 N N . LEU A 1 737 ? 44.005 -0.960 -14.317 1.00 72.38 737 LEU A N 1
ATOM 5651 C CA . LEU A 1 737 ? 42.740 -0.252 -14.400 1.00 72.38 737 LEU A CA 1
ATOM 5652 C C . LEU A 1 737 ? 41.912 -0.667 -15.630 1.00 72.38 737 LEU A C 1
ATOM 5654 O O . LEU A 1 737 ? 40.787 -1.138 -15.467 1.00 72.38 737 LEU A O 1
ATOM 5658 N N . PHE A 1 738 ? 42.471 -0.606 -16.847 1.00 69.94 738 PHE A N 1
ATOM 5659 C CA . PHE A 1 738 ? 41.713 -0.891 -18.078 1.00 69.94 738 PHE A CA 1
ATOM 5660 C C . PHE A 1 738 ? 41.136 -2.312 -18.140 1.00 69.94 738 PHE A C 1
ATOM 5662 O O . PHE A 1 738 ? 39.971 -2.493 -18.494 1.00 69.94 738 PHE A O 1
ATOM 5669 N N . LYS A 1 739 ? 41.911 -3.339 -17.757 1.00 77.94 739 LYS A N 1
ATOM 5670 C CA . LYS A 1 739 ? 41.432 -4.737 -17.784 1.00 77.94 739 LYS A CA 1
ATOM 5671 C C . LYS A 1 739 ? 40.308 -4.991 -16.777 1.00 77.94 739 LYS A C 1
ATOM 5673 O O . LYS A 1 739 ? 39.421 -5.799 -17.054 1.00 77.94 739 LYS A O 1
ATOM 5678 N N . LYS A 1 740 ? 40.354 -4.342 -15.609 1.00 78.75 740 LYS A N 1
ATOM 5679 C CA . LYS A 1 740 ? 39.313 -4.469 -14.580 1.00 78.75 740 LYS A CA 1
ATOM 5680 C C . LYS A 1 740 ? 38.054 -3.699 -14.971 1.00 78.75 740 LYS A C 1
ATOM 5682 O O . LYS A 1 740 ? 36.984 -4.301 -14.937 1.00 78.75 740 LYS A O 1
ATOM 5687 N N . ILE A 1 741 ? 38.192 -2.453 -15.437 1.00 77.75 741 ILE A N 1
ATOM 5688 C CA . ILE A 1 741 ? 37.068 -1.649 -15.938 1.00 77.75 741 ILE A CA 1
ATOM 5689 C C . ILE A 1 741 ? 36.349 -2.392 -17.061 1.00 77.75 741 ILE A C 1
ATOM 5691 O O . ILE A 1 741 ? 35.151 -2.602 -16.958 1.00 77.75 741 ILE A O 1
ATOM 5695 N N . ALA A 1 742 ? 37.061 -2.893 -18.076 1.00 79.69 742 ALA A N 1
ATOM 5696 C CA . ALA A 1 742 ? 36.423 -3.574 -19.204 1.00 79.69 742 ALA A CA 1
ATOM 5697 C C . ALA A 1 742 ? 35.573 -4.788 -18.778 1.00 79.69 742 ALA A C 1
ATOM 5699 O O . ALA A 1 742 ? 34.468 -4.973 -19.282 1.00 79.69 742 ALA A O 1
ATOM 5700 N N . ARG A 1 743 ? 36.049 -5.601 -17.823 1.00 85.12 743 ARG A N 1
ATOM 5701 C CA . ARG A 1 743 ? 35.285 -6.751 -17.300 1.00 85.12 743 ARG A CA 1
ATOM 5702 C C . ARG A 1 743 ? 34.054 -6.318 -16.510 1.00 85.12 743 ARG A C 1
ATOM 5704 O O . ARG A 1 743 ? 32.991 -6.906 -16.679 1.00 85.12 743 ARG A O 1
ATOM 5711 N N . VAL A 1 744 ? 34.212 -5.314 -15.651 1.00 83.75 744 VAL A N 1
ATOM 5712 C CA . VAL A 1 744 ? 33.128 -4.769 -14.828 1.00 83.75 744 VAL A CA 1
ATOM 5713 C C . VAL A 1 744 ? 32.067 -4.111 -15.708 1.00 83.75 744 VAL A C 1
ATOM 5715 O O . VAL A 1 744 ? 30.889 -4.423 -15.568 1.00 83.75 744 VAL A O 1
ATOM 5718 N N . SER A 1 745 ? 32.474 -3.276 -16.666 1.00 83.00 745 SER A N 1
ATOM 5719 C CA . SER A 1 745 ? 31.578 -2.654 -17.639 1.00 83.00 745 SER A CA 1
ATOM 5720 C C . SER A 1 745 ? 30.848 -3.704 -18.473 1.00 83.00 745 SER A C 1
ATOM 5722 O O . SER A 1 745 ? 29.643 -3.587 -18.650 1.00 83.00 745 SER A O 1
ATOM 5724 N N . LEU A 1 746 ? 31.523 -4.767 -18.927 1.00 88.69 746 LEU A N 1
ATOM 5725 C CA . LEU A 1 746 ? 30.874 -5.857 -19.664 1.00 88.69 746 LEU A CA 1
ATOM 5726 C C . LEU A 1 746 ? 29.803 -6.564 -18.818 1.00 88.69 746 LEU A C 1
ATOM 5728 O O . LEU A 1 746 ? 28.695 -6.793 -19.296 1.00 88.69 746 LEU A O 1
ATOM 5732 N N . ALA A 1 747 ? 30.120 -6.884 -17.559 1.00 91.06 747 ALA A N 1
ATOM 5733 C CA . ALA A 1 747 ? 29.177 -7.520 -16.642 1.00 91.06 747 ALA A CA 1
ATOM 5734 C C . ALA A 1 747 ? 27.980 -6.608 -16.323 1.00 91.06 747 ALA A C 1
ATOM 5736 O O . ALA A 1 747 ? 26.838 -7.059 -16.375 1.00 91.06 747 ALA A O 1
ATOM 5737 N N . GLY A 1 748 ? 28.231 -5.322 -16.056 1.00 91.12 748 GLY A N 1
ATOM 5738 C CA . GLY A 1 748 ? 27.189 -4.326 -15.805 1.00 91.12 748 GLY A CA 1
ATOM 5739 C C . GLY A 1 748 ? 26.277 -4.119 -17.014 1.00 91.12 748 GLY A C 1
ATOM 5740 O O . GLY A 1 748 ? 25.060 -4.178 -16.880 1.00 91.12 748 GLY A O 1
ATOM 5741 N N . MET A 1 749 ? 26.847 -3.967 -18.213 1.00 91.75 749 MET A N 1
ATOM 5742 C CA . MET A 1 749 ? 26.077 -3.802 -19.452 1.00 91.75 749 MET A CA 1
ATOM 5743 C C . MET A 1 749 ? 25.244 -5.041 -19.785 1.00 91.75 749 MET A C 1
ATOM 5745 O O . MET A 1 749 ? 24.082 -4.903 -20.165 1.00 91.75 749 MET A O 1
ATOM 5749 N N . MET A 1 750 ? 25.792 -6.243 -19.582 1.00 94.44 750 MET A N 1
ATOM 5750 C CA . MET A 1 750 ? 25.032 -7.486 -19.730 1.00 94.44 750 MET A CA 1
ATOM 5751 C C . MET A 1 750 ? 23.873 -7.556 -18.727 1.00 94.44 750 MET A C 1
ATOM 5753 O O . MET A 1 750 ? 22.750 -7.881 -19.108 1.00 94.44 750 MET A O 1
ATOM 5757 N N . GLY A 1 751 ? 24.115 -7.211 -17.459 1.00 95.19 751 GLY A N 1
ATOM 5758 C CA . GLY A 1 751 ? 23.069 -7.171 -16.438 1.00 95.19 751 GLY A CA 1
ATOM 5759 C C . GLY A 1 751 ? 21.959 -6.170 -16.778 1.00 95.19 751 GLY A C 1
ATOM 5760 O O . GLY A 1 751 ? 20.783 -6.526 -16.731 1.00 95.19 751 GLY A O 1
ATOM 5761 N N . CYS A 1 752 ? 22.317 -4.954 -17.208 1.00 95.94 752 CYS A N 1
ATOM 5762 C CA . CYS A 1 752 ? 21.355 -3.948 -17.663 1.00 95.94 752 CYS A CA 1
ATOM 5763 C C . CYS A 1 752 ? 20.556 -4.432 -18.878 1.00 95.94 752 CYS A C 1
ATOM 5765 O O . CYS A 1 752 ? 19.347 -4.226 -18.929 1.00 95.94 752 CYS A O 1
ATOM 5767 N N . PHE A 1 753 ? 21.206 -5.100 -19.835 1.00 96.38 753 PHE A N 1
ATOM 5768 C CA . PHE A 1 753 ? 20.556 -5.656 -21.020 1.00 96.38 753 PHE A CA 1
ATOM 5769 C C . PHE A 1 753 ? 19.509 -6.718 -20.658 1.00 96.38 753 PHE A C 1
ATOM 5771 O O . PHE A 1 753 ? 18.376 -6.649 -21.134 1.00 96.38 753 PHE A O 1
ATOM 5778 N N . VAL A 1 754 ? 19.852 -7.669 -19.782 1.00 97.06 754 VAL A N 1
ATOM 5779 C CA . VAL A 1 754 ? 18.906 -8.689 -19.299 1.00 97.06 754 VAL A CA 1
ATOM 5780 C C . VAL A 1 754 ? 17.748 -8.033 -18.548 1.00 97.06 754 VAL A C 1
ATOM 5782 O O . VAL A 1 754 ? 16.590 -8.338 -18.821 1.00 97.06 754 VAL A O 1
ATOM 5785 N N . ALA A 1 755 ? 18.038 -7.082 -17.659 1.00 97.69 755 ALA A N 1
ATOM 5786 C CA . ALA A 1 755 ? 17.016 -6.368 -16.900 1.00 97.69 755 ALA A CA 1
ATOM 5787 C C . ALA A 1 755 ? 16.049 -5.584 -17.807 1.00 97.69 755 ALA A C 1
ATOM 5789 O O . ALA A 1 755 ? 14.837 -5.626 -17.601 1.00 97.69 755 ALA A O 1
ATOM 5790 N N . GLN A 1 756 ? 16.560 -4.940 -18.862 1.00 97.69 756 GLN A N 1
ATOM 5791 C CA . GLN A 1 756 ? 15.747 -4.264 -19.877 1.00 97.69 756 GLN A CA 1
ATOM 5792 C C . GLN A 1 756 ? 14.844 -5.236 -20.642 1.00 97.69 756 GLN A C 1
ATOM 5794 O O . GLN A 1 756 ? 13.696 -4.895 -20.918 1.00 97.69 756 GLN A O 1
ATOM 5799 N N . TRP A 1 757 ? 15.316 -6.445 -20.963 1.00 98.12 757 TRP A N 1
ATOM 5800 C CA . TRP A 1 757 ? 14.476 -7.477 -21.582 1.00 98.12 757 TRP A CA 1
ATOM 5801 C C . TRP A 1 757 ? 13.365 -7.964 -20.662 1.00 98.12 757 TRP A C 1
ATOM 5803 O O . TRP A 1 757 ? 12.220 -8.076 -21.105 1.00 98.12 757 TRP A O 1
ATOM 5813 N N . VAL A 1 758 ? 13.690 -8.230 -19.396 1.00 98.31 758 VAL A N 1
ATOM 5814 C CA . VAL A 1 758 ? 12.707 -8.608 -18.373 1.00 98.31 758 VAL A CA 1
ATOM 5815 C C . VAL A 1 758 ? 11.649 -7.508 -18.259 1.00 98.31 758 VAL A C 1
ATOM 5817 O O . VAL A 1 758 ? 10.458 -7.781 -18.407 1.00 98.31 758 VAL A O 1
ATOM 5820 N N . TRP A 1 759 ? 12.085 -6.252 -18.137 1.00 98.44 759 TRP A N 1
ATOM 5821 C CA . TRP A 1 759 ? 11.198 -5.096 -18.053 1.00 98.44 759 TRP A CA 1
ATOM 5822 C C . TRP A 1 759 ? 10.290 -4.955 -19.281 1.00 98.44 759 TRP A C 1
ATOM 5824 O O . TRP A 1 759 ? 9.075 -4.882 -19.128 1.00 98.44 759 TRP A O 1
ATOM 5834 N N . TRP A 1 760 ? 10.844 -4.976 -20.502 1.00 98.25 760 TRP A N 1
ATOM 5835 C CA . TRP A 1 760 ? 10.062 -4.833 -21.740 1.00 98.25 760 TRP A CA 1
ATOM 5836 C C . TRP A 1 760 ? 9.106 -6.000 -21.981 1.00 98.25 760 TRP A C 1
ATOM 5838 O O . TRP A 1 760 ? 8.018 -5.791 -22.515 1.00 98.25 760 TRP A O 1
ATOM 5848 N N . THR A 1 761 ? 9.484 -7.218 -21.585 1.00 98.06 761 THR A N 1
ATOM 5849 C CA . THR A 1 761 ? 8.607 -8.392 -21.683 1.00 98.06 761 THR A CA 1
ATOM 5850 C C . THR A 1 761 ? 7.393 -8.228 -20.781 1.00 98.06 761 THR A C 1
ATOM 5852 O O . THR A 1 761 ? 6.270 -8.415 -21.245 1.00 98.06 761 THR A O 1
ATOM 5855 N N . GLY A 1 762 ? 7.609 -7.832 -19.523 1.00 98.00 762 GLY A N 1
ATOM 5856 C CA . GLY A 1 762 ? 6.518 -7.518 -18.605 1.00 98.00 762 GLY A CA 1
ATOM 5857 C C . GLY A 1 762 ? 5.676 -6.347 -19.106 1.00 98.00 762 GLY A C 1
ATOM 5858 O O . GLY A 1 762 ? 4.462 -6.475 -19.210 1.00 98.00 762 GLY A O 1
ATOM 5859 N N . TYR A 1 763 ? 6.317 -5.244 -19.515 1.00 98.25 763 TYR A N 1
ATOM 5860 C CA . TYR A 1 763 ? 5.638 -4.043 -20.003 1.00 98.25 763 TYR A CA 1
ATOM 5861 C C . TYR A 1 763 ? 4.745 -4.324 -21.219 1.00 98.25 763 TYR A C 1
ATOM 5863 O O . TYR A 1 763 ? 3.590 -3.910 -21.238 1.00 98.25 763 TYR A O 1
ATOM 5871 N N . ILE A 1 764 ? 5.236 -5.041 -22.234 1.00 97.69 764 ILE A N 1
ATOM 5872 C CA . ILE A 1 764 ? 4.443 -5.343 -23.437 1.00 97.69 764 ILE A CA 1
ATOM 5873 C C . ILE A 1 764 ? 3.252 -6.244 -23.105 1.00 97.69 764 ILE A C 1
ATOM 5875 O O . ILE A 1 764 ? 2.178 -6.045 -23.663 1.00 97.69 764 ILE A O 1
ATOM 5879 N N . LYS A 1 765 ? 3.427 -7.226 -22.215 1.00 97.50 765 LYS A N 1
ATOM 5880 C CA . LYS A 1 765 ? 2.342 -8.132 -21.824 1.00 97.50 765 LYS A CA 1
ATOM 5881 C C . LYS A 1 765 ? 1.291 -7.450 -20.952 1.00 97.50 765 LYS A C 1
ATOM 5883 O O . LYS A 1 765 ? 0.106 -7.644 -21.185 1.00 97.50 765 LYS A O 1
ATOM 5888 N N . VAL A 1 766 ? 1.709 -6.618 -19.994 1.00 97.44 766 VAL A N 1
ATOM 5889 C CA . VAL A 1 766 ? 0.771 -5.881 -19.136 1.00 97.44 766 VAL A CA 1
ATOM 5890 C C . VAL A 1 766 ? 0.035 -4.787 -19.916 1.00 97.44 766 VAL A C 1
ATOM 5892 O O . VAL A 1 766 ? -1.161 -4.595 -19.728 1.00 97.44 766 VAL A O 1
ATOM 5895 N N . SER A 1 767 ? 0.720 -4.096 -20.835 1.00 95.88 767 SER A N 1
ATOM 5896 C CA . SER A 1 767 ? 0.097 -3.060 -21.666 1.00 95.88 767 SER A CA 1
ATOM 5897 C C . SER A 1 767 ? -0.781 -3.637 -22.771 1.00 95.88 767 SER A C 1
ATOM 5899 O O . SER A 1 767 ? -1.812 -3.042 -23.072 1.00 95.88 767 SER A O 1
ATOM 5901 N N . ASP A 1 768 ? -0.423 -4.789 -23.337 1.00 94.31 768 ASP A N 1
ATOM 5902 C CA . ASP A 1 768 ? -1.239 -5.556 -24.277 1.00 94.31 768 ASP A CA 1
ATOM 5903 C C . ASP A 1 768 ? -1.792 -4.700 -25.439 1.00 94.31 768 ASP A C 1
ATOM 5905 O O . ASP A 1 768 ? -1.007 -4.177 -26.243 1.00 94.31 768 ASP A O 1
ATOM 5909 N N . GLU A 1 769 ? -3.113 -4.512 -25.522 1.00 92.00 769 GLU A N 1
ATOM 5910 C CA . GLU A 1 769 ? -3.794 -3.679 -26.523 1.00 92.00 769 GLU A CA 1
ATOM 5911 C C . GLU A 1 769 ? -3.517 -2.180 -26.355 1.00 92.00 769 GLU A C 1
ATOM 5913 O O . GLU A 1 769 ? -3.575 -1.417 -27.316 1.00 92.00 769 GLU A O 1
ATOM 5918 N N . THR A 1 770 ? -3.143 -1.747 -25.153 1.00 92.94 770 THR A N 1
ATOM 5919 C CA . THR A 1 770 ? -2.865 -0.336 -24.867 1.00 92.94 770 THR A CA 1
ATOM 5920 C C . THR A 1 770 ? -1.472 0.121 -25.319 1.00 92.94 770 THR A C 1
ATOM 5922 O O . THR A 1 770 ? -1.180 1.320 -25.337 1.00 92.94 770 THR A O 1
ATOM 5925 N N . TYR A 1 771 ? -0.603 -0.817 -25.716 1.00 95.75 771 TYR A N 1
ATOM 5926 C CA . TYR A 1 771 ? 0.644 -0.543 -26.430 1.00 95.75 771 TYR A CA 1
ATOM 5927 C C . TYR A 1 771 ? 0.567 -1.151 -27.829 1.00 95.75 771 TYR A C 1
ATOM 5929 O O . TYR A 1 771 ? 1.017 -2.270 -28.072 1.00 95.75 771 TYR A O 1
ATOM 5937 N N . CYS A 1 772 ? 0.000 -0.404 -28.768 1.00 95.69 772 CYS A N 1
ATOM 5938 C CA . CYS A 1 772 ? -0.314 -0.869 -30.107 1.00 95.69 772 CYS A CA 1
ATOM 5939 C C . CYS A 1 772 ? 0.380 -0.035 -31.196 1.00 95.69 772 CYS A C 1
ATOM 5941 O O . CYS A 1 772 ? -0.261 0.771 -31.866 1.00 95.69 772 CYS A O 1
ATOM 5943 N N . PRO A 1 773 ? 1.705 -0.174 -31.391 1.00 96.06 773 PRO A N 1
ATOM 5944 C CA . PRO A 1 773 ? 2.421 0.629 -32.374 1.00 96.06 773 PRO A CA 1
ATOM 5945 C C . PRO A 1 773 ? 1.995 0.260 -33.811 1.00 96.06 773 PRO A C 1
ATOM 5947 O O . PRO A 1 773 ? 2.250 -0.871 -34.245 1.00 96.06 773 PRO A O 1
ATOM 5950 N N . PRO A 1 774 ? 1.400 1.188 -34.588 1.00 94.88 774 PRO A N 1
ATOM 5951 C CA . PRO A 1 774 ? 1.087 0.935 -35.985 1.00 94.88 774 PRO A CA 1
ATOM 5952 C C . PRO A 1 774 ? 2.370 0.809 -36.808 1.00 94.88 774 PRO A C 1
ATOM 5954 O O . PRO A 1 774 ? 3.408 1.386 -36.485 1.00 94.88 774 PRO A O 1
ATOM 5957 N N . GLN A 1 775 ? 2.296 0.069 -37.916 1.00 94.69 775 GLN A N 1
ATOM 5958 C CA . GLN A 1 775 ? 3.407 -0.061 -38.868 1.00 94.69 775 GLN A CA 1
ATOM 5959 C C . GLN A 1 775 ? 4.724 -0.527 -38.209 1.00 94.69 775 GLN A C 1
ATOM 5961 O O . GLN A 1 775 ? 5.809 -0.089 -38.600 1.00 94.69 775 GLN A O 1
ATOM 5966 N N . LEU A 1 776 ? 4.635 -1.449 -37.239 1.00 96.62 776 LEU A N 1
ATOM 5967 C CA . LEU A 1 776 ? 5.770 -1.963 -36.458 1.00 96.62 776 LEU A CA 1
ATOM 5968 C C . LEU A 1 776 ? 6.971 -2.383 -37.327 1.00 96.62 776 LEU A C 1
ATOM 5970 O O . LEU A 1 776 ? 8.120 -2.133 -36.959 1.00 96.62 776 LEU A O 1
ATOM 5974 N N . GLY A 1 777 ? 6.726 -2.952 -38.512 1.00 96.75 777 GLY A N 1
ATOM 5975 C CA . GLY A 1 777 ? 7.782 -3.288 -39.473 1.00 96.75 777 GLY A CA 1
ATOM 5976 C C . GLY A 1 777 ? 8.591 -2.072 -39.945 1.00 96.75 777 GLY A C 1
ATOM 5977 O O . GLY A 1 777 ? 9.819 -2.109 -39.922 1.00 96.75 777 GLY A O 1
ATOM 5978 N N . LYS A 1 778 ? 7.935 -0.955 -40.296 1.00 97.50 778 LYS A N 1
ATOM 5979 C CA . LYS A 1 778 ? 8.629 0.278 -40.717 1.00 97.50 778 LYS A CA 1
ATOM 5980 C C . LYS A 1 778 ? 9.431 0.886 -39.570 1.00 97.50 778 LYS A C 1
ATOM 5982 O O . LYS A 1 778 ? 10.566 1.306 -39.776 1.00 97.50 778 LYS A O 1
ATOM 5987 N N . ILE A 1 779 ? 8.867 0.880 -38.363 1.00 97.75 779 ILE A N 1
ATOM 5988 C CA . ILE A 1 779 ? 9.554 1.339 -37.148 1.00 97.75 779 ILE A CA 1
ATOM 5989 C C . ILE A 1 779 ? 10.823 0.509 -36.900 1.00 97.75 779 ILE A C 1
ATOM 5991 O O . ILE A 1 779 ? 11.893 1.065 -36.661 1.00 97.75 779 ILE A O 1
ATOM 5995 N N . THR A 1 780 ? 10.726 -0.815 -37.043 1.00 97.75 780 THR A N 1
ATOM 5996 C CA . THR A 1 780 ? 11.863 -1.741 -36.911 1.00 97.75 780 THR A CA 1
ATOM 5997 C C . THR A 1 780 ? 12.972 -1.412 -37.910 1.00 97.75 780 THR A C 1
ATOM 5999 O O . THR A 1 780 ? 14.139 -1.331 -37.531 1.00 97.75 780 THR A O 1
ATOM 6002 N N . VAL A 1 781 ? 12.616 -1.149 -39.171 1.00 97.94 781 VAL A N 1
ATOM 6003 C CA . VAL A 1 781 ? 13.575 -0.753 -40.216 1.00 97.94 781 VAL A CA 1
ATOM 6004 C C . VAL A 1 781 ? 14.252 0.580 -39.881 1.00 97.94 781 VAL A C 1
ATOM 6006 O O . VAL A 1 781 ? 15.473 0.676 -39.984 1.00 97.94 781 VAL A O 1
ATOM 6009 N N . ILE A 1 782 ? 13.498 1.585 -39.419 1.00 97.44 782 ILE A N 1
ATOM 6010 C CA . ILE A 1 782 ? 14.053 2.882 -38.987 1.00 97.44 782 ILE A CA 1
ATOM 6011 C C . ILE A 1 782 ? 15.068 2.685 -37.853 1.00 97.44 782 ILE A C 1
ATOM 6013 O O . ILE A 1 782 ? 16.153 3.268 -37.886 1.00 97.44 782 ILE A O 1
ATOM 6017 N N . TRP A 1 783 ? 14.757 1.831 -36.875 1.00 97.75 783 TRP A N 1
ATOM 6018 C CA . TRP A 1 783 ? 15.683 1.517 -35.789 1.00 97.75 783 TRP A CA 1
ATOM 6019 C C . TRP A 1 783 ? 16.953 0.823 -36.279 1.00 97.75 783 TRP A C 1
ATOM 6021 O O . TRP A 1 783 ? 18.037 1.195 -35.831 1.00 97.75 783 TRP A O 1
ATOM 6031 N N . ILE A 1 784 ? 16.847 -0.1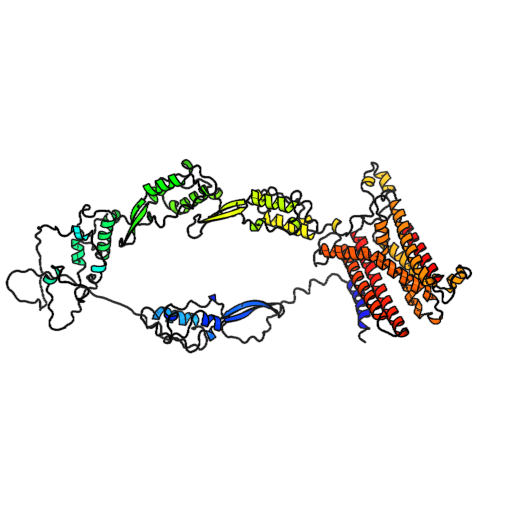38 -37.202 1.00 97.06 784 ILE A N 1
ATOM 6032 C CA . ILE A 1 784 ? 18.012 -0.822 -37.784 1.00 97.06 784 ILE A CA 1
ATOM 6033 C C . ILE A 1 784 ? 18.900 0.181 -38.523 1.00 97.06 784 ILE A C 1
ATOM 6035 O O . ILE A 1 784 ? 20.088 0.259 -38.223 1.00 97.06 784 ILE A O 1
ATOM 6039 N N . ILE A 1 785 ? 18.333 0.979 -39.434 1.00 97.00 785 ILE A N 1
ATOM 6040 C CA . ILE A 1 785 ? 19.096 1.924 -40.264 1.00 97.00 785 ILE A CA 1
ATOM 6041 C C . ILE A 1 785 ? 19.889 2.894 -39.387 1.00 97.00 785 ILE A C 1
ATOM 6043 O O . ILE A 1 785 ? 21.105 2.984 -39.521 1.00 97.00 785 ILE A O 1
ATOM 6047 N N . PHE A 1 786 ? 19.228 3.574 -38.448 1.00 96.94 786 PHE A N 1
ATOM 6048 C CA . PHE A 1 786 ? 19.891 4.576 -37.610 1.00 96.94 786 PHE A CA 1
ATOM 6049 C C . PHE A 1 786 ? 20.919 3.961 -36.655 1.00 96.94 786 PHE A C 1
ATOM 6051 O O . PHE A 1 786 ? 21.969 4.562 -36.427 1.00 96.94 786 PHE A O 1
ATOM 6058 N N . SER A 1 787 ? 20.657 2.762 -36.126 1.00 94.88 787 SER A N 1
ATOM 6059 C CA . SER A 1 787 ? 21.610 2.075 -35.245 1.00 94.88 787 SER A CA 1
ATOM 6060 C C . SER A 1 787 ? 22.859 1.629 -36.016 1.00 94.88 787 SER A C 1
ATOM 6062 O O . SER A 1 787 ? 23.981 1.815 -35.543 1.00 94.88 787 SER A O 1
ATOM 6064 N N . VAL A 1 788 ? 22.683 1.122 -37.241 1.00 93.75 788 VAL A N 1
ATOM 6065 C CA . VAL A 1 788 ? 23.787 0.768 -38.144 1.00 93.75 788 VAL A CA 1
ATOM 6066 C C . VAL A 1 788 ? 24.584 2.008 -38.547 1.00 93.75 788 VAL A C 1
ATOM 6068 O O . VAL A 1 788 ? 25.813 1.981 -38.495 1.00 93.75 788 VAL A O 1
ATOM 6071 N N . SER A 1 789 ? 23.915 3.117 -38.879 1.00 94.88 789 SER A N 1
ATOM 6072 C CA . SER A 1 789 ? 24.582 4.392 -39.163 1.00 94.88 789 SER A CA 1
ATOM 6073 C C . SER A 1 789 ? 25.391 4.896 -37.966 1.00 94.88 789 SER A C 1
ATOM 6075 O O . SER A 1 789 ? 26.523 5.334 -38.150 1.00 94.88 789 SER A O 1
ATOM 6077 N N . GLY A 1 790 ? 24.865 4.778 -36.743 1.00 93.00 790 GLY A N 1
ATOM 6078 C CA . GLY A 1 790 ? 25.603 5.094 -35.518 1.00 93.00 790 GLY A CA 1
ATOM 6079 C C . GLY A 1 790 ? 26.869 4.247 -35.359 1.00 93.00 790 GLY A C 1
ATOM 6080 O O . GLY A 1 790 ? 27.947 4.784 -35.112 1.00 93.00 790 GLY A O 1
ATOM 6081 N N . ALA A 1 791 ? 26.779 2.934 -35.599 1.00 91.00 791 ALA A N 1
ATOM 6082 C CA . ALA A 1 791 ? 27.940 2.041 -35.566 1.00 91.00 791 ALA A CA 1
ATOM 6083 C C . ALA A 1 791 ? 28.996 2.393 -36.632 1.00 91.00 791 ALA A C 1
ATOM 6085 O O . ALA A 1 791 ? 30.190 2.405 -36.331 1.00 91.00 791 ALA A O 1
ATOM 6086 N N . MET A 1 792 ? 28.568 2.725 -37.856 1.00 91.69 792 MET A N 1
ATOM 6087 C CA . MET A 1 792 ? 29.458 3.193 -38.927 1.00 91.69 792 MET A CA 1
ATOM 6088 C C . MET A 1 792 ? 30.164 4.497 -38.548 1.00 91.69 792 MET A C 1
ATOM 6090 O O . MET A 1 792 ? 31.369 4.630 -38.740 1.00 91.69 792 MET A O 1
ATOM 6094 N N . ILE A 1 793 ? 29.426 5.450 -37.978 1.00 90.88 793 ILE A N 1
ATOM 6095 C CA . ILE A 1 793 ? 29.961 6.731 -37.506 1.00 90.88 793 ILE A CA 1
ATOM 6096 C C . ILE A 1 793 ? 30.985 6.506 -36.392 1.00 90.88 793 ILE A C 1
ATOM 6098 O O . ILE A 1 793 ? 32.069 7.077 -36.460 1.00 90.88 793 ILE A O 1
ATOM 6102 N N . GLY A 1 794 ? 30.692 5.630 -35.426 1.00 86.94 794 GLY A N 1
ATOM 6103 C CA . GLY A 1 794 ? 31.622 5.273 -34.353 1.00 86.94 794 GLY A CA 1
ATOM 6104 C C . GLY A 1 794 ? 32.888 4.551 -34.832 1.00 86.94 794 GLY A C 1
ATOM 6105 O O . GLY A 1 794 ? 33.952 4.743 -34.254 1.00 86.94 794 GLY A O 1
ATOM 6106 N N . GLY A 1 795 ? 32.801 3.723 -35.879 1.00 83.44 795 GLY A N 1
ATOM 6107 C CA . GLY A 1 795 ? 33.965 3.032 -36.456 1.00 83.44 795 GLY A CA 1
ATOM 6108 C C . GLY A 1 795 ? 34.780 3.874 -37.436 1.00 83.44 795 GLY A C 1
ATOM 6109 O O . GLY A 1 795 ? 35.981 3.644 -37.606 1.00 83.44 795 GLY A O 1
ATOM 6110 N N . GLY A 1 796 ? 34.128 4.830 -38.097 1.00 73.62 796 GLY A N 1
ATOM 6111 C CA . GLY A 1 796 ? 34.723 5.671 -39.123 1.00 73.62 796 GLY A CA 1
ATOM 6112 C C . GLY A 1 796 ? 35.485 6.848 -38.541 1.00 73.62 796 GLY A C 1
ATOM 6113 O O . GLY A 1 796 ? 36.681 6.973 -38.774 1.00 73.62 796 GLY A O 1
ATOM 6114 N N . LEU A 1 797 ? 34.806 7.739 -37.838 1.00 65.44 797 LEU A N 1
ATOM 6115 C CA . LEU A 1 797 ? 35.410 8.956 -37.287 1.00 65.44 797 LEU A CA 1
ATOM 6116 C C . LEU A 1 797 ? 36.287 8.570 -36.078 1.00 65.44 797 LEU A C 1
ATOM 6118 O O . LEU A 1 797 ? 37.488 8.945 -36.083 1.00 65.44 797 LEU A O 1
#

Organism: NCBI:txid1168545

Radius of gyration: 52.13 Å; chains: 1; bounding box: 102×56×161 Å

Foldseek 3Di:
DVPVVVVVVVVVVVVVVVDDPDPPPPPPPPPPDDDDDPPDPDDDDWDAPVQQDFADPLQCPDPQHPDPGPVQQVVQKDWDQPDDDPPDRPDIGIIGRLCSVLDQCAALPSRPSQPDLVRSVSRLVSCCSRNVPPPPHPRYDPCSVVSHDDDDFFFADDDDDDDDDDDDDDPPDDDDDDDDDDDDDDDDDPPCLVCLVDPDCVQPVLAEDERGRPDDDDPPDPDDDDDPVPPPDPPPDDVVPDNDHHDYLAVLLVPLQDDDPPSDPDLLSVLLSVLVNCVSHPADPVDGDDPCPVVSAQACDPQKDFPVRQDDQAPDPPDLQCPVVLVVQQVVQWDWHQYDSNSPDITIIGGLQSNQLPDDCPVRHPDADASLQQVLLSCVLRRPPHPNRPDDDPPSVVRAQAPDPQWAALCLQQPADPQCPPPQLCCLSVVQSVVQKDWHFDQDPVRRGRHDIDIIGGLLSNQVVAAPCPRNVPTLPQLCSLLSRLVSNCVSRVVPPPHPRYDPCSVVSNADALCLLALDNAFLFQAPVLCPPPDNPVSVVQPDDFDFLVRLVVLLVLLQVLLVPLLVVLLFLVNLCVVVVNPWSDPPDPCLVVLLVVLLVLLLVLLLVLLVVSCPPHRRVPHDSVVSSLQSLLRQHPQLVLLVCCVVPVVRCRNVQLNSSSLSNNVVSLVSNLVRLVSLLVSCVVSVLVDPPRQPPYDLSVLSNLQNQLSVQLVVLVVQLVVQLVCLVVPDDPPVSVVSNSVSSVVSSVSSSVSSSSNVSSVCSSCPNRHGRPPSVVSSVSSNVSNSVSSNSSSTD